Protein AF-0000000073381132 (afdb_homodimer)

Radius of gyration: 32.42 Å; Cα contacts (8 Å, |Δi|>4): 1418; chains: 2; bounding box: 156×85×68 Å

Organism: Aspergillus oryzae (strain ATCC 42149 / RIB 40) (NCBI:txid510516)

Sequence (1052 aa):
MAPMDMSRENSPQPQEENSSGLVTVPMRNLYELTRLKNLRVNAGWRPNSSLIQDDFISQGVVTLAEAEYLFDRFMRINNRLLWDGILPFHHTLDSVRRASTLLAAVVLTIGALHTPGKTEAFHQSYDVFVSLVCGSSLSRNHSVDDVRALCIGAFYLANLSWKLSGQATRIAAEIGLHQSYQKLIQGDNTQRDRVCLWYATYVCDHQFSIAHGRPPAAVDDESIRNIERFMHTTEVHPGDARLAAQVALFAILTEAYVAFGNELDRPLEDKDFDKLWVSNVAIDQWRLHWQPRSKDCAALGSYPSKALVLYYHFARFQLNSLALRGINPSGLTSNPELTSKSPLSLAHREAANAAIAAATSTLTLILEDDDLRRAFPGVPIFTYTMVAFCATFLLKMAATWGKTSTQFGLAVNTRHIVSLVQSSADMLADVAMSLNERHLAKHIATGMLEMLQQFRALDESEINDLNDRIEGGDRNHLPALPSETNDVNAFWAGDYNFYDLGGTFGFGLDETLLGQMAADNFELGIMAPMDMSRENSPQPQEENSSGLVTVPMRNLYELTRLKNLRVNAGWRPNSSLIQDDFISQGVVTLAEAEYLFDRFMRINNRLLWDGILPFHHTLDSVRRASTLLAAVVLTIGALHTPGKTEAFHQSYDVFVSLVCGSSLSRNHSVDDVRALCIGAFYLANLSWKLSGQATRIAAEIGLHQSYQKLIQGDNTQRDRVCLWYATYVCDHQFSIAHGRPPAAVDDESIRNIERFMHTTEVHPGDARLAAQVALFAILTEAYVAFGNELDRPLEDKDFDKLWVSNVAIDQWRLHWQPRSKDCAALGSYPSKALVLYYHFARFQLNSLALRGINPSGLTSNPELTSKSPLSLAHREAANAAIAAATSTLTLILEDDDLRRAFPGVPIFTYTMVAFCATFLLKMAATWGKTSTQFGLAVNTRHIVSLVQSSADMLADVAMSLNERHLAKHIATGMLEMLQQFRALDESEINDLNDRIEGGDRNHLPALPSETNDVNAFWAGDYNFYDLGGTFGFGLDETLLGQMAADNFELGI

InterPro domains:
  IPR007219 Xylanolytic transcriptional activator, regulatory domain [PF04082] (98-224)
  IPR007219 Xylanolytic transcriptional activator, regulatory domain [SM00906] (161-234)

Solvent-accessible surface area (backbone atoms only — not comparable to full-atom values): 55881 Å² total; per-residue (Å²): 134,79,79,76,77,76,76,75,76,75,70,78,71,76,73,72,76,71,71,66,67,69,72,63,65,37,78,50,44,70,41,58,63,58,57,69,81,72,82,69,70,55,73,52,72,46,53,49,74,48,44,43,67,70,28,58,47,64,71,53,74,43,48,65,68,57,48,52,53,23,40,49,49,23,56,68,40,37,32,41,65,53,37,54,37,69,68,59,84,59,90,42,70,71,56,31,31,35,68,24,60,54,30,40,23,36,45,33,18,50,16,19,38,52,27,57,88,30,60,68,58,19,54,50,24,41,50,52,29,53,53,48,52,29,60,44,58,79,55,88,81,75,54,74,50,48,36,43,23,26,44,54,38,23,44,61,34,60,64,41,20,68,53,28,20,52,51,24,41,54,51,38,44,70,73,43,30,80,57,23,47,62,45,32,76,74,65,40,70,86,27,48,67,42,32,52,49,42,47,50,37,40,37,48,23,41,54,51,18,35,35,41,45,31,81,41,37,62,67,87,44,70,62,65,75,40,45,68,59,61,67,66,42,88,84,72,52,76,27,48,41,48,49,50,41,46,42,53,49,48,53,53,52,47,52,47,35,67,72,69,42,62,57,41,70,56,52,67,52,77,75,47,51,56,55,48,49,52,52,51,50,51,50,53,51,46,48,69,61,38,36,78,59,16,59,59,43,88,91,52,39,50,28,55,27,51,51,49,50,42,51,47,25,46,51,45,16,46,59,22,30,30,46,54,19,50,61,57,71,69,76,46,65,70,47,66,88,62,52,80,58,61,92,53,51,69,70,35,30,52,28,40,36,46,13,49,50,18,28,50,48,34,52,48,47,49,74,66,35,66,43,45,48,69,45,52,72,44,51,50,46,65,61,58,49,50,48,53,51,32,41,52,51,47,51,46,46,28,69,69,33,34,91,50,12,77,82,60,62,40,83,52,53,48,70,60,47,52,51,50,44,50,53,51,23,52,48,30,42,56,44,27,68,61,23,13,89,76,34,55,44,44,42,53,16,53,51,48,49,48,51,49,52,54,54,55,47,55,58,49,48,54,49,46,55,54,47,53,65,67,64,66,65,84,71,83,78,67,79,68,71,78,65,80,68,73,57,63,51,48,71,64,65,47,81,61,52,40,54,45,44,46,31,24,46,11,41,38,61,41,50,54,64,42,20,55,45,32,47,75,69,65,69,75,76,112,137,78,79,76,77,75,79,74,75,74,71,77,70,76,73,71,75,72,69,66,68,70,74,64,68,47,78,52,44,73,41,59,73,60,53,68,83,68,82,70,71,55,75,49,75,49,52,49,74,48,44,43,67,69,28,59,47,65,72,54,74,44,48,64,70,58,46,52,53,22,41,49,51,23,58,68,38,37,33,43,64,52,36,55,38,69,68,61,86,58,89,42,70,69,55,31,31,36,69,24,59,54,29,39,23,36,44,34,19,52,17,18,39,54,27,57,86,30,60,66,58,19,53,51,25,40,50,52,29,50,51,48,51,29,61,45,58,78,54,88,82,75,55,73,51,46,37,42,22,27,44,55,39,24,43,60,35,58,62,42,19,67,53,28,19,53,51,24,40,54,51,38,45,70,74,44,29,80,58,23,46,62,44,32,76,73,64,41,69,86,26,47,65,43,32,52,49,44,47,48,38,40,38,49,22,39,54,50,19,35,36,40,44,31,80,42,40,60,69,86,45,68,62,65,77,39,46,67,59,61,68,65,42,90,86,72,52,70,29,48,42,47,49,50,40,47,41,52,49,47,52,55,51,47,53,47,35,67,72,68,43,62,60,38,70,54,53,67,51,77,75,47,52,57,53,48,49,52,52,50,51,51,50,52,50,47,47,69,61,38,36,78,60,15,59,58,43,88,89,52,39,50,28,56,27,51,50,48,52,42,51,47,24,46,51,45,17,46,58,22,31,31,47,53,20,48,57,54,72,68,78,47,66,70,46,67,89,61,54,78,57,63,92,55,51,71,70,36,30,52,29,42,36,47,14,50,50,19,27,51,48,35,51,46,47,49,75,67,33,66,43,46,49,69,44,52,74,44,49,49,46,65,61,57,47,50,49,52,48,32,41,51,50,48,51,47,46,28,72,71,34,35,91,49,12,77,82,61,63,40,82,52,53,48,69,58,46,53,51,50,42,49,52,52,24,51,50,30,43,56,43,28,68,61,23,13,88,76,34,54,44,44,43,54,15,52,51,48,49,42,46,50,52,52,55,54,47,54,58,48,47,53,48,44,55,53,48,52,64,67,64,64,64,86,72,82,78,67,79,66,69,78,64,80,68,72,57,63,50,44,73,68,64,36,74,53,55,38,52,43,44,43,30,24,44,12,42,41,60,42,49,54,65,40,19,53,47,31,46,76,70,63,68,76,75,111

Structure (mmCIF, N/CA/C/O backbone):
data_AF-0000000073381132-model_v1
#
loop_
_entity.id
_entity.type
_entity.pdbx_description
1 polymer 'Transcription factor domain-containing protein'
#
loop_
_atom_site.group_PDB
_atom_site.id
_atom_site.type_symbol
_atom_site.label_atom_id
_atom_site.label_alt_id
_atom_site.label_comp_id
_atom_site.label_asym_id
_atom_site.label_entity_id
_atom_site.label_seq_id
_atom_site.pdbx_PDB_ins_code
_atom_site.Cartn_x
_atom_site.Cartn_y
_atom_site.Cartn_z
_atom_site.occupancy
_atom_site.B_iso_or_equiv
_atom_site.auth_seq_id
_atom_site.auth_comp_id
_atom_site.auth_asym_id
_atom_site.auth_atom_id
_atom_site.pdbx_PDB_model_num
ATOM 1 N N . MET A 1 1 ? 78.875 12.32 7.426 1 19.95 1 MET A N 1
ATOM 2 C CA . MET A 1 1 ? 78.625 10.977 6.922 1 19.95 1 MET A CA 1
ATOM 3 C C . MET A 1 1 ? 77.188 10.781 6.559 1 19.95 1 MET A C 1
ATOM 5 O O . MET A 1 1 ? 76.312 11.156 7.328 1 19.95 1 MET A O 1
ATOM 9 N N . ALA A 1 2 ? 76.938 10.594 5.242 1 22.19 2 ALA A N 1
ATOM 10 C CA . ALA A 1 2 ? 75.812 10.789 4.301 1 22.19 2 ALA A CA 1
ATOM 11 C C . ALA A 1 2 ? 74.75 9.742 4.504 1 22.19 2 ALA A C 1
ATOM 13 O O . ALA A 1 2 ? 75 8.539 4.379 1 22.19 2 ALA A O 1
ATOM 14 N N . PRO A 1 3 ? 74 9.75 5.602 1 24.22 3 PRO A N 1
ATOM 15 C CA . PRO A 1 3 ? 73.188 8.594 5.969 1 24.22 3 PRO A CA 1
ATOM 16 C C . PRO A 1 3 ? 72.25 8.148 4.836 1 24.22 3 PRO A C 1
ATOM 18 O O . PRO A 1 3 ? 71.625 8.992 4.145 1 24.22 3 PRO A O 1
ATOM 21 N N . MET A 1 4 ? 72.688 7.277 4.043 1 21.78 4 MET A N 1
ATOM 22 C CA . MET A 1 4 ? 72.188 6.754 2.793 1 21.78 4 MET A CA 1
ATOM 23 C C . MET A 1 4 ? 70.75 6.164 3.006 1 21.78 4 MET A C 1
ATOM 25 O O . MET A 1 4 ? 70.625 5.207 3.77 1 21.78 4 MET A O 1
ATOM 29 N N . ASP A 1 5 ? 69.75 6.973 3.121 1 22.75 5 ASP A N 1
ATOM 30 C CA . ASP A 1 5 ? 68.312 6.766 3.373 1 22.75 5 ASP A CA 1
ATOM 31 C C . ASP A 1 5 ? 67.75 5.789 2.363 1 22.75 5 ASP A C 1
ATOM 33 O O . ASP A 1 5 ? 67.75 6.039 1.156 1 22.75 5 ASP A O 1
ATOM 37 N N . MET A 1 6 ? 68.062 4.5 2.496 1 23.61 6 MET A N 1
ATOM 38 C CA . MET A 1 6 ? 67.688 3.385 1.625 1 23.61 6 MET A CA 1
ATOM 39 C C . MET A 1 6 ? 66.188 3.402 1.315 1 23.61 6 MET A C 1
ATOM 41 O O . MET A 1 6 ? 65.375 3.561 2.219 1 23.61 6 MET A O 1
ATOM 45 N N . SER A 1 7 ? 65.75 3.828 0.164 1 21.84 7 SER A N 1
ATOM 46 C CA . SER A 1 7 ? 64.5 4.039 -0.589 1 21.84 7 SER A CA 1
ATOM 47 C C . SER A 1 7 ? 63.719 2.746 -0.716 1 21.84 7 SER A C 1
ATOM 49 O O . SER A 1 7 ? 64.125 1.829 -1.433 1 21.84 7 SER A O 1
ATOM 51 N N . ARG A 1 8 ? 63.375 2.115 0.441 1 23.31 8 ARG A N 1
ATOM 52 C CA . ARG A 1 8 ? 62.719 0.816 0.404 1 23.31 8 ARG A CA 1
ATOM 53 C C . ARG A 1 8 ? 61.594 0.812 -0.617 1 23.31 8 ARG A C 1
ATOM 55 O O . ARG A 1 8 ? 60.781 1.742 -0.662 1 23.31 8 ARG A O 1
ATOM 62 N N . GLU A 1 9 ? 61.812 0.265 -1.742 1 21.72 9 GLU A N 1
ATOM 63 C CA . GLU A 1 9 ? 60.969 -0.009 -2.916 1 21.72 9 GLU A CA 1
ATOM 64 C C . GLU A 1 9 ? 59.656 -0.658 -2.523 1 21.72 9 GLU A C 1
ATOM 66 O O . GLU A 1 9 ? 59.625 -1.715 -1.889 1 21.72 9 GLU A O 1
ATOM 71 N N . ASN A 1 10 ? 58.719 0.105 -1.981 1 22.17 10 ASN A N 1
ATOM 72 C CA . ASN A 1 10 ? 57.375 -0.295 -1.502 1 22.17 10 ASN A CA 1
ATOM 73 C C . ASN A 1 10 ? 56.656 -1.163 -2.523 1 22.17 10 ASN A C 1
ATOM 75 O O . ASN A 1 10 ? 56.469 -0.759 -3.674 1 22.17 10 ASN A O 1
ATOM 79 N N . SER A 1 11 ? 57 -2.438 -2.52 1 23.02 11 SER A N 1
ATOM 80 C CA . SER A 1 11 ? 56.406 -3.461 -3.389 1 23.02 11 SER A CA 1
ATOM 81 C C . SER A 1 11 ? 54.906 -3.299 -3.516 1 23.02 11 SER A C 1
ATOM 83 O O . SER A 1 11 ? 54.219 -2.971 -2.541 1 23.02 11 SER A O 1
ATOM 85 N N . PRO A 1 12 ? 54.438 -3.027 -4.738 1 24.97 12 PRO A N 1
ATOM 86 C CA . PRO A 1 12 ? 53.062 -2.734 -5.105 1 24.97 12 PRO A CA 1
ATOM 87 C C . PRO A 1 12 ? 52.094 -3.812 -4.633 1 24.97 12 PRO A C 1
ATOM 89 O O . PRO A 1 12 ? 52.312 -5 -4.898 1 24.97 12 PRO A O 1
ATOM 92 N N . GLN A 1 13 ? 51.75 -3.809 -3.367 1 24.33 13 GLN A N 1
ATOM 93 C CA . GLN A 1 13 ? 50.906 -4.883 -2.889 1 24.33 13 GLN A CA 1
ATOM 94 C C . GLN A 1 13 ? 49.75 -5.125 -3.848 1 24.33 13 GLN A C 1
ATOM 96 O O . GLN A 1 13 ? 49.125 -4.172 -4.328 1 24.33 13 GLN A O 1
ATOM 101 N N . PRO A 1 14 ? 49.781 -6.285 -4.598 1 25.86 14 PRO A N 1
ATOM 102 C CA . PRO A 1 14 ? 48.75 -6.648 -5.574 1 25.86 14 PRO A CA 1
ATOM 103 C C . PRO A 1 14 ? 47.344 -6.418 -5.051 1 25.86 14 PRO A C 1
ATOM 105 O O . PRO A 1 14 ? 47.094 -6.629 -3.863 1 25.86 14 PRO A O 1
ATOM 108 N N . GLN A 1 15 ? 46.781 -5.34 -5.551 1 23.45 15 GLN A N 1
ATOM 109 C CA . GLN A 1 15 ? 45.375 -4.941 -5.336 1 23.45 15 GLN A CA 1
ATOM 110 C C . GLN A 1 15 ? 44.469 -6.145 -5.379 1 23.45 15 GLN A C 1
ATOM 112 O O . GLN A 1 15 ? 44.406 -6.871 -6.375 1 23.45 15 GLN A O 1
ATOM 117 N N . GLU A 1 16 ? 44.469 -6.805 -4.195 1 24.19 16 GLU A N 1
ATOM 118 C CA . GLU A 1 16 ? 43.594 -7.953 -4.043 1 24.19 16 GLU A CA 1
ATOM 119 C C . GLU A 1 16 ? 42.219 -7.695 -4.703 1 24.19 16 GLU A C 1
ATOM 121 O O . GLU A 1 16 ? 41.594 -6.664 -4.457 1 24.19 16 GLU A O 1
ATOM 126 N N . GLU A 1 17 ? 42.156 -8.117 -5.98 1 24.45 17 GLU A N 1
ATOM 127 C CA . GLU A 1 17 ? 40.938 -8.164 -6.754 1 24.45 17 GLU A CA 1
ATOM 128 C C . GLU A 1 17 ? 39.75 -8.633 -5.898 1 24.45 17 GLU A C 1
ATOM 130 O O . GLU A 1 17 ? 39.688 -9.797 -5.512 1 24.45 17 GLU A O 1
ATOM 135 N N . ASN A 1 18 ? 39.531 -7.812 -4.84 1 23.7 18 ASN A N 1
ATOM 136 C CA . ASN A 1 18 ? 38.375 -8.133 -4.023 1 23.7 18 ASN A CA 1
ATOM 137 C C . ASN A 1 18 ? 37.156 -8.445 -4.891 1 23.7 18 ASN A C 1
ATOM 139 O O . ASN A 1 18 ? 36.594 -7.551 -5.516 1 23.7 18 ASN A O 1
ATOM 143 N N . SER A 1 19 ? 37.344 -9.531 -5.656 1 23.5 19 SER A N 1
ATOM 144 C CA . SER A 1 19 ? 36.219 -10.133 -6.395 1 23.5 19 SER A CA 1
ATOM 145 C C . SER A 1 19 ? 34.938 -10.109 -5.574 1 23.5 19 SER A C 1
ATOM 147 O O . SER A 1 19 ? 34.656 -11.062 -4.848 1 23.5 19 SER A O 1
ATOM 149 N N . SER A 1 20 ? 34.938 -9.016 -4.812 1 24.39 20 SER A N 1
ATOM 150 C CA . SER A 1 20 ? 33.688 -8.969 -4.078 1 24.39 20 SER A CA 1
ATOM 151 C C . SER A 1 20 ? 32.5 -9.266 -4.996 1 24.39 20 SER A C 1
ATOM 153 O O . SER A 1 20 ? 32.219 -8.5 -5.926 1 24.39 20 SER A O 1
ATOM 155 N N . GLY A 1 21 ? 32.531 -10.531 -5.391 1 22.41 21 GLY A N 1
ATOM 156 C CA . GLY A 1 21 ? 31.438 -11.125 -6.145 1 22.41 21 GLY A CA 1
ATOM 157 C C . GLY A 1 21 ? 30.078 -10.586 -5.75 1 22.41 21 GLY A C 1
ATOM 158 O O . GLY A 1 21 ? 29.578 -10.859 -4.648 1 22.41 21 GLY A O 1
ATOM 159 N N . LEU A 1 22 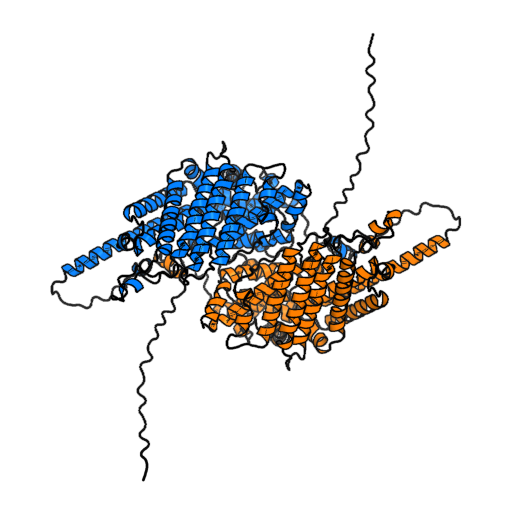? 30.062 -9.25 -6.023 1 22.23 22 LEU A N 1
ATOM 160 C CA . LEU A 1 22 ? 28.734 -8.664 -5.852 1 22.23 22 LEU A CA 1
ATOM 161 C C . LEU A 1 22 ? 27.656 -9.609 -6.363 1 22.23 22 LEU A C 1
ATOM 163 O O . LEU A 1 22 ? 27.656 -9.977 -7.539 1 22.23 22 LEU A O 1
ATOM 167 N N . VAL A 1 23 ? 27.516 -10.555 -5.492 1 25.02 23 VAL A N 1
ATOM 168 C CA . VAL A 1 23 ? 26.469 -11.57 -5.609 1 25.02 23 VAL A CA 1
ATOM 169 C C . VAL A 1 23 ? 25.172 -10.93 -6.098 1 25.02 23 VAL A C 1
ATOM 171 O O . VAL A 1 23 ? 24.609 -10.078 -5.414 1 25.02 23 VAL A O 1
ATOM 174 N N . THR A 1 24 ? 25.328 -10.523 -7.312 1 24.47 24 THR A N 1
ATOM 175 C CA . THR A 1 24 ? 24.188 -9.945 -7.996 1 24.47 24 THR A CA 1
ATOM 176 C C . THR A 1 24 ? 22.922 -10.758 -7.711 1 24.47 24 THR A C 1
ATOM 178 O O . THR A 1 24 ? 23 -11.953 -7.434 1 24.47 24 THR A O 1
ATOM 181 N N . VAL A 1 25 ? 22.031 -10.141 -7.453 1 26.64 25 VAL A N 1
ATOM 182 C CA . VAL A 1 25 ? 20.719 -10.508 -6.906 1 26.64 25 VAL A CA 1
ATOM 183 C C . VAL A 1 25 ? 20.125 -11.648 -7.719 1 26.64 25 VAL A C 1
ATOM 185 O O . VAL A 1 25 ? 20.172 -11.641 -8.953 1 26.64 25 VAL A O 1
ATOM 188 N N . PRO A 1 26 ? 19.875 -12.75 -7.039 1 27.75 26 PRO A N 1
ATOM 189 C CA . PRO A 1 26 ? 19.469 -14.086 -7.484 1 27.75 26 PRO A CA 1
ATOM 190 C C . PRO A 1 26 ? 18.406 -14.047 -8.586 1 27.75 26 PRO A C 1
ATOM 192 O O . PRO A 1 26 ? 18.062 -15.094 -9.141 1 27.75 26 PRO A O 1
ATOM 195 N N . MET A 1 27 ? 17.812 -12.93 -8.805 1 27.69 27 MET A N 1
ATOM 196 C CA . MET A 1 27 ? 16.828 -12.914 -9.891 1 27.69 27 MET A CA 1
ATOM 197 C C . MET A 1 27 ? 17.484 -13.289 -11.219 1 27.69 27 MET A C 1
ATOM 199 O O . MET A 1 27 ? 16.797 -13.461 -12.227 1 27.69 27 MET A O 1
ATOM 203 N N . ARG A 1 28 ? 18.812 -13.516 -11.117 1 28.56 28 ARG A N 1
ATOM 204 C CA . ARG A 1 28 ? 19.625 -13.766 -12.312 1 28.56 28 ARG A CA 1
ATOM 205 C C . ARG A 1 28 ? 19.547 -15.227 -12.734 1 28.56 28 ARG A C 1
ATOM 207 O O . ARG A 1 28 ? 19.75 -15.555 -13.898 1 28.56 28 ARG A O 1
ATOM 214 N N . ASN A 1 29 ? 19.188 -16.078 -11.812 1 29.12 29 ASN A N 1
ATOM 215 C CA . ASN A 1 29 ? 19.406 -17.453 -12.227 1 29.12 29 ASN A CA 1
ATOM 216 C C . ASN A 1 29 ? 18.266 -17.969 -13.094 1 29.12 29 ASN A C 1
ATOM 218 O O . ASN A 1 29 ? 18.484 -18.797 -13.984 1 29.12 29 ASN A O 1
ATOM 222 N N . LEU A 1 30 ? 17.016 -17.719 -12.727 1 28.78 30 LEU A N 1
ATOM 223 C CA . LEU A 1 30 ? 16.094 -18.203 -13.75 1 28.78 30 LEU A CA 1
ATOM 224 C C . LEU A 1 30 ? 16.375 -17.531 -15.086 1 28.78 30 LEU A C 1
ATOM 226 O O . LEU A 1 30 ? 15.945 -18.031 -16.141 1 28.78 30 LEU A O 1
ATOM 230 N N . TYR A 1 31 ? 17.141 -16.516 -15.117 1 30.58 31 TYR A N 1
ATOM 231 C CA . TYR A 1 31 ? 17.797 -16 -16.312 1 30.58 31 TYR A CA 1
ATOM 232 C C . TYR A 1 31 ? 18.688 -17.062 -16.938 1 30.58 31 TYR A C 1
ATOM 234 O O . TYR A 1 31 ? 18.75 -17.188 -18.172 1 30.58 31 TYR A O 1
ATOM 242 N N . GLU A 1 32 ? 19.406 -17.766 -16.141 1 29.72 32 GLU A N 1
ATOM 243 C CA . GLU A 1 32 ? 20.375 -18.703 -16.703 1 29.72 32 GLU A CA 1
ATOM 244 C C . GLU A 1 32 ? 19.672 -19.891 -17.344 1 29.72 32 GLU A C 1
ATOM 246 O O . GLU A 1 32 ? 20.141 -20.406 -18.375 1 29.72 32 GLU A O 1
ATOM 251 N N . LEU A 1 33 ? 18.672 -20.422 -16.703 1 29.61 33 LEU A N 1
ATOM 252 C CA . LEU A 1 33 ? 18.062 -21.547 -17.406 1 29.61 33 LEU A CA 1
ATOM 253 C C . LEU A 1 33 ? 17.391 -21.078 -18.703 1 29.61 33 LEU A C 1
ATOM 255 O O . LEU A 1 33 ? 17.375 -21.797 -19.703 1 29.61 33 LEU A O 1
ATOM 259 N N . THR A 1 34 ? 16.422 -20.141 -18.734 1 31.59 34 THR A N 1
ATOM 260 C CA . THR A 1 34 ? 15.969 -19.547 -19.984 1 31.59 34 THR A CA 1
ATOM 261 C C . THR A 1 34 ? 16.984 -18.531 -20.5 1 31.59 34 THR A C 1
ATOM 263 O O . THR A 1 34 ? 17.062 -17.422 -19.984 1 31.59 34 THR A O 1
ATOM 266 N N . ARG A 1 35 ? 18.281 -18.797 -20.641 1 30.47 35 ARG A N 1
ATOM 267 C CA . ARG A 1 35 ? 19.281 -18.094 -21.438 1 30.47 35 ARG A CA 1
ATOM 268 C C . ARG A 1 35 ? 18.719 -17.656 -22.781 1 30.47 35 ARG A C 1
ATOM 270 O O . ARG A 1 35 ? 19.109 -18.188 -23.828 1 30.47 35 ARG A O 1
ATOM 277 N N . LEU A 1 36 ? 17.422 -17.688 -23.016 1 26.47 36 LEU A N 1
ATOM 278 C CA . LEU A 1 36 ? 17.219 -17.062 -24.312 1 26.47 36 LEU A CA 1
ATOM 279 C C . LEU A 1 36 ? 18.047 -15.781 -24.438 1 26.47 36 LEU A C 1
ATOM 281 O O . LEU A 1 36 ? 18.156 -15.016 -23.469 1 26.47 36 LEU A O 1
ATOM 285 N N . LYS A 1 37 ? 19.109 -15.727 -25.219 1 27.23 37 LYS A N 1
ATOM 286 C CA . LYS A 1 37 ? 19.875 -14.664 -25.844 1 27.23 37 LYS A CA 1
ATOM 287 C C . LYS A 1 37 ? 19.062 -13.383 -25.969 1 27.23 37 LYS A C 1
ATOM 289 O O . LYS A 1 37 ? 19.609 -12.312 -26.266 1 27.23 37 LYS A O 1
ATOM 294 N N . ASN A 1 38 ? 17.781 -13.594 -26.422 1 26.42 38 ASN A N 1
ATOM 295 C CA . ASN A 1 38 ? 17.375 -12.414 -27.172 1 26.42 38 ASN A CA 1
ATOM 296 C C . ASN A 1 38 ? 17.406 -11.156 -26.297 1 26.42 38 ASN A C 1
ATOM 298 O O . ASN A 1 38 ? 17.625 -11.242 -25.094 1 26.42 38 ASN A O 1
ATOM 302 N N . LEU A 1 39 ? 16.016 -10.43 -26.391 1 24.64 39 LEU A N 1
ATOM 303 C CA . LEU A 1 39 ? 15.609 -9.039 -26.516 1 24.64 39 LEU A CA 1
ATOM 304 C C . LEU A 1 39 ? 15.547 -8.367 -25.141 1 24.64 39 LEU A C 1
ATOM 306 O O . LEU A 1 39 ? 14.578 -8.531 -24.406 1 24.64 39 LEU A O 1
ATOM 310 N N . ARG A 1 40 ? 16.297 -8.516 -24.25 1 27.38 40 ARG A N 1
ATOM 311 C CA . ARG A 1 40 ? 16.75 -7.402 -23.422 1 27.38 40 ARG A CA 1
ATOM 312 C C . ARG A 1 40 ? 16.344 -6.062 -24.016 1 27.38 40 ARG A C 1
ATOM 314 O O . ARG A 1 40 ? 17.047 -5.516 -24.875 1 27.38 40 ARG A O 1
ATOM 321 N N . VAL A 1 41 ? 15.078 -6.094 -24.609 1 26.91 41 VAL A N 1
ATOM 322 C CA . VAL A 1 41 ? 14.93 -4.664 -24.859 1 26.91 41 VAL A CA 1
ATOM 323 C C . VAL A 1 41 ? 15.422 -3.869 -23.656 1 26.91 41 VAL A C 1
ATOM 325 O O . VAL A 1 41 ? 14.898 -4.008 -22.547 1 26.91 41 VAL A O 1
ATOM 328 N N . ASN A 1 42 ? 16.531 -3.814 -23.391 1 26.03 42 ASN A N 1
ATOM 329 C CA . ASN A 1 42 ? 17.219 -2.65 -22.844 1 26.03 42 ASN A CA 1
ATOM 330 C C . ASN A 1 42 ? 16.359 -1.393 -22.953 1 26.03 42 ASN A C 1
ATOM 332 O O . ASN A 1 42 ? 16.438 -0.667 -23.953 1 26.03 42 ASN A O 1
ATOM 336 N N . ALA A 1 43 ? 15.039 -1.554 -22.953 1 30.27 43 ALA A N 1
ATOM 337 C CA . ALA A 1 43 ? 14.719 -0.14 -22.766 1 30.27 43 ALA A CA 1
ATOM 338 C C . ALA A 1 43 ? 15.859 0.597 -22.078 1 30.27 43 ALA A C 1
ATOM 340 O O . ALA A 1 43 ? 16.203 0.279 -20.938 1 30.27 43 ALA A O 1
ATOM 341 N N . GLY A 1 44 ? 16.828 0.833 -22.703 1 29.28 44 GLY A N 1
ATOM 342 C CA . GLY A 1 44 ? 18.156 1.389 -22.438 1 29.28 44 GLY A CA 1
ATOM 343 C C . GLY A 1 44 ? 18.219 2.152 -21.141 1 29.28 44 GLY A C 1
ATOM 344 O O . GLY A 1 44 ? 17.391 3.021 -20.875 1 29.28 44 GLY A O 1
ATOM 345 N N . TRP A 1 45 ? 18.391 1.443 -19.984 1 33.25 45 TRP A N 1
ATOM 346 C CA . TRP A 1 45 ? 19.203 2.354 -19.188 1 33.25 45 TRP A CA 1
ATOM 347 C C . TRP A 1 45 ? 19.828 3.441 -20.047 1 33.25 45 TRP A C 1
ATOM 349 O O . TRP A 1 45 ? 20.656 3.156 -20.922 1 33.25 45 TRP A O 1
ATOM 359 N N . ARG A 1 46 ? 19.016 3.996 -20.688 1 34.88 46 ARG A N 1
ATOM 360 C CA . ARG A 1 46 ? 19.75 5.098 -21.297 1 34.88 46 ARG A CA 1
ATOM 361 C C . ARG A 1 46 ? 20.906 5.543 -20.406 1 34.88 46 ARG A C 1
ATOM 363 O O . ARG A 1 46 ? 20.703 5.805 -19.219 1 34.88 46 ARG A O 1
ATOM 370 N N . PRO A 1 47 ? 21.984 5.199 -20.734 1 39.66 47 PRO A N 1
ATOM 371 C CA . PRO A 1 47 ? 23.062 5.812 -19.938 1 39.66 47 PRO A CA 1
ATOM 372 C C . PRO A 1 47 ? 22.656 7.164 -19.344 1 39.66 47 PRO A C 1
ATOM 374 O O . PRO A 1 47 ? 21.812 7.863 -19.922 1 39.66 47 PRO A O 1
ATOM 377 N N . ASN A 1 48 ? 22.766 7.246 -18.016 1 47.72 48 ASN A N 1
ATOM 378 C CA . ASN A 1 48 ? 22.656 8.516 -17.312 1 47.72 48 ASN A CA 1
ATOM 379 C C . ASN A 1 48 ? 22.781 9.703 -18.266 1 47.72 48 ASN A C 1
ATOM 381 O O . ASN A 1 48 ? 22.188 10.758 -18.031 1 47.72 48 ASN A O 1
ATOM 385 N N . SER A 1 49 ? 23.719 9.406 -19.281 1 49.06 49 SER A N 1
ATOM 386 C CA . SER A 1 49 ? 24.062 10.523 -20.156 1 49.06 49 SER A CA 1
ATOM 387 C C . SER A 1 49 ? 22.875 10.906 -21.047 1 49.06 49 SER A C 1
ATOM 389 O O . SER A 1 49 ? 22.688 12.086 -21.344 1 49.06 49 SER A O 1
ATOM 391 N N . SER A 1 50 ? 21.828 9.805 -21.172 1 66.75 50 SER A N 1
ATOM 392 C CA . SER A 1 50 ? 20.781 10.039 -22.156 1 66.75 50 SER A CA 1
ATOM 393 C C . SER A 1 50 ? 19.547 10.664 -21.516 1 66.75 50 SER A C 1
ATOM 395 O O . SER A 1 50 ? 18.828 11.422 -22.172 1 66.75 50 SER A O 1
ATOM 397 N N . LEU A 1 51 ? 19.438 10.633 -20.203 1 77.44 51 LEU A N 1
ATOM 398 C CA . LEU A 1 51 ? 18.25 11.219 -19.594 1 77.44 51 LEU A CA 1
ATOM 399 C C . LEU A 1 51 ? 18.281 12.742 -19.703 1 77.44 51 LEU A C 1
ATOM 401 O O . LEU A 1 51 ? 17.25 13.359 -20 1 77.44 51 LEU A O 1
ATOM 405 N N . ILE A 1 52 ? 19.516 13.234 -19.562 1 87.25 52 ILE A N 1
ATOM 406 C CA . ILE A 1 52 ? 19.656 14.688 -19.5 1 87.25 52 ILE A CA 1
ATOM 407 C C . ILE A 1 52 ? 19.438 15.289 -20.891 1 87.25 52 ILE A C 1
ATOM 409 O O . ILE A 1 52 ? 18.891 16.391 -21.016 1 87.25 52 ILE A O 1
ATOM 413 N N . GLN A 1 53 ? 19.734 14.562 -21.938 1 85.75 53 GLN A N 1
ATOM 414 C CA . GLN A 1 53 ? 19.641 15.094 -23.281 1 85.75 53 GLN A CA 1
ATOM 415 C C . GLN A 1 53 ? 18.203 15.227 -23.734 1 85.75 53 GLN A C 1
ATOM 417 O O . GLN A 1 53 ? 17.875 16.109 -24.531 1 85.75 53 GLN A O 1
ATOM 422 N N . ASP A 1 54 ? 17.328 14.469 -23.094 1 89.19 54 ASP A N 1
ATOM 423 C CA . ASP A 1 54 ? 15.953 14.445 -23.594 1 89.19 54 ASP A CA 1
ATOM 424 C C . ASP A 1 54 ? 14.969 14.867 -22.5 1 89.19 54 ASP A C 1
ATOM 426 O O . ASP A 1 54 ? 13.75 14.703 -22.656 1 89.19 54 ASP A O 1
ATOM 430 N N . ASP A 1 55 ? 15.484 15.422 -21.453 1 93.31 55 ASP A N 1
ATOM 431 C CA . ASP A 1 55 ? 14.555 15.758 -20.375 1 93.31 55 ASP A CA 1
ATOM 432 C C . ASP A 1 55 ? 13.844 17.078 -20.656 1 93.31 55 ASP A C 1
ATOM 434 O O . ASP A 1 55 ? 14.125 17.734 -21.656 1 93.31 55 ASP A O 1
ATOM 438 N N . PHE A 1 56 ? 12.906 17.469 -19.875 1 95.75 56 PHE A N 1
ATOM 439 C CA . PHE A 1 56 ? 12 18.578 -20.141 1 95.75 56 PHE A CA 1
ATOM 440 C C . PHE A 1 56 ? 12.75 19.906 -20.078 1 95.75 56 PHE A C 1
ATOM 442 O O . PHE A 1 56 ? 12.305 20.906 -20.672 1 95.75 56 PHE A O 1
ATOM 449 N N . ILE A 1 57 ? 13.891 19.969 -19.391 1 97.38 57 ILE A N 1
ATOM 450 C CA . ILE A 1 57 ? 14.711 21.172 -19.359 1 97.38 57 ILE A CA 1
ATOM 451 C C . ILE A 1 57 ? 15.438 21.328 -20.703 1 97.38 57 ILE A C 1
ATOM 453 O O . ILE A 1 57 ? 15.453 22.422 -21.281 1 97.38 57 ILE A O 1
ATOM 457 N N . SER A 1 58 ? 16.047 20.266 -21.141 1 95.88 58 SER A N 1
ATOM 458 C CA . SER A 1 58 ? 16.719 20.266 -22.438 1 95.88 58 SER A CA 1
ATOM 459 C C . SER A 1 58 ? 15.734 20.562 -23.562 1 95.88 58 SER A C 1
ATOM 461 O O . SER A 1 58 ? 16.109 21.156 -24.578 1 95.88 58 SER A O 1
ATOM 463 N N . GLN A 1 59 ? 14.531 20.172 -23.438 1 95.5 59 GLN A N 1
ATOM 464 C CA . GLN A 1 59 ? 13.5 20.422 -24.438 1 95.5 59 GLN A CA 1
ATOM 465 C C . GLN A 1 59 ? 12.984 21.859 -24.375 1 95.5 59 GLN A C 1
ATOM 467 O O . GLN A 1 59 ? 12.211 22.281 -25.219 1 95.5 59 GLN A O 1
ATOM 472 N N . GLY A 1 60 ? 13.305 22.578 -23.312 1 94.38 60 GLY A N 1
ATOM 473 C CA . GLY A 1 60 ? 12.992 24 -23.203 1 94.38 60 GLY A CA 1
ATOM 474 C C . GLY A 1 60 ? 11.672 24.266 -22.516 1 94.38 60 GLY A C 1
ATOM 475 O O . GLY A 1 60 ? 11.133 25.359 -22.594 1 94.38 60 GLY A O 1
ATOM 476 N N . VAL A 1 61 ? 11.078 23.234 -21.906 1 96.69 61 VAL A N 1
ATOM 477 C CA . VAL A 1 61 ? 9.836 23.453 -21.172 1 96.69 61 VAL A CA 1
ATOM 478 C C . VAL A 1 61 ? 10.062 24.453 -20.047 1 96.69 61 VAL A C 1
ATOM 480 O O . VAL A 1 61 ? 9.25 25.359 -19.828 1 96.69 61 VAL A O 1
ATOM 483 N N . VAL A 1 62 ? 11.195 24.266 -19.266 1 97.56 62 VAL A N 1
ATOM 484 C CA . VAL A 1 62 ? 11.734 25.219 -18.312 1 97.56 62 VAL A CA 1
ATOM 485 C C . VAL A 1 62 ? 13.18 25.547 -18.672 1 97.56 62 VAL A C 1
ATOM 487 O O . VAL A 1 62 ? 13.969 24.641 -18.984 1 97.56 62 VAL A O 1
ATOM 490 N N . THR A 1 63 ? 13.5 26.812 -18.688 1 97.19 63 THR A N 1
ATOM 491 C CA . THR A 1 63 ? 14.867 27.172 -19.062 1 97.19 63 THR A CA 1
ATOM 492 C C . THR A 1 63 ? 15.859 26.688 -18 1 97.19 63 THR A C 1
ATOM 494 O O . THR A 1 63 ? 15.5 26.547 -16.828 1 97.19 63 THR A O 1
ATOM 497 N N . LEU A 1 64 ? 17.078 26.469 -18.438 1 97.38 64 LEU A N 1
ATOM 498 C CA . LEU A 1 64 ? 18.109 25.984 -17.531 1 97.38 64 LEU A CA 1
ATOM 499 C C . LEU A 1 64 ? 18.328 26.984 -16.406 1 97.38 64 LEU A C 1
ATOM 501 O O . LEU A 1 64 ? 18.516 26.594 -15.25 1 97.38 64 LEU A O 1
ATOM 505 N N . ALA A 1 65 ? 18.344 28.25 -16.688 1 97.69 65 ALA A N 1
ATOM 506 C CA . ALA A 1 65 ? 18.562 29.281 -15.688 1 97.69 65 ALA A CA 1
ATOM 507 C C . ALA A 1 65 ? 17.453 29.266 -14.633 1 97.69 65 ALA A C 1
ATOM 509 O O . ALA A 1 65 ? 17.734 29.375 -13.438 1 97.69 65 ALA A O 1
ATOM 510 N N . GLU A 1 66 ? 16.25 29.172 -15.094 1 98.12 66 GLU A N 1
ATOM 511 C CA . GLU A 1 66 ? 15.125 29.109 -14.172 1 98.12 66 GLU A CA 1
ATOM 512 C C . GLU A 1 66 ? 15.164 27.828 -13.344 1 98.12 66 GLU A C 1
ATOM 514 O O . GLU A 1 66 ? 14.859 27.844 -12.148 1 98.12 66 GLU A O 1
ATOM 519 N N . ALA A 1 67 ? 15.508 26.719 -13.992 1 98.56 67 ALA A N 1
ATOM 520 C CA . ALA A 1 67 ? 15.617 25.453 -13.289 1 98.56 67 ALA A CA 1
ATOM 521 C C . ALA A 1 67 ? 16.656 25.516 -12.18 1 98.56 67 ALA A C 1
ATOM 523 O O . ALA A 1 67 ? 16.438 25.031 -11.07 1 98.56 67 ALA A O 1
ATOM 524 N N . GLU A 1 68 ? 17.781 26.141 -12.469 1 98.5 68 GLU A N 1
ATOM 525 C CA . GLU A 1 68 ? 18.844 26.312 -11.469 1 98.5 68 GLU A CA 1
ATOM 526 C C . GLU A 1 68 ? 18.359 27.156 -10.297 1 98.5 68 GLU A C 1
ATOM 528 O O . GLU A 1 68 ? 18.656 26.844 -9.141 1 98.5 68 GLU A O 1
ATOM 533 N N . TYR A 1 69 ? 17.688 28.219 -10.609 1 98.25 69 TYR A N 1
ATOM 534 C CA . TYR A 1 69 ? 17.141 29.078 -9.562 1 98.25 69 TYR A CA 1
ATOM 535 C C . TYR A 1 69 ? 16.188 28.328 -8.656 1 98.25 69 TYR A C 1
ATOM 537 O O . TYR A 1 69 ? 16.297 28.406 -7.43 1 98.25 69 TYR A O 1
ATOM 545 N N . LEU A 1 70 ? 15.234 27.625 -9.227 1 98.44 70 LEU A N 1
ATOM 546 C CA . LEU A 1 70 ? 14.234 26.891 -8.469 1 98.44 70 LEU A CA 1
ATOM 547 C C . LEU A 1 70 ? 14.883 25.766 -7.676 1 98.44 70 LEU A C 1
ATOM 549 O O . LEU A 1 70 ? 14.484 25.484 -6.539 1 98.44 70 LEU A O 1
ATOM 553 N N . PHE A 1 71 ? 15.852 25.094 -8.328 1 98.12 71 PHE A N 1
ATOM 554 C CA . PHE A 1 71 ? 16.578 24.031 -7.645 1 98.12 71 PHE A CA 1
ATOM 555 C C . PHE A 1 71 ? 17.281 24.562 -6.402 1 98.12 71 PHE A C 1
ATOM 557 O O . PHE A 1 71 ? 17.203 23.969 -5.328 1 98.12 71 PHE A O 1
ATOM 564 N N . ASP A 1 72 ? 17.906 25.625 -6.555 1 97.44 72 ASP A N 1
ATOM 565 C CA . ASP A 1 72 ? 18.625 26.234 -5.441 1 97.44 72 ASP A CA 1
ATOM 566 C C . ASP A 1 72 ? 17.672 26.625 -4.316 1 97.44 72 ASP A C 1
ATOM 568 O O . ASP A 1 72 ? 18 26.453 -3.137 1 97.44 72 ASP A O 1
ATOM 572 N N . ARG A 1 73 ? 16.594 27.188 -4.691 1 95.94 73 ARG A N 1
ATOM 573 C CA . ARG A 1 73 ? 15.602 27.578 -3.697 1 95.94 73 ARG A CA 1
ATOM 574 C C . ARG A 1 73 ? 15.117 26.359 -2.912 1 95.94 73 ARG A C 1
ATOM 576 O O . ARG A 1 73 ? 15.023 26.406 -1.683 1 95.94 73 ARG A O 1
ATOM 583 N N . PHE A 1 74 ? 14.797 25.297 -3.586 1 97.12 74 PHE A N 1
ATOM 584 C CA . PHE A 1 74 ? 14.352 24.062 -2.943 1 97.12 74 PHE A CA 1
ATOM 585 C C . PHE A 1 74 ? 15.422 23.531 -1.989 1 97.12 74 PHE A C 1
ATOM 587 O O . PHE A 1 74 ? 15.109 23.156 -0.859 1 97.12 74 PHE A O 1
ATOM 594 N N . MET A 1 75 ? 16.672 23.5 -2.486 1 95.62 75 MET A N 1
ATOM 595 C CA . MET A 1 75 ? 17.766 22.938 -1.711 1 95.62 75 MET A CA 1
ATOM 596 C C . MET A 1 75 ? 18.031 23.766 -0.454 1 95.62 75 MET A C 1
ATOM 598 O O . MET A 1 75 ? 18.359 23.203 0.598 1 95.62 75 MET A O 1
ATOM 602 N N . ARG A 1 76 ? 17.812 25 -0.534 1 93.31 76 ARG A N 1
ATOM 603 C CA . ARG A 1 76 ? 18.141 25.891 0.569 1 93.31 76 ARG A CA 1
ATOM 604 C C . ARG A 1 76 ? 17.047 25.906 1.621 1 93.31 76 ARG A C 1
ATOM 606 O O . ARG A 1 76 ? 17.312 26.062 2.812 1 93.31 76 ARG A O 1
ATOM 613 N N . ILE A 1 77 ? 15.859 25.641 1.202 1 94.25 77 ILE A N 1
ATOM 614 C CA . ILE A 1 77 ? 14.758 25.859 2.133 1 94.25 77 ILE A CA 1
ATOM 615 C C . ILE A 1 77 ? 14.047 24.531 2.396 1 94.25 77 ILE A C 1
ATOM 617 O O . ILE A 1 77 ? 14.219 23.938 3.459 1 94.25 77 ILE A O 1
ATOM 621 N N . ASN A 1 78 ? 13.32 24.016 1.372 1 96 78 ASN A N 1
ATOM 622 C CA . ASN A 1 78 ? 12.477 22.828 1.558 1 96 78 ASN A CA 1
ATOM 623 C C . ASN A 1 78 ? 13.305 21.609 1.951 1 96 78 ASN A C 1
ATOM 625 O O . ASN A 1 78 ? 12.906 20.859 2.84 1 96 78 ASN A O 1
ATOM 629 N N . ASN A 1 79 ? 14.414 21.453 1.282 1 94.44 79 ASN A N 1
ATOM 630 C CA . ASN A 1 79 ? 15.281 20.328 1.543 1 94.44 79 ASN A CA 1
ATOM 631 C C . ASN A 1 79 ? 15.773 20.312 2.988 1 94.44 79 ASN A C 1
ATOM 633 O O . ASN A 1 79 ? 15.82 19.25 3.623 1 94.44 79 ASN A O 1
ATOM 637 N N . ARG A 1 80 ? 16.078 21.422 3.49 1 92.12 80 ARG A N 1
ATOM 638 C CA . ARG A 1 80 ? 16.594 21.531 4.852 1 92.12 80 ARG A CA 1
ATOM 639 C C . ARG A 1 80 ? 15.484 21.297 5.875 1 92.12 80 ARG A C 1
ATOM 641 O O . ARG A 1 80 ? 15.734 20.75 6.949 1 92.12 80 ARG A O 1
ATOM 648 N N . LEU A 1 81 ? 14.352 21.703 5.574 1 94.75 81 LEU A N 1
ATOM 649 C CA . LEU A 1 81 ? 13.242 21.609 6.516 1 94.75 81 LEU A CA 1
ATOM 650 C C . LEU A 1 81 ? 12.688 20.188 6.562 1 94.75 81 LEU A C 1
ATOM 652 O O . LEU A 1 81 ? 12.023 19.812 7.527 1 94.75 81 LEU A O 1
ATOM 656 N N . LEU A 1 82 ? 12.93 19.453 5.48 1 94.5 82 LEU A N 1
ATOM 657 C CA . LEU A 1 82 ? 12.555 18.047 5.441 1 94.5 82 LEU A CA 1
ATOM 658 C C . LEU A 1 82 ? 13.703 17.156 5.922 1 94.5 82 LEU A C 1
ATOM 660 O O . LEU A 1 82 ? 14.414 16.562 5.109 1 94.5 82 LEU A O 1
ATOM 664 N N . TRP A 1 83 ? 13.898 17.062 7.18 1 93.69 83 TRP A N 1
ATOM 665 C CA . TRP A 1 83 ? 14.891 16.266 7.887 1 93.69 83 TRP A CA 1
ATOM 666 C C . TRP A 1 83 ? 16.312 16.656 7.461 1 93.69 83 TRP A C 1
ATOM 668 O O . TRP A 1 83 ? 17.172 15.789 7.281 1 93.69 83 TRP A O 1
ATOM 678 N N . ASP A 1 84 ? 16.5 17.828 7.082 1 89.88 84 ASP A N 1
ATOM 679 C CA . ASP A 1 84 ? 17.812 18.422 6.793 1 89.88 84 ASP A CA 1
ATOM 680 C C . ASP A 1 84 ? 18.469 17.734 5.586 1 89.88 84 ASP A C 1
ATOM 682 O O . ASP A 1 84 ? 19.656 17.406 5.621 1 89.88 84 ASP A O 1
ATOM 686 N N . GLY A 1 85 ? 17.688 17.359 4.688 1 84.38 85 GLY A N 1
ATOM 687 C CA . GLY A 1 85 ? 18.203 16.906 3.404 1 84.38 85 GLY A CA 1
ATOM 688 C C . GLY A 1 85 ? 18.547 15.438 3.387 1 84.38 85 GLY A C 1
ATOM 689 O O . GLY A 1 85 ? 19.469 15.016 2.674 1 84.38 85 GLY A O 1
ATOM 690 N N . ILE A 1 86 ? 17.875 14.672 4.094 1 80 86 ILE A N 1
ATOM 691 C CA . ILE A 1 86 ? 18.141 13.234 4.16 1 80 86 ILE A CA 1
ATOM 692 C C . ILE A 1 86 ? 17.703 12.57 2.855 1 80 86 ILE A C 1
ATOM 694 O O . ILE A 1 86 ? 18.281 11.562 2.445 1 80 86 ILE A O 1
ATOM 698 N N . LEU A 1 87 ? 16.766 13.133 2.145 1 78.56 87 LEU A N 1
ATOM 699 C CA . LEU A 1 87 ? 16.188 12.461 0.991 1 78.56 87 LEU A CA 1
ATOM 700 C C . LEU A 1 87 ? 17.016 12.711 -0.264 1 78.56 87 LEU A C 1
ATOM 702 O O . LEU A 1 87 ? 17.406 11.766 -0.956 1 78.56 87 LEU A O 1
ATOM 706 N N . PRO A 1 88 ? 17.344 13.938 -0.418 1 70.25 88 PRO A N 1
ATOM 707 C CA . PRO A 1 88 ? 18.125 14.094 -1.649 1 70.25 88 PRO A CA 1
ATOM 708 C C . PRO A 1 88 ? 19.562 13.641 -1.493 1 70.25 88 PRO A C 1
ATOM 710 O O . PRO A 1 88 ? 20.25 14.055 -0.551 1 70.25 88 PRO A O 1
ATOM 713 N N . PHE A 1 89 ? 19.891 12.906 -2.4 1 72 89 PHE A N 1
ATOM 714 C CA . PHE A 1 89 ? 21.25 12.375 -2.488 1 72 89 PHE A CA 1
ATOM 715 C C . PHE A 1 89 ? 22.125 13.281 -3.336 1 72 89 PHE A C 1
ATOM 717 O O . PHE A 1 89 ? 23.328 13.414 -3.076 1 72 89 PHE A O 1
ATOM 724 N N . HIS A 1 90 ? 21.422 14.039 -4.133 1 87.44 90 HIS A N 1
ATOM 725 C CA . HIS A 1 90 ? 22.109 14.836 -5.137 1 87.44 90 HIS A CA 1
ATOM 726 C C . HIS A 1 90 ? 22.172 16.297 -4.734 1 87.44 90 HIS A C 1
ATOM 728 O O . HIS A 1 90 ? 21.172 16.859 -4.281 1 87.44 90 HIS A O 1
ATOM 734 N N . HIS A 1 91 ? 23.344 16.953 -5.062 1 91.69 91 HIS A N 1
ATOM 735 C CA . HIS A 1 91 ? 23.531 18.312 -4.574 1 91.69 91 HIS A CA 1
ATOM 736 C C . HIS A 1 91 ? 23.562 19.312 -5.723 1 91.69 91 HIS A C 1
ATOM 738 O O . HIS A 1 91 ? 23.641 20.531 -5.496 1 91.69 91 HIS A O 1
ATOM 744 N N . THR A 1 92 ? 23.5 18.812 -6.898 1 95.94 92 THR A N 1
ATOM 745 C CA . THR A 1 92 ? 23.438 19.703 -8.047 1 95.94 92 THR A CA 1
ATOM 746 C C . THR A 1 92 ? 22.297 19.328 -8.984 1 95.94 92 THR A C 1
ATOM 748 O O . THR A 1 92 ? 21.875 18.172 -9.023 1 95.94 92 THR A O 1
ATOM 751 N N . LEU A 1 93 ? 21.875 20.375 -9.719 1 97.19 93 LEU A N 1
ATOM 752 C CA . LEU A 1 93 ? 20.812 20.109 -10.68 1 97.19 93 LEU A CA 1
ATOM 753 C C . LEU A 1 93 ? 21.281 19.109 -11.734 1 97.19 93 LEU A C 1
ATOM 755 O O . LEU A 1 93 ? 20.516 18.219 -12.141 1 97.19 93 LEU A O 1
ATOM 759 N N . ASP A 1 94 ? 22.5 19.234 -12.148 1 95.88 94 ASP A N 1
ATOM 760 C CA . ASP A 1 94 ? 23.047 18.344 -13.148 1 95.88 94 ASP A CA 1
ATOM 761 C C . ASP A 1 94 ? 23 16.891 -12.664 1 95.88 94 ASP A C 1
ATOM 763 O O . ASP A 1 94 ? 22.609 15.992 -13.414 1 95.88 94 ASP A O 1
ATOM 767 N N . SER A 1 95 ? 23.375 16.703 -11.461 1 95 95 SER A N 1
ATOM 768 C CA . SER A 1 95 ? 23.359 15.359 -10.891 1 95 95 SER A CA 1
ATOM 769 C C . SER A 1 95 ? 21.953 14.805 -10.789 1 95 95 SER A C 1
ATOM 771 O O . SER A 1 95 ? 21.719 13.625 -11.062 1 95 95 SER A O 1
ATOM 773 N N . VAL A 1 96 ? 21 15.586 -10.438 1 95.94 96 VAL A N 1
ATOM 774 C CA . VAL A 1 96 ? 19.594 15.18 -10.312 1 95.94 96 VAL A CA 1
ATOM 775 C C . VAL A 1 96 ? 19.047 14.805 -11.688 1 95.94 96 VAL A C 1
ATOM 777 O O . VAL A 1 96 ? 18.375 13.781 -11.844 1 95.94 96 VAL A O 1
ATOM 780 N N . ARG A 1 97 ? 19.344 15.609 -12.664 1 96.31 97 ARG A N 1
ATOM 781 C CA . ARG A 1 97 ? 18.859 15.391 -14.023 1 96.31 97 ARG A CA 1
ATOM 782 C C . ARG A 1 97 ? 19.391 14.086 -14.594 1 96.31 97 ARG A C 1
ATOM 784 O O . ARG A 1 97 ? 18.703 13.398 -15.352 1 96.31 97 ARG A O 1
ATOM 791 N N . ARG A 1 98 ? 20.578 13.719 -14.219 1 93.62 98 ARG A N 1
ATOM 792 C CA . ARG A 1 98 ? 21.188 12.5 -14.711 1 93.62 98 ARG A CA 1
ATOM 793 C C . ARG A 1 98 ? 20.641 11.273 -13.984 1 93.62 98 ARG A C 1
ATOM 795 O O . ARG A 1 98 ? 20.672 10.164 -14.523 1 93.62 98 ARG A O 1
ATOM 802 N N . ALA A 1 99 ? 20.141 11.57 -12.852 1 92.38 99 ALA A N 1
ATOM 803 C CA . ALA A 1 99 ? 19.703 10.453 -12.008 1 92.38 99 ALA A CA 1
ATOM 804 C C . ALA A 1 99 ? 18.234 10.117 -12.273 1 92.38 99 ALA A C 1
ATOM 806 O O . ALA A 1 99 ? 17.875 8.945 -12.391 1 92.38 99 ALA A O 1
ATOM 807 N N . SER A 1 100 ? 17.359 11.102 -12.336 1 94.19 100 SER A N 1
ATOM 808 C CA . SER A 1 100 ? 15.922 10.867 -12.477 1 94.19 100 SER A CA 1
ATOM 809 C C . SER A 1 100 ? 15.203 12.125 -12.953 1 94.19 100 SER A C 1
ATOM 811 O O . SER A 1 100 ? 15.203 13.148 -12.258 1 94.19 100 SER A O 1
ATOM 813 N N . THR A 1 101 ? 14.57 12.016 -14.047 1 95.38 101 THR A N 1
ATOM 814 C CA . THR A 1 101 ? 13.773 13.125 -14.555 1 95.38 101 THR A CA 1
ATOM 815 C C . THR A 1 101 ? 12.594 13.414 -13.633 1 95.38 101 THR A C 1
ATOM 817 O O . THR A 1 101 ? 12.188 14.562 -13.477 1 95.38 101 THR A O 1
ATOM 820 N N . LEU A 1 102 ? 12.102 12.352 -13.055 1 96.38 102 LEU A N 1
ATOM 821 C CA . LEU A 1 102 ? 11.008 12.484 -12.102 1 96.38 102 LEU A CA 1
ATOM 822 C C . LEU A 1 102 ? 11.438 13.336 -10.906 1 96.38 102 LEU A C 1
ATOM 824 O O . LEU A 1 102 ? 10.688 14.211 -10.461 1 96.38 102 LEU A O 1
ATOM 828 N N . LEU A 1 103 ? 12.57 13.07 -10.398 1 97.06 103 LEU A N 1
ATOM 829 C CA . LEU A 1 103 ? 13.102 13.82 -9.258 1 97.06 103 LEU A CA 1
ATOM 830 C C . LEU A 1 103 ? 13.336 15.281 -9.625 1 97.06 103 LEU A C 1
ATOM 832 O O . LEU A 1 103 ? 13.008 16.188 -8.852 1 97.06 103 LEU A O 1
ATOM 836 N N . ALA A 1 104 ? 13.875 15.461 -10.797 1 97.62 104 ALA A N 1
ATOM 837 C CA . ALA A 1 104 ? 14.086 16.828 -11.258 1 97.62 104 ALA A CA 1
ATOM 838 C C . ALA A 1 104 ? 12.773 17.594 -11.352 1 97.62 104 ALA A C 1
ATOM 840 O O . ALA A 1 104 ? 12.672 18.734 -10.891 1 97.62 104 ALA A O 1
ATOM 841 N N . ALA A 1 105 ? 11.789 16.984 -11.898 1 98.25 105 ALA A N 1
ATOM 842 C CA . ALA A 1 105 ? 10.492 17.625 -12.102 1 98.25 105 ALA A CA 1
ATOM 843 C C . ALA A 1 105 ? 9.852 18.016 -10.766 1 98.25 105 ALA A C 1
ATOM 845 O O . ALA A 1 105 ? 9.328 19.109 -10.617 1 98.25 105 ALA A O 1
ATOM 846 N N . VAL A 1 106 ? 9.883 17.172 -9.773 1 98.12 106 VAL A N 1
ATOM 847 C CA . VAL A 1 106 ? 9.188 17.438 -8.516 1 98.12 106 VAL A CA 1
ATOM 848 C C . VAL A 1 106 ? 9.945 18.516 -7.738 1 98.12 106 VAL A C 1
ATOM 850 O O . VAL A 1 106 ? 9.328 19.375 -7.094 1 98.12 106 VAL A O 1
ATOM 853 N N . VAL A 1 107 ? 11.25 18.453 -7.777 1 98.12 107 VAL A N 1
ATOM 854 C CA . VAL A 1 107 ? 12.055 19.438 -7.082 1 98.12 107 VAL A CA 1
ATOM 855 C C . VAL A 1 107 ? 11.773 20.828 -7.652 1 98.12 107 VAL A C 1
ATOM 857 O O . VAL A 1 107 ? 11.602 21.797 -6.902 1 98.12 107 VAL A O 1
ATOM 860 N N . LEU A 1 108 ? 11.703 20.922 -8.945 1 98.69 108 LEU A N 1
ATOM 861 C CA . LEU A 1 108 ? 11.406 22.203 -9.578 1 98.69 108 LEU A CA 1
ATOM 862 C C . LEU A 1 108 ? 9.969 22.625 -9.297 1 98.69 108 LEU A C 1
ATOM 864 O O . LEU A 1 108 ? 9.688 23.812 -9.102 1 98.69 108 LEU A O 1
ATOM 868 N N . THR A 1 109 ? 9.039 21.672 -9.305 1 98.5 109 THR A N 1
ATOM 869 C CA . THR A 1 109 ? 7.648 21.953 -8.977 1 98.5 109 THR A CA 1
ATOM 870 C C . THR A 1 109 ? 7.539 22.578 -7.586 1 98.5 109 THR A C 1
ATOM 872 O O . THR A 1 109 ? 6.875 23.609 -7.41 1 98.5 109 THR A O 1
ATOM 875 N N . ILE A 1 110 ? 8.234 22.031 -6.648 1 98.19 110 ILE A N 1
ATOM 876 C CA . ILE A 1 110 ? 8.148 22.5 -5.27 1 98.19 110 ILE A CA 1
ATOM 877 C C . ILE A 1 110 ? 8.906 23.828 -5.129 1 98.19 110 ILE A C 1
ATOM 879 O O . ILE A 1 110 ? 8.453 24.719 -4.422 1 98.19 110 ILE A O 1
ATOM 883 N N . GLY A 1 111 ? 10.07 23.875 -5.816 1 98.38 111 GLY A N 1
ATOM 884 C CA . GLY A 1 111 ? 10.742 25.172 -5.848 1 98.38 111 GLY A CA 1
ATOM 885 C C . GLY A 1 111 ? 9.867 26.297 -6.355 1 98.38 111 GLY A C 1
ATOM 886 O O . GLY A 1 111 ? 9.844 27.391 -5.777 1 98.38 111 GLY A O 1
ATOM 887 N N . ALA A 1 112 ? 9.133 26.031 -7.387 1 98.44 112 ALA A N 1
ATOM 888 C CA . ALA A 1 112 ? 8.242 27.031 -7.969 1 98.44 112 ALA A CA 1
ATOM 889 C C . ALA A 1 112 ? 7.051 27.312 -7.055 1 98.44 112 ALA A C 1
ATOM 891 O O . ALA A 1 112 ? 6.602 28.453 -6.934 1 98.44 112 ALA A O 1
ATOM 892 N N . LEU A 1 113 ? 6.555 26.281 -6.402 1 97.62 113 LEU A N 1
ATOM 893 C CA . LEU A 1 113 ? 5.406 26.375 -5.508 1 97.62 113 LEU A CA 1
ATOM 894 C C . LEU A 1 113 ? 5.727 27.281 -4.32 1 97.62 113 LEU A C 1
ATOM 896 O O . LEU A 1 113 ? 4.832 27.922 -3.768 1 97.62 113 LEU A O 1
ATOM 900 N N . HIS A 1 114 ? 6.973 27.391 -4.012 1 98 114 HIS A N 1
ATOM 901 C CA . HIS A 1 114 ? 7.383 28.156 -2.84 1 98 114 HIS A CA 1
ATOM 902 C C . HIS A 1 114 ? 8.086 29.453 -3.242 1 98 114 HIS A C 1
ATOM 904 O O . HIS A 1 114 ? 8.836 30.016 -2.453 1 98 114 HIS A O 1
ATOM 910 N N . THR A 1 115 ? 7.883 29.828 -4.457 1 97 115 THR A N 1
ATOM 911 C CA . THR A 1 115 ? 8.414 31.094 -4.973 1 97 115 THR A CA 1
ATOM 912 C C . THR A 1 115 ? 7.301 31.938 -5.578 1 97 115 THR A C 1
ATOM 914 O O . THR A 1 115 ? 6.648 31.531 -6.539 1 97 115 THR A O 1
ATOM 917 N N . PRO A 1 116 ? 7.16 33.156 -5.004 1 95.69 116 PRO A N 1
ATOM 918 C CA . PRO A 1 116 ? 6.129 34.031 -5.574 1 95.69 116 PRO A CA 1
ATOM 919 C C . PRO A 1 116 ? 6.375 34.344 -7.047 1 95.69 116 PRO A C 1
ATOM 921 O O . PRO A 1 116 ? 7.52 34.562 -7.453 1 95.69 116 PRO A O 1
ATOM 924 N N . GLY A 1 117 ? 5.355 34.375 -7.859 1 95.12 117 GLY A N 1
ATOM 925 C CA . GLY A 1 117 ? 5.41 34.812 -9.242 1 95.12 117 GLY A CA 1
ATOM 926 C C . GLY A 1 117 ? 5.906 33.75 -10.195 1 95.12 117 GLY A C 1
ATOM 927 O O . GLY A 1 117 ? 6.094 34 -11.391 1 95.12 117 GLY A O 1
ATOM 928 N N . LYS A 1 118 ? 6.164 32.531 -9.727 1 97.38 118 LYS A N 1
ATOM 929 C CA . LYS A 1 118 ? 6.676 31.484 -10.602 1 97.38 118 LYS A CA 1
ATOM 930 C C . LYS A 1 118 ? 5.574 30.5 -10.969 1 97.38 118 LYS A C 1
ATOM 932 O O . LYS A 1 118 ? 5.797 29.281 -10.961 1 97.38 118 LYS A O 1
ATOM 937 N N . THR A 1 119 ? 4.43 30.984 -11.312 1 95.75 119 THR A N 1
ATOM 938 C CA . THR A 1 119 ? 3.252 30.156 -11.578 1 95.75 119 THR A CA 1
ATOM 939 C C . THR A 1 119 ? 3.424 29.391 -12.883 1 95.75 119 THR A C 1
ATOM 941 O O . THR A 1 119 ? 3.027 28.219 -12.969 1 95.75 119 THR A O 1
ATOM 944 N N . GLU A 1 120 ? 3.996 30.016 -13.852 1 95.94 120 GLU A N 1
ATOM 945 C CA . GLU A 1 120 ? 4.191 29.328 -15.125 1 95.94 120 GLU A CA 1
ATOM 946 C C . GLU A 1 120 ? 5.145 28.141 -14.977 1 95.94 120 GLU A C 1
ATOM 948 O O . GLU A 1 120 ? 4.855 27.047 -15.453 1 95.94 120 GLU A O 1
ATOM 953 N N . ALA A 1 121 ? 6.242 28.406 -14.336 1 97.12 121 ALA A N 1
ATOM 954 C CA . ALA A 1 121 ? 7.211 27.344 -14.102 1 97.12 121 ALA A CA 1
ATOM 955 C C . ALA A 1 121 ? 6.598 26.219 -13.258 1 97.12 121 ALA A C 1
ATOM 957 O O . ALA A 1 121 ? 6.926 25.047 -13.445 1 97.12 121 ALA A O 1
ATOM 958 N N . PHE A 1 122 ? 5.766 26.609 -12.375 1 96.94 122 PHE A N 1
ATOM 959 C CA . PHE A 1 122 ? 5.062 25.625 -11.555 1 96.94 122 PHE A CA 1
ATOM 960 C C . PHE A 1 122 ? 4.211 24.703 -12.422 1 96.94 122 PHE A C 1
ATOM 962 O O . PHE A 1 122 ? 4.332 23.484 -12.352 1 96.94 122 PHE A O 1
ATOM 969 N N . HIS A 1 123 ? 3.396 25.281 -13.266 1 94.81 123 HIS A N 1
ATOM 970 C CA . HIS A 1 123 ? 2.5 24.484 -14.102 1 94.81 123 HIS A CA 1
ATOM 971 C C . HIS A 1 123 ? 3.283 23.578 -15.047 1 94.81 123 HIS A C 1
ATOM 973 O O . HIS A 1 123 ? 2.934 22.406 -15.227 1 94.81 123 HIS A O 1
ATOM 979 N N . GLN A 1 124 ? 4.285 24.078 -15.57 1 95.75 124 GLN A N 1
ATOM 980 C CA . GLN A 1 124 ? 5.098 23.312 -16.516 1 95.75 124 GLN A CA 1
ATOM 981 C C . GLN A 1 124 ? 5.75 22.109 -15.836 1 95.75 124 GLN A C 1
ATOM 983 O O . GLN A 1 124 ? 5.645 20.984 -16.328 1 95.75 124 GLN A O 1
ATOM 988 N N . SER A 1 125 ? 6.398 22.375 -14.727 1 97.44 125 SER A N 1
ATOM 989 C CA . SER A 1 125 ? 7.09 21.312 -14 1 97.44 125 SER A CA 1
ATOM 990 C C . SER A 1 125 ? 6.098 20.312 -13.406 1 97.44 125 SER A C 1
ATOM 992 O O . SER A 1 125 ? 6.344 19.109 -13.414 1 97.44 125 SER A O 1
ATOM 994 N N . TYR A 1 126 ? 5.043 20.828 -12.914 1 95.94 126 TYR A N 1
ATOM 995 C CA . TYR A 1 126 ? 3.996 20 -12.328 1 95.94 126 TYR A CA 1
ATOM 996 C C . TYR A 1 126 ? 3.4 19.062 -13.367 1 95.94 126 TYR A C 1
ATOM 998 O O . TYR A 1 126 ? 3.213 17.875 -13.094 1 95.94 126 TYR A O 1
ATOM 1006 N N . ASP A 1 127 ? 3.131 19.562 -14.516 1 93.38 127 ASP A N 1
ATOM 1007 C CA . ASP A 1 127 ? 2.559 18.75 -15.586 1 93.38 127 ASP A CA 1
ATOM 1008 C C . ASP A 1 127 ? 3.521 17.641 -16 1 93.38 127 ASP A C 1
ATOM 1010 O O . ASP A 1 127 ? 3.102 16.5 -16.25 1 93.38 127 ASP A O 1
ATOM 1014 N N . VAL A 1 128 ? 4.711 17.984 -16.125 1 95.94 128 VAL A N 1
ATOM 1015 C CA . VAL A 1 128 ? 5.727 16.984 -16.453 1 95.94 128 VAL A CA 1
ATOM 1016 C C . VAL A 1 128 ? 5.758 15.906 -15.367 1 95.94 128 VAL A C 1
ATOM 1018 O O . VAL A 1 128 ? 5.773 14.711 -15.68 1 95.94 128 VAL A O 1
ATOM 1021 N N . PHE A 1 129 ? 5.738 16.359 -14.102 1 96.44 129 PHE A N 1
ATOM 1022 C CA . PHE A 1 129 ? 5.797 15.438 -12.977 1 96.44 129 PHE A CA 1
ATOM 1023 C C . PHE A 1 129 ? 4.613 14.477 -13.008 1 96.44 129 PHE A C 1
ATOM 1025 O O . PHE A 1 129 ? 4.789 13.258 -12.922 1 96.44 129 PHE A O 1
ATOM 1032 N N . VAL A 1 130 ? 3.447 15.008 -13.18 1 93.5 130 VAL A N 1
ATOM 1033 C CA . VAL A 1 130 ? 2.221 14.219 -13.188 1 93.5 130 VAL A CA 1
ATOM 1034 C C . VAL A 1 130 ? 2.252 13.227 -14.344 1 93.5 130 VAL A C 1
ATOM 1036 O O . VAL A 1 130 ? 1.912 12.055 -14.18 1 93.5 130 VAL A O 1
ATOM 1039 N N . SER A 1 131 ? 2.654 13.688 -15.461 1 91.81 131 SER A N 1
ATOM 1040 C CA . SER A 1 131 ? 2.74 12.82 -16.641 1 91.81 131 SER A CA 1
ATOM 1041 C C . SER A 1 131 ? 3.711 11.672 -16.406 1 91.81 131 SER A C 1
ATOM 1043 O O . SER A 1 131 ? 3.426 10.531 -16.781 1 91.81 131 SER A O 1
ATOM 1045 N N . LEU A 1 132 ? 4.812 11.969 -15.836 1 92.94 132 LEU A N 1
ATOM 1046 C CA . LEU A 1 132 ? 5.824 10.953 -15.578 1 92.94 132 LEU A CA 1
ATOM 1047 C C . LEU A 1 132 ? 5.332 9.945 -14.547 1 92.94 132 LEU A C 1
ATOM 1049 O O . LEU A 1 132 ? 5.562 8.742 -14.688 1 92.94 132 LEU A O 1
ATOM 1053 N N . VAL A 1 133 ? 4.691 10.438 -13.508 1 94.19 133 VAL A N 1
ATOM 1054 C CA . VAL A 1 133 ? 4.164 9.547 -12.477 1 94.19 133 VAL A CA 1
ATOM 1055 C C . VAL A 1 133 ? 3.135 8.602 -13.086 1 94.19 133 VAL A C 1
ATOM 1057 O O . VAL A 1 133 ? 3.186 7.391 -12.852 1 94.19 133 VAL A O 1
ATOM 1060 N N . CYS A 1 134 ? 2.225 9.109 -13.836 1 90.31 134 CYS A N 1
ATOM 1061 C CA . CYS A 1 134 ? 1.194 8.289 -14.461 1 90.31 134 CYS A CA 1
ATOM 1062 C C . CYS A 1 134 ? 1.81 7.301 -15.445 1 90.31 134 CYS A C 1
ATOM 1064 O O . CYS A 1 134 ? 1.459 6.121 -15.438 1 90.31 134 CYS A O 1
ATOM 1066 N N . GLY A 1 135 ? 2.703 7.758 -16.156 1 86.06 135 GLY A N 1
ATOM 1067 C CA . GLY A 1 135 ? 3.328 6.93 -17.172 1 86.06 135 GLY A CA 1
ATOM 1068 C C . GLY A 1 135 ? 4.156 5.797 -16.594 1 86.06 135 GLY A C 1
ATOM 1069 O O . GLY A 1 135 ? 4.32 4.754 -17.234 1 86.06 135 GLY A O 1
ATOM 1070 N N . SER A 1 136 ? 4.59 6.039 -15.375 1 86.69 136 SER A N 1
ATOM 1071 C CA . SER A 1 136 ? 5.469 5.031 -14.789 1 86.69 136 SER A CA 1
ATOM 1072 C C . SER A 1 136 ? 4.715 4.172 -13.773 1 86.69 136 SER A C 1
ATOM 1074 O O . SER A 1 136 ? 5.316 3.34 -13.094 1 86.69 136 SER A O 1
ATOM 1076 N N . SER A 1 137 ? 3.484 4.328 -13.719 1 87.25 137 SER A N 1
ATOM 1077 C CA . SER A 1 137 ? 2.707 3.666 -12.68 1 87.25 137 SER A CA 1
ATOM 1078 C C . SER A 1 137 ? 2.744 2.15 -12.836 1 87.25 137 SER A C 1
ATOM 1080 O O . SER A 1 137 ? 2.59 1.415 -11.859 1 87.25 137 SER A O 1
ATOM 1082 N N . LEU A 1 138 ? 2.898 1.678 -14.055 1 85.12 138 LEU A N 1
ATOM 1083 C CA . LEU A 1 138 ? 2.949 0.237 -14.281 1 85.12 138 LEU A CA 1
ATOM 1084 C C . LEU A 1 138 ? 4.344 -0.194 -14.727 1 85.12 138 LEU A C 1
ATOM 1086 O O . LEU A 1 138 ? 4.539 -1.336 -15.148 1 85.12 138 LEU A O 1
ATOM 1090 N N . SER A 1 139 ? 5.281 0.75 -14.547 1 81.69 139 SER A N 1
ATOM 1091 C CA . SER A 1 139 ? 6.648 0.451 -14.953 1 81.69 139 SER A CA 1
ATOM 1092 C C . SER A 1 139 ? 7.301 -0.554 -14.016 1 81.69 139 SER A C 1
ATOM 1094 O O . SER A 1 139 ? 6.965 -0.61 -12.828 1 81.69 139 SER A O 1
ATOM 1096 N N . ARG A 1 140 ? 8.266 -1.293 -14.516 1 76.81 140 ARG A N 1
ATOM 1097 C CA . ARG A 1 140 ? 8.977 -2.275 -13.711 1 76.81 140 ARG A CA 1
ATOM 1098 C C . ARG A 1 140 ? 10.359 -1.764 -13.312 1 76.81 140 ARG A C 1
ATOM 1100 O O . ARG A 1 140 ? 11.055 -2.391 -12.516 1 76.81 140 ARG A O 1
ATOM 1107 N N . ASN A 1 141 ? 10.695 -0.705 -13.914 1 79.81 141 ASN A N 1
ATOM 1108 C CA . ASN A 1 141 ? 12.031 -0.169 -13.672 1 79.81 141 ASN A CA 1
ATOM 1109 C C . ASN A 1 141 ? 11.977 1.136 -12.883 1 79.81 141 ASN A C 1
ATOM 1111 O O . ASN A 1 141 ? 11.602 2.178 -13.422 1 79.81 141 ASN A O 1
ATOM 1115 N N . HIS A 1 142 ? 12.211 0.933 -11.633 1 86.31 142 HIS A N 1
ATOM 1116 C CA . HIS A 1 142 ? 12.25 2.117 -10.789 1 86.31 142 HIS A CA 1
ATOM 1117 C C . HIS A 1 142 ? 13.602 2.256 -10.094 1 86.31 142 HIS A C 1
ATOM 1119 O O . HIS A 1 142 ? 14.242 1.255 -9.773 1 86.31 142 HIS A O 1
ATOM 1125 N N . SER A 1 143 ? 14.008 3.492 -9.992 1 90 143 SER A N 1
ATOM 1126 C CA . SER A 1 143 ? 15.227 3.783 -9.25 1 90 143 SER A CA 1
ATOM 1127 C C . SER A 1 143 ? 14.906 4.281 -7.844 1 90 143 SER A C 1
ATOM 1129 O O . SER A 1 143 ? 13.766 4.621 -7.543 1 90 143 SER A O 1
ATOM 1131 N N . VAL A 1 144 ? 15.938 4.281 -7.043 1 95.19 144 VAL A N 1
ATOM 1132 C CA . VAL A 1 144 ? 15.797 4.82 -5.691 1 95.19 144 VAL A CA 1
ATOM 1133 C C . VAL A 1 144 ? 15.406 6.293 -5.758 1 95.19 144 VAL A C 1
ATOM 1135 O O . VAL A 1 144 ? 14.633 6.773 -4.93 1 95.19 144 VAL A O 1
ATOM 1138 N N . ASP A 1 145 ? 15.898 6.969 -6.781 1 95.56 145 ASP A N 1
ATOM 1139 C CA . ASP A 1 145 ? 15.617 8.391 -6.93 1 95.56 145 ASP A CA 1
ATOM 1140 C C . ASP A 1 145 ? 14.148 8.625 -7.301 1 95.56 145 ASP A C 1
ATOM 1142 O O . ASP A 1 145 ? 13.57 9.648 -6.941 1 95.56 145 ASP A O 1
ATOM 1146 N N . ASP A 1 146 ? 13.555 7.699 -7.961 1 94.38 146 ASP A N 1
ATOM 1147 C CA . ASP A 1 146 ? 12.117 7.797 -8.227 1 94.38 146 ASP A CA 1
ATOM 1148 C C . ASP A 1 146 ? 11.32 7.742 -6.926 1 94.38 146 ASP A C 1
ATOM 1150 O O . ASP A 1 146 ? 10.32 8.453 -6.773 1 94.38 146 ASP A O 1
ATOM 1154 N N . VAL A 1 147 ? 11.727 6.895 -6.02 1 96.62 147 VAL A N 1
ATOM 1155 C CA . VAL A 1 147 ? 11.062 6.805 -4.723 1 96.62 147 VAL A CA 1
ATOM 1156 C C . VAL A 1 147 ? 11.227 8.117 -3.963 1 96.62 147 VAL A C 1
ATOM 1158 O O . VAL A 1 147 ? 10.281 8.609 -3.346 1 96.62 147 VAL A O 1
ATOM 1161 N N . ARG A 1 148 ? 12.414 8.688 -4.051 1 97.31 148 ARG A N 1
ATOM 1162 C CA . ARG A 1 148 ? 12.648 9.992 -3.436 1 97.31 148 ARG A CA 1
ATOM 1163 C C . ARG A 1 148 ? 11.695 11.039 -3.992 1 97.31 148 ARG A C 1
ATOM 1165 O O . ARG A 1 148 ? 11.133 11.836 -3.238 1 97.31 148 ARG A O 1
ATOM 1172 N N . ALA A 1 149 ? 11.617 11 -5.27 1 97.25 149 ALA A N 1
ATOM 1173 C CA . ALA A 1 149 ? 10.758 11.961 -5.949 1 97.25 149 ALA A CA 1
ATOM 1174 C C . ALA A 1 149 ? 9.32 11.844 -5.465 1 97.25 149 ALA A C 1
ATOM 1176 O O . ALA A 1 149 ? 8.672 12.859 -5.176 1 97.25 149 ALA A O 1
ATOM 1177 N N . LEU A 1 150 ? 8.836 10.648 -5.352 1 97.5 150 LEU A N 1
ATOM 1178 C CA . LEU A 1 150 ? 7.461 10.414 -4.926 1 97.5 150 LEU A CA 1
ATOM 1179 C C . LEU A 1 150 ? 7.254 10.859 -3.48 1 97.5 150 LEU A C 1
ATOM 1181 O O . LEU A 1 150 ? 6.242 11.484 -3.156 1 97.5 150 LEU A O 1
ATOM 1185 N N . CYS A 1 151 ? 8.141 10.609 -2.623 1 97.38 151 CYS A N 1
ATOM 1186 C CA . CYS A 1 151 ? 8.047 11.023 -1.228 1 97.38 151 CYS A CA 1
ATOM 1187 C C . CYS A 1 151 ? 8.039 12.539 -1.111 1 97.38 151 CYS A C 1
ATOM 1189 O O . CYS A 1 151 ? 7.176 13.109 -0.437 1 97.38 151 CYS A O 1
ATOM 1191 N N . ILE A 1 152 ? 9.008 13.141 -1.796 1 97.62 152 ILE A N 1
ATOM 1192 C CA . ILE A 1 152 ? 9.102 14.594 -1.755 1 97.62 152 ILE A CA 1
ATOM 1193 C C . ILE A 1 152 ? 7.793 15.203 -2.256 1 97.62 152 ILE A C 1
ATOM 1195 O O . ILE A 1 152 ? 7.254 16.125 -1.639 1 97.62 152 ILE A O 1
ATOM 1199 N N . GLY A 1 153 ? 7.332 14.688 -3.365 1 97.25 153 GLY A N 1
ATOM 1200 C CA . GLY A 1 153 ? 6.047 15.148 -3.867 1 97.25 153 GLY A CA 1
ATOM 1201 C C . GLY A 1 153 ? 4.918 14.953 -2.871 1 97.25 153 GLY A C 1
ATOM 1202 O O . GLY A 1 153 ? 4.078 15.844 -2.703 1 97.25 153 GLY A O 1
ATOM 1203 N N . ALA A 1 154 ? 4.852 13.844 -2.188 1 96.56 154 ALA A N 1
ATOM 1204 C CA . ALA A 1 154 ? 3.799 13.555 -1.218 1 96.56 154 ALA A CA 1
ATOM 1205 C C . ALA A 1 154 ? 3.828 14.547 -0.06 1 96.56 154 ALA A C 1
ATOM 1207 O O . ALA A 1 154 ? 2.779 14.984 0.415 1 96.56 154 ALA A O 1
ATOM 1208 N N . PHE A 1 155 ? 4.953 14.961 0.341 1 96.88 155 PHE A N 1
ATOM 1209 C CA . PHE A 1 155 ? 5.09 15.844 1.496 1 96.88 155 PHE A CA 1
ATOM 1210 C C . PHE A 1 155 ? 4.691 17.266 1.141 1 96.88 155 PHE A C 1
ATOM 1212 O O . PHE A 1 155 ? 4.301 18.047 2.014 1 96.88 155 PHE A O 1
ATOM 1219 N N . TYR A 1 156 ? 4.742 17.578 -0.173 1 96.56 156 TYR A N 1
ATOM 1220 C CA . TYR A 1 156 ? 4.621 19 -0.462 1 96.56 156 TYR A CA 1
ATOM 1221 C C . TYR A 1 156 ? 3.455 19.281 -1.406 1 96.56 156 TYR A C 1
ATOM 1223 O O . TYR A 1 156 ? 3.014 20.422 -1.551 1 96.56 156 TYR A O 1
ATOM 1231 N N . LEU A 1 157 ? 3.057 18.297 -2.109 1 93.25 157 LEU A N 1
ATOM 1232 C CA . LEU A 1 157 ? 1.951 18.484 -3.041 1 93.25 157 LEU A CA 1
ATOM 1233 C C . LEU A 1 157 ? 0.657 17.906 -2.473 1 93.25 157 LEU A C 1
ATOM 1235 O O . LEU A 1 157 ? 0.411 16.703 -2.568 1 93.25 157 LEU A O 1
ATOM 1239 N N . ALA A 1 158 ? -0.11 18.719 -1.965 1 86.31 158 ALA A N 1
ATOM 1240 C CA . ALA A 1 158 ? -1.261 18.359 -1.139 1 86.31 158 ALA A CA 1
ATOM 1241 C C . ALA A 1 158 ? -2.232 17.469 -1.905 1 86.31 158 ALA A C 1
ATOM 1243 O O . ALA A 1 158 ? -2.701 16.453 -1.379 1 86.31 158 ALA A O 1
ATOM 1244 N N . ASN A 1 159 ? -2.494 17.719 -3.137 1 80.88 159 ASN A N 1
ATOM 1245 C CA . ASN A 1 159 ? -3.504 17 -3.904 1 80.88 159 ASN A CA 1
ATOM 1246 C C . ASN A 1 159 ? -3.006 15.617 -4.34 1 80.88 159 ASN A C 1
ATOM 1248 O O . ASN A 1 159 ? -3.793 14.781 -4.777 1 80.88 159 ASN A O 1
ATOM 1252 N N . LEU A 1 160 ? -1.764 15.422 -4.16 1 90.88 160 LEU A N 1
ATOM 1253 C CA . LEU A 1 160 ? -1.189 14.18 -4.656 1 90.88 160 LEU A CA 1
ATOM 1254 C C . LEU A 1 160 ? -0.626 13.344 -3.512 1 90.88 160 LEU A C 1
ATOM 1256 O O . LEU A 1 160 ? -0.182 12.211 -3.723 1 90.88 160 LEU A O 1
ATOM 1260 N N . SER A 1 161 ? -0.708 13.828 -2.322 1 91.56 161 SER A N 1
ATOM 1261 C CA . SER A 1 161 ? 0.007 13.25 -1.187 1 91.56 161 SER A CA 1
ATOM 1262 C C . SER A 1 161 ? -0.373 11.789 -0.974 1 91.56 161 SER A C 1
ATOM 1264 O O . SER A 1 161 ? 0.499 10.922 -0.883 1 91.56 161 SER A O 1
ATOM 1266 N N . TRP A 1 162 ? -1.664 11.5 -1.019 1 90.06 162 TRP A N 1
ATOM 1267 C CA . TRP A 1 162 ? -2.156 10.148 -0.752 1 90.06 162 TRP A CA 1
ATOM 1268 C C . TRP A 1 162 ? -1.694 9.18 -1.832 1 90.06 162 TRP A C 1
ATOM 1270 O O . TRP A 1 162 ? -1.14 8.125 -1.528 1 90.06 162 TRP A O 1
ATOM 1280 N N . LYS A 1 163 ? -1.869 9.586 -3.082 1 91.69 163 LYS A N 1
ATOM 1281 C CA . LYS A 1 163 ? -1.546 8.711 -4.207 1 91.69 163 LYS A CA 1
ATOM 1282 C C . LYS A 1 163 ? -0.042 8.469 -4.301 1 91.69 163 LYS A C 1
ATOM 1284 O O . LYS A 1 163 ? 0.4 7.34 -4.52 1 91.69 163 LYS A O 1
ATOM 1289 N N . LEU A 1 164 ? 0.675 9.523 -4.094 1 95.44 164 LEU A N 1
ATOM 1290 C CA . LEU A 1 164 ? 2.125 9.422 -4.219 1 95.44 164 LEU A CA 1
ATOM 1291 C C . LEU A 1 164 ? 2.711 8.57 -3.092 1 95.44 164 LEU A C 1
ATOM 1293 O O . LEU A 1 164 ? 3.641 7.797 -3.312 1 95.44 164 LEU A O 1
ATOM 1297 N N . SER A 1 165 ? 2.199 8.773 -1.879 1 95.38 165 SER A N 1
ATOM 1298 C CA . SER A 1 165 ? 2.699 7.992 -0.75 1 95.38 165 SER A CA 1
ATOM 1299 C C . SER A 1 165 ? 2.48 6.5 -0.967 1 95.38 165 SER A C 1
ATOM 1301 O O . SER A 1 165 ? 3.352 5.688 -0.647 1 95.38 165 SER A O 1
ATOM 1303 N N . GLY A 1 166 ? 1.328 6.16 -1.496 1 93.75 166 GLY A N 1
ATOM 1304 C CA . GLY A 1 166 ? 1.059 4.766 -1.804 1 93.75 166 GLY A CA 1
ATOM 1305 C C . GLY A 1 166 ? 2.006 4.191 -2.84 1 93.75 166 GLY A C 1
ATOM 1306 O O . GLY A 1 166 ? 2.537 3.092 -2.66 1 93.75 166 GLY A O 1
ATOM 1307 N N . GLN A 1 167 ? 2.184 4.887 -3.893 1 94.25 167 GLN A N 1
ATOM 1308 C CA . GLN A 1 167 ? 3.09 4.438 -4.945 1 94.25 167 GLN A CA 1
ATOM 1309 C C . GLN A 1 167 ? 4.52 4.312 -4.422 1 94.25 167 GLN A C 1
ATOM 1311 O O . GLN A 1 167 ? 5.223 3.357 -4.75 1 94.25 167 GLN A O 1
ATOM 1316 N N . ALA A 1 168 ? 4.922 5.281 -3.635 1 96.19 168 ALA A N 1
ATOM 1317 C CA . ALA A 1 168 ? 6.273 5.266 -3.078 1 96.19 168 ALA A CA 1
ATOM 1318 C C . ALA A 1 168 ? 6.508 4.012 -2.242 1 96.19 168 ALA A C 1
ATOM 1320 O O . ALA A 1 168 ? 7.543 3.352 -2.375 1 96.19 168 ALA A O 1
ATOM 1321 N N . THR A 1 169 ? 5.574 3.695 -1.42 1 95 169 THR A N 1
ATOM 1322 C CA . THR A 1 169 ? 5.699 2.541 -0.536 1 95 169 THR A CA 1
ATOM 1323 C C . THR A 1 169 ? 5.785 1.249 -1.343 1 95 169 THR A C 1
ATOM 1325 O O . THR A 1 169 ? 6.598 0.375 -1.04 1 95 169 THR A O 1
ATOM 1328 N N . ARG A 1 170 ? 4.969 1.126 -2.357 1 93.62 170 ARG A N 1
ATOM 1329 C CA . ARG A 1 170 ? 4.926 -0.082 -3.174 1 93.62 170 ARG A CA 1
ATOM 1330 C C . ARG A 1 170 ? 6.215 -0.248 -3.973 1 93.62 170 ARG A C 1
ATOM 1332 O O . ARG A 1 170 ? 6.75 -1.355 -4.078 1 93.62 170 ARG A O 1
ATOM 1339 N N . ILE A 1 171 ? 6.684 0.823 -4.566 1 94.12 171 ILE A N 1
ATOM 1340 C CA . ILE A 1 171 ? 7.906 0.768 -5.359 1 94.12 171 ILE A CA 1
ATOM 1341 C C . ILE A 1 171 ? 9.102 0.523 -4.441 1 94.12 171 ILE A C 1
ATOM 1343 O O . ILE A 1 171 ? 10.031 -0.201 -4.805 1 94.12 171 ILE A O 1
ATOM 1347 N N . ALA A 1 172 ? 9.094 1.129 -3.252 1 95.44 172 ALA A N 1
ATOM 1348 C CA . ALA A 1 172 ? 10.172 0.907 -2.287 1 95.44 172 ALA A CA 1
ATOM 1349 C C . ALA A 1 172 ? 10.312 -0.575 -1.95 1 95.44 172 ALA A C 1
ATOM 1351 O O . ALA A 1 172 ? 11.422 -1.105 -1.897 1 95.44 172 ALA A O 1
ATOM 1352 N N . ALA A 1 173 ? 9.211 -1.239 -1.746 1 92.38 173 ALA A N 1
ATOM 1353 C CA . ALA A 1 173 ? 9.227 -2.674 -1.478 1 92.38 173 ALA A CA 1
ATOM 1354 C C . ALA A 1 173 ? 9.734 -3.453 -2.689 1 92.38 173 ALA A C 1
ATOM 1356 O O . ALA A 1 173 ? 10.484 -4.418 -2.547 1 92.38 173 ALA A O 1
ATOM 1357 N N . GLU A 1 174 ? 9.305 -2.998 -3.822 1 90.12 174 GLU A N 1
ATOM 1358 C CA . GLU A 1 174 ? 9.664 -3.67 -5.066 1 90.12 174 GLU A CA 1
ATOM 1359 C C . GLU A 1 174 ? 11.172 -3.652 -5.289 1 90.12 174 GLU A C 1
ATOM 1361 O O . GLU A 1 174 ? 11.75 -4.633 -5.766 1 90.12 174 GLU A O 1
ATOM 1366 N N . ILE A 1 175 ? 11.797 -2.533 -4.988 1 90.94 175 ILE A N 1
ATOM 1367 C CA . ILE A 1 175 ? 13.227 -2.422 -5.258 1 90.94 175 ILE A CA 1
ATOM 1368 C C . ILE A 1 175 ? 14.023 -2.896 -4.047 1 90.94 175 ILE A C 1
ATOM 1370 O O . ILE A 1 175 ? 15.242 -2.766 -4.008 1 90.94 175 ILE A O 1
ATOM 1374 N N . GLY A 1 176 ? 13.359 -3.334 -2.977 1 90.69 176 GLY A N 1
ATOM 1375 C CA . GLY A 1 176 ? 13.992 -4.07 -1.897 1 90.69 176 GLY A CA 1
ATOM 1376 C C . GLY A 1 176 ? 14.531 -3.17 -0.801 1 90.69 176 GLY A C 1
ATOM 1377 O O . GLY A 1 176 ? 15.492 -3.525 -0.115 1 90.69 176 GLY A O 1
ATOM 1378 N N . LEU A 1 177 ? 13.945 -1.997 -0.578 1 93.94 177 LEU A N 1
ATOM 1379 C CA . LEU A 1 177 ? 14.422 -1.1 0.467 1 93.94 177 LEU A CA 1
ATOM 1380 C C . LEU A 1 177 ? 14.234 -1.721 1.847 1 93.94 177 LEU A C 1
ATOM 1382 O O . LEU A 1 177 ? 15.008 -1.448 2.766 1 93.94 177 LEU A O 1
ATOM 1386 N N . HIS A 1 178 ? 13.32 -2.59 2.012 1 91.44 178 HIS A N 1
ATOM 1387 C CA . HIS A 1 178 ? 13.016 -3.209 3.297 1 91.44 178 HIS A CA 1
ATOM 1388 C C . HIS A 1 178 ? 14.125 -4.172 3.719 1 91.44 178 HIS A C 1
ATOM 1390 O O . HIS A 1 178 ? 14.227 -4.531 4.895 1 91.44 178 HIS A O 1
ATOM 1396 N N . GLN A 1 179 ? 15 -4.504 2.834 1 90.19 179 GLN A N 1
ATOM 1397 C CA . GLN A 1 179 ? 16.078 -5.441 3.129 1 90.19 179 GLN A CA 1
ATOM 1398 C C . GLN A 1 179 ? 17.359 -4.707 3.52 1 90.19 179 GLN A C 1
ATOM 1400 O O . GLN A 1 179 ? 18.312 -5.324 4.004 1 90.19 179 GLN A O 1
ATOM 1405 N N . SER A 1 180 ? 17.375 -3.4 3.379 1 92.62 180 SER A N 1
ATOM 1406 C CA . SER A 1 180 ? 18.594 -2.619 3.525 1 92.62 180 SER A CA 1
ATOM 1407 C C . SER A 1 180 ? 19 -2.502 4.988 1 92.62 180 SER A C 1
ATOM 1409 O O . SER A 1 180 ? 20.188 -2.406 5.301 1 92.62 180 SER A O 1
ATOM 1411 N N . TYR A 1 181 ? 18.047 -2.576 5.883 1 92.06 181 TYR A N 1
ATOM 1412 C CA . TYR A 1 181 ? 18.328 -2.422 7.305 1 92.06 181 TYR A CA 1
ATOM 1413 C C . TYR A 1 181 ? 19.25 -3.533 7.801 1 92.06 181 TYR A C 1
ATOM 1415 O O . TYR A 1 181 ? 20.219 -3.271 8.516 1 92.06 181 TYR A O 1
ATOM 1423 N N . GLN A 1 182 ? 18.953 -4.73 7.457 1 88.5 182 GLN A N 1
ATOM 1424 C CA . GLN A 1 182 ? 19.766 -5.863 7.91 1 88.5 182 GLN A CA 1
ATOM 1425 C C . GLN A 1 182 ? 21.188 -5.77 7.379 1 88.5 182 GLN A C 1
ATOM 1427 O O . GLN A 1 182 ? 22.141 -6.07 8.102 1 88.5 182 GLN A O 1
ATOM 1432 N N . LYS A 1 183 ? 21.266 -5.355 6.145 1 89.81 183 LYS A N 1
ATOM 1433 C CA . LYS A 1 183 ? 22.594 -5.188 5.559 1 89.81 183 LYS A CA 1
ATOM 1434 C C . LYS A 1 183 ? 23.375 -4.09 6.277 1 89.81 183 LYS A C 1
ATOM 1436 O O . LYS A 1 183 ? 24.578 -4.219 6.496 1 89.81 183 LYS A O 1
ATOM 1441 N N . LEU A 1 184 ? 22.688 -3.078 6.648 1 91.5 184 LEU A N 1
ATOM 1442 C CA . LEU A 1 184 ? 23.312 -1.973 7.363 1 91.5 184 LEU A CA 1
ATOM 1443 C C . LEU A 1 184 ? 23.812 -2.422 8.734 1 91.5 184 LEU A C 1
ATOM 1445 O O . LEU A 1 184 ? 24.953 -2.123 9.117 1 91.5 184 LEU A O 1
ATOM 1449 N N . ILE A 1 185 ? 22.984 -3.168 9.398 1 90.25 185 ILE A N 1
ATOM 1450 C CA . ILE A 1 185 ? 23.312 -3.604 10.75 1 90.25 185 ILE A CA 1
ATOM 1451 C C . ILE A 1 185 ? 24.453 -4.617 10.695 1 90.25 185 ILE A C 1
ATOM 1453 O O . ILE A 1 185 ? 25.234 -4.727 11.648 1 90.25 185 ILE A O 1
ATOM 1457 N N . GLN A 1 186 ? 24.562 -5.309 9.586 1 88 186 GLN A N 1
ATOM 1458 C CA . GLN A 1 186 ? 25.641 -6.273 9.406 1 88 186 GLN A CA 1
ATOM 1459 C C . GLN A 1 186 ? 26.938 -5.578 8.984 1 88 186 GLN A C 1
ATOM 1461 O O . GLN A 1 186 ? 27.953 -6.23 8.773 1 88 186 GLN A O 1
ATOM 1466 N N . GLY A 1 187 ? 26.906 -4.27 8.773 1 88.81 187 GLY A N 1
ATOM 1467 C CA . GLY A 1 187 ? 28.141 -3.529 8.586 1 88.81 187 GLY A CA 1
ATOM 1468 C C . GLY A 1 187 ? 28.234 -2.863 7.227 1 88.81 187 GLY A C 1
ATOM 1469 O O . GLY A 1 187 ? 29.234 -2.189 6.934 1 88.81 187 GLY A O 1
ATOM 1470 N N . ASP A 1 188 ? 27.297 -2.984 6.355 1 91.25 188 ASP A N 1
ATOM 1471 C CA . ASP A 1 188 ? 27.312 -2.35 5.043 1 91.25 188 ASP A CA 1
ATOM 1472 C C . ASP A 1 188 ? 26.812 -0.911 5.117 1 91.25 188 ASP A C 1
ATOM 1474 O O . ASP A 1 188 ? 25.641 -0.646 4.84 1 91.25 188 ASP A O 1
ATOM 1478 N N . ASN A 1 189 ? 27.625 -0.033 5.234 1 88.69 189 ASN A N 1
ATOM 1479 C CA . ASN A 1 189 ? 27.297 1.37 5.445 1 88.69 189 ASN A CA 1
ATOM 1480 C C . ASN A 1 189 ? 26.734 2.01 4.18 1 88.69 189 ASN A C 1
ATOM 1482 O O . ASN A 1 189 ? 26.109 3.076 4.238 1 88.69 189 ASN A O 1
ATOM 1486 N N . THR A 1 190 ? 26.922 1.385 3.072 1 88.81 190 THR A N 1
ATOM 1487 C CA . THR A 1 190 ? 26.438 1.938 1.816 1 88.81 190 THR A CA 1
ATOM 1488 C C . THR A 1 190 ? 24.906 1.842 1.75 1 88.81 190 THR A C 1
ATOM 1490 O O . THR A 1 190 ? 24.281 2.477 0.901 1 88.81 190 THR A O 1
ATOM 1493 N N . GLN A 1 191 ? 24.328 1.101 2.748 1 92.31 191 GLN A N 1
ATOM 1494 C CA . GLN A 1 191 ? 22.891 0.874 2.746 1 92.31 191 GLN A CA 1
ATOM 1495 C C . GLN A 1 191 ? 22.156 1.954 3.541 1 92.31 191 GLN A C 1
ATOM 1497 O O . GLN A 1 191 ? 20.922 1.996 3.559 1 92.31 191 GLN A O 1
ATOM 1502 N N . ARG A 1 192 ? 22.828 2.834 4.113 1 91 192 ARG A N 1
ATOM 1503 C CA . ARG A 1 192 ? 22.25 3.805 5.031 1 91 192 ARG A CA 1
ATOM 1504 C C . ARG A 1 192 ? 21.203 4.664 4.328 1 91 192 ARG A C 1
ATOM 1506 O O . ARG A 1 192 ? 20.094 4.855 4.844 1 91 192 ARG A O 1
ATOM 1513 N N . ASP A 1 193 ? 21.578 5.184 3.184 1 91.06 193 ASP A N 1
ATOM 1514 C CA . ASP A 1 193 ? 20.672 6.035 2.432 1 91.06 193 ASP A CA 1
ATOM 1515 C C . ASP A 1 193 ? 19.375 5.289 2.088 1 91.06 193 ASP A C 1
ATOM 1517 O O . ASP A 1 193 ? 18.297 5.875 2.096 1 91.06 193 ASP A O 1
ATOM 1521 N N . ARG A 1 194 ? 19.484 4.047 1.786 1 94.31 194 ARG A N 1
ATOM 1522 C CA . ARG A 1 194 ? 18.328 3.221 1.456 1 94.31 194 ARG A CA 1
ATOM 1523 C C . ARG A 1 194 ? 17.453 3 2.68 1 94.31 194 ARG A C 1
ATOM 1525 O O . ARG A 1 194 ? 16.219 3.014 2.576 1 94.31 194 ARG A O 1
ATOM 1532 N N . VAL A 1 195 ? 18.062 2.832 3.822 1 94.56 195 VAL A N 1
ATOM 1533 C CA . VAL A 1 195 ? 17.328 2.658 5.066 1 94.56 195 VAL A CA 1
ATOM 1534 C C . VAL A 1 195 ? 16.562 3.941 5.395 1 94.56 195 VAL A C 1
ATOM 1536 O O . VAL A 1 195 ? 15.391 3.895 5.77 1 94.56 195 VAL A O 1
ATOM 1539 N N . CYS A 1 196 ? 17.219 5.066 5.215 1 94.62 196 CYS A N 1
ATOM 1540 C CA . CYS A 1 196 ? 16.578 6.352 5.469 1 94.62 196 CYS A CA 1
ATOM 1541 C C . CYS A 1 196 ? 15.383 6.559 4.543 1 94.62 196 CYS A C 1
ATOM 1543 O O . CYS A 1 196 ? 14.336 7.055 4.973 1 94.62 196 CYS A O 1
ATOM 1545 N N . LEU A 1 197 ? 15.609 6.18 3.344 1 96.31 197 LEU A N 1
ATOM 1546 C CA . LEU A 1 197 ? 14.516 6.309 2.389 1 96.31 197 LEU A CA 1
ATOM 1547 C C . LEU A 1 197 ? 13.352 5.395 2.766 1 96.31 197 LEU A C 1
ATOM 1549 O O . LEU A 1 197 ? 12.188 5.773 2.627 1 96.31 197 LEU A O 1
ATOM 1553 N N . TRP A 1 198 ? 13.633 4.164 3.236 1 96.69 198 TRP A N 1
ATOM 1554 C CA . TRP A 1 198 ? 12.602 3.246 3.715 1 96.69 198 TRP A CA 1
ATOM 1555 C C . TRP A 1 198 ? 11.82 3.861 4.867 1 96.69 198 TRP A C 1
ATOM 1557 O O . TRP A 1 198 ? 10.586 3.812 4.887 1 96.69 198 TRP A O 1
ATOM 1567 N N . TYR A 1 199 ? 12.508 4.508 5.785 1 96.81 199 TYR A N 1
ATOM 1568 C CA . TYR A 1 199 ? 11.875 5.184 6.91 1 96.81 199 TYR A CA 1
ATOM 1569 C C . TYR A 1 199 ? 11.023 6.355 6.43 1 96.81 199 TYR A C 1
ATOM 1571 O O . TYR A 1 199 ? 9.938 6.598 6.957 1 96.81 199 TYR A O 1
ATOM 1579 N N . ALA A 1 200 ? 11.57 7.055 5.477 1 96.81 200 ALA A N 1
ATOM 1580 C CA . ALA A 1 200 ? 10.82 8.188 4.93 1 96.81 200 ALA A CA 1
ATOM 1581 C C . ALA A 1 200 ? 9.5 7.723 4.32 1 96.81 200 ALA A C 1
ATOM 1583 O O . ALA A 1 200 ? 8.469 8.383 4.488 1 96.81 200 ALA A O 1
ATOM 1584 N N . THR A 1 201 ? 9.531 6.598 3.594 1 97.06 201 THR A N 1
ATOM 1585 C CA . THR A 1 201 ? 8.305 6.059 3.012 1 97.06 201 THR A CA 1
ATOM 1586 C C . THR A 1 201 ? 7.324 5.648 4.105 1 97.06 201 THR A C 1
ATOM 1588 O O . THR A 1 201 ? 6.109 5.801 3.943 1 97.06 201 THR A O 1
ATOM 1591 N N . TYR A 1 202 ? 7.82 5.125 5.16 1 97.31 202 TYR A N 1
ATOM 1592 C CA . TYR A 1 202 ? 6.98 4.746 6.293 1 97.31 202 TYR A CA 1
ATOM 1593 C C . TYR A 1 202 ? 6.273 5.961 6.879 1 97.31 202 TYR A C 1
ATOM 1595 O O . TYR A 1 202 ? 5.059 5.934 7.105 1 97.31 202 TYR A O 1
ATOM 1603 N N . VAL A 1 203 ? 7.031 6.992 7.113 1 97.44 203 VAL A N 1
ATOM 1604 C CA . VAL A 1 203 ? 6.461 8.211 7.676 1 97.44 203 VAL A CA 1
ATOM 1605 C C . VAL A 1 203 ? 5.414 8.781 6.723 1 97.44 203 VAL A C 1
ATOM 1607 O O . VAL A 1 203 ? 4.316 9.148 7.148 1 97.44 203 VAL A O 1
ATOM 1610 N N . CYS A 1 204 ? 5.789 8.812 5.52 1 95.75 204 CYS A N 1
ATOM 1611 C CA . CYS A 1 204 ? 4.91 9.359 4.488 1 95.75 204 CYS A CA 1
ATOM 1612 C C . CYS A 1 204 ? 3.58 8.617 4.457 1 95.75 204 CYS A C 1
ATOM 1614 O O . CYS A 1 204 ? 2.516 9.234 4.469 1 95.75 204 CYS A O 1
ATOM 1616 N N . ASP A 1 205 ? 3.594 7.383 4.453 1 95.56 205 ASP A N 1
ATOM 1617 C CA . ASP A 1 205 ? 2.393 6.559 4.359 1 95.56 205 ASP A CA 1
ATOM 1618 C C . ASP A 1 205 ? 1.543 6.684 5.625 1 95.56 205 ASP A C 1
ATOM 1620 O O . ASP A 1 205 ? 0.331 6.898 5.543 1 95.56 205 ASP A O 1
ATOM 1624 N N . HIS A 1 206 ? 2.127 6.547 6.742 1 95.56 206 HIS A N 1
ATOM 1625 C CA . HIS A 1 206 ? 1.379 6.531 7.992 1 95.56 206 HIS A CA 1
ATOM 1626 C C . HIS A 1 206 ? 0.814 7.914 8.312 1 95.56 206 HIS A C 1
ATOM 1628 O O . HIS A 1 206 ? -0.309 8.031 8.812 1 95.56 206 HIS A O 1
ATOM 1634 N N . GLN A 1 207 ? 1.61 8.891 8.023 1 93.88 207 GLN A N 1
ATOM 1635 C CA . GLN A 1 207 ? 1.155 10.258 8.258 1 93.88 207 GLN A CA 1
ATOM 1636 C C . GLN A 1 207 ? -0.125 10.555 7.477 1 93.88 207 GLN A C 1
ATOM 1638 O O . GLN A 1 207 ? -1.115 11.008 8.047 1 93.88 207 GLN A O 1
ATOM 1643 N N . PHE A 1 208 ? -0.184 10.203 6.277 1 90.38 208 PHE A N 1
ATOM 1644 C CA . PHE A 1 208 ? -1.329 10.555 5.445 1 90.38 208 PHE A CA 1
ATOM 1645 C C . PHE A 1 208 ? -2.461 9.547 5.637 1 90.38 208 PHE A C 1
ATOM 1647 O O . PHE A 1 208 ? -3.637 9.914 5.566 1 90.38 208 PHE A O 1
ATOM 1654 N N . SER A 1 209 ? -2.133 8.289 5.891 1 90.75 209 SER A N 1
ATOM 1655 C CA . SER A 1 209 ? -3.178 7.309 6.156 1 90.75 209 SER A CA 1
ATOM 1656 C C . SER A 1 209 ? -3.967 7.664 7.414 1 90.75 209 SER A C 1
ATOM 1658 O O . SER A 1 209 ? -5.195 7.758 7.375 1 90.75 209 SER A O 1
ATOM 1660 N N . ILE A 1 210 ? -3.275 7.934 8.445 1 87.12 210 ILE A N 1
ATOM 1661 C CA . ILE A 1 210 ? -3.914 8.227 9.727 1 87.12 210 ILE A CA 1
ATOM 1662 C C . ILE A 1 210 ? -4.688 9.539 9.625 1 87.12 210 ILE A C 1
ATOM 1664 O O . ILE A 1 210 ? -5.809 9.648 10.125 1 87.12 210 ILE A O 1
ATOM 1668 N N . ALA A 1 211 ? -4.051 10.477 8.922 1 83.81 211 ALA A N 1
ATOM 1669 C CA . ALA A 1 211 ? -4.707 11.773 8.758 1 83.81 211 ALA A CA 1
ATOM 1670 C C . ALA A 1 211 ? -6.035 11.617 8.016 1 83.81 211 ALA A C 1
ATOM 1672 O O . ALA A 1 211 ? -6.996 12.344 8.305 1 83.81 211 ALA A O 1
ATOM 1673 N N . HIS A 1 212 ? -6.105 10.625 7.172 1 82.44 212 HIS A N 1
ATOM 1674 C CA . HIS A 1 212 ? -7.312 10.414 6.379 1 82.44 212 HIS A CA 1
ATOM 1675 C C . HIS A 1 212 ? -8.227 9.383 7.035 1 82.44 212 HIS A C 1
ATOM 1677 O O . HIS A 1 212 ? -9.312 9.102 6.531 1 82.44 212 HIS A O 1
ATOM 1683 N N . GLY A 1 213 ? -7.816 8.859 8.133 1 83.88 213 GLY A N 1
ATOM 1684 C CA . GLY A 1 213 ? -8.594 7.809 8.773 1 83.88 213 GLY A CA 1
ATOM 1685 C C . GLY A 1 213 ? -8.57 6.504 7.996 1 83.88 213 GLY A C 1
ATOM 1686 O O . GLY A 1 213 ? -9.562 5.77 7.984 1 83.88 213 GLY A O 1
ATOM 1687 N N . ARG A 1 214 ? -7.531 6.312 7.312 1 88.94 214 ARG A N 1
ATOM 1688 C CA . ARG A 1 214 ? -7.367 5.117 6.492 1 88.94 214 ARG A CA 1
ATOM 1689 C C . ARG A 1 214 ? -6.27 4.219 7.051 1 88.94 214 ARG A C 1
ATOM 1691 O O . ARG A 1 214 ? -5.371 4.688 7.754 1 88.94 214 ARG A O 1
ATOM 1698 N N . PRO A 1 215 ? -6.363 2.918 6.77 1 89.31 215 PRO A N 1
ATOM 1699 C CA . PRO A 1 215 ? -5.289 2.041 7.242 1 89.31 215 PRO A CA 1
ATOM 1700 C C . PRO A 1 215 ? -3.979 2.254 6.492 1 89.31 215 PRO A C 1
ATOM 1702 O O . PRO A 1 215 ? -3.967 2.295 5.262 1 89.31 215 PRO A O 1
ATOM 1705 N N . PRO A 1 216 ? -2.914 2.361 7.266 1 89.62 216 PRO A N 1
ATOM 1706 C CA . PRO A 1 216 ? -1.618 2.494 6.594 1 89.62 216 PRO A CA 1
ATOM 1707 C C . PRO A 1 216 ? -1.201 1.222 5.859 1 89.62 216 PRO A C 1
ATOM 1709 O O . PRO A 1 216 ? -1.523 0.116 6.301 1 89.62 216 PRO A O 1
ATOM 1712 N N . ALA A 1 217 ? -0.446 1.429 4.824 1 86.38 217 ALA A N 1
ATOM 1713 C CA . ALA A 1 217 ? 0.005 0.314 3.994 1 86.38 217 ALA A CA 1
ATOM 1714 C C . ALA A 1 217 ? 1.404 -0.14 4.398 1 86.38 217 ALA A C 1
ATOM 1716 O O . ALA A 1 217 ? 1.755 -1.311 4.234 1 86.38 217 ALA A O 1
ATOM 1717 N N . ALA A 1 218 ? 2.18 0.828 4.824 1 83.12 218 ALA A N 1
ATOM 1718 C CA . ALA A 1 218 ? 3.559 0.481 5.16 1 83.12 218 ALA A CA 1
ATOM 1719 C C . ALA A 1 218 ? 3.613 -0.409 6.398 1 83.12 218 ALA A C 1
ATOM 1721 O O . ALA A 1 218 ? 2.896 -0.173 7.375 1 83.12 218 ALA A O 1
ATOM 1722 N N . VAL A 1 219 ? 4.477 -1.356 6.359 1 78.75 219 VAL A N 1
ATOM 1723 C CA . VAL A 1 219 ? 4.5 -2.426 7.355 1 78.75 219 VAL A CA 1
ATOM 1724 C C . VAL A 1 219 ? 5.367 -2.008 8.539 1 78.75 219 VAL A C 1
ATOM 1726 O O . VAL A 1 219 ? 6.328 -1.252 8.375 1 78.75 219 VAL A O 1
ATOM 1729 N N . ASP A 1 220 ? 4.984 -2.516 9.633 1 82.06 220 ASP A N 1
ATOM 1730 C CA . ASP A 1 220 ? 5.797 -2.4 10.836 1 82.06 220 ASP A CA 1
ATOM 1731 C C . ASP A 1 220 ? 6.812 -3.539 10.93 1 82.06 220 ASP A C 1
ATOM 1733 O O . ASP A 1 220 ? 6.613 -4.496 11.688 1 82.06 220 ASP A O 1
ATOM 1737 N N . ASP A 1 221 ? 7.863 -3.279 10.266 1 85.81 221 ASP A N 1
ATOM 1738 C CA . ASP A 1 221 ? 8.852 -4.352 10.195 1 85.81 221 ASP A CA 1
ATOM 1739 C C . ASP A 1 221 ? 9.891 -4.219 11.305 1 85.81 221 ASP A C 1
ATOM 1741 O O . ASP A 1 221 ? 9.766 -3.365 12.18 1 85.81 221 ASP A O 1
ATOM 1745 N N . GLU A 1 222 ? 10.867 -5.023 11.281 1 86.56 222 GLU A N 1
ATOM 1746 C CA . GLU A 1 222 ? 11.875 -5.098 12.328 1 86.56 222 GLU A CA 1
ATOM 1747 C C . GLU A 1 222 ? 12.648 -3.785 12.445 1 86.56 222 GLU A C 1
ATOM 1749 O O . GLU A 1 222 ? 13.008 -3.373 13.555 1 86.56 222 GLU A O 1
ATOM 1754 N N . SER A 1 223 ? 12.906 -3.184 11.336 1 91.75 223 SER A N 1
ATOM 1755 C CA . SER A 1 223 ? 13.68 -1.942 11.352 1 91.75 223 SER A CA 1
ATOM 1756 C C . SER A 1 223 ? 12.93 -0.84 12.094 1 91.75 223 SER A C 1
ATOM 1758 O O . SER A 1 223 ? 13.547 -0.005 12.758 1 91.75 223 SER A O 1
ATOM 1760 N N . ILE A 1 224 ? 11.625 -0.825 11.961 1 93.44 224 ILE A N 1
ATOM 1761 C CA . ILE A 1 224 ? 10.789 0.167 12.633 1 93.44 224 ILE A CA 1
ATOM 1762 C C . ILE A 1 224 ? 10.805 -0.084 14.141 1 93.44 224 ILE A C 1
ATOM 1764 O O . ILE A 1 224 ? 10.969 0.849 14.93 1 93.44 224 ILE A O 1
ATOM 1768 N N . ARG A 1 225 ? 10.711 -1.303 14.516 1 91.06 225 ARG A N 1
ATOM 1769 C CA . ARG A 1 225 ? 10.672 -1.688 15.922 1 91.06 225 ARG A CA 1
ATOM 1770 C C . ARG A 1 225 ? 12.016 -1.435 16.594 1 91.06 225 ARG A C 1
ATOM 1772 O O . ARG A 1 225 ? 12.078 -1.186 17.797 1 91.06 225 ARG A O 1
ATOM 1779 N N . ASN A 1 226 ? 13.016 -1.479 15.812 1 92.56 226 ASN A N 1
ATOM 1780 C CA . ASN A 1 226 ? 14.359 -1.293 16.344 1 92.56 226 ASN A CA 1
ATOM 1781 C C . ASN A 1 226 ? 14.977 0.013 15.859 1 92.56 226 ASN A C 1
ATOM 1783 O O . ASN A 1 226 ? 16.156 0.052 15.508 1 92.56 226 ASN A O 1
ATOM 1787 N N . ILE A 1 227 ? 14.211 1.036 15.797 1 94.5 227 ILE A N 1
ATOM 1788 C CA . ILE A 1 227 ? 14.641 2.328 15.273 1 94.5 227 ILE A CA 1
ATOM 1789 C C . ILE A 1 227 ? 15.828 2.838 16.094 1 94.5 227 ILE A C 1
ATOM 1791 O O . ILE A 1 227 ? 16.703 3.527 15.562 1 94.5 227 ILE A O 1
ATOM 1795 N N . GLU A 1 228 ? 15.984 2.461 17.375 1 92.81 228 GLU A N 1
ATOM 1796 C CA . GLU A 1 228 ? 17.094 2.875 18.25 1 92.81 228 GLU A CA 1
ATOM 1797 C C . GLU A 1 228 ? 18.406 2.297 17.766 1 92.81 228 GLU A C 1
ATOM 1799 O O . GLU A 1 228 ? 19.453 2.949 17.859 1 92.81 228 GLU A O 1
ATOM 1804 N N . ARG A 1 229 ? 18.344 1.134 17.266 1 91.88 229 ARG A N 1
ATOM 1805 C CA . ARG A 1 229 ? 19.562 0.51 16.734 1 91.88 229 ARG A CA 1
ATOM 1806 C C . ARG A 1 229 ? 20.094 1.271 15.531 1 91.88 229 ARG A C 1
ATOM 1808 O O . ARG A 1 229 ? 21.312 1.378 15.344 1 91.88 229 ARG A O 1
ATOM 1815 N N . PHE A 1 230 ? 19.234 1.759 14.727 1 92.81 230 PHE A N 1
ATOM 1816 C CA . PHE A 1 230 ? 19.609 2.582 13.586 1 92.81 230 PHE A CA 1
ATOM 1817 C C . PHE A 1 230 ? 20.344 3.832 14.039 1 92.81 230 PHE A C 1
ATOM 1819 O O . PHE A 1 230 ? 21.344 4.234 13.422 1 92.81 230 PHE A O 1
ATOM 1826 N N . MET A 1 231 ? 19.922 4.422 15.18 1 90.5 231 MET A N 1
ATOM 1827 C CA . MET A 1 231 ? 20.5 5.656 15.688 1 90.5 231 MET A CA 1
ATOM 1828 C C . MET A 1 231 ? 21.906 5.41 16.25 1 90.5 231 MET A C 1
ATOM 1830 O O . MET A 1 231 ? 22.672 6.352 16.438 1 90.5 231 MET A O 1
ATOM 1834 N N . HIS A 1 232 ? 22.25 4.172 16.406 1 88.06 232 HIS A N 1
ATOM 1835 C CA . HIS A 1 232 ? 23.562 3.852 16.953 1 88.06 232 HIS A CA 1
ATOM 1836 C C . HIS A 1 232 ? 24.516 3.385 15.867 1 88.06 232 HIS A C 1
ATOM 1838 O O . HIS A 1 232 ? 25.672 3.039 16.156 1 88.06 232 HIS A O 1
ATOM 1844 N N . THR A 1 233 ? 24.016 3.408 14.758 1 83.69 233 THR A N 1
ATOM 1845 C CA . THR A 1 233 ? 24.938 3.096 13.664 1 83.69 233 THR A CA 1
ATOM 1846 C C . THR A 1 233 ? 25.906 4.254 13.422 1 83.69 233 THR A C 1
ATOM 1848 O O . THR A 1 233 ? 25.688 5.363 13.922 1 83.69 233 THR A O 1
ATOM 1851 N N . THR A 1 234 ? 27.172 4.125 13.047 1 68.25 234 THR A N 1
ATOM 1852 C CA . THR A 1 234 ? 28.359 4.969 13.094 1 68.25 234 THR A CA 1
ATOM 1853 C C . THR A 1 234 ? 28.031 6.391 12.656 1 68.25 234 THR A C 1
ATOM 1855 O O . THR A 1 234 ? 28.484 7.359 13.273 1 68.25 234 THR A O 1
ATOM 1858 N N . GLU A 1 235 ? 27.438 6.641 11.539 1 71.5 235 GLU A N 1
ATOM 1859 C CA . GLU A 1 235 ? 27.328 8.016 11.055 1 71.5 235 GLU A CA 1
ATOM 1860 C C . GLU A 1 235 ? 25.891 8.523 11.172 1 71.5 235 GLU A C 1
ATOM 1862 O O . GLU A 1 235 ? 25.016 8.094 10.422 1 71.5 235 GLU A O 1
ATOM 1867 N N . VAL A 1 236 ? 25.688 9.258 12.445 1 72.44 236 VAL A N 1
ATOM 1868 C CA . VAL A 1 236 ? 24.359 9.828 12.555 1 72.44 236 VAL A CA 1
ATOM 1869 C C . VAL A 1 236 ? 24.391 11.305 12.164 1 72.44 236 VAL A C 1
ATOM 1871 O O . VAL A 1 236 ? 25.219 12.062 12.656 1 72.44 236 VAL A O 1
ATOM 1874 N N . HIS A 1 237 ? 23.578 11.656 11.172 1 77.94 237 HIS A N 1
ATOM 1875 C CA . HIS A 1 237 ? 23.438 13.023 10.695 1 77.94 237 HIS A CA 1
ATOM 1876 C C . HIS A 1 237 ? 22.281 13.734 11.406 1 77.94 237 HIS A C 1
ATOM 1878 O O . HIS A 1 237 ? 21.422 13.086 12 1 77.94 237 HIS A O 1
ATOM 1884 N N . PRO A 1 238 ? 22.391 14.969 11.484 1 76.81 238 PRO A N 1
ATOM 1885 C CA . PRO A 1 238 ? 21.359 15.727 12.195 1 76.81 238 PRO A CA 1
ATOM 1886 C C . PRO A 1 238 ? 19.938 15.359 11.758 1 76.81 238 PRO A C 1
ATOM 1888 O O . PRO A 1 238 ? 19.031 15.312 12.586 1 76.81 238 PRO A O 1
ATOM 1891 N N . GLY A 1 239 ? 19.719 15.156 10.586 1 88.75 239 GLY A N 1
ATOM 1892 C CA . GLY A 1 239 ? 18.375 14.859 10.109 1 88.75 239 GLY A CA 1
ATOM 1893 C C . GLY A 1 239 ? 17.922 13.461 10.461 1 88.75 239 GLY A C 1
ATOM 1894 O O . GLY A 1 239 ? 16.719 13.172 10.438 1 88.75 239 GLY A O 1
ATOM 1895 N N . ASP A 1 240 ? 18.766 12.641 11.023 1 90.19 240 ASP A N 1
ATOM 1896 C CA . ASP A 1 240 ? 18.438 11.25 11.328 1 90.19 240 ASP A CA 1
ATOM 1897 C C . ASP A 1 240 ? 17.531 11.156 12.562 1 90.19 240 ASP A C 1
ATOM 1899 O O . ASP A 1 240 ? 16.578 10.375 12.586 1 90.19 240 ASP A O 1
ATOM 1903 N N . ALA A 1 241 ? 17.859 12 13.484 1 92.69 241 ALA A N 1
ATOM 1904 C CA . ALA A 1 241 ? 17.094 11.961 14.727 1 92.69 241 ALA A CA 1
ATOM 1905 C C . ALA A 1 241 ? 15.648 12.406 14.484 1 92.69 241 ALA A C 1
ATOM 1907 O O . ALA A 1 241 ? 14.711 11.836 15.055 1 92.69 241 ALA A O 1
ATOM 1908 N N . ARG A 1 242 ? 15.469 13.391 13.703 1 95.06 242 ARG A N 1
ATOM 1909 C CA . ARG A 1 242 ? 14.125 13.875 13.398 1 95.06 242 ARG A CA 1
ATOM 1910 C C . ARG A 1 242 ? 13.328 12.82 12.633 1 95.06 242 ARG A C 1
ATOM 1912 O O . ARG A 1 242 ? 12.148 12.602 12.922 1 95.06 242 ARG A O 1
ATOM 1919 N N . LEU A 1 243 ? 14.008 12.227 11.641 1 96 243 LEU A N 1
ATOM 1920 C CA . LEU A 1 243 ? 13.352 11.164 10.883 1 96 243 LEU A CA 1
ATOM 1921 C C . LEU A 1 243 ? 12.984 10 11.797 1 96 243 LEU A C 1
ATOM 1923 O O . LEU A 1 243 ? 11.852 9.508 11.766 1 96 243 LEU A O 1
ATOM 1927 N N . ALA A 1 244 ? 13.938 9.562 12.578 1 96.31 244 ALA A N 1
ATOM 1928 C CA . ALA A 1 244 ? 13.711 8.461 13.5 1 96.31 244 ALA A CA 1
ATOM 1929 C C . ALA A 1 244 ? 12.586 8.789 14.484 1 96.31 244 ALA A C 1
ATOM 1931 O O . ALA A 1 244 ? 11.773 7.926 14.82 1 96.31 244 ALA A O 1
ATOM 1932 N N . ALA A 1 245 ? 12.57 10.008 14.938 1 97.38 245 ALA A N 1
ATOM 1933 C CA . ALA A 1 245 ? 11.531 10.453 15.859 1 97.38 245 ALA A CA 1
ATOM 1934 C C . ALA A 1 245 ? 10.148 10.336 15.211 1 97.38 245 ALA A C 1
ATOM 1936 O O . ALA A 1 245 ? 9.195 9.883 15.852 1 97.38 245 ALA A O 1
ATOM 1937 N N . GLN A 1 246 ? 10.047 10.773 14.031 1 97.56 246 GLN A N 1
ATOM 1938 C CA . GLN A 1 246 ? 8.75 10.703 13.359 1 97.56 246 GLN A CA 1
ATOM 1939 C C . GLN A 1 246 ? 8.352 9.258 13.078 1 97.56 246 GLN A C 1
ATOM 1941 O O . GLN A 1 246 ? 7.172 8.906 13.164 1 97.56 246 GLN A O 1
ATOM 1946 N N . VAL A 1 247 ? 9.312 8.391 12.695 1 97.75 247 VAL A N 1
ATOM 1947 C CA . VAL A 1 247 ? 9.016 6.973 12.555 1 97.75 247 VAL A CA 1
ATOM 1948 C C . VAL A 1 247 ? 8.43 6.426 13.852 1 97.75 247 VAL A C 1
ATOM 1950 O O . VAL A 1 247 ? 7.383 5.781 13.844 1 97.75 247 VAL A O 1
ATOM 1953 N N . ALA A 1 248 ? 9.055 6.75 14.93 1 97.94 248 ALA A N 1
ATOM 1954 C CA . ALA A 1 248 ? 8.625 6.262 16.234 1 97.94 248 ALA A CA 1
ATOM 1955 C C . ALA A 1 248 ? 7.246 6.805 16.594 1 97.94 248 ALA A C 1
ATOM 1957 O O . ALA A 1 248 ? 6.418 6.086 17.156 1 97.94 248 ALA A O 1
ATOM 1958 N N . LEU A 1 249 ? 7.023 8.031 16.328 1 98.25 249 LEU A N 1
ATOM 1959 C CA . LEU A 1 249 ? 5.734 8.641 16.625 1 98.25 249 LEU A CA 1
ATOM 1960 C C . LEU A 1 249 ? 4.609 7.957 15.867 1 98.25 249 LEU A C 1
ATOM 1962 O O . LEU A 1 249 ? 3.572 7.621 16.453 1 98.25 249 LEU A O 1
ATOM 1966 N N . PHE A 1 250 ? 4.82 7.777 14.641 1 97.19 250 PHE A N 1
ATOM 1967 C CA . PHE A 1 250 ? 3.75 7.223 13.82 1 97.19 250 PHE A CA 1
ATOM 1968 C C . PHE A 1 250 ? 3.564 5.738 14.102 1 97.19 250 PHE A C 1
ATOM 1970 O O . PHE A 1 250 ? 2.482 5.188 13.875 1 97.19 250 PHE A O 1
ATOM 1977 N N . ALA A 1 251 ? 4.582 5.086 14.578 1 96.44 251 ALA A N 1
ATOM 1978 C CA . ALA A 1 251 ? 4.371 3.736 15.094 1 96.44 251 ALA A CA 1
ATOM 1979 C C . ALA A 1 251 ? 3.383 3.746 16.266 1 96.44 251 ALA A C 1
ATOM 1981 O O . ALA A 1 251 ? 2.473 2.914 16.312 1 96.44 251 ALA A O 1
ATOM 1982 N N . ILE A 1 252 ? 3.516 4.715 17.156 1 96.88 252 ILE A N 1
ATOM 1983 C CA . ILE A 1 252 ? 2.625 4.848 18.297 1 96.88 252 ILE A CA 1
ATOM 1984 C C . ILE A 1 252 ? 1.21 5.164 17.828 1 96.88 252 ILE A C 1
ATOM 1986 O O . ILE A 1 252 ? 0.241 4.555 18.281 1 96.88 252 ILE A O 1
ATOM 1990 N N . LEU A 1 253 ? 1.152 6.09 16.891 1 95.69 253 LEU A N 1
ATOM 1991 C CA . LEU A 1 253 ? -0.156 6.523 16.406 1 95.69 253 LEU A CA 1
ATOM 1992 C C . LEU A 1 253 ? -0.837 5.414 15.617 1 95.69 253 LEU A C 1
ATOM 1994 O O . LEU A 1 253 ? -2.066 5.305 15.633 1 95.69 253 LEU A O 1
ATOM 1998 N N . THR A 1 254 ? -0.052 4.617 14.93 1 93.5 254 THR A N 1
ATOM 1999 C CA . THR A 1 254 ? -0.612 3.477 14.219 1 93.5 254 THR A CA 1
ATOM 2000 C C . THR A 1 254 ? -1.203 2.465 15.195 1 93.5 254 THR A C 1
ATOM 2002 O O . THR A 1 254 ? -2.277 1.913 14.953 1 93.5 254 THR A O 1
ATOM 2005 N N . GLU A 1 255 ? -0.52 2.227 16.266 1 92.69 255 GLU A N 1
ATOM 2006 C CA . GLU A 1 255 ? -1.056 1.341 17.297 1 92.69 255 GLU A CA 1
ATOM 2007 C C . GLU A 1 255 ? -2.383 1.865 17.844 1 92.69 255 GLU A C 1
ATOM 2009 O O . GLU A 1 255 ? -3.314 1.092 18.062 1 92.69 255 GLU A O 1
ATOM 2014 N N . ALA A 1 256 ? -2.408 3.102 18.031 1 92.75 256 ALA A N 1
ATOM 2015 C CA . ALA A 1 256 ? -3.648 3.715 18.5 1 92.75 256 ALA A CA 1
ATOM 2016 C C . ALA A 1 256 ? -4.754 3.584 17.453 1 92.75 256 ALA A C 1
ATOM 2018 O O . ALA A 1 256 ? -5.902 3.297 17.797 1 92.75 256 ALA A O 1
ATOM 2019 N N . TYR A 1 257 ? -4.398 3.82 16.234 1 90.31 257 TYR A N 1
ATOM 2020 C CA . TYR A 1 257 ? -5.355 3.686 15.141 1 90.31 257 TYR A CA 1
ATOM 2021 C C . TYR A 1 257 ? -5.98 2.295 15.133 1 90.31 257 TYR A C 1
ATOM 2023 O O . TYR A 1 257 ? -7.191 2.152 14.953 1 90.31 257 TYR A O 1
ATOM 2031 N N . VAL A 1 258 ? -5.176 1.342 15.305 1 87.69 258 VAL A N 1
ATOM 2032 C CA . VAL A 1 258 ? -5.641 -0.041 15.289 1 87.69 258 VAL A CA 1
ATOM 2033 C C . VAL A 1 258 ? -6.492 -0.315 16.531 1 87.69 258 VAL A C 1
ATOM 2035 O O . VAL A 1 258 ? -7.512 -1.004 16.453 1 87.69 258 VAL A O 1
ATOM 2038 N N . ALA A 1 259 ? -6.145 0.222 17.609 1 88.5 259 ALA A N 1
ATOM 2039 C CA . ALA A 1 259 ? -6.805 -0.049 18.891 1 88.5 259 ALA A CA 1
ATOM 2040 C C . ALA A 1 259 ? -8.188 0.583 18.938 1 88.5 259 ALA A C 1
ATOM 2042 O O . ALA A 1 259 ? -9.133 -0.012 19.469 1 88.5 259 ALA A O 1
ATOM 2043 N N . PHE A 1 260 ? -8.281 1.762 18.406 1 87.94 260 PHE A N 1
ATOM 2044 C CA . PHE A 1 260 ? -9.523 2.5 18.594 1 87.94 260 PHE A CA 1
ATOM 2045 C C . PHE A 1 260 ? -10.406 2.396 17.359 1 87.94 260 PHE A C 1
ATOM 2047 O O . PHE A 1 260 ? -11.609 2.646 17.422 1 87.94 260 PHE A O 1
ATOM 2054 N N . GLY A 1 261 ? -9.805 2.021 16.281 1 78.06 261 GLY A N 1
ATOM 2055 C CA . GLY A 1 261 ? -10.57 1.914 15.055 1 78.06 261 GLY A CA 1
ATOM 2056 C C . GLY A 1 261 ? -10.953 3.26 14.469 1 78.06 261 GLY A C 1
ATOM 2057 O O . GLY A 1 261 ? -10.5 4.301 14.953 1 78.06 261 GLY A O 1
ATOM 2058 N N . ASN A 1 262 ? -11.789 3.264 13.406 1 75.75 262 ASN A N 1
ATOM 2059 C CA . ASN A 1 262 ? -12.109 4.504 12.711 1 75.75 262 ASN A CA 1
ATOM 2060 C C . ASN A 1 262 ? -13.617 4.711 12.602 1 75.75 262 ASN A C 1
ATOM 2062 O O . ASN A 1 262 ? -14.094 5.441 11.734 1 75.75 262 ASN A O 1
ATOM 2066 N N . GLU A 1 263 ? -14.25 4.113 13.484 1 75.06 263 GLU A N 1
ATOM 2067 C CA . GLU A 1 263 ? -15.695 4.312 13.5 1 75.06 263 GLU A CA 1
ATOM 2068 C C . GLU A 1 263 ? -16.062 5.621 14.188 1 75.06 263 GLU A C 1
ATOM 2070 O O . GLU A 1 263 ? -15.969 5.738 15.414 1 75.06 263 GLU A O 1
ATOM 2075 N N . LEU A 1 264 ? -16.625 6.441 13.477 1 69.31 264 LEU A N 1
ATOM 2076 C CA . LEU A 1 264 ? -16.875 7.797 13.953 1 69.31 264 LEU A CA 1
ATOM 2077 C C . LEU A 1 264 ? -18 7.809 14.984 1 69.31 264 LEU A C 1
ATOM 2079 O O . LEU A 1 264 ? -18.016 8.664 15.875 1 69.31 264 LEU A O 1
ATOM 2083 N N . ASP A 1 265 ? -18.859 6.867 14.922 1 72.44 265 ASP A N 1
ATOM 2084 C CA . ASP A 1 265 ? -20.062 6.93 15.75 1 72.44 265 ASP A CA 1
ATOM 2085 C C . ASP A 1 265 ? -19.938 6.02 16.969 1 72.44 265 ASP A C 1
ATOM 2087 O O . ASP A 1 265 ? -20.844 5.969 17.812 1 72.44 265 ASP A O 1
ATOM 2091 N N . ARG A 1 266 ? -18.797 5.516 17.062 1 78.5 266 ARG A N 1
ATOM 2092 C CA . ARG A 1 266 ? -18.641 4.609 18.203 1 78.5 266 ARG A CA 1
ATOM 2093 C C . ARG A 1 266 ? -17.953 5.316 19.375 1 78.5 266 ARG A C 1
ATOM 2095 O O . ARG A 1 266 ? -16.75 5.578 19.328 1 78.5 266 ARG A O 1
ATOM 2102 N N . PRO A 1 267 ? -18.734 5.633 20.406 1 84.56 267 PRO A N 1
ATOM 2103 C CA . PRO A 1 267 ? -18.109 6.309 21.547 1 84.56 267 PRO A CA 1
ATOM 2104 C C . PRO A 1 267 ? -17.078 5.434 22.266 1 84.56 267 PRO A C 1
ATOM 2106 O O . PRO A 1 267 ? -17.156 4.203 22.188 1 84.56 267 PRO A O 1
ATOM 2109 N N . LEU A 1 268 ? -16.188 6.059 22.938 1 89.19 268 LEU A N 1
ATOM 2110 C CA . LEU A 1 268 ? -15.219 5.316 23.75 1 89.19 268 LEU A CA 1
ATOM 2111 C C . LEU A 1 268 ? -15.867 4.785 25.016 1 89.19 268 LEU A C 1
ATOM 2113 O O . LEU A 1 268 ? -16.672 5.473 25.641 1 89.19 268 LEU A O 1
ATOM 2117 N N . GLU A 1 269 ? -15.578 3.596 25.297 1 89.62 269 GLU A N 1
ATOM 2118 C CA . GLU A 1 269 ? -16.031 2.975 26.531 1 89.62 269 GLU A CA 1
ATOM 2119 C C . GLU A 1 269 ? -14.953 3.049 27.625 1 89.62 269 GLU A C 1
ATOM 2121 O O . GLU A 1 269 ? -13.828 3.479 27.359 1 89.62 269 GLU A O 1
ATOM 2126 N N . ASP A 1 270 ? -15.289 2.686 28.797 1 88.12 270 ASP A N 1
ATOM 2127 C CA . ASP A 1 270 ? -14.391 2.807 29.953 1 88.12 270 ASP A CA 1
ATOM 2128 C C . ASP A 1 270 ? -13.078 2.078 29.688 1 88.12 270 ASP A C 1
ATOM 2130 O O . ASP A 1 270 ? -12 2.6 30 1 88.12 270 ASP A O 1
ATOM 2134 N N . LYS A 1 271 ? -13.188 0.963 29.094 1 90.56 271 LYS A N 1
ATOM 2135 C CA . LYS A 1 271 ? -11.984 0.179 28.828 1 90.56 271 LYS A CA 1
ATOM 2136 C C . LYS A 1 271 ? -11.078 0.887 27.828 1 90.56 271 LYS A C 1
ATOM 2138 O O . LYS A 1 271 ? -9.859 0.696 27.844 1 90.56 271 LYS A O 1
ATOM 2143 N N . ASP A 1 272 ? -11.625 1.713 27.031 1 92.81 272 ASP A N 1
ATOM 2144 C CA . ASP A 1 272 ? -10.867 2.418 26 1 92.81 272 ASP A CA 1
ATOM 2145 C C . ASP A 1 272 ? -10 3.518 26.594 1 92.81 272 ASP A C 1
ATOM 2147 O O . ASP A 1 272 ? -8.953 3.857 26.047 1 92.81 272 ASP A O 1
ATOM 2151 N N . PHE A 1 273 ? -10.375 4 27.766 1 94.69 273 PHE A N 1
ATOM 2152 C CA . PHE A 1 273 ? -9.641 5.117 28.344 1 94.69 273 PHE A CA 1
ATOM 2153 C C . PHE A 1 273 ? -8.328 4.645 28.953 1 94.69 273 PHE A C 1
ATOM 2155 O O . PHE A 1 273 ? -7.367 5.41 29.047 1 94.69 273 PHE A O 1
ATOM 2162 N N . ASP A 1 274 ? -8.328 3.365 29.328 1 95.44 274 ASP A N 1
ATOM 2163 C CA . ASP A 1 274 ? -7.047 2.803 29.734 1 95.44 274 ASP A CA 1
ATOM 2164 C C . ASP A 1 274 ? -6.062 2.791 28.562 1 95.44 274 ASP A C 1
ATOM 2166 O O . ASP A 1 274 ? -4.895 3.15 28.734 1 95.44 274 ASP A O 1
ATOM 2170 N N . LYS A 1 275 ? -6.562 2.377 27.469 1 95.56 275 LYS A N 1
ATOM 2171 C CA . LYS A 1 275 ? -5.742 2.375 26.25 1 95.56 275 LYS A CA 1
ATOM 2172 C C . LYS A 1 275 ? -5.309 3.791 25.891 1 95.56 275 LYS A C 1
ATOM 2174 O O . LYS A 1 275 ? -4.18 4.004 25.438 1 95.56 275 LYS A O 1
ATOM 2179 N N . LEU A 1 276 ? -6.219 4.699 26.031 1 96.62 276 LEU A N 1
ATOM 2180 C CA . LEU A 1 276 ? -5.922 6.094 25.734 1 96.62 276 LEU A CA 1
ATOM 2181 C C . LEU A 1 276 ? -4.816 6.625 26.641 1 96.62 276 LEU A C 1
ATOM 2183 O O . LEU A 1 276 ? -3.932 7.352 26.188 1 96.62 276 LEU A O 1
ATOM 2187 N N . TRP A 1 277 ? -4.91 6.25 27.891 1 96.62 277 TRP A N 1
ATOM 2188 C CA . TRP A 1 277 ? -3.889 6.656 28.844 1 96.62 277 TRP A CA 1
ATOM 2189 C C . TRP A 1 277 ? -2.521 6.113 28.438 1 96.62 277 TRP A C 1
ATOM 2191 O O . TRP A 1 277 ? -1.526 6.84 28.469 1 96.62 277 TRP A O 1
ATOM 2201 N N . VAL A 1 278 ? -2.521 4.848 28.062 1 97.25 278 VAL A N 1
ATOM 2202 C CA . VAL A 1 278 ? -1.271 4.211 27.656 1 97.25 278 VAL A CA 1
ATOM 2203 C C . VAL A 1 278 ? -0.688 4.941 26.453 1 97.25 278 VAL A C 1
ATOM 2205 O O . VAL A 1 278 ? 0.518 5.195 26.406 1 97.25 278 VAL A O 1
ATOM 2208 N N . SER A 1 279 ? -1.486 5.234 25.5 1 97.44 279 SER A N 1
ATOM 2209 C CA . SER A 1 279 ? -1.037 5.941 24.297 1 97.44 279 SER A CA 1
ATOM 2210 C C . SER A 1 279 ? -0.526 7.336 24.641 1 97.44 279 SER A C 1
ATOM 2212 O O . SER A 1 279 ? 0.452 7.805 24.062 1 97.44 279 SER A O 1
ATOM 2214 N N . ASN A 1 280 ? -1.164 8.023 25.531 1 97.94 280 ASN A N 1
ATOM 2215 C CA . ASN A 1 280 ? -0.711 9.344 25.953 1 97.94 280 ASN A CA 1
ATOM 2216 C C . ASN A 1 280 ? 0.656 9.281 26.641 1 97.94 280 ASN A C 1
ATOM 2218 O O . ASN A 1 280 ? 1.517 10.125 26.391 1 97.94 280 ASN A O 1
ATOM 2222 N N . VAL A 1 281 ? 0.767 8.281 27.469 1 98.31 281 VAL A N 1
ATOM 2223 C CA . VAL A 1 281 ? 2.051 8.102 28.141 1 98.31 281 VAL A CA 1
ATOM 2224 C C . VAL A 1 281 ? 3.141 7.828 27.094 1 98.31 281 VAL A C 1
ATOM 2226 O O . VAL A 1 281 ? 4.254 8.352 27.219 1 98.31 281 VAL A O 1
ATOM 2229 N N . ALA A 1 282 ? 2.82 7.012 26.141 1 98.44 282 ALA A N 1
ATOM 2230 C CA . ALA A 1 282 ? 3.777 6.699 25.078 1 98.44 282 ALA A CA 1
ATOM 2231 C C . ALA A 1 282 ? 4.203 7.961 24.344 1 98.44 282 ALA A C 1
ATOM 2233 O O . ALA A 1 282 ? 5.379 8.117 24 1 98.44 282 ALA A O 1
ATOM 2234 N N . ILE A 1 283 ? 3.33 8.875 24.062 1 98.44 283 ILE A N 1
ATOM 2235 C CA . ILE A 1 283 ? 3.625 10.117 23.359 1 98.44 283 ILE A CA 1
ATOM 2236 C C . ILE A 1 283 ? 4.484 11.023 24.234 1 98.44 283 ILE A C 1
ATOM 2238 O O . ILE A 1 283 ? 5.395 11.695 23.75 1 98.44 283 ILE A O 1
ATOM 2242 N N . ASP A 1 284 ? 4.168 11.047 25.516 1 98.56 284 ASP A N 1
ATOM 2243 C CA . ASP A 1 284 ? 4.977 11.836 26.453 1 98.56 284 ASP A CA 1
ATOM 2244 C C . ASP A 1 284 ? 6.414 11.32 26.484 1 98.56 284 ASP A C 1
ATOM 2246 O O . ASP A 1 284 ? 7.359 12.109 26.469 1 98.56 284 ASP A O 1
ATOM 2250 N N . GLN A 1 285 ? 6.492 10.039 26.562 1 98.5 285 GLN A N 1
ATOM 2251 C CA . GLN A 1 285 ? 7.82 9.43 26.562 1 98.5 285 GLN A CA 1
ATOM 2252 C C . GLN A 1 285 ? 8.547 9.695 25.25 1 98.5 285 GLN A C 1
ATOM 2254 O O . GLN A 1 285 ? 9.766 9.891 25.25 1 98.5 285 GLN A O 1
ATOM 2259 N N . TRP A 1 286 ? 7.82 9.641 24.234 1 98.44 286 TRP A N 1
ATOM 2260 C CA . TRP A 1 286 ? 8.375 9.93 22.922 1 98.44 286 TRP A CA 1
ATOM 2261 C C . TRP A 1 286 ? 9.023 11.312 22.891 1 98.44 286 TRP A C 1
ATOM 2263 O O . TRP A 1 286 ? 10.148 11.461 22.406 1 98.44 286 TRP A O 1
ATOM 2273 N N . ARG A 1 287 ? 8.383 12.352 23.375 1 98.31 287 ARG A N 1
ATOM 2274 C CA . ARG A 1 287 ? 8.914 13.703 23.375 1 98.31 287 ARG A CA 1
ATOM 2275 C C . ARG A 1 287 ? 10.172 13.797 24.234 1 98.31 287 ARG A C 1
ATOM 2277 O O . ARG A 1 287 ? 11.172 14.375 23.812 1 98.31 287 ARG A O 1
ATOM 2284 N N . LEU A 1 288 ? 10.094 13.203 25.375 1 97.88 288 LEU A N 1
ATOM 2285 C CA . LEU A 1 288 ? 11.219 13.234 26.297 1 97.88 288 LEU A CA 1
ATOM 2286 C C . LEU A 1 288 ? 12.445 12.562 25.688 1 97.88 288 LEU A C 1
ATOM 2288 O O . LEU A 1 288 ? 13.578 12.984 25.938 1 97.88 288 LEU A O 1
ATOM 2292 N N . HIS A 1 289 ? 12.18 11.648 24.906 1 96.75 289 HIS A N 1
ATOM 2293 C CA . HIS A 1 289 ? 13.258 10.836 24.344 1 96.75 289 HIS A CA 1
ATOM 2294 C C . HIS A 1 289 ? 13.852 11.492 23.109 1 96.75 289 HIS A C 1
ATOM 2296 O O . HIS A 1 289 ? 15.07 11.508 22.938 1 96.75 289 HIS A O 1
ATOM 2302 N N . TRP A 1 290 ? 13.062 12 22.266 1 96.81 290 TRP A N 1
ATOM 2303 C CA . TRP A 1 290 ? 13.516 12.359 20.922 1 96.81 290 TRP A CA 1
ATOM 2304 C C . TRP A 1 290 ? 13.789 13.852 20.828 1 96.81 290 TRP A C 1
ATOM 2306 O O . TRP A 1 290 ? 14.656 14.281 20.062 1 96.81 290 TRP A O 1
ATOM 2316 N N . GLN A 1 291 ? 13.102 14.711 21.562 1 96.38 291 GLN A N 1
ATOM 2317 C CA . GLN A 1 291 ? 13.258 16.156 21.422 1 96.38 291 GLN A CA 1
ATOM 2318 C C . GLN A 1 291 ? 14.688 16.578 21.719 1 96.38 291 GLN A C 1
ATOM 2320 O O . GLN A 1 291 ? 15.281 17.344 20.953 1 96.38 291 GLN A O 1
ATOM 2325 N N . PRO A 1 292 ? 15.336 16.047 22.766 1 94.75 292 PRO A N 1
ATOM 2326 C CA . PRO A 1 292 ? 16.719 16.469 23.047 1 94.75 292 PRO A CA 1
ATOM 2327 C C . PRO A 1 292 ? 17.703 15.984 21.984 1 94.75 292 PRO A C 1
ATOM 2329 O O . PRO A 1 292 ? 18.797 16.547 21.844 1 94.75 292 PRO A O 1
ATOM 2332 N N . ARG A 1 293 ? 17.297 15.008 21.219 1 92.56 293 ARG A N 1
ATOM 2333 C CA . ARG A 1 293 ? 18.188 14.43 20.234 1 92.56 293 ARG A CA 1
ATOM 2334 C C . ARG A 1 293 ? 18.125 15.203 18.922 1 92.56 293 ARG A C 1
ATOM 2336 O O . ARG A 1 293 ? 19 15.055 18.062 1 92.56 293 ARG A O 1
ATOM 2343 N N . SER A 1 294 ? 17.047 15.867 18.734 1 92.56 294 SER A N 1
ATOM 2344 C CA . SER A 1 294 ? 16.922 16.734 17.578 1 92.56 294 SER A CA 1
ATOM 2345 C C . SER A 1 294 ? 17.469 18.125 17.859 1 92.56 294 SER A C 1
ATOM 2347 O O . SER A 1 294 ? 16.688 19.062 18.094 1 92.56 294 SER A O 1
ATOM 2349 N N . LYS A 1 295 ? 18.688 18.312 17.672 1 89.69 295 LYS A N 1
ATOM 2350 C CA . LYS A 1 295 ? 19.391 19.5 18.125 1 89.69 295 LYS A CA 1
ATOM 2351 C C . LYS A 1 295 ? 19.156 20.672 17.172 1 89.69 295 LYS A C 1
ATOM 2353 O O . LYS A 1 295 ? 19.094 20.484 15.961 1 89.69 295 LYS A O 1
ATOM 2358 N N . ASP A 1 296 ? 19.094 21.797 17.797 1 89.75 296 ASP A N 1
ATOM 2359 C CA . ASP A 1 296 ? 19.047 23.047 17.031 1 89.75 296 ASP A CA 1
ATOM 2360 C C . ASP A 1 296 ? 20.312 23.25 16.219 1 89.75 296 ASP A C 1
ATOM 2362 O O . ASP A 1 296 ? 21.328 22.609 16.484 1 89.75 296 ASP A O 1
ATOM 2366 N N . CYS A 1 297 ? 20.156 23.953 15.133 1 85.44 297 CYS A N 1
ATOM 2367 C CA . CYS A 1 297 ? 21.344 24.234 14.312 1 85.44 297 CYS A CA 1
ATOM 2368 C C . CYS A 1 297 ? 21.328 25.672 13.805 1 85.44 297 CYS A C 1
ATOM 2370 O O . CYS A 1 297 ? 20.297 26.344 13.859 1 85.44 297 CYS A O 1
ATOM 2372 N N . ALA A 1 298 ? 22.453 26.047 13.352 1 85.75 298 ALA A N 1
ATOM 2373 C CA . ALA A 1 298 ? 22.641 27.438 12.93 1 85.75 298 ALA A CA 1
ATOM 2374 C C . ALA A 1 298 ? 21.719 27.781 11.758 1 85.75 298 ALA A C 1
ATOM 2376 O O . ALA A 1 298 ? 21.188 28.891 11.695 1 85.75 298 ALA A O 1
ATOM 2377 N N . ALA A 1 299 ? 21.5 26.953 10.93 1 84.25 299 ALA A N 1
ATOM 2378 C CA . ALA A 1 299 ? 20.766 27.234 9.695 1 84.25 299 ALA A CA 1
ATOM 2379 C C . ALA A 1 299 ? 19.266 27.266 9.945 1 84.25 299 ALA A C 1
ATOM 2381 O O . ALA A 1 299 ? 18.547 28.031 9.297 1 84.25 299 ALA A O 1
ATOM 2382 N N . LEU A 1 300 ? 18.766 26.531 10.93 1 90.81 300 LEU A N 1
ATOM 2383 C CA . LEU A 1 300 ? 17.328 26.375 11.117 1 90.81 300 LEU A CA 1
ATOM 2384 C C . LEU A 1 300 ? 16.906 26.875 12.492 1 90.81 300 LEU A C 1
ATOM 2386 O O . LEU A 1 300 ? 15.719 26.844 12.828 1 90.81 300 LEU A O 1
ATOM 2390 N N . GLY A 1 301 ? 17.875 27.344 13.227 1 93.69 301 GLY A N 1
ATOM 2391 C CA . GLY A 1 301 ? 17.547 27.766 14.578 1 93.69 301 GLY A CA 1
ATOM 2392 C C . GLY A 1 301 ? 17.031 26.641 15.445 1 93.69 301 GLY A C 1
ATOM 2393 O O . GLY A 1 301 ? 17.625 25.578 15.523 1 93.69 301 GLY A O 1
ATOM 2394 N N . SER A 1 302 ? 15.891 26.906 16.062 1 95.19 302 SER A N 1
ATOM 2395 C CA . SER A 1 302 ? 15.312 25.922 16.969 1 95.19 302 SER A CA 1
ATOM 2396 C C . SER A 1 302 ? 14.25 25.094 16.266 1 95.19 302 SER A C 1
ATOM 2398 O O . SER A 1 302 ? 13.57 24.281 16.891 1 95.19 302 SER A O 1
ATOM 2400 N N . TYR A 1 303 ? 14.133 25.188 15.023 1 95.31 303 TYR A N 1
ATOM 2401 C CA . TYR A 1 303 ? 13.094 24.469 14.281 1 95.31 303 TYR A CA 1
ATOM 2402 C C . TYR A 1 303 ? 13.195 22.969 14.5 1 95.31 303 TYR A C 1
ATOM 2404 O O . TYR A 1 303 ? 12.188 22.297 14.734 1 95.31 303 TYR A O 1
ATOM 2412 N N . PRO A 1 304 ? 14.352 22.344 14.477 1 94.38 304 PRO A N 1
ATOM 2413 C CA . PRO A 1 304 ? 14.414 20.891 14.594 1 94.38 304 PRO A CA 1
ATOM 2414 C C . PRO A 1 304 ? 13.797 20.375 15.891 1 94.38 304 PRO A C 1
ATOM 2416 O O . PRO A 1 304 ? 13.016 19.422 15.875 1 94.38 304 PRO A O 1
ATOM 2419 N N . SER A 1 305 ? 14.062 20.984 16.953 1 95.56 305 SER A N 1
ATOM 2420 C CA . SER A 1 305 ? 13.508 20.562 18.234 1 95.56 305 SER A CA 1
ATOM 2421 C C . SER A 1 305 ? 12.055 21 18.391 1 95.56 305 SER A C 1
ATOM 2423 O O . SER A 1 305 ? 11.211 20.219 18.859 1 95.56 305 SER A O 1
ATOM 2425 N N . LYS A 1 306 ? 11.734 22.234 17.953 1 96.56 306 LYS A N 1
ATOM 2426 C CA . LYS A 1 306 ? 10.391 22.781 18.125 1 96.56 306 LYS A CA 1
ATOM 2427 C C . LYS A 1 306 ? 9.391 22.078 17.203 1 96.56 306 LYS A C 1
ATOM 2429 O O . LYS A 1 306 ? 8.219 21.938 17.547 1 96.56 306 LYS A O 1
ATOM 2434 N N . ALA A 1 307 ? 9.906 21.672 16.094 1 96.06 307 ALA A N 1
ATOM 2435 C CA . ALA A 1 307 ? 9.031 20.891 15.203 1 96.06 307 ALA A CA 1
ATOM 2436 C C . ALA A 1 307 ? 8.562 19.609 15.891 1 96.06 307 ALA A C 1
ATOM 2438 O O . ALA A 1 307 ? 7.41 19.203 15.719 1 96.06 307 ALA A O 1
ATOM 2439 N N . LEU A 1 308 ? 9.391 18.938 16.625 1 97.12 308 LEU A N 1
ATOM 2440 C CA . LEU A 1 308 ? 8.992 17.734 17.359 1 97.12 308 LEU A CA 1
ATOM 2441 C C . LEU A 1 308 ? 7.977 18.062 18.438 1 97.12 308 LEU A C 1
ATOM 2443 O O . LEU A 1 308 ? 7.078 17.266 18.719 1 97.12 308 LEU A O 1
ATOM 2447 N N . VAL A 1 309 ? 8.117 19.234 19.047 1 98.12 309 VAL A N 1
ATOM 2448 C CA . VAL A 1 309 ? 7.141 19.656 20.047 1 98.12 309 VAL A CA 1
ATOM 2449 C C . VAL A 1 309 ? 5.785 19.891 19.391 1 98.12 309 VAL A C 1
ATOM 2451 O O . VAL A 1 309 ? 4.742 19.562 19.969 1 98.12 309 VAL A O 1
ATOM 2454 N N . LEU A 1 310 ? 5.879 20.453 18.219 1 97.88 310 LEU A N 1
ATOM 2455 C CA . LEU A 1 310 ? 4.652 20.641 17.453 1 97.88 310 LEU A CA 1
ATOM 2456 C C . LEU A 1 310 ? 3.971 19.297 17.188 1 97.88 310 LEU A C 1
ATOM 2458 O O . LEU A 1 310 ? 2.76 19.156 17.391 1 97.88 310 LEU A O 1
ATOM 2462 N N . TYR A 1 311 ? 4.723 18.312 16.75 1 98 311 TYR A N 1
ATOM 2463 C CA . TYR A 1 311 ? 4.195 16.984 16.5 1 98 311 TYR A CA 1
ATOM 2464 C C . TYR A 1 311 ? 3.645 16.375 17.781 1 98 311 TYR A C 1
ATOM 2466 O O . TYR A 1 311 ? 2.633 15.664 17.766 1 98 311 TYR A O 1
ATOM 2474 N N . TYR A 1 312 ? 4.305 16.625 18.859 1 98.56 312 TYR A N 1
ATOM 2475 C CA . TYR A 1 312 ? 3.863 16.141 20.156 1 98.56 312 TYR A CA 1
ATOM 2476 C C . TYR A 1 312 ? 2.471 16.672 20.484 1 98.56 312 TYR A C 1
ATOM 2478 O O . TYR A 1 312 ? 1.57 15.891 20.812 1 98.56 312 TYR A O 1
ATOM 2486 N N . HIS A 1 313 ? 2.291 17.938 20.422 1 98.44 313 HIS A N 1
ATOM 2487 C CA . HIS A 1 313 ? 0.999 18.531 20.75 1 98.44 313 HIS A CA 1
ATOM 2488 C C . HIS A 1 313 ? -0.089 18.016 19.812 1 98.44 313 HIS A C 1
ATOM 2490 O O . HIS A 1 313 ? -1.191 17.688 20.25 1 98.44 313 HIS A O 1
ATOM 2496 N N . PHE A 1 314 ? 0.262 17.969 18.594 1 97.56 314 PHE A N 1
ATOM 2497 C CA . PHE A 1 314 ? -0.75 17.531 17.625 1 97.56 314 PHE A CA 1
ATOM 2498 C C . PHE A 1 314 ? -1.133 16.078 17.859 1 97.56 314 PHE A C 1
ATOM 2500 O O . PHE A 1 314 ? -2.303 15.711 17.719 1 97.56 314 PHE A O 1
ATOM 2507 N N . ALA A 1 315 ? -0.154 15.25 18.094 1 97.75 315 ALA A N 1
ATOM 2508 C CA . ALA A 1 315 ? -0.441 13.844 18.391 1 97.75 315 ALA A CA 1
ATOM 2509 C C . ALA A 1 315 ? -1.348 13.719 19.609 1 97.75 315 ALA A C 1
ATOM 2511 O O . ALA A 1 315 ? -2.277 12.906 19.609 1 97.75 315 ALA A O 1
ATOM 2512 N N . ARG A 1 316 ? -1.107 14.484 20.609 1 97.81 316 ARG A N 1
ATOM 2513 C CA . ARG A 1 316 ? -1.939 14.484 21.812 1 97.81 316 ARG A CA 1
ATOM 2514 C C . ARG A 1 316 ? -3.363 14.93 21.484 1 97.81 316 ARG A C 1
ATOM 2516 O O . ARG A 1 316 ? -4.324 14.367 22.031 1 97.81 316 ARG A O 1
ATOM 2523 N N . PHE A 1 317 ? -3.387 15.898 20.719 1 96.5 317 PHE A N 1
ATOM 2524 C CA . PHE A 1 317 ? -4.691 16.359 20.266 1 96.5 317 PHE A CA 1
ATOM 2525 C C . PHE A 1 317 ? -5.438 15.25 19.531 1 96.5 317 PHE A C 1
ATOM 2527 O O . PHE A 1 317 ? -6.598 14.969 19.844 1 96.5 317 PHE A O 1
ATOM 2534 N N . GLN A 1 318 ? -4.789 14.609 18.609 1 92.75 318 GLN A N 1
ATOM 2535 C CA . GLN A 1 318 ? -5.402 13.547 17.828 1 92.75 318 GLN A CA 1
ATOM 2536 C C . GLN A 1 318 ? -5.914 12.422 18.719 1 92.75 318 GLN A C 1
ATOM 2538 O O . GLN A 1 318 ? -7.039 11.953 18.547 1 92.75 318 GLN A O 1
ATOM 2543 N N . LEU A 1 319 ? -5.16 12.062 19.641 1 94.56 319 LEU A N 1
ATOM 2544 C CA . LEU A 1 319 ? -5.5 10.945 20.516 1 94.56 319 LEU A CA 1
ATOM 2545 C C . LEU A 1 319 ? -6.684 11.297 21.406 1 94.56 319 LEU A C 1
ATOM 2547 O O . LEU A 1 319 ? -7.66 10.547 21.484 1 94.56 319 LEU A O 1
ATOM 2551 N N . ASN A 1 320 ? -6.59 12.445 21.984 1 95.88 320 ASN A N 1
ATOM 2552 C CA . ASN A 1 320 ? -7.57 12.781 23.016 1 95.88 320 ASN A CA 1
ATOM 2553 C C . ASN A 1 320 ? -8.883 13.25 22.406 1 95.88 320 ASN A C 1
ATOM 2555 O O . ASN A 1 320 ? -9.938 13.156 23.031 1 95.88 320 ASN A O 1
ATOM 2559 N N . SER A 1 321 ? -8.836 13.703 21.234 1 92.31 321 SER A N 1
ATOM 2560 C CA . SER A 1 321 ? -10.07 14.109 20.547 1 92.31 321 SER A CA 1
ATOM 2561 C C . SER A 1 321 ? -10.961 12.906 20.281 1 92.31 321 SER A C 1
ATOM 2563 O O . SER A 1 321 ? -12.156 13.055 20.031 1 92.31 321 SER A O 1
ATOM 2565 N N . LEU A 1 322 ? -10.414 11.703 20.328 1 90.25 322 LEU A N 1
ATOM 2566 C CA . LEU A 1 322 ? -11.18 10.469 20.125 1 90.25 322 LEU A CA 1
ATOM 2567 C C . LEU A 1 322 ? -12.281 10.336 21.172 1 90.25 322 LEU A C 1
ATOM 2569 O O . LEU A 1 322 ? -13.297 9.68 20.922 1 90.25 322 LEU A O 1
ATOM 2573 N N . ALA A 1 323 ? -12.133 10.969 22.297 1 90.5 323 ALA A N 1
ATOM 2574 C CA . ALA A 1 323 ? -13.086 10.867 23.391 1 90.5 323 ALA A CA 1
ATOM 2575 C C . ALA A 1 323 ? -14.414 11.531 23.031 1 90.5 323 ALA A C 1
ATOM 2577 O O . ALA A 1 323 ? -15.438 11.281 23.672 1 90.5 323 ALA A O 1
ATOM 2578 N N . LEU A 1 324 ? -14.367 12.32 22.078 1 87.56 324 LEU A N 1
ATOM 2579 C CA . LEU A 1 324 ? -15.555 13.086 21.719 1 87.56 324 LEU A CA 1
ATOM 2580 C C . LEU A 1 324 ? -16.344 12.375 20.641 1 87.56 324 LEU A C 1
ATOM 2582 O O . LEU A 1 324 ? -17.438 12.82 20.266 1 87.56 324 LEU A O 1
ATOM 2586 N N . ARG A 1 325 ? -15.836 11.281 20.188 1 83.81 325 ARG A N 1
ATOM 2587 C CA . ARG A 1 325 ? -16.516 10.5 19.156 1 83.81 325 ARG A CA 1
ATOM 2588 C C . ARG A 1 325 ? -17.891 10.047 19.641 1 83.81 325 ARG A C 1
ATOM 2590 O O . ARG A 1 325 ? -18.047 9.609 20.781 1 83.81 325 ARG A O 1
ATOM 2597 N N . GLY A 1 326 ? -18.938 10.227 18.797 1 77.25 326 GLY A N 1
ATOM 2598 C CA . GLY A 1 326 ? -20.266 9.711 19.109 1 77.25 326 GLY A CA 1
ATOM 2599 C C . GLY A 1 326 ? -20.984 10.516 20.172 1 77.25 326 GLY A C 1
ATOM 2600 O O . GLY A 1 326 ? -22.062 10.117 20.625 1 77.25 326 GLY A O 1
ATOM 2601 N N . ILE A 1 327 ? -20.453 11.531 20.641 1 78.06 327 ILE A N 1
ATOM 2602 C CA . ILE A 1 327 ? -21.078 12.312 21.703 1 78.06 327 ILE A CA 1
ATOM 2603 C C . ILE A 1 327 ? -21.812 13.508 21.109 1 78.06 327 ILE A C 1
ATOM 2605 O O . ILE A 1 327 ? -21.234 14.289 20.344 1 78.06 327 ILE A O 1
ATOM 2609 N N . ASN A 1 328 ? -23.234 13.461 21.234 1 66.44 328 ASN A N 1
ATOM 2610 C CA . ASN A 1 328 ? -24.062 14.57 20.766 1 66.44 328 ASN A CA 1
ATOM 2611 C C . ASN A 1 328 ? -24.625 15.383 21.938 1 66.44 328 ASN A C 1
ATOM 2613 O O . ASN A 1 328 ? -25.188 14.828 22.875 1 66.44 328 ASN A O 1
ATOM 2617 N N . PRO A 1 329 ? -24.406 16.641 21.906 1 59.47 329 PRO A N 1
ATOM 2618 C CA . PRO A 1 329 ? -24.922 17.453 23.016 1 59.47 329 PRO A CA 1
ATOM 2619 C C . PRO A 1 329 ? -26.453 17.469 23.062 1 59.47 329 PRO A C 1
ATOM 2621 O O . PRO A 1 329 ? -27.031 17.594 24.141 1 59.47 329 PRO A O 1
ATOM 2624 N N . SER A 1 330 ? -27.172 17.672 21.797 1 55.12 330 SER A N 1
ATOM 2625 C CA . SER A 1 330 ? -28.625 17.812 21.781 1 55.12 330 SER A CA 1
ATOM 2626 C C . SER A 1 330 ? -29.297 16.594 22.406 1 55.12 330 SER A C 1
ATOM 2628 O O . SER A 1 330 ? -30.391 16.703 22.969 1 55.12 330 SER A O 1
ATOM 2630 N N . GLY A 1 331 ? -28.906 15.461 22.094 1 48.03 331 GLY A N 1
ATOM 2631 C CA . GLY A 1 331 ? -29.547 14.32 22.734 1 48.03 331 GLY A CA 1
ATOM 2632 C C . GLY A 1 331 ? -29.5 14.383 24.25 1 48.03 331 GLY A C 1
ATOM 2633 O O . GLY A 1 331 ? -30.125 13.57 24.938 1 48.03 331 GLY A O 1
ATOM 2634 N N . LEU A 1 332 ? -28.672 15.195 24.672 1 46.53 332 LEU A N 1
ATOM 2635 C CA . LEU A 1 332 ? -28.453 15.375 26.109 1 46.53 332 LEU A CA 1
ATOM 2636 C C . LEU A 1 332 ? -29.562 16.25 26.719 1 46.53 332 LEU A C 1
ATOM 2638 O O . LEU A 1 332 ? -29.906 16.078 27.891 1 46.53 332 LEU A O 1
ATOM 2642 N N . THR A 1 333 ? -30.125 17.188 25.953 1 42.22 333 THR A N 1
ATOM 2643 C CA . THR A 1 333 ? -31.094 18.109 26.516 1 42.22 333 THR A CA 1
ATOM 2644 C C . THR A 1 333 ? -32.5 17.484 26.562 1 42.22 333 THR A C 1
ATOM 2646 O O . THR A 1 333 ? -33.406 18.016 27.203 1 42.22 333 THR A O 1
ATOM 2649 N N . SER A 1 334 ? -32.844 16.531 25.703 1 38.81 334 SER A N 1
ATOM 2650 C CA . SER A 1 334 ? -34.281 16.281 25.578 1 38.81 334 SER A CA 1
ATOM 2651 C C . SER A 1 334 ? -34.812 15.523 26.797 1 38.81 334 SER A C 1
ATOM 2653 O O . SER A 1 334 ? -36.031 15.406 26.969 1 38.81 334 SER A O 1
ATOM 2655 N N . ASN A 1 335 ? -34.062 14.547 27.344 1 37.75 335 ASN A N 1
ATOM 2656 C CA . ASN A 1 335 ? -34.781 13.938 28.453 1 37.75 335 ASN A CA 1
ATOM 2657 C C . ASN A 1 335 ? -34.5 14.664 29.766 1 37.75 335 ASN A C 1
ATOM 2659 O O . ASN A 1 335 ? -33.375 14.625 30.281 1 37.75 335 ASN A O 1
ATOM 2663 N N . PRO A 1 336 ? -35.375 15.531 30.156 1 40.59 336 PRO A N 1
ATOM 2664 C CA . PRO A 1 336 ? -35.281 16.25 31.422 1 40.59 336 PRO A CA 1
ATOM 2665 C C . PRO A 1 336 ? -34.75 15.367 32.562 1 40.59 336 PRO A C 1
ATOM 2667 O O . PRO A 1 336 ? -34.156 15.875 33.5 1 40.59 336 PRO A O 1
ATOM 2670 N N . GLU A 1 337 ? -35.438 14.266 32.812 1 42.25 337 GLU A N 1
ATOM 2671 C CA . GLU A 1 337 ? -35.156 13.414 33.969 1 42.25 337 GLU A CA 1
ATOM 2672 C C . GLU A 1 337 ? -33.688 12.938 33.938 1 42.25 337 GLU A C 1
ATOM 2674 O O . GLU A 1 337 ? -33.156 12.5 34.969 1 42.25 337 GLU A O 1
ATOM 2679 N N . LEU A 1 338 ? -33.125 12.578 32.812 1 42 338 LEU A N 1
ATOM 2680 C CA . LEU A 1 338 ? -31.703 12.227 32.688 1 42 338 LEU A CA 1
ATOM 2681 C C . LEU A 1 338 ? -30.844 13.484 32.625 1 42 338 LEU A C 1
ATOM 2683 O O . LEU A 1 338 ? -29.688 13.422 32.219 1 42 338 LEU A O 1
ATOM 2687 N N . THR A 1 339 ? -31.297 14.656 32.812 1 41.62 339 THR A N 1
ATOM 2688 C CA . THR A 1 339 ? -30.734 15.992 32.906 1 41.62 339 THR A CA 1
ATOM 2689 C C . THR A 1 339 ? -29.484 15.984 33.781 1 41.62 339 THR A C 1
ATOM 2691 O O . THR A 1 339 ? -28.672 16.906 33.719 1 41.62 339 THR A O 1
ATOM 2694 N N . SER A 1 340 ? -29.5 15.352 34.906 1 45.12 340 SER A N 1
ATOM 2695 C CA . SER A 1 340 ? -28.453 15.594 35.906 1 45.12 340 SER A CA 1
ATOM 2696 C C . SER A 1 340 ? -27.125 15.016 35.438 1 45.12 340 SER A C 1
ATOM 2698 O O . SER A 1 340 ? -26.078 15.281 36.062 1 45.12 340 SER A O 1
ATOM 2700 N N . LYS A 1 341 ? -27.078 14 34.656 1 49.41 341 LYS A N 1
ATOM 2701 C CA . LYS A 1 341 ? -25.797 13.336 34.531 1 49.41 341 LYS A CA 1
ATOM 2702 C C . LYS A 1 341 ? -25.062 13.836 33.281 1 49.41 341 LYS A C 1
ATOM 2704 O O . LYS A 1 341 ? -25.625 13.875 32.188 1 49.41 341 LYS A O 1
ATOM 2709 N N . SER A 1 342 ? -24.094 14.617 33.469 1 57.78 342 SER A N 1
ATOM 2710 C CA . SER A 1 342 ? -23.172 15.086 32.438 1 57.78 342 SER A CA 1
ATOM 2711 C C . SER A 1 342 ? -22.969 14.039 31.359 1 57.78 342 SER A C 1
ATOM 2713 O O . SER A 1 342 ? -22.734 12.859 31.656 1 57.78 342 SER A O 1
ATOM 2715 N N . PRO A 1 343 ? -23.391 14.375 30.062 1 64.81 343 PRO A N 1
ATOM 2716 C CA . PRO A 1 343 ? -23.188 13.414 28.969 1 64.81 343 PRO A CA 1
ATOM 2717 C C . PRO A 1 343 ? -21.75 12.945 28.859 1 64.81 343 PRO A C 1
ATOM 2719 O O . PRO A 1 343 ? -21.469 11.93 28.203 1 64.81 343 PRO A O 1
ATOM 2722 N N . LEU A 1 344 ? -20.969 13.711 29.594 1 80.88 344 LEU A N 1
ATOM 2723 C CA . LEU A 1 344 ? -19.562 13.344 29.547 1 80.88 344 LEU A CA 1
ATOM 2724 C C . LEU A 1 344 ? -19.109 12.75 30.875 1 80.88 344 LEU A C 1
ATOM 2726 O O . LEU A 1 344 ? -19.234 13.391 31.922 1 80.88 344 LEU A O 1
ATOM 2730 N N . SER A 1 345 ? -18.703 11.562 30.859 1 87.44 345 SER A N 1
ATOM 2731 C CA . SER A 1 345 ? -18.062 10.992 32.031 1 87.44 345 SER A CA 1
ATOM 2732 C C . SER A 1 345 ? -16.797 11.758 32.406 1 87.44 345 SER A C 1
ATOM 2734 O O . SER A 1 345 ? -16.344 12.609 31.641 1 87.44 345 SER A O 1
ATOM 2736 N N . LEU A 1 346 ? -16.25 11.57 33.531 1 90.81 346 LEU A N 1
ATOM 2737 C CA . LEU A 1 346 ? -15.023 12.234 33.969 1 90.81 346 LEU A CA 1
ATOM 2738 C C . LEU A 1 346 ? -13.883 11.961 33 1 90.81 346 LEU A C 1
ATOM 2740 O O . LEU A 1 346 ? -13.109 12.867 32.688 1 90.81 346 LEU A O 1
ATOM 2744 N N . ALA A 1 347 ? -13.82 10.68 32.625 1 92.56 347 ALA A N 1
ATOM 2745 C CA . ALA A 1 347 ? -12.766 10.297 31.688 1 92.56 347 ALA A CA 1
ATOM 2746 C C . ALA A 1 347 ? -12.906 11.031 30.359 1 92.56 347 ALA A C 1
ATOM 2748 O O . ALA A 1 347 ? -11.914 11.461 29.766 1 92.56 347 ALA A O 1
ATOM 2749 N N . HIS A 1 348 ? -14.117 11.195 29.922 1 92.69 348 HIS A N 1
ATOM 2750 C CA . HIS A 1 348 ? -14.383 11.938 28.688 1 92.69 348 HIS A CA 1
ATOM 2751 C C . HIS A 1 348 ? -13.977 13.398 28.828 1 92.69 348 HIS A C 1
ATOM 2753 O O . HIS A 1 348 ? -13.375 13.969 27.922 1 92.69 348 HIS A O 1
ATOM 2759 N N . ARG A 1 349 ? -14.258 13.945 29.938 1 92.81 349 ARG A N 1
ATOM 2760 C CA . ARG A 1 349 ? -13.969 15.352 30.172 1 92.81 349 ARG A CA 1
ATOM 2761 C C . ARG A 1 349 ? -12.469 15.602 30.234 1 92.81 349 ARG A C 1
ATOM 2763 O O . ARG A 1 349 ? -11.977 16.594 29.672 1 92.81 349 ARG A O 1
ATOM 2770 N N . GLU A 1 350 ? -11.82 14.742 30.891 1 95.25 350 GLU A N 1
ATOM 2771 C CA . GLU A 1 350 ? -10.375 14.883 31 1 95.25 350 GLU A CA 1
ATOM 2772 C C . GLU A 1 350 ? -9.703 14.789 29.641 1 95.25 350 GLU A C 1
ATOM 2774 O O . GLU A 1 350 ? -8.812 15.578 29.312 1 95.25 350 GLU A O 1
ATOM 2779 N N . ALA A 1 351 ? -10.141 13.82 28.906 1 95.62 351 ALA A N 1
ATOM 2780 C CA . ALA A 1 351 ? -9.586 13.648 27.562 1 95.62 351 ALA A CA 1
ATOM 2781 C C . ALA A 1 351 ? -9.953 14.82 26.656 1 95.62 351 ALA A C 1
ATOM 2783 O O . ALA A 1 351 ? -9.125 15.297 25.875 1 95.62 351 ALA A O 1
ATOM 2784 N N . ALA A 1 352 ? -11.172 15.281 26.734 1 93.5 352 ALA A N 1
ATOM 2785 C CA . ALA A 1 352 ? -11.609 16.422 25.938 1 93.5 352 ALA A CA 1
ATOM 2786 C C . ALA A 1 352 ? -10.789 17.672 26.266 1 93.5 352 ALA A C 1
ATOM 2788 O O . ALA A 1 352 ? -10.375 18.406 25.375 1 93.5 352 ALA A O 1
ATOM 2789 N N . ASN A 1 353 ? -10.578 17.875 27.5 1 96.88 353 ASN A N 1
ATOM 2790 C CA . ASN A 1 353 ? -9.789 19.016 27.938 1 96.88 353 ASN A CA 1
ATOM 2791 C C . ASN A 1 353 ? -8.336 18.891 27.5 1 96.88 353 ASN A C 1
ATOM 2793 O O . ASN A 1 353 ? -7.684 19.891 27.188 1 96.88 353 ASN A O 1
ATOM 2797 N N . ALA A 1 354 ? -7.84 17.672 27.562 1 97.75 354 ALA A N 1
ATOM 2798 C CA . ALA A 1 354 ? -6.488 17.453 27.062 1 97.75 354 ALA A CA 1
ATOM 2799 C C . ALA A 1 354 ? -6.402 17.766 25.562 1 97.75 354 ALA A C 1
ATOM 2801 O O . ALA A 1 354 ? -5.398 18.312 25.109 1 97.75 354 ALA A O 1
ATOM 2802 N N . ALA A 1 355 ? -7.422 17.391 24.828 1 96.56 355 ALA A N 1
ATOM 2803 C CA . ALA A 1 355 ? -7.469 17.688 23.391 1 96.56 355 ALA A CA 1
ATOM 2804 C C . ALA A 1 355 ? -7.508 19.188 23.156 1 96.56 355 ALA A C 1
ATOM 2806 O O . ALA A 1 355 ? -6.797 19.703 22.281 1 96.56 355 ALA A O 1
ATOM 2807 N N . ILE A 1 356 ? -8.32 19.891 23.906 1 96.5 356 ILE A N 1
ATOM 2808 C CA . ILE A 1 356 ? -8.445 21.344 23.781 1 96.5 356 ILE A CA 1
ATOM 2809 C C . ILE A 1 356 ? -7.102 22 24.094 1 96.5 356 ILE A C 1
ATOM 2811 O O . ILE A 1 356 ? -6.633 22.859 23.344 1 96.5 356 ILE A O 1
ATOM 2815 N N . ALA A 1 357 ? -6.508 21.547 25.141 1 98.31 357 ALA A N 1
ATOM 2816 C CA . ALA A 1 357 ? -5.219 22.109 25.547 1 98.31 357 ALA A CA 1
ATOM 2817 C C . ALA A 1 357 ? -4.152 21.844 24.484 1 98.31 357 ALA A C 1
ATOM 2819 O O . ALA A 1 357 ? -3.342 22.719 24.172 1 98.31 357 ALA A O 1
ATOM 2820 N N . ALA A 1 358 ? -4.121 20.672 23.984 1 98.38 358 ALA A N 1
ATOM 2821 C CA . ALA A 1 358 ? -3.123 20.281 23 1 98.38 358 ALA A CA 1
ATOM 2822 C C . ALA A 1 358 ? -3.32 21.062 21.703 1 98.38 358 ALA A C 1
ATOM 2824 O O . ALA A 1 358 ? -2.352 21.531 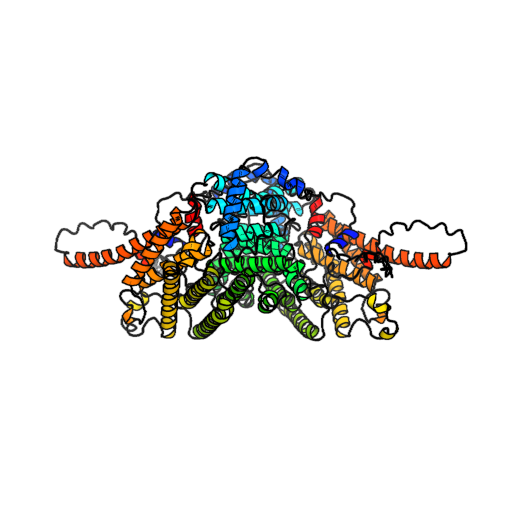21.094 1 98.38 358 ALA A O 1
ATOM 2825 N N . ALA A 1 359 ? -4.551 21.156 21.234 1 97.31 359 ALA A N 1
ATOM 2826 C CA . ALA A 1 359 ? -4.848 21.953 20.047 1 97.31 359 ALA A CA 1
ATOM 2827 C C . ALA A 1 359 ? -4.445 23.406 20.234 1 97.31 359 ALA A C 1
ATOM 2829 O O . ALA A 1 359 ? -3.857 24.016 19.328 1 97.31 359 ALA A O 1
ATOM 2830 N N . THR A 1 360 ? -4.758 23.969 21.406 1 98.56 360 THR A N 1
ATOM 2831 C CA . THR A 1 360 ? -4.387 25.328 21.734 1 98.56 360 THR A CA 1
ATOM 2832 C C . THR A 1 360 ? -2.871 25.5 21.734 1 98.56 360 THR A C 1
ATOM 2834 O O . THR A 1 360 ? -2.348 26.484 21.188 1 98.56 360 THR A O 1
ATOM 2837 N N . SER A 1 361 ? -2.23 24.547 22.328 1 98.56 361 SER A N 1
ATOM 2838 C CA . SER A 1 361 ? -0.774 24.594 22.391 1 98.56 361 SER A CA 1
ATOM 2839 C C . SER A 1 361 ? -0.15 24.516 21.016 1 98.56 361 SER A C 1
ATOM 2841 O O . SER A 1 361 ? 0.878 25.141 20.75 1 98.56 361 SER A O 1
ATOM 2843 N N . THR A 1 362 ? -0.703 23.719 20.141 1 97.94 362 THR A N 1
ATOM 2844 C CA . THR A 1 362 ? -0.212 23.609 18.766 1 97.94 362 THR A CA 1
ATOM 2845 C C . THR A 1 362 ? -0.247 24.969 18.062 1 97.94 362 THR A C 1
ATOM 2847 O O . THR A 1 362 ? 0.759 25.406 17.5 1 97.94 362 THR A O 1
ATOM 2850 N N . LEU A 1 363 ? -1.365 25.641 18.125 1 98.06 363 LEU A N 1
ATOM 2851 C CA . LEU A 1 363 ? -1.511 26.922 17.453 1 98.06 363 LEU A CA 1
ATOM 2852 C C . LEU A 1 363 ? -0.644 27.984 18.125 1 98.06 363 LEU A C 1
ATOM 2854 O O . LEU A 1 363 ? 0.007 28.781 17.453 1 98.06 363 LEU A O 1
ATOM 2858 N N . THR A 1 364 ? -0.627 27.953 19.453 1 98.44 364 THR A N 1
ATOM 2859 C CA . THR A 1 364 ? 0.144 28.938 20.203 1 98.44 364 THR A CA 1
ATOM 2860 C C . THR A 1 364 ? 1.633 28.812 19.906 1 98.44 364 THR A C 1
ATOM 2862 O O . THR A 1 364 ? 2.328 29.812 19.734 1 98.44 364 THR A O 1
ATOM 2865 N N . LEU A 1 365 ? 2.076 27.609 19.828 1 98.12 365 LEU A N 1
ATOM 2866 C CA . LEU A 1 365 ? 3.488 27.375 19.531 1 98.12 365 LEU A CA 1
ATOM 2867 C C . LEU A 1 365 ? 3.867 27.953 18.172 1 98.12 365 LEU A C 1
ATOM 2869 O O . LEU A 1 365 ? 4.914 28.594 18.031 1 98.12 365 LEU A O 1
ATOM 2873 N N . ILE A 1 366 ? 3.102 27.75 17.219 1 96.75 366 ILE A N 1
ATOM 2874 C CA . ILE A 1 366 ? 3.365 28.219 15.867 1 96.75 366 ILE A CA 1
ATOM 2875 C C . ILE A 1 366 ? 3.365 29.75 15.844 1 96.75 366 ILE A C 1
ATOM 2877 O O . ILE A 1 366 ? 4.188 30.359 15.164 1 96.75 366 ILE A O 1
ATOM 2881 N N . LEU A 1 367 ? 2.533 30.406 16.609 1 97.19 367 LEU A N 1
ATOM 2882 C CA . LEU A 1 367 ? 2.381 31.844 16.609 1 97.19 367 LEU A CA 1
ATOM 2883 C C . LEU A 1 367 ? 3.498 32.5 17.406 1 97.19 367 LEU A C 1
ATOM 2885 O O . LEU A 1 367 ? 3.943 33.625 17.062 1 97.19 367 LEU A O 1
ATOM 2889 N N . GLU A 1 368 ? 3.975 31.828 18.375 1 96.62 368 GLU A N 1
ATOM 2890 C CA . GLU A 1 368 ? 4.84 32.5 19.344 1 96.62 368 GLU A CA 1
ATOM 2891 C C . GLU A 1 368 ? 6.309 32.188 19.094 1 96.62 368 GLU A C 1
ATOM 2893 O O . GLU A 1 368 ? 7.195 32.938 19.453 1 96.62 368 GLU A O 1
ATOM 2898 N N . ASP A 1 369 ? 6.551 31.109 18.5 1 96.25 369 ASP A N 1
ATOM 2899 C CA . ASP A 1 369 ? 7.945 30.734 18.281 1 96.25 369 ASP A CA 1
ATOM 2900 C C . ASP A 1 369 ? 8.477 31.375 17 1 96.25 369 ASP A C 1
ATOM 2902 O O . ASP A 1 369 ? 8.016 31.031 15.898 1 96.25 369 ASP A O 1
ATOM 2906 N N . ASP A 1 370 ? 9.516 32.125 17.125 1 94.81 370 ASP A N 1
ATOM 2907 C CA . ASP A 1 370 ? 10.039 32.906 16.016 1 94.81 370 ASP A CA 1
ATOM 2908 C C . ASP A 1 370 ? 10.648 32 14.938 1 94.81 370 ASP A C 1
ATOM 2910 O O . ASP A 1 370 ? 10.477 32.25 13.742 1 94.81 370 ASP A O 1
ATOM 2914 N N . ASP A 1 371 ? 11.359 31.047 15.352 1 95.44 371 ASP A N 1
ATOM 2915 C CA . ASP A 1 371 ? 12.023 30.172 14.398 1 95.44 371 ASP A CA 1
ATOM 2916 C C . ASP A 1 371 ? 11.016 29.328 13.625 1 95.44 371 ASP A C 1
ATOM 2918 O O . ASP A 1 371 ? 11.18 29.094 12.43 1 95.44 371 ASP A O 1
ATOM 2922 N N . LEU A 1 372 ? 10.039 28.859 14.312 1 95.19 372 LEU A N 1
ATOM 2923 C CA . LEU A 1 372 ? 8.977 28.125 13.641 1 95.19 372 LEU A CA 1
ATOM 2924 C C . LEU A 1 372 ? 8.25 29.016 12.633 1 95.19 372 LEU A C 1
ATOM 2926 O O . LEU A 1 372 ? 7.934 28.562 11.523 1 95.19 372 LEU A O 1
ATOM 2930 N N . ARG A 1 373 ? 8 30.203 12.984 1 94.44 373 ARG A N 1
ATOM 2931 C CA . ARG A 1 373 ? 7.316 31.141 12.094 1 94.44 373 ARG A CA 1
ATOM 2932 C C . ARG A 1 373 ? 8.156 31.438 10.859 1 94.44 373 ARG A C 1
ATOM 2934 O O . ARG A 1 373 ? 7.633 31.5 9.742 1 94.44 373 ARG A O 1
ATOM 2941 N N . ARG A 1 374 ? 9.391 31.594 11.086 1 94.25 374 ARG A N 1
ATOM 2942 C CA . ARG A 1 374 ? 10.297 31.875 9.977 1 94.25 374 ARG A CA 1
ATOM 2943 C C . ARG A 1 374 ? 10.375 30.688 9.023 1 94.25 374 ARG A C 1
ATOM 2945 O O . ARG A 1 374 ? 10.523 30.859 7.812 1 94.25 374 ARG A O 1
ATOM 2952 N N . ALA A 1 375 ? 10.273 29.516 9.555 1 95.81 375 ALA A N 1
ATOM 2953 C CA . ALA A 1 375 ? 10.391 28.297 8.758 1 95.81 375 ALA A CA 1
ATOM 2954 C C . ALA A 1 375 ? 9.078 27.984 8.047 1 95.81 375 ALA A C 1
ATOM 2956 O O . ALA A 1 375 ? 9.062 27.234 7.059 1 95.81 375 ALA A O 1
ATOM 2957 N N . PHE A 1 376 ? 7.996 28.5 8.398 1 95.88 376 PHE A N 1
ATOM 2958 C CA . PHE A 1 376 ? 6.648 28.047 8.07 1 95.88 376 PHE A CA 1
ATOM 2959 C C . PHE A 1 376 ? 6.41 28.094 6.566 1 95.88 376 PHE A C 1
ATOM 2961 O O . PHE A 1 376 ? 5.797 27.188 6.004 1 95.88 376 PHE A O 1
ATOM 2968 N N . PRO A 1 377 ? 6.957 29.094 5.859 1 96 377 PRO A N 1
ATOM 2969 C CA . PRO A 1 377 ? 6.715 29.125 4.414 1 96 377 PRO A CA 1
ATOM 2970 C C . PRO A 1 377 ? 7.293 27.906 3.693 1 96 377 PRO A C 1
ATOM 2972 O O . PRO A 1 377 ? 6.824 27.547 2.609 1 96 377 PRO A O 1
ATOM 2975 N N . GLY A 1 378 ? 8.242 27.266 4.289 1 96.81 378 GLY A N 1
ATOM 2976 C CA . GLY A 1 378 ? 8.93 26.203 3.582 1 96.81 378 GLY A CA 1
ATOM 2977 C C . GLY A 1 378 ? 8.625 24.812 4.137 1 96.81 378 GLY A C 1
ATOM 2978 O O . GLY A 1 378 ? 9.141 23.812 3.639 1 96.81 378 GLY A O 1
ATOM 2979 N N . VAL A 1 379 ? 7.711 24.688 5.105 1 96.88 379 VAL A N 1
ATOM 2980 C CA . VAL A 1 379 ? 7.461 23.422 5.781 1 96.88 379 VAL A CA 1
ATOM 2981 C C . VAL A 1 379 ? 6.551 22.547 4.918 1 96.88 379 VAL A C 1
ATOM 2983 O O . VAL A 1 379 ? 5.855 23.047 4.035 1 96.88 379 VAL A O 1
ATOM 2986 N N . PRO A 1 380 ? 6.508 21.219 5.164 1 95.62 380 PRO A N 1
ATOM 2987 C CA . PRO A 1 380 ? 5.605 20.312 4.445 1 95.62 380 PRO A CA 1
ATOM 2988 C C . PRO A 1 380 ? 4.133 20.594 4.734 1 95.62 380 PRO A C 1
ATOM 2990 O O . PRO A 1 380 ? 3.812 21.25 5.727 1 95.62 380 PRO A O 1
ATOM 2993 N N . ILE A 1 381 ? 3.309 20.031 3.926 1 92 381 ILE A N 1
ATOM 2994 C CA . ILE A 1 381 ? 1.883 20.328 3.932 1 92 381 ILE A CA 1
ATOM 2995 C C . ILE A 1 381 ? 1.256 19.844 5.238 1 92 381 ILE A C 1
ATOM 2997 O O . ILE A 1 381 ? 0.264 20.406 5.703 1 92 381 ILE A O 1
ATOM 3001 N N . PHE A 1 382 ? 1.804 18.844 5.832 1 93.5 382 PHE A N 1
ATOM 3002 C CA . PHE A 1 382 ? 1.219 18.281 7.039 1 93.5 382 PHE A CA 1
ATOM 3003 C C . PHE A 1 382 ? 1.164 19.312 8.156 1 93.5 382 PHE A C 1
ATOM 3005 O O . PHE A 1 382 ? 0.227 19.328 8.953 1 93.5 382 PHE A O 1
ATOM 3012 N N . THR A 1 383 ? 2.115 20.156 8.227 1 95.19 383 THR A N 1
ATOM 3013 C CA . THR A 1 383 ? 2.131 21.203 9.242 1 95.19 383 THR A CA 1
ATOM 3014 C C . THR A 1 383 ? 0.967 22.172 9.039 1 95.19 383 THR A C 1
ATOM 3016 O O . THR A 1 383 ? 0.359 22.641 10.008 1 95.19 383 THR A O 1
ATOM 3019 N N . TYR A 1 384 ? 0.716 22.516 7.844 1 91.75 384 TYR A N 1
ATOM 3020 C CA . TYR A 1 384 ? -0.434 23.375 7.539 1 91.75 384 TYR A CA 1
ATOM 3021 C C . TYR A 1 384 ? -1.733 22.688 7.965 1 91.75 384 TYR A C 1
ATOM 3023 O O . TYR A 1 384 ? -2.643 23.344 8.477 1 91.75 384 TYR A O 1
ATOM 3031 N N . THR A 1 385 ? -1.773 21.391 7.77 1 88.31 385 THR A N 1
ATOM 3032 C CA . THR A 1 385 ? -2.959 20.625 8.164 1 88.31 385 THR A CA 1
ATOM 3033 C C . THR A 1 385 ? -3.117 20.625 9.68 1 88.31 385 THR A C 1
ATOM 3035 O O . THR A 1 385 ? -4.238 20.625 10.195 1 88.31 385 THR A O 1
ATOM 3038 N N . MET A 1 386 ? -2.031 20.625 10.359 1 92.88 386 MET A N 1
ATOM 3039 C CA . MET A 1 386 ? -2.098 20.719 11.82 1 92.88 386 MET A CA 1
ATOM 3040 C C . MET A 1 386 ? -2.82 21.984 12.258 1 92.88 386 MET A C 1
ATOM 3042 O O . MET A 1 386 ? -3.672 21.938 13.148 1 92.88 386 MET A O 1
ATOM 3046 N N . VAL A 1 387 ? -2.529 23.062 11.617 1 93.62 387 VAL A N 1
ATOM 3047 C CA . VAL A 1 387 ? -3.141 24.344 11.953 1 93.62 387 VAL A CA 1
ATOM 3048 C C . VAL A 1 387 ? -4.637 24.312 11.641 1 93.62 387 VAL A C 1
ATOM 3050 O O . VAL A 1 387 ? -5.461 24.656 12.492 1 93.62 387 VAL A O 1
ATOM 3053 N N . ALA A 1 388 ? -4.91 23.844 10.508 1 88.94 388 ALA A N 1
ATOM 3054 C CA . ALA A 1 388 ? -6.305 23.812 10.07 1 88.94 388 ALA A CA 1
ATOM 3055 C C . ALA A 1 388 ? -7.141 22.922 10.977 1 88.94 388 ALA A C 1
ATOM 3057 O O . ALA A 1 388 ? -8.25 23.281 11.375 1 88.94 388 ALA A O 1
ATOM 3058 N N . PHE A 1 389 ? -6.598 21.812 11.367 1 88.81 389 PHE A N 1
ATOM 3059 C CA . PHE A 1 389 ? -7.336 20.844 12.172 1 88.81 389 PHE A CA 1
ATOM 3060 C C . PHE A 1 389 ? -7.539 21.359 13.586 1 88.81 389 PHE A C 1
ATOM 3062 O O . PHE A 1 389 ? -8.633 21.25 14.148 1 88.81 389 PHE A O 1
ATOM 3069 N N . CYS A 1 390 ? -6.523 21.828 14.109 1 93.12 390 CYS A N 1
ATOM 3070 C CA . CYS A 1 390 ? -6.629 22.344 15.469 1 93.12 390 CYS A CA 1
ATOM 3071 C C . CYS A 1 390 ? -7.578 23.531 15.531 1 93.12 390 CYS A C 1
ATOM 3073 O O . CYS A 1 390 ? -8.398 23.641 16.453 1 93.12 390 CYS A O 1
ATOM 3075 N N . ALA A 1 391 ? -7.512 24.422 14.547 1 92 391 ALA A N 1
ATOM 3076 C CA . ALA A 1 391 ? -8.414 25.578 14.492 1 92 391 ALA A CA 1
ATOM 3077 C C . ALA A 1 391 ? -9.867 25.125 14.359 1 92 391 ALA A C 1
ATOM 3079 O O . ALA A 1 391 ? -10.742 25.625 15.078 1 92 391 ALA A O 1
ATOM 3080 N N . THR A 1 392 ? -10.117 24.219 13.477 1 88.38 392 THR A N 1
ATOM 3081 C CA . THR A 1 392 ? -11.461 23.719 13.242 1 88.38 392 THR A CA 1
ATOM 3082 C C . THR A 1 392 ? -12.008 23.047 14.5 1 88.38 392 THR A C 1
ATOM 3084 O O . THR A 1 392 ? -13.164 23.266 14.875 1 88.38 392 THR A O 1
ATOM 3087 N N . PHE A 1 393 ? -11.211 22.25 15.133 1 90.88 393 PHE A N 1
ATOM 3088 C CA . PHE A 1 393 ? -11.609 21.547 16.359 1 90.88 393 PHE A CA 1
ATOM 3089 C C . PHE A 1 393 ? -11.977 22.547 17.453 1 90.88 393 PHE A C 1
ATOM 3091 O O . PHE A 1 393 ? -13.023 22.406 18.094 1 90.88 393 PHE A O 1
ATOM 3098 N N . LEU A 1 394 ? -11.117 23.516 17.656 1 93.38 394 LEU A N 1
ATOM 3099 C CA . LEU A 1 394 ? -11.344 24.484 18.719 1 93.38 394 LEU A CA 1
ATOM 3100 C C . LEU A 1 394 ? -12.609 25.297 18.469 1 93.38 394 LEU A C 1
ATOM 3102 O O . LEU A 1 394 ? -13.391 25.547 19.391 1 93.38 394 LEU A O 1
ATOM 3106 N N . LEU A 1 395 ? -12.836 25.672 17.234 1 89.56 395 LEU A N 1
ATOM 3107 C CA . LEU A 1 395 ? -14.047 26.406 16.906 1 89.56 395 LEU A CA 1
ATOM 3108 C C . LEU A 1 395 ? -15.281 25.531 17.109 1 89.56 395 LEU A C 1
ATOM 3110 O O . LEU A 1 395 ? -16.328 26.016 17.562 1 89.56 395 LEU A O 1
ATOM 3114 N N . LYS A 1 396 ? -15.164 24.312 16.781 1 86.5 396 LYS A N 1
ATOM 3115 C CA . LYS A 1 396 ? -16.266 23.391 16.984 1 86.5 396 LYS A CA 1
ATOM 3116 C C . LYS A 1 396 ? -16.562 23.219 18.484 1 86.5 396 LYS A C 1
ATOM 3118 O O . LYS A 1 396 ? -17.719 23.125 18.891 1 86.5 396 LYS A O 1
ATOM 3123 N N . MET A 1 397 ? -15.539 23.094 19.219 1 89.62 397 MET A N 1
ATOM 3124 C CA . MET A 1 397 ? -15.703 22.984 20.656 1 89.62 397 MET A CA 1
ATOM 3125 C C . MET A 1 397 ? -16.375 24.219 21.219 1 89.62 397 MET A C 1
ATOM 3127 O O . MET A 1 397 ? -17.25 24.125 22.094 1 89.62 397 MET A O 1
ATOM 3131 N N . ALA A 1 398 ? -16 25.328 20.688 1 90.5 398 ALA A N 1
ATOM 3132 C CA . ALA A 1 398 ? -16.594 26.594 21.141 1 90.5 398 ALA A CA 1
ATOM 3133 C C . ALA A 1 398 ? -18.062 26.672 20.719 1 90.5 398 ALA A C 1
ATOM 3135 O O . ALA A 1 398 ? -18.906 27.156 21.469 1 90.5 398 ALA A O 1
ATOM 3136 N N . ALA A 1 399 ? -18.344 26.234 19.547 1 83.81 399 ALA A N 1
ATOM 3137 C CA . ALA A 1 399 ? -19.703 26.297 19.031 1 83.81 399 ALA A CA 1
ATOM 3138 C C . ALA A 1 399 ? -20.625 25.328 19.766 1 83.81 399 ALA A C 1
ATOM 3140 O O . ALA A 1 399 ? -21.781 25.656 20.016 1 83.81 399 ALA A O 1
ATOM 3141 N N . THR A 1 400 ? -20.109 24.172 20.062 1 81.81 400 THR A N 1
ATOM 3142 C CA . THR A 1 400 ? -20.938 23.109 20.625 1 81.81 400 THR A CA 1
ATOM 3143 C C . THR A 1 400 ? -21.047 23.25 22.141 1 81.81 400 THR A C 1
ATOM 3145 O O . THR A 1 400 ? -22.109 23 22.719 1 81.81 400 THR A O 1
ATOM 3148 N N . TRP A 1 401 ? -19.953 23.672 22.734 1 84.44 401 TRP A N 1
ATOM 3149 C CA . TRP A 1 401 ? -19.922 23.562 24.188 1 84.44 401 TRP A CA 1
ATOM 3150 C C . TRP A 1 401 ? -19.625 24.922 24.828 1 84.44 401 TRP A C 1
ATOM 3152 O O . TRP A 1 401 ? -19.578 25.047 26.047 1 84.44 401 TRP A O 1
ATOM 3162 N N . GLY A 1 402 ? -19.438 25.969 24.109 1 85 402 GLY A N 1
ATOM 3163 C CA . GLY A 1 402 ? -19.031 27.266 24.609 1 85 402 GLY A CA 1
ATOM 3164 C C . GLY A 1 402 ? -19.969 27.828 25.672 1 85 402 GLY A C 1
ATOM 3165 O O . GLY A 1 402 ? -19.516 28.344 26.688 1 85 402 GLY A O 1
ATOM 3166 N N . LYS A 1 403 ? -21.25 27.641 25.469 1 80.94 403 LYS A N 1
ATOM 3167 C CA . LYS A 1 403 ? -22.25 28.219 26.375 1 80.94 403 LYS A CA 1
ATOM 3168 C C . LYS A 1 403 ? -22.438 27.328 27.609 1 80.94 403 LYS A C 1
ATOM 3170 O O . LYS A 1 403 ? -22.828 27.812 28.672 1 80.94 403 LYS A O 1
ATOM 3175 N N . THR A 1 404 ? -22.125 26.094 27.531 1 78.38 404 THR A N 1
ATOM 3176 C CA . THR A 1 404 ? -22.375 25.156 28.609 1 78.38 404 THR A CA 1
ATOM 3177 C C . THR A 1 404 ? -21.062 24.578 29.141 1 78.38 404 THR A C 1
ATOM 3179 O O . THR A 1 404 ? -21.062 23.547 29.812 1 78.38 404 THR A O 1
ATOM 3182 N N . SER A 1 405 ? -19.984 25.172 28.781 1 81.38 405 SER A N 1
ATOM 3183 C CA . SER A 1 405 ? -18.672 24.609 29.094 1 81.38 405 SER A CA 1
ATOM 3184 C C . SER A 1 405 ? -18.469 24.469 30.594 1 81.38 405 SER A C 1
ATOM 3186 O O . SER A 1 405 ? -17.969 23.438 31.047 1 81.38 405 SER A O 1
ATOM 3188 N N . THR A 1 406 ? -18.875 25.422 31.344 1 80.38 406 THR A N 1
ATOM 3189 C CA . THR A 1 406 ? -18.719 25.391 32.781 1 80.38 406 THR A CA 1
ATOM 3190 C C . THR A 1 406 ? -19.562 24.266 33.406 1 80.38 406 THR A C 1
ATOM 3192 O O . THR A 1 406 ? -19.141 23.594 34.344 1 80.38 406 THR A O 1
ATOM 3195 N N . GLN A 1 407 ? -20.672 24.062 32.844 1 76.69 407 GLN A N 1
ATOM 3196 C CA . GLN A 1 407 ? -21.594 23.047 33.312 1 76.69 407 GLN A CA 1
ATOM 3197 C C . GLN A 1 407 ? -21.031 21.641 33.094 1 76.69 407 GLN A C 1
ATOM 3199 O O . GLN A 1 407 ? -21.188 20.75 33.938 1 76.69 407 GLN A O 1
ATOM 3204 N N . PHE A 1 408 ? -20.281 21.547 32.062 1 80.38 408 PHE A N 1
ATOM 3205 C CA . PHE A 1 408 ? -19.828 20.219 31.703 1 80.38 408 PHE A CA 1
ATOM 3206 C C . PHE A 1 408 ? -18.344 20.047 32 1 80.38 408 PHE A C 1
ATOM 3208 O O . PHE A 1 408 ? -17.75 19 31.719 1 80.38 408 PHE A O 1
ATOM 3215 N N . GLY A 1 409 ? -17.766 21.078 32.594 1 85.81 409 GLY A N 1
ATOM 3216 C CA . GLY A 1 409 ? -16.375 20.984 33.031 1 85.81 409 GLY A CA 1
ATOM 3217 C C . GLY A 1 409 ? -15.391 21 31.875 1 85.81 409 GLY A C 1
ATOM 3218 O O . GLY A 1 409 ? -14.336 20.375 31.938 1 85.81 409 GLY A O 1
ATOM 3219 N N . LEU A 1 410 ? -15.727 21.625 30.812 1 90.19 410 LEU A N 1
ATOM 3220 C CA . LEU A 1 410 ? -14.844 21.75 29.656 1 90.19 410 LEU A CA 1
ATOM 3221 C C . LEU A 1 410 ? -14.133 23.094 29.656 1 90.19 410 LEU A C 1
ATOM 3223 O O . LEU A 1 410 ? -14.734 24.109 30 1 90.19 410 LEU A O 1
ATOM 3227 N N . ALA A 1 411 ? -12.875 23.047 29.375 1 91.12 411 ALA A N 1
ATOM 3228 C CA . ALA A 1 411 ? -12.047 24.25 29.375 1 91.12 411 ALA A CA 1
ATOM 3229 C C . ALA A 1 411 ? -12.148 25 28.047 1 91.12 411 ALA A C 1
ATOM 3231 O O . ALA A 1 411 ? -11.141 25.203 27.375 1 91.12 411 ALA A O 1
ATOM 3232 N N . VAL A 1 412 ? -13.383 25.438 27.75 1 93.44 412 VAL A N 1
ATOM 3233 C CA . VAL A 1 412 ? -13.609 26.156 26.5 1 93.44 412 VAL A CA 1
ATOM 3234 C C . VAL A 1 412 ? -13.695 27.656 26.781 1 93.44 412 VAL A C 1
ATOM 3236 O O . VAL A 1 412 ? -14.594 28.125 27.5 1 93.44 412 VAL A O 1
ATOM 3239 N N . ASN A 1 413 ? -12.727 28.344 26.359 1 94.5 413 ASN A N 1
ATOM 3240 C CA . ASN A 1 413 ? -12.742 29.797 26.359 1 94.5 413 ASN A CA 1
ATOM 3241 C C . ASN A 1 413 ? -12.984 30.344 24.953 1 94.5 413 ASN A C 1
ATOM 3243 O O . ASN A 1 413 ? -12.039 30.547 24.188 1 94.5 413 ASN A O 1
ATOM 3247 N N . THR A 1 414 ? -14.203 30.641 24.672 1 93.94 414 THR A N 1
ATOM 3248 C CA . THR A 1 414 ? -14.633 31 23.328 1 93.94 414 THR A CA 1
ATOM 3249 C C . THR A 1 414 ? -13.875 32.25 22.828 1 93.94 414 THR A C 1
ATOM 3251 O O . THR A 1 414 ? -13.43 32.281 21.688 1 93.94 414 THR A O 1
ATOM 3254 N N . ARG A 1 415 ? -13.75 33.25 23.656 1 94.5 415 ARG A N 1
ATOM 3255 C CA . ARG A 1 415 ? -13.055 34.469 23.266 1 94.5 415 ARG A CA 1
ATOM 3256 C C . ARG A 1 415 ? -11.602 34.156 22.875 1 94.5 415 ARG A C 1
ATOM 3258 O O . ARG A 1 415 ? -11.109 34.656 21.875 1 94.5 415 ARG A O 1
ATOM 3265 N N . HIS A 1 416 ? -10.961 33.438 23.688 1 96.44 416 HIS A N 1
ATOM 3266 C CA . HIS A 1 416 ? -9.57 33.094 23.422 1 96.44 416 HIS A CA 1
ATOM 3267 C C . HIS A 1 416 ? -9.445 32.25 22.141 1 96.44 416 HIS A C 1
ATOM 3269 O O . HIS A 1 416 ? -8.523 32.469 21.344 1 96.44 416 HIS A O 1
ATOM 3275 N N . ILE A 1 417 ? -10.367 31.281 21.984 1 96.19 417 ILE A N 1
ATOM 3276 C CA . ILE A 1 417 ? -10.352 30.422 20.812 1 96.19 417 ILE A CA 1
ATOM 3277 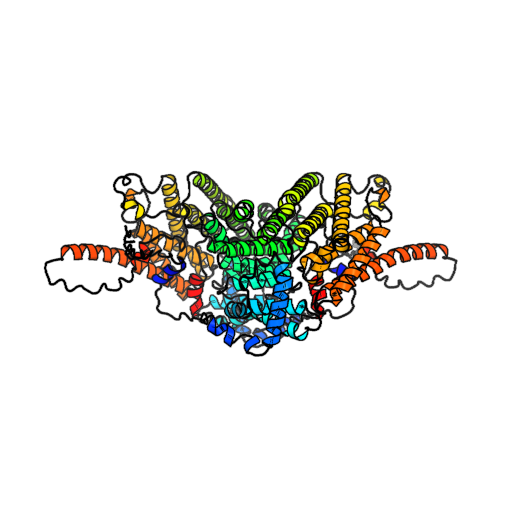C C . ILE A 1 417 ? -10.523 31.25 19.547 1 96.19 417 ILE A C 1
ATOM 3279 O O . ILE A 1 417 ? -9.773 31.078 18.578 1 96.19 417 ILE A O 1
ATOM 3283 N N . VAL A 1 418 ? -11.422 32.156 19.547 1 95.69 418 VAL A N 1
ATOM 3284 C CA . VAL A 1 418 ? -11.688 33 18.375 1 95.69 418 VAL A CA 1
ATOM 3285 C C . VAL A 1 418 ? -10.453 33.844 18.062 1 95.69 418 VAL A C 1
ATOM 3287 O O . VAL A 1 418 ? -10.055 33.969 16.906 1 95.69 418 VAL A O 1
ATOM 3290 N N . SER A 1 419 ? -9.883 34.406 19.078 1 97.44 419 SER A N 1
ATOM 3291 C CA . SER A 1 419 ? -8.68 35.219 18.891 1 97.44 419 SER A CA 1
ATOM 3292 C C . SER A 1 419 ? -7.527 34.375 18.344 1 97.44 419 SER A C 1
ATOM 3294 O O . SER A 1 419 ? -6.801 34.812 17.453 1 97.44 419 SER A O 1
ATOM 3296 N N . LEU A 1 420 ? -7.383 33.25 18.891 1 97.69 420 LEU A N 1
ATOM 3297 C CA . LEU A 1 420 ? -6.312 32.344 18.484 1 97.69 420 LEU A CA 1
ATOM 3298 C C . LEU A 1 420 ? -6.48 31.906 17.031 1 97.69 420 LEU A C 1
ATOM 3300 O O . LEU A 1 420 ? -5.516 31.906 16.266 1 97.69 420 LEU A O 1
ATOM 3304 N N . VAL A 1 421 ? -7.652 31.516 16.625 1 95.62 421 VAL A N 1
ATOM 3305 C CA . VAL A 1 421 ? -7.941 31.078 15.266 1 95.62 421 VAL A CA 1
ATOM 3306 C C . VAL A 1 421 ? -7.754 32.25 14.312 1 95.62 421 VAL A C 1
ATOM 3308 O O . VAL A 1 421 ? -7.195 32.094 13.219 1 95.62 421 VAL A O 1
ATOM 3311 N N . GLN A 1 422 ? -8.172 33.438 14.727 1 97.12 422 GLN A N 1
ATOM 3312 C CA . GLN A 1 422 ? -7.984 34.656 13.914 1 97.12 422 GLN A CA 1
ATOM 3313 C C . GLN A 1 422 ? -6.5 34.938 13.695 1 97.12 422 GLN A C 1
ATOM 3315 O O . GLN A 1 422 ? -6.074 35.188 12.57 1 97.12 422 GLN A O 1
ATOM 3320 N N . SER A 1 423 ? -5.793 34.906 14.758 1 98.25 423 SER A N 1
ATOM 3321 C CA . SER A 1 423 ? -4.359 35.188 14.672 1 98.25 423 SER A CA 1
ATOM 3322 C C . SER A 1 423 ? -3.67 34.156 13.773 1 98.25 423 SER A C 1
ATOM 3324 O O . SER A 1 423 ? -2.76 34.5 13.016 1 98.25 423 SER A O 1
ATOM 3326 N N . SER A 1 424 ? -4.047 32.906 13.898 1 97.31 424 SER A N 1
ATOM 3327 C CA . SER A 1 424 ? -3.475 31.859 13.062 1 97.31 424 SER A CA 1
ATOM 3328 C C . SER A 1 424 ? -3.816 32.062 11.594 1 97.31 424 SER A C 1
ATOM 3330 O O . SER A 1 424 ? -2.969 31.875 10.719 1 97.31 424 SER A O 1
ATOM 3332 N N . ALA A 1 425 ? -5.066 32.438 11.297 1 95 425 ALA A N 1
ATOM 3333 C CA . ALA A 1 425 ? -5.484 32.719 9.922 1 95 425 ALA A CA 1
ATOM 3334 C C . ALA A 1 425 ? -4.695 33.875 9.336 1 95 425 ALA A C 1
ATOM 3336 O O . ALA A 1 425 ? -4.273 33.812 8.18 1 95 425 ALA A O 1
ATOM 3337 N N . ASP A 1 426 ? -4.508 34.875 10.148 1 97.12 426 ASP A N 1
ATOM 3338 C CA . ASP A 1 426 ? -3.748 36.062 9.703 1 97.12 426 ASP A CA 1
ATOM 3339 C C . ASP A 1 426 ? -2.293 35.688 9.422 1 97.12 426 ASP A C 1
ATOM 3341 O O . ASP A 1 426 ? -1.704 36.156 8.453 1 97.12 426 ASP A O 1
ATOM 3345 N N . MET A 1 427 ? -1.784 34.938 10.258 1 97.25 427 MET A N 1
ATOM 3346 C CA . MET A 1 427 ? -0.415 34.469 10.047 1 97.25 427 MET A CA 1
ATOM 3347 C C . MET A 1 427 ? -0.295 33.719 8.734 1 97.25 427 MET A C 1
ATOM 3349 O O . MET A 1 427 ? 0.634 33.938 7.961 1 97.25 427 MET A O 1
ATOM 3353 N N . LEU A 1 428 ? -1.218 32.812 8.469 1 95.62 428 LEU A N 1
ATOM 3354 C CA . LEU A 1 428 ? -1.187 32.031 7.242 1 95.62 428 LEU A CA 1
ATOM 3355 C C . LEU A 1 428 ? -1.382 32.938 6.023 1 95.62 428 LEU A C 1
ATOM 3357 O O . LEU A 1 428 ? -0.807 32.656 4.961 1 95.62 428 LEU A O 1
ATOM 3361 N N . ALA A 1 429 ? -2.207 33.938 6.176 1 94.81 429 ALA A N 1
ATOM 3362 C CA . ALA A 1 429 ? -2.389 34.875 5.09 1 94.81 429 ALA A CA 1
ATOM 3363 C C . ALA A 1 429 ? -1.085 35.594 4.77 1 94.81 429 ALA A C 1
ATOM 3365 O O . ALA A 1 429 ? -0.767 35.844 3.604 1 94.81 429 ALA A O 1
ATOM 3366 N N . ASP A 1 430 ? -0.427 35.969 5.809 1 96.25 430 ASP A N 1
ATOM 3367 C CA . ASP A 1 430 ? 0.869 36.594 5.633 1 96.25 430 ASP A CA 1
ATOM 3368 C C . ASP A 1 430 ? 1.866 35.656 4.957 1 96.25 430 ASP A C 1
ATOM 3370 O O . ASP A 1 430 ? 2.609 36.062 4.066 1 96.25 430 ASP A O 1
ATOM 3374 N N . VAL A 1 431 ? 1.919 34.469 5.41 1 96.5 431 VAL A N 1
ATOM 3375 C CA . VAL A 1 431 ? 2.791 33.438 4.824 1 96.5 431 VAL A CA 1
ATOM 3376 C C . VAL A 1 431 ? 2.457 33.281 3.346 1 96.5 431 VAL A C 1
ATOM 3378 O O . VAL A 1 431 ? 3.355 33.156 2.512 1 96.5 431 VAL A O 1
ATOM 3381 N N . ALA A 1 432 ? 1.201 33.25 3.004 1 94.25 432 ALA A N 1
ATOM 3382 C CA . ALA A 1 432 ? 0.733 33.031 1.638 1 94.25 432 ALA A CA 1
ATOM 3383 C C . ALA A 1 432 ? 1.28 34.094 0.695 1 94.25 432 ALA A C 1
ATOM 3385 O O . ALA A 1 432 ? 1.527 33.844 -0.483 1 94.25 432 ALA A O 1
ATOM 3386 N N . MET A 1 433 ? 1.542 35.25 1.203 1 94.56 433 MET A N 1
ATOM 3387 C CA . MET A 1 433 ? 2.033 36.344 0.387 1 94.56 433 MET A CA 1
ATOM 3388 C C . MET A 1 433 ? 3.459 36.094 -0.087 1 94.56 433 MET A C 1
ATOM 3390 O O . MET A 1 433 ? 3.883 36.625 -1.114 1 94.56 433 MET A O 1
ATOM 3394 N N . SER A 1 434 ? 4.148 35.281 0.629 1 95.25 434 SER A N 1
ATOM 3395 C CA . SER A 1 434 ? 5.535 34.969 0.276 1 95.25 434 SER A CA 1
ATOM 3396 C C . SER A 1 434 ? 5.645 33.688 -0.541 1 95.25 434 SER A C 1
ATOM 3398 O O . SER A 1 434 ? 6.746 33.219 -0.798 1 95.25 434 SER A O 1
ATOM 3400 N N . LEU A 1 435 ? 4.547 33.156 -0.908 1 96.81 435 LEU A N 1
ATOM 3401 C CA . LEU A 1 435 ? 4.523 31.891 -1.623 1 96.81 435 LEU A CA 1
ATOM 3402 C C . LEU A 1 435 ? 3.807 32.031 -2.963 1 96.81 435 LEU A C 1
ATOM 3404 O O . LEU A 1 435 ? 3.299 33.125 -3.289 1 96.81 435 LEU A O 1
ATOM 3408 N N . ASN A 1 436 ? 3.924 31 -3.789 1 95.56 436 ASN A N 1
ATOM 3409 C CA . ASN A 1 436 ? 3.168 30.922 -5.035 1 95.56 436 ASN A CA 1
ATOM 3410 C C . ASN A 1 436 ? 1.664 30.906 -4.781 1 95.56 436 ASN A C 1
ATOM 3412 O O . ASN A 1 436 ? 1.207 30.359 -3.775 1 95.56 436 ASN A O 1
ATOM 3416 N N . GLU A 1 437 ? 0.866 31.469 -5.66 1 90 437 GLU A N 1
ATOM 3417 C CA . GLU A 1 437 ? -0.581 31.562 -5.492 1 90 437 GLU A CA 1
ATOM 3418 C C . GLU A 1 437 ? -1.235 30.188 -5.457 1 90 437 GLU A C 1
ATOM 3420 O O . GLU A 1 437 ? -2.336 30.031 -4.926 1 90 437 GLU A O 1
ATOM 3425 N N . ARG A 1 438 ? -0.479 29.219 -5.969 1 89.38 438 ARG A N 1
ATOM 3426 C CA . ARG A 1 438 ? -1.021 27.875 -6.031 1 89.38 438 ARG A CA 1
ATOM 3427 C C . ARG A 1 438 ? -0.741 27.109 -4.738 1 89.38 438 ARG A C 1
ATOM 3429 O O . ARG A 1 438 ? -1.242 26 -4.543 1 89.38 438 ARG A O 1
ATOM 3436 N N . HIS A 1 439 ? -0.026 27.719 -3.896 1 92.56 439 HIS A N 1
ATOM 3437 C CA . HIS A 1 439 ? 0.26 27.078 -2.619 1 92.56 439 HIS A CA 1
ATOM 3438 C C . HIS A 1 439 ? -0.988 27.016 -1.744 1 92.56 439 HIS A C 1
ATOM 3440 O O . HIS A 1 439 ? -1.841 27.906 -1.804 1 92.56 439 HIS A O 1
ATOM 3446 N N . LEU A 1 440 ? -1.107 26.094 -0.892 1 89.94 440 LEU A N 1
ATOM 3447 C CA . LEU A 1 440 ? -2.299 25.797 -0.111 1 89.94 440 LEU A CA 1
ATOM 3448 C C . LEU A 1 440 ? -2.504 26.812 1.001 1 89.94 440 LEU A C 1
ATOM 3450 O O . LEU A 1 440 ? -3.609 26.953 1.527 1 89.94 440 LEU A O 1
ATOM 3454 N N . ALA A 1 441 ? -1.476 27.562 1.385 1 91.25 441 ALA A N 1
ATOM 3455 C CA . ALA A 1 441 ? -1.514 28.469 2.525 1 91.25 441 ALA A CA 1
ATOM 3456 C C . ALA A 1 441 ? -2.674 29.453 2.404 1 91.25 441 ALA A C 1
ATOM 3458 O O . ALA A 1 441 ? -3.395 29.703 3.373 1 91.25 441 ALA A O 1
ATOM 3459 N N . LYS A 1 442 ? -2.854 30.031 1.255 1 88.12 442 LYS A N 1
ATOM 3460 C CA . LYS A 1 442 ? -3.922 31 1.043 1 88.12 442 LYS A CA 1
ATOM 3461 C C . LYS A 1 442 ? -5.293 30.359 1.241 1 88.12 442 LYS A C 1
ATOM 3463 O O . LYS A 1 442 ? -6.184 30.969 1.852 1 88.12 442 LYS A O 1
ATOM 3468 N N . HIS A 1 443 ? -5.406 29.234 0.758 1 83.69 443 HIS A N 1
ATOM 3469 C CA . HIS A 1 443 ? -6.68 28.531 0.858 1 83.69 443 HIS A CA 1
ATOM 3470 C C . HIS A 1 443 ? -7.012 28.188 2.307 1 83.69 443 HIS A C 1
ATOM 3472 O O . HIS A 1 443 ? -8.164 28.312 2.729 1 83.69 443 HIS A O 1
ATOM 3478 N N . ILE A 1 444 ? -6.039 27.703 3.047 1 88.19 444 ILE A N 1
ATOM 3479 C CA . ILE A 1 444 ? -6.254 27.375 4.453 1 88.19 444 ILE A CA 1
ATOM 3480 C C . ILE A 1 444 ? -6.613 28.625 5.234 1 88.19 444 ILE A C 1
ATOM 3482 O O . ILE A 1 444 ? -7.535 28.625 6.051 1 88.19 444 ILE A O 1
ATOM 3486 N N . ALA A 1 445 ? -5.938 29.688 4.945 1 90.56 445 ALA A N 1
ATOM 3487 C CA . ALA A 1 445 ? -6.227 30.953 5.613 1 90.56 445 ALA A CA 1
ATOM 3488 C C . ALA A 1 445 ? -7.656 31.406 5.332 1 90.56 445 ALA A C 1
ATOM 3490 O O . ALA A 1 445 ? -8.391 31.766 6.254 1 90.56 445 ALA A O 1
ATOM 3491 N N . THR A 1 446 ? -8.055 31.391 4.098 1 85.88 446 THR A N 1
ATOM 3492 C CA . THR A 1 446 ? -9.398 31.797 3.697 1 85.88 446 THR A CA 1
ATOM 3493 C C . THR A 1 446 ? -10.453 30.891 4.34 1 85.88 446 THR A C 1
ATOM 3495 O O . THR A 1 446 ? -11.477 31.375 4.816 1 85.88 446 THR A O 1
ATOM 3498 N N . GLY A 1 447 ? -10.148 29.609 4.309 1 83.69 447 GLY A N 1
ATOM 3499 C CA . GLY A 1 447 ? -11.062 28.672 4.949 1 83.69 447 GLY A CA 1
ATOM 3500 C C . GLY A 1 447 ? -11.242 28.938 6.43 1 83.69 447 GLY A C 1
ATOM 3501 O O . GLY A 1 447 ? -12.359 28.875 6.945 1 83.69 447 GLY A O 1
ATOM 3502 N N . MET A 1 448 ? -10.227 29.25 7.121 1 87.38 448 MET A N 1
ATOM 3503 C CA . MET A 1 448 ? -10.281 29.547 8.547 1 87.38 448 MET A CA 1
ATOM 3504 C C . MET A 1 448 ? -11.055 30.844 8.812 1 87.38 448 MET A C 1
ATOM 3506 O O . MET A 1 448 ? -11.844 30.922 9.758 1 87.38 448 MET A O 1
ATOM 3510 N N . LEU A 1 449 ? -10.891 31.797 7.969 1 88.88 449 LEU A N 1
ATOM 3511 C CA . LEU A 1 449 ? -11.602 33.062 8.109 1 88.88 449 LEU A CA 1
ATOM 3512 C C . LEU A 1 449 ? -13.094 32.875 7.848 1 88.88 449 LEU A C 1
ATOM 3514 O O . LEU A 1 449 ? -13.93 33.469 8.531 1 88.88 449 LEU A O 1
ATOM 3518 N N . GLU A 1 450 ? -13.375 32.062 6.918 1 81.81 450 GLU A N 1
ATOM 3519 C CA . GLU A 1 450 ? -14.773 31.766 6.641 1 81.81 450 GLU A CA 1
ATOM 3520 C C . GLU A 1 450 ? -15.422 31.047 7.82 1 81.81 450 GLU A C 1
ATOM 3522 O O . GLU A 1 450 ? -16.562 31.328 8.164 1 81.81 450 GLU A O 1
ATOM 3527 N N . MET A 1 451 ? -14.68 30.141 8.383 1 83.5 451 MET A N 1
ATOM 3528 C CA . MET A 1 451 ? -15.188 29.438 9.555 1 83.5 451 MET A CA 1
ATOM 3529 C C . MET A 1 451 ? -15.438 30.406 10.711 1 83.5 451 MET A C 1
ATOM 3531 O O . MET A 1 451 ? -16.438 30.266 11.43 1 83.5 451 MET A O 1
ATOM 3535 N N . LEU A 1 452 ? -14.602 31.328 10.859 1 88.44 452 LEU A N 1
ATOM 3536 C CA . LEU A 1 452 ? -14.75 32.344 11.906 1 88.44 452 LEU A CA 1
ATOM 3537 C C . LEU A 1 452 ? -15.984 33.188 11.656 1 88.44 452 LEU A C 1
ATOM 3539 O O . LEU A 1 452 ? -16.703 33.531 12.594 1 88.44 452 LEU A O 1
ATOM 3543 N N . GLN A 1 453 ? -16.172 33.5 10.453 1 86.94 453 GLN A N 1
ATOM 3544 C CA . GLN A 1 453 ? -17.344 34.281 10.094 1 86.94 453 GLN A CA 1
ATOM 3545 C C . GLN A 1 453 ? -18.641 33.531 10.391 1 86.94 453 GLN A C 1
ATOM 3547 O O . GLN A 1 453 ? -19.594 34.094 10.906 1 86.94 453 GLN A O 1
ATOM 3552 N N . GLN A 1 454 ? -18.609 32.312 10.055 1 80.25 454 GLN A N 1
ATOM 3553 C CA . GLN A 1 454 ? -19.766 31.453 10.344 1 80.25 454 GLN A CA 1
ATOM 3554 C C . GLN A 1 454 ? -19.984 31.328 11.844 1 80.25 454 GLN A C 1
ATOM 3556 O O . GLN A 1 454 ? -21.125 31.297 12.305 1 80.25 454 GLN A O 1
ATOM 3561 N N . PHE A 1 455 ? -18.922 31.219 12.539 1 85 455 PHE A N 1
ATOM 3562 C CA . PHE A 1 455 ? -19 31.109 13.984 1 85 455 PHE A CA 1
ATOM 3563 C C . PHE A 1 455 ? -19.609 32.375 14.594 1 85 455 PHE A C 1
ATOM 3565 O O . PHE A 1 455 ? -20.453 32.312 15.492 1 85 455 PHE A O 1
ATOM 3572 N N . ARG A 1 456 ? -19.266 33.469 14.141 1 85.88 456 ARG A N 1
ATOM 3573 C CA . ARG A 1 456 ? -19.766 34.75 14.633 1 85.88 456 ARG A CA 1
ATOM 3574 C C . ARG A 1 456 ? -21.25 34.938 14.273 1 85.88 456 ARG A C 1
ATOM 3576 O O . ARG A 1 456 ? -22 35.531 15.023 1 85.88 456 ARG A O 1
ATOM 3583 N N . ALA A 1 457 ? -21.609 34.344 13.211 1 79.31 457 ALA A N 1
ATOM 3584 C CA . ALA A 1 457 ? -23 34.406 12.773 1 79.31 457 ALA A CA 1
ATOM 3585 C C . ALA A 1 457 ? -23.906 33.562 13.672 1 79.31 457 ALA A C 1
ATOM 3587 O O . ALA A 1 457 ? -25.094 33.844 13.805 1 79.31 457 ALA A O 1
ATOM 3588 N N . LEU A 1 458 ? -23.406 32.5 14.211 1 74.56 458 LEU A N 1
ATOM 3589 C CA . LEU A 1 458 ? -24.156 31.688 15.156 1 74.56 458 LEU A CA 1
ATOM 3590 C C . LEU A 1 458 ? -24.562 32.5 16.391 1 74.56 458 LEU A C 1
ATOM 3592 O O . LEU A 1 458 ? -25.672 32.344 16.906 1 74.56 458 LEU A O 1
ATOM 3596 N N . ASP A 1 459 ? -23.75 33.312 16.891 1 63.41 459 ASP A N 1
ATOM 3597 C CA . ASP A 1 459 ? -23.969 34.125 18.078 1 63.41 459 ASP A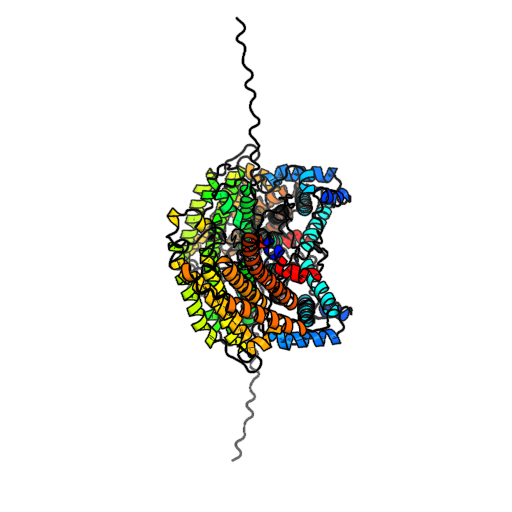 CA 1
ATOM 3598 C C . ASP A 1 459 ? -24.984 35.219 17.797 1 63.41 459 ASP A C 1
ATOM 3600 O O . ASP A 1 459 ? -25.828 35.531 18.641 1 63.41 459 ASP A O 1
ATOM 3604 N N . GLU A 1 460 ? -24.906 35.781 16.594 1 58.34 460 GLU A N 1
ATOM 3605 C CA . GLU A 1 460 ? -25.828 36.875 16.234 1 58.34 460 GLU A CA 1
ATOM 3606 C C . GLU A 1 460 ? -27.234 36.344 16.016 1 58.34 460 GLU A C 1
ATOM 3608 O O . GLU A 1 460 ? -28.219 37 16.359 1 58.34 460 GLU A O 1
ATOM 3613 N N . SER A 1 461 ? -27.266 35.156 15.398 1 54.59 461 SER A N 1
ATOM 3614 C CA . SER A 1 461 ? -28.578 34.594 15.148 1 54.59 461 SER A CA 1
ATOM 3615 C C . SER A 1 461 ? -29.266 34.188 16.453 1 54.59 461 SER A C 1
ATOM 3617 O O . SER A 1 461 ? -30.484 34.312 16.578 1 54.59 461 SER A O 1
ATOM 3619 N N . GLU A 1 462 ? -28.484 33.719 17.344 1 51.84 462 GLU A N 1
ATOM 3620 C CA . GLU A 1 462 ? -29.094 33.438 18.641 1 51.84 462 GLU A CA 1
ATOM 3621 C C . GLU A 1 462 ? -29.547 34.719 19.328 1 51.84 462 GLU A C 1
ATOM 3623 O O . GLU A 1 462 ? -30.578 34.719 20 1 51.84 462 GLU A O 1
ATOM 3628 N N . ILE A 1 463 ? -28.781 35.75 19.125 1 47.22 463 ILE A N 1
ATOM 3629 C CA . ILE A 1 463 ? -29.203 37.031 19.672 1 47.22 463 ILE A CA 1
ATOM 3630 C C . ILE A 1 463 ? -30.438 37.531 18.938 1 47.22 463 ILE A C 1
ATOM 3632 O O . ILE A 1 463 ? -31.375 38.031 19.562 1 47.22 463 ILE A O 1
ATOM 3636 N N . ASN A 1 464 ? -30.484 37.375 17.609 1 48.88 464 ASN A N 1
ATOM 3637 C CA . ASN A 1 464 ? -31.656 37.844 16.875 1 48.88 464 ASN A CA 1
ATOM 3638 C C . ASN A 1 464 ? -32.875 36.969 17.172 1 48.88 464 ASN A C 1
ATOM 3640 O O . ASN A 1 464 ? -34 37.469 17.234 1 48.88 464 ASN A O 1
ATOM 3644 N N . ASP A 1 465 ? -32.656 35.719 17.234 1 48.75 465 ASP A N 1
ATOM 3645 C CA . ASP A 1 465 ? -33.781 34.875 17.609 1 48.75 465 ASP A CA 1
ATOM 3646 C C . ASP A 1 465 ? -34.312 35.25 18.984 1 48.75 465 ASP A C 1
ATOM 3648 O O . ASP A 1 465 ? -35.5 35.219 19.219 1 48.75 465 ASP A O 1
ATOM 3652 N N . LEU A 1 466 ? -33.438 35.656 19.859 1 45.81 466 LEU A N 1
ATOM 3653 C CA . LEU A 1 466 ? -33.875 36.125 21.172 1 45.81 466 LEU A CA 1
ATOM 3654 C C . LEU A 1 466 ? -34.531 37.469 21.078 1 45.81 466 LEU A C 1
ATOM 3656 O O . LEU A 1 466 ? -35.562 37.719 21.734 1 45.81 466 LEU A O 1
ATOM 3660 N N . ASN A 1 467 ? -34.094 38.406 20.25 1 44.53 467 ASN A N 1
ATOM 3661 C CA . ASN A 1 467 ? -34.75 39.688 20.078 1 44.53 467 ASN A CA 1
ATOM 3662 C C . ASN A 1 467 ? -36.062 39.594 19.344 1 44.53 467 ASN A C 1
ATOM 3664 O O . ASN A 1 467 ? -37 40.312 19.641 1 44.53 467 ASN A O 1
ATOM 3668 N N . ASP A 1 468 ? -36.062 38.719 18.281 1 47.91 468 ASP A N 1
ATOM 3669 C CA . ASP A 1 468 ? -37.344 38.594 17.562 1 47.91 468 ASP A CA 1
ATOM 3670 C C . ASP A 1 468 ? -38.406 38 18.469 1 47.91 468 ASP A C 1
ATOM 3672 O O . ASP A 1 468 ? -39.594 38.219 18.25 1 47.91 468 ASP A O 1
ATOM 3676 N N . ARG A 1 469 ? -37.969 37.219 19.344 1 46.16 469 ARG A N 1
ATOM 3677 C CA . ARG A 1 469 ? -38.938 36.719 20.297 1 46.16 469 ARG A CA 1
ATOM 3678 C C . ARG A 1 469 ? -39.469 37.844 21.188 1 46.16 469 ARG A C 1
ATOM 3680 O O . ARG A 1 469 ? -40.594 37.75 21.703 1 46.16 469 ARG A O 1
ATOM 3687 N N . ILE A 1 470 ? -38.75 38.906 21.375 1 43.09 470 ILE A N 1
ATOM 3688 C CA . ILE A 1 470 ? -39.25 40 22.219 1 43.09 470 ILE A CA 1
ATOM 3689 C C . ILE A 1 470 ? -40.188 40.906 21.406 1 43.09 470 ILE A C 1
ATOM 3691 O O . ILE A 1 470 ? -41.188 41.375 21.906 1 43.09 470 ILE A O 1
ATOM 3695 N N . GLU A 1 471 ? -39.812 41.219 20.141 1 39.91 471 GLU A N 1
ATOM 3696 C CA . GLU A 1 471 ? -40.625 42.219 19.438 1 39.91 471 GLU A CA 1
ATOM 3697 C C . GLU A 1 471 ? -41.844 41.562 18.797 1 39.91 471 GLU A C 1
ATOM 3699 O O . GLU A 1 471 ? -42.531 42.188 17.953 1 39.91 471 GLU A O 1
ATOM 3704 N N . GLY A 1 472 ? -42.188 40.344 18.938 1 38.91 472 GLY A N 1
ATOM 3705 C CA . GLY A 1 472 ? -43.375 39.75 18.312 1 38.91 472 GLY A CA 1
ATOM 3706 C C . GLY A 1 472 ? -44.656 40.469 18.703 1 38.91 472 GLY A C 1
ATOM 3707 O O . GLY A 1 472 ? -45.375 40.031 19.594 1 38.91 472 GLY A O 1
ATOM 3708 N N . GLY A 1 473 ? -44.656 41.844 18.688 1 32.72 473 GLY A N 1
ATOM 3709 C CA . GLY A 1 473 ? -46.031 42.344 18.656 1 32.72 473 GLY A CA 1
ATOM 3710 C C . GLY A 1 473 ? -46.875 41.719 17.547 1 32.72 473 GLY A C 1
ATOM 3711 O O . GLY A 1 473 ? -46.344 41.062 16.641 1 32.72 473 GLY A O 1
ATOM 3712 N N . ASP A 1 474 ? -48.344 42.062 17.375 1 33.56 474 ASP A N 1
ATOM 3713 C CA . ASP A 1 474 ? -49.531 41.531 16.719 1 33.56 474 ASP A CA 1
ATOM 3714 C C . ASP A 1 474 ? -49.375 41.562 15.203 1 33.56 474 ASP A C 1
ATOM 3716 O O . ASP A 1 474 ? -50.375 41.562 14.477 1 33.56 474 ASP A O 1
ATOM 3720 N N . ARG A 1 475 ? -48.438 42.281 14.586 1 31.97 475 ARG A N 1
ATOM 3721 C CA . ARG A 1 475 ? -48.844 42.531 13.203 1 31.97 475 ARG A CA 1
ATOM 3722 C C . ARG A 1 475 ? -49.094 41.188 12.484 1 31.97 475 ARG A C 1
ATOM 3724 O O . ARG A 1 475 ? -48.656 40.156 12.938 1 31.97 475 ARG A O 1
ATOM 3731 N N . ASN A 1 476 ? -49.812 41.312 11.273 1 32.88 476 ASN A N 1
ATOM 3732 C CA . ASN A 1 476 ? -50.438 40.406 10.328 1 32.88 476 ASN A CA 1
ATOM 3733 C C . ASN A 1 476 ? -49.469 39.25 9.93 1 32.88 476 ASN A C 1
ATOM 3735 O O . ASN A 1 476 ? -48.281 39.5 9.695 1 32.88 476 ASN A O 1
ATOM 3739 N N . HIS A 1 477 ? -49.781 38.031 10.258 1 30.38 477 HIS A N 1
ATOM 3740 C CA . HIS A 1 477 ? -49.25 36.688 10.148 1 30.38 477 HIS A CA 1
ATOM 3741 C C . HIS A 1 477 ? -48.875 36.344 8.703 1 30.38 477 HIS A C 1
ATOM 3743 O O . HIS A 1 477 ? -49.656 35.656 8.016 1 30.38 477 HIS A O 1
ATOM 3749 N N . LEU A 1 478 ? -48.594 37.344 7.809 1 28.88 478 LEU A N 1
ATOM 3750 C CA . LEU A 1 478 ? -48.344 36.688 6.527 1 28.88 478 LEU A CA 1
ATOM 3751 C C . LEU A 1 478 ? -47.281 35.625 6.668 1 28.88 478 LEU A C 1
ATOM 3753 O O . LEU A 1 478 ? -46.25 35.812 7.312 1 28.88 478 LEU A O 1
ATOM 3757 N N . PRO A 1 479 ? -47.688 34.344 6.414 1 28.12 479 PRO A N 1
ATOM 3758 C CA . PRO A 1 479 ? -46.781 33.188 6.523 1 28.12 479 PRO A CA 1
ATOM 3759 C C . PRO A 1 479 ? -45.469 33.406 5.781 1 28.12 479 PRO A C 1
ATOM 3761 O O . PRO A 1 479 ? -45.469 33.656 4.57 1 28.12 479 PRO A O 1
ATOM 3764 N N . ALA A 1 480 ? -44.656 34.25 6.281 1 28.56 480 ALA A N 1
ATOM 3765 C CA . ALA A 1 480 ? -43.344 34.406 5.633 1 28.56 480 ALA A CA 1
ATOM 3766 C C . ALA A 1 480 ? -42.812 33.062 5.172 1 28.56 480 ALA A C 1
ATOM 3768 O O . ALA A 1 480 ? -42.906 32.062 5.879 1 28.56 480 ALA A O 1
ATOM 3769 N N . LEU A 1 481 ? -42.781 32.906 3.846 1 29.27 481 LEU A N 1
ATOM 3770 C CA . LEU A 1 481 ? -42.125 31.766 3.191 1 29.27 481 LEU A CA 1
ATOM 3771 C C . LEU A 1 481 ? -40.844 31.375 3.918 1 29.27 481 LEU A C 1
ATOM 3773 O O . LEU A 1 481 ? -40.062 32.25 4.332 1 29.27 481 LEU A O 1
ATOM 3777 N N . PRO A 1 482 ? -40.875 30.234 4.594 1 28.28 482 PRO A N 1
ATOM 3778 C CA . PRO A 1 482 ? -39.656 29.75 5.254 1 28.28 482 PRO A CA 1
ATOM 3779 C C . PRO A 1 482 ? -38.406 30.031 4.438 1 28.28 482 PRO A C 1
ATOM 3781 O O . PRO A 1 482 ? -38.344 29.672 3.26 1 28.28 482 PRO A O 1
ATOM 3784 N N . SER A 1 483 ? -37.938 31.266 4.473 1 29.59 483 SER A N 1
ATOM 3785 C CA . SER A 1 483 ? -36.594 31.469 3.902 1 29.59 483 SER A CA 1
ATOM 3786 C C . SER A 1 483 ? -35.75 30.219 4.059 1 29.59 483 SER A C 1
ATOM 3788 O O . SER A 1 483 ? -35.812 29.531 5.086 1 29.59 483 SER A O 1
ATOM 3790 N N . GLU A 1 484 ? -35.469 29.594 2.99 1 31.22 484 GLU A N 1
ATOM 3791 C CA . GLU A 1 484 ? -34.469 28.547 2.955 1 31.22 484 GLU A CA 1
ATOM 3792 C C . GLU A 1 484 ? -33.344 28.812 3.969 1 31.22 484 GLU A C 1
ATOM 3794 O O . GLU A 1 484 ? -32.562 29.734 3.795 1 31.22 484 GLU A O 1
ATOM 3799 N N . THR A 1 485 ? -33.688 28.875 5.27 1 29.86 485 THR A N 1
ATOM 3800 C CA . THR A 1 485 ? -32.656 28.844 6.301 1 29.86 485 THR A CA 1
ATOM 3801 C C . THR A 1 485 ? -31.453 28.016 5.844 1 29.86 485 THR A C 1
ATOM 3803 O O . THR A 1 485 ? -31.562 26.797 5.676 1 29.86 485 THR A O 1
ATOM 3806 N N . ASN A 1 486 ? -30.688 28.5 4.922 1 33.47 486 ASN A N 1
ATOM 3807 C CA . ASN A 1 486 ? -29.328 27.984 4.754 1 33.47 486 ASN A CA 1
ATOM 3808 C C . ASN A 1 486 ? -28.766 27.469 6.07 1 33.47 486 ASN A C 1
ATOM 3810 O O . ASN A 1 486 ? -28.547 28.25 7.008 1 33.47 486 ASN A O 1
ATOM 3814 N N . ASP A 1 487 ? -29.312 26.438 6.59 1 33.12 487 ASP A N 1
ATOM 3815 C CA . ASP A 1 487 ? -29.016 25.797 7.871 1 33.12 487 ASP A CA 1
ATOM 3816 C C . ASP A 1 487 ? -27.531 25.859 8.195 1 33.12 487 ASP A C 1
ATOM 3818 O O . ASP A 1 487 ? -26.766 24.938 7.883 1 33.12 487 ASP A O 1
ATOM 3822 N N . VAL A 1 488 ? -26.906 26.984 8.102 1 36.81 488 VAL A N 1
ATOM 3823 C CA . VAL A 1 488 ? -25.625 27.359 8.688 1 36.81 488 VAL A CA 1
ATOM 3824 C C . VAL A 1 488 ? -25.453 26.641 10.031 1 36.81 488 VAL A C 1
ATOM 3826 O O . VAL A 1 488 ? -24.328 26.281 10.406 1 36.81 488 VAL A O 1
ATOM 3829 N N . ASN A 1 489 ? -26.641 26.5 10.766 1 37.59 489 ASN A N 1
ATOM 3830 C CA . ASN A 1 489 ? -26.609 25.828 12.062 1 37.59 489 ASN A CA 1
ATOM 3831 C C . ASN A 1 489 ? -26.281 24.344 11.906 1 37.59 489 ASN A C 1
ATOM 3833 O O . ASN A 1 489 ? -25.906 23.688 12.883 1 37.59 489 ASN A O 1
ATOM 3837 N N . ALA A 1 490 ? -26.672 23.922 10.711 1 38.09 490 ALA A N 1
ATOM 3838 C CA . ALA A 1 490 ? -26.453 22.5 10.492 1 38.09 490 ALA A CA 1
ATOM 3839 C C . ALA A 1 490 ? -24.969 22.156 10.617 1 38.09 490 ALA A C 1
ATOM 3841 O O . ALA A 1 490 ? -24.609 21.094 11.141 1 38.09 490 ALA A O 1
ATOM 3842 N N . PHE A 1 491 ? -24.188 23.141 10.086 1 41.03 491 PHE A N 1
ATOM 3843 C CA . PHE A 1 491 ? -22.75 22.953 10.219 1 41.03 491 PHE A CA 1
ATOM 3844 C C . PHE A 1 491 ? -22.359 22.766 11.68 1 41.03 491 PHE A C 1
ATOM 3846 O O . PHE A 1 491 ? -21.547 21.906 12.016 1 41.03 491 PHE A O 1
ATOM 3853 N N . TRP A 1 492 ? -22.906 23.75 12.445 1 42.06 492 TRP A N 1
ATOM 3854 C CA . TRP A 1 492 ? -22.562 23.812 13.859 1 42.06 492 TRP A CA 1
ATOM 3855 C C . TRP A 1 492 ? -23.375 22.812 14.664 1 42.06 492 TRP A C 1
ATOM 3857 O O . TRP A 1 492 ? -22.922 22.297 15.688 1 42.06 492 TRP A O 1
ATOM 3867 N N . ALA A 1 493 ? -24.891 22.859 14.562 1 34.84 493 ALA A N 1
ATOM 3868 C CA . ALA A 1 493 ? -25.781 22.031 15.367 1 34.84 493 ALA A CA 1
ATOM 3869 C C . ALA A 1 493 ? -25.516 20.547 15.133 1 34.84 493 ALA A C 1
ATOM 3871 O O . ALA A 1 493 ? -25.797 19.719 15.992 1 34.84 493 ALA A O 1
ATOM 3872 N N . GLY A 1 494 ? -26.281 20.141 14 1 33.97 494 GLY A N 1
ATOM 3873 C CA . GLY A 1 494 ? -26.625 18.734 13.797 1 33.97 494 GLY A CA 1
ATOM 3874 C C . GLY A 1 494 ? -25.469 17.797 14.07 1 33.97 494 GLY A C 1
ATOM 3875 O O . GLY A 1 494 ? -24.344 18.234 14.312 1 33.97 494 GLY A O 1
ATOM 3876 N N . ASP A 1 495 ? -25.812 16.344 13.648 1 29.41 495 ASP A N 1
ATOM 3877 C CA . ASP A 1 495 ? -25.125 15.141 14.109 1 29.41 495 ASP A CA 1
ATOM 3878 C C . ASP A 1 495 ? -23.609 15.273 13.914 1 29.41 495 ASP A C 1
ATOM 3880 O O . ASP A 1 495 ? -23.141 15.57 12.812 1 29.41 495 ASP A O 1
ATOM 3884 N N . TYR A 1 496 ? -23.031 15.719 14.875 1 30.7 496 TYR A N 1
ATOM 3885 C CA . TYR A 1 496 ? -21.578 15.594 15 1 30.7 496 TYR A CA 1
ATOM 3886 C C . TYR A 1 496 ? -21.047 14.445 14.156 1 30.7 496 TYR A C 1
ATOM 3888 O O . TYR A 1 496 ? -20.969 13.305 14.625 1 30.7 496 TYR A O 1
ATOM 3896 N N . ASN A 1 497 ? -21.719 14.133 13.195 1 30.28 497 ASN A N 1
ATOM 3897 C CA . ASN A 1 497 ? -20.875 13.141 12.547 1 30.28 497 ASN A CA 1
ATOM 3898 C C . ASN A 1 497 ? -19.438 13.625 12.398 1 30.28 497 ASN A C 1
ATOM 3900 O O . ASN A 1 497 ? -19.156 14.461 11.539 1 30.28 497 ASN A O 1
ATOM 3904 N N . PHE A 1 498 ? -18.859 13.945 13.523 1 30.7 498 PHE A N 1
ATOM 3905 C CA . PHE A 1 498 ? -17.406 14.055 13.688 1 30.7 498 PHE A CA 1
ATOM 3906 C C . PHE A 1 498 ? -16.688 13.352 12.547 1 30.7 498 PHE A C 1
ATOM 3908 O O . PHE A 1 498 ? -15.477 13.109 12.625 1 30.7 498 PHE A O 1
ATOM 3915 N N . TYR A 1 499 ? -17.328 12.711 11.766 1 32.34 499 TYR A N 1
ATOM 3916 C CA . TYR A 1 499 ? -16.703 12.102 10.594 1 32.34 499 TYR A CA 1
ATOM 3917 C C . TYR A 1 499 ? -15.852 13.125 9.844 1 32.34 499 TYR A C 1
ATOM 3919 O O . TYR A 1 499 ? -14.891 12.758 9.164 1 32.34 499 TYR A O 1
ATOM 3927 N N . ASP A 1 500 ? -16.344 14.312 9.852 1 34.78 500 ASP A N 1
ATOM 3928 C CA . ASP A 1 500 ? -15.641 15.352 9.102 1 34.78 500 ASP A CA 1
ATOM 3929 C C . ASP A 1 500 ? -14.406 15.844 9.859 1 34.78 500 ASP A C 1
ATOM 3931 O O . ASP A 1 500 ? -13.531 16.484 9.281 1 34.78 500 ASP A O 1
ATOM 3935 N N . LEU A 1 501 ? -14.625 16.203 11.219 1 32.53 501 LEU A N 1
ATOM 3936 C CA . LEU A 1 501 ? -13.445 16.641 11.953 1 32.53 501 LEU A CA 1
ATOM 3937 C C . LEU A 1 501 ? -12.516 15.469 12.25 1 32.53 501 LEU A C 1
ATOM 3939 O O . LEU A 1 501 ? -12.844 14.32 11.93 1 32.53 501 LEU A O 1
ATOM 3943 N N . GLY A 1 502 ? -11.781 15.547 13.602 1 35.19 502 GLY A N 1
ATOM 3944 C CA . GLY A 1 502 ? -10.664 15.094 14.414 1 35.19 502 GLY A CA 1
ATOM 3945 C C . GLY A 1 502 ? -10.867 13.703 14.992 1 35.19 502 GLY A C 1
ATOM 3946 O O . GLY A 1 502 ? -9.961 13.148 15.609 1 35.19 502 GLY A O 1
ATOM 3947 N N . GLY A 1 503 ? -12.117 13.383 15.484 1 36.44 503 GLY A N 1
ATOM 3948 C CA . GLY A 1 503 ? -12.016 12.328 16.469 1 36.44 503 GLY A CA 1
ATOM 3949 C C . GLY A 1 503 ? -11.602 10.992 15.875 1 36.44 503 GLY A C 1
ATOM 3950 O O . GLY A 1 503 ? -11.633 9.969 16.562 1 36.44 503 GLY A O 1
ATOM 3951 N N . THR A 1 504 ? -11.734 10.781 14.633 1 40.66 504 THR A N 1
ATOM 3952 C CA . THR A 1 504 ? -11.172 9.547 14.102 1 40.66 504 THR A CA 1
ATOM 3953 C C . THR A 1 504 ? -9.688 9.719 13.797 1 40.66 504 THR A C 1
ATOM 3955 O O . THR A 1 504 ? -9.188 10.844 13.711 1 40.66 504 THR A O 1
ATOM 3958 N N . PHE A 1 505 ? -9.234 8.531 14.141 1 42.16 505 PHE A N 1
ATOM 3959 C CA . PHE A 1 505 ? -7.879 8.578 13.609 1 42.16 505 PHE A CA 1
ATOM 3960 C C . PHE A 1 505 ? -7.895 8.961 12.133 1 42.16 505 PHE A C 1
ATOM 3962 O O . PHE A 1 505 ? -8.516 8.281 11.312 1 42.16 505 PHE A O 1
ATOM 3969 N N . GLY A 1 506 ? -7.758 10.141 11.969 1 44.31 506 GLY A N 1
ATOM 3970 C CA . GLY A 1 506 ? -7.754 10.68 10.617 1 44.31 506 GLY A CA 1
ATOM 3971 C C . GLY A 1 506 ? -8.68 11.867 10.445 1 44.31 506 GLY A C 1
ATOM 3972 O O . GLY A 1 506 ? -9.719 11.953 11.102 1 44.31 506 GLY A O 1
ATOM 3973 N N . PHE A 1 507 ? -8.109 12.906 10.422 1 44.03 507 PHE A N 1
ATOM 3974 C CA . PHE A 1 507 ? -8.828 14.172 10.367 1 44.03 507 PHE A CA 1
ATOM 3975 C C . PHE A 1 507 ? -9.516 14.344 9.023 1 44.03 507 PHE A C 1
ATOM 3977 O O . PHE A 1 507 ? -9.906 15.453 8.656 1 44.03 507 PHE A O 1
ATOM 3984 N N . GLY A 1 508 ? -9.773 12.992 8.398 1 39.94 508 GLY A N 1
ATOM 3985 C CA . GLY A 1 508 ? -10.477 13.07 7.133 1 39.94 508 GLY A CA 1
ATOM 3986 C C . GLY A 1 508 ? -9.953 14.156 6.219 1 39.94 508 GLY A C 1
ATOM 3987 O O . GLY A 1 508 ? -10.727 14.945 5.668 1 39.94 508 GLY A O 1
ATOM 3988 N N . LEU A 1 509 ? -8.648 14.406 6.234 1 38.38 509 LEU A N 1
ATOM 3989 C CA . LEU A 1 509 ? -8.07 15.352 5.281 1 38.38 509 LEU A CA 1
ATOM 3990 C C . LEU A 1 509 ? -8.523 15.031 3.859 1 38.38 509 LEU A C 1
ATOM 3992 O O . LEU A 1 509 ? -7.93 14.18 3.191 1 38.38 509 LEU A O 1
ATOM 3996 N N . ASP A 1 510 ? -9.578 14.688 3.646 1 37.56 510 ASP A N 1
ATOM 3997 C CA . ASP A 1 510 ? -9.977 14.383 2.275 1 37.56 510 ASP A CA 1
ATOM 3998 C C . ASP A 1 510 ? -9.375 15.383 1.294 1 37.56 510 ASP A C 1
ATOM 4000 O O . ASP A 1 510 ? -9.141 16.547 1.646 1 37.56 510 ASP A O 1
ATOM 4004 N N . GLU A 1 511 ? -8.812 14.859 0.283 1 38.72 511 GLU A N 1
ATOM 4005 C CA . GLU A 1 511 ? -8.32 15.578 -0.89 1 38.72 511 GLU A CA 1
ATOM 4006 C C . GLU A 1 511 ? -9.195 16.797 -1.198 1 38.72 511 GLU A C 1
ATOM 4008 O O . GLU A 1 511 ? -8.789 17.672 -1.958 1 38.72 511 GLU A O 1
ATOM 4013 N N . THR A 1 512 ? -10.281 16.719 -0.77 1 33.72 512 THR A N 1
ATOM 4014 C CA . THR A 1 512 ? -11.148 17.844 -1.096 1 33.72 512 THR A CA 1
ATOM 4015 C C . THR A 1 512 ? -10.719 19.094 -0.346 1 33.72 512 THR A C 1
ATOM 4017 O O . THR A 1 512 ? -10.805 20.203 -0.881 1 33.72 512 THR A O 1
ATOM 4020 N N . LEU A 1 513 ? -10.469 18.953 0.952 1 35.09 513 LEU A N 1
ATOM 4021 C CA . LEU A 1 513 ? -9.898 20.156 1.549 1 35.09 513 LEU A CA 1
ATOM 4022 C C . LEU A 1 513 ? -8.656 20.609 0.788 1 35.09 513 LEU A C 1
ATOM 4024 O O . LEU A 1 513 ? -8.547 21.781 0.407 1 35.09 513 LEU A O 1
ATOM 4028 N N . LEU A 1 514 ? -7.715 19.672 0.761 1 36.88 514 LEU A N 1
ATOM 4029 C CA . LEU A 1 514 ? -6.52 19.984 -0.011 1 36.88 514 LEU A CA 1
ATOM 4030 C C . LEU A 1 514 ? -6.832 20.031 -1.502 1 36.88 514 LEU A C 1
ATOM 4032 O O . LEU A 1 514 ? -6.207 20.797 -2.244 1 36.88 514 LEU A O 1
ATOM 4036 N N . GLY A 1 515 ? -7.516 19.203 -1.976 1 36.22 515 GLY A N 1
ATOM 4037 C CA . GLY A 1 515 ? -7.902 19.25 -3.377 1 36.22 515 GLY A CA 1
ATOM 4038 C C . GLY A 1 515 ? -8.742 20.469 -3.721 1 36.22 515 GLY A C 1
ATOM 4039 O O . GLY A 1 515 ? -8.602 21.047 -4.801 1 36.22 515 GLY A O 1
ATOM 4040 N N . GLN A 1 516 ? -9.789 20.75 -2.973 1 33.06 516 GLN A N 1
ATOM 4041 C CA . GLN A 1 516 ? -10.492 22 -3.252 1 33.06 516 GLN A CA 1
ATOM 4042 C C . GLN A 1 516 ? -9.562 23.203 -3.107 1 33.06 516 GLN A C 1
ATOM 4044 O O . GLN A 1 516 ? -9.734 24.203 -3.795 1 33.06 516 GLN A O 1
ATOM 4049 N N . MET A 1 517 ? -8.852 23.125 -2.133 1 33.56 517 MET A N 1
ATOM 4050 C CA . MET A 1 517 ? -7.82 24.156 -2.084 1 33.56 517 MET A CA 1
ATOM 4051 C C . MET A 1 517 ? -6.949 24.125 -3.336 1 33.56 517 MET A C 1
ATOM 4053 O O . MET A 1 517 ? -6.484 25.156 -3.807 1 33.56 517 MET A O 1
ATOM 4057 N N . ALA A 1 518 ? -6.543 22.844 -3.727 1 32.84 518 ALA A N 1
ATOM 4058 C CA . ALA A 1 518 ? -5.746 22.688 -4.941 1 32.84 518 ALA A CA 1
ATOM 4059 C C . ALA A 1 518 ? -6.625 22.719 -6.188 1 32.84 518 ALA A C 1
ATOM 4061 O O . ALA A 1 518 ? -6.121 22.859 -7.305 1 32.84 518 ALA A O 1
ATOM 4062 N N . ALA A 1 519 ? -7.723 22.172 -6.168 1 32.75 519 ALA A N 1
ATOM 4063 C CA . ALA A 1 519 ? -8.484 22.047 -7.41 1 32.75 519 ALA A CA 1
ATOM 4064 C C . ALA A 1 519 ? -8.609 23.406 -8.109 1 32.75 519 ALA A C 1
ATOM 4066 O O . ALA A 1 519 ? -9.094 23.484 -9.234 1 32.75 519 ALA A O 1
ATOM 4067 N N . ASP A 1 520 ? -8.719 24.422 -7.445 1 30.88 520 ASP A N 1
ATOM 4068 C CA . ASP A 1 520 ? -8.68 25.469 -8.469 1 30.88 520 ASP A CA 1
ATOM 4069 C C . ASP A 1 520 ? -7.555 25.219 -9.469 1 30.88 520 ASP A C 1
ATOM 4071 O O . ASP A 1 520 ? -7.637 25.625 -10.625 1 30.88 520 ASP A O 1
ATOM 4075 N N . ASN A 1 521 ? -6.305 25.062 -8.977 1 30.08 521 ASN A N 1
ATOM 4076 C CA . ASN A 1 521 ? -5.254 25.141 -9.984 1 30.08 521 ASN A CA 1
ATOM 4077 C C . ASN A 1 521 ? -5.066 23.812 -10.711 1 30.08 521 ASN A C 1
ATOM 4079 O O . ASN A 1 521 ? -4.508 23.781 -11.805 1 30.08 521 ASN A O 1
ATOM 4083 N N . PHE A 1 522 ? -4.789 22.672 -10.016 1 28.66 522 PHE A N 1
ATOM 4084 C CA . PHE A 1 522 ? -4.203 21.625 -10.836 1 28.66 522 PHE A CA 1
ATOM 4085 C C . PHE A 1 522 ? -5.289 20.812 -11.523 1 28.66 522 PHE A C 1
ATOM 4087 O O . PHE A 1 522 ? -6.02 20.062 -10.867 1 28.66 522 PHE A O 1
ATOM 4094 N N . GLU A 1 523 ? -5.988 21.25 -12.453 1 27.83 523 GLU A N 1
ATOM 4095 C CA . GLU A 1 523 ? -6.734 20.562 -13.5 1 27.83 523 GLU A CA 1
ATOM 4096 C C . GLU A 1 523 ? -6.086 19.219 -13.852 1 27.83 523 GLU A C 1
ATOM 4098 O O . GLU A 1 523 ? -5.117 19.188 -14.609 1 27.83 523 GLU A O 1
ATOM 4103 N N . LEU A 1 524 ? -5.723 18.422 -13.039 1 26.19 524 LEU A N 1
ATOM 4104 C CA . LEU A 1 524 ? -5.348 17.203 -13.742 1 26.19 524 LEU A CA 1
ATOM 4105 C C . LEU A 1 524 ? -6.457 16.75 -14.688 1 26.19 524 LEU A C 1
ATOM 4107 O O . LEU A 1 524 ? -7.57 16.453 -14.25 1 26.19 524 LEU A O 1
ATOM 4111 N N . GLY A 1 525 ? -6.812 17.531 -15.711 1 24.48 525 GLY A N 1
ATOM 4112 C CA . GLY A 1 525 ? -7.457 17.156 -16.953 1 24.48 525 GLY A CA 1
ATOM 4113 C C . GLY A 1 525 ? -7.266 15.688 -17.312 1 24.48 525 GLY A C 1
ATOM 4114 O O . GLY A 1 525 ? -6.258 15.32 -17.922 1 24.48 525 GLY A O 1
ATOM 4115 N N . ILE A 1 526 ? -7.105 14.672 -16.453 1 20.61 526 ILE A N 1
ATOM 4116 C CA . ILE A 1 526 ? -7.203 13.438 -17.234 1 20.61 526 ILE A CA 1
ATOM 4117 C C . ILE A 1 526 ? -8.586 13.336 -17.875 1 20.61 526 ILE A C 1
ATOM 4119 O O . ILE A 1 526 ? -9.602 13.602 -17.219 1 20.61 526 ILE A O 1
ATOM 4123 N N . MET B 1 1 ? -77.625 -19.188 3.846 1 19.41 1 MET B N 1
ATOM 4124 C CA . MET B 1 1 ? -77.188 -18.156 4.789 1 19.41 1 MET B CA 1
ATOM 4125 C C . MET B 1 1 ? -75.875 -17.562 4.375 1 19.41 1 MET B C 1
ATOM 4127 O O . MET B 1 1 ? -74.812 -18.25 4.391 1 19.41 1 MET B O 1
ATOM 4131 N N . ALA B 1 2 ? -75.875 -16.719 3.383 1 22.05 2 ALA B N 1
ATOM 4132 C CA . ALA B 1 2 ? -75.062 -16.156 2.346 1 22.05 2 ALA B CA 1
ATOM 4133 C C . ALA B 1 2 ? -74 -15.211 2.945 1 22.05 2 ALA B C 1
ATOM 4135 O O . ALA B 1 2 ? -74.375 -14.172 3.518 1 22.05 2 ALA B O 1
ATOM 4136 N N . PRO B 1 3 ? -73 -15.742 3.697 1 23.23 3 PRO B N 1
ATOM 4137 C CA . PRO B 1 3 ? -72.125 -14.984 4.578 1 23.23 3 PRO B CA 1
ATOM 4138 C C . PRO B 1 3 ? -71.375 -13.836 3.854 1 23.23 3 PRO B C 1
ATOM 4140 O O . PRO B 1 3 ? -70.938 -14 2.721 1 23.23 3 PRO B O 1
ATOM 4143 N N . MET B 1 4 ? -72 -12.727 3.867 1 21.7 4 MET B N 1
ATOM 4144 C CA . MET B 1 4 ? -71.688 -11.461 3.213 1 21.7 4 MET B CA 1
ATOM 4145 C C . MET B 1 4 ? -70.25 -11 3.549 1 21.7 4 MET B C 1
ATOM 4147 O O . MET B 1 4 ? -69.938 -10.867 4.723 1 21.7 4 MET B O 1
ATOM 4151 N N . ASP B 1 5 ? -69.25 -11.406 2.795 1 21.05 5 ASP B N 1
ATOM 4152 C CA . ASP B 1 5 ? -67.812 -11.281 2.773 1 21.05 5 ASP B CA 1
ATOM 4153 C C . ASP B 1 5 ? -67.375 -9.812 2.736 1 21.05 5 ASP B C 1
ATOM 4155 O O . ASP B 1 5 ? -67.625 -9.125 1.739 1 21.05 5 ASP B O 1
ATOM 4159 N N . MET B 1 6 ? -67.875 -9.07 3.742 1 23.3 6 MET B N 1
ATOM 4160 C CA . MET B 1 6 ? -67.625 -7.625 3.793 1 23.3 6 MET B CA 1
ATOM 4161 C C . MET B 1 6 ? -66.125 -7.297 3.496 1 23.3 6 MET B C 1
ATOM 4163 O O . MET B 1 6 ? -65.25 -7.977 3.984 1 23.3 6 MET B O 1
ATOM 4167 N N . SER B 1 7 ? -65.875 -6.723 2.369 1 22.08 7 SER B N 1
ATOM 4168 C CA . SER B 1 7 ? -64.75 -6.242 1.601 1 22.08 7 SER B CA 1
ATOM 4169 C C . SER B 1 7 ? -63.906 -5.223 2.395 1 22.08 7 SER B C 1
ATOM 4171 O O . SER B 1 7 ? -64.438 -4.16 2.754 1 22.08 7 SER B O 1
ATOM 4173 N N . ARG B 1 8 ? -63.156 -5.684 3.404 1 22.42 8 ARG B N 1
ATOM 4174 C CA . ARG B 1 8 ? -62.375 -4.918 4.379 1 22.42 8 ARG B CA 1
ATOM 4175 C C . ARG B 1 8 ? -61.531 -3.85 3.689 1 22.42 8 ARG B C 1
ATOM 4177 O O . ARG B 1 8 ? -60.781 -4.156 2.781 1 22.42 8 ARG B O 1
ATOM 4184 N N . GLU B 1 9 ? -62.062 -2.732 3.465 1 21.05 9 GLU B N 1
ATOM 4185 C CA . GLU B 1 9 ? -61.469 -1.522 2.885 1 21.05 9 GLU B CA 1
ATOM 4186 C C . GLU B 1 9 ? -60.156 -1.168 3.551 1 21.05 9 GLU B C 1
ATOM 4188 O O . GLU B 1 9 ? -60.125 -0.889 4.75 1 21.05 9 GLU B O 1
ATOM 4193 N N . ASN B 1 10 ? -59.156 -2.01 3.375 1 21.83 10 ASN B N 1
ATOM 4194 C CA . ASN B 1 10 ? -57.844 -1.871 4.008 1 21.83 10 ASN B CA 1
ATOM 4195 C C . ASN B 1 10 ? -57.281 -0.462 3.828 1 21.83 10 ASN B C 1
ATOM 4197 O O . ASN B 1 10 ? -57.188 0.042 2.707 1 21.83 10 ASN B O 1
ATOM 4201 N N . SER B 1 11 ? -57.656 0.397 4.676 1 21.75 11 SER B N 1
ATOM 4202 C CA . SER B 1 11 ? -57.25 1.795 4.77 1 21.75 11 SER B CA 1
ATOM 4203 C C . SER B 1 11 ? -55.75 1.952 4.504 1 21.75 11 SER B C 1
ATOM 4205 O O . SER B 1 11 ? -54.938 1.092 4.879 1 21.75 11 SER B O 1
ATOM 4207 N N . PRO B 1 12 ? -55.406 2.777 3.523 1 24.86 12 PRO B N 1
ATOM 4208 C CA . PRO B 1 12 ? -54.094 3.051 2.934 1 24.86 12 PRO B CA 1
ATOM 4209 C C . PRO B 1 12 ? -53.094 3.518 3.965 1 24.86 12 PRO B C 1
ATOM 4211 O O . PRO B 1 12 ? -53.312 4.516 4.652 1 24.86 12 PRO B O 1
ATOM 4214 N N . GLN B 1 13 ? -52.719 2.656 4.859 1 23.81 13 GLN B N 1
ATOM 4215 C CA . GLN B 1 13 ? -51.875 3.195 5.926 1 23.81 13 GLN B CA 1
ATOM 4216 C C . GLN B 1 13 ? -50.781 4.105 5.367 1 23.81 13 GLN B C 1
ATOM 4218 O O . GLN B 1 13 ? -50.188 3.805 4.332 1 23.81 13 GLN B O 1
ATOM 4223 N N . PRO B 1 14 ? -50.844 5.41 5.715 1 25.14 14 PRO B N 1
ATOM 4224 C CA . PRO B 1 14 ? -49.938 6.453 5.266 1 25.14 14 PRO B CA 1
ATOM 4225 C C . PRO B 1 14 ? -48.469 6.035 5.375 1 25.14 14 PRO B C 1
ATOM 4227 O O . PRO B 1 14 ? -48.062 5.391 6.352 1 25.14 14 PRO B O 1
ATOM 4230 N N . GLN B 1 15 ? -47.938 5.625 4.258 1 22.84 15 GLN B N 1
ATOM 4231 C CA . GLN B 1 15 ? -46.562 5.246 4.051 1 22.84 15 GLN B CA 1
ATOM 4232 C C . GLN B 1 15 ? -45.625 6.211 4.766 1 22.84 15 GLN B C 1
ATOM 4234 O O . GLN B 1 15 ? -45.625 7.414 4.496 1 22.84 15 GLN B O 1
ATOM 4239 N N . GLU B 1 16 ? -45.531 5.945 6.066 1 23.22 16 GLU B N 1
ATOM 4240 C CA . GLU B 1 16 ? -44.625 6.75 6.891 1 23.22 16 GLU B CA 1
ATOM 4241 C C . GLU B 1 16 ? -43.312 7.043 6.16 1 23.22 16 GLU B C 1
ATOM 4243 O O . GLU B 1 16 ? -42.719 6.137 5.598 1 23.22 16 GLU B O 1
ATOM 4248 N N . GLU B 1 17 ? -43.281 8.227 5.547 1 23.75 17 GLU B N 1
ATOM 4249 C CA . GLU B 1 17 ? -42.125 8.859 4.91 1 23.75 17 GLU B CA 1
ATOM 4250 C C . GLU B 1 17 ? -40.875 8.633 5.73 1 23.75 17 GLU B C 1
ATOM 4252 O O . GLU B 1 17 ? -40.719 9.211 6.809 1 23.75 17 GLU B O 1
ATOM 4257 N N . ASN B 1 18 ? -40.562 7.352 5.895 1 22.88 18 ASN B N 1
ATOM 4258 C CA . ASN B 1 18 ? -39.344 7.055 6.629 1 22.88 18 ASN B CA 1
ATOM 4259 C C . ASN B 1 18 ? -38.188 7.898 6.133 1 22.88 18 ASN B C 1
ATOM 4261 O O . ASN B 1 18 ? -37.656 7.676 5.031 1 22.88 18 ASN B O 1
ATOM 4265 N N . SER B 1 19 ? -38.312 9.195 6.32 1 22.94 19 SER B N 1
ATOM 4266 C CA . SER B 1 19 ? -37.25 10.172 6.082 1 22.94 19 SER B CA 1
ATOM 4267 C C . SER B 1 19 ? -35.906 9.641 6.559 1 22.94 19 SER B C 1
ATOM 4269 O O . SER B 1 19 ? -35.5 9.883 7.695 1 22.94 19 SER B O 1
ATOM 4271 N N . SER B 1 20 ? -35.875 8.336 6.426 1 23.92 20 SER B N 1
ATOM 4272 C CA . SER B 1 20 ? -34.562 7.863 6.883 1 23.92 20 SER B CA 1
ATOM 4273 C C . SER B 1 20 ? -33.438 8.688 6.273 1 23.92 20 SER B C 1
ATOM 4275 O O . SER B 1 20 ? -33.25 8.688 5.059 1 23.92 20 SER B O 1
ATOM 4277 N N . GLY B 1 21 ? -33.469 9.914 6.762 1 21.86 21 GLY B N 1
ATOM 4278 C CA . GLY B 1 21 ? -32.438 10.875 6.457 1 21.86 21 GLY B CA 1
ATOM 4279 C C . GLY B 1 21 ? -31.047 10.242 6.324 1 21.86 21 GLY B C 1
ATOM 4280 O O . GLY B 1 21 ? -30.469 9.797 7.316 1 21.86 21 GLY B O 1
ATOM 4281 N N . LEU B 1 22 ? -31.109 9.375 5.297 1 21.86 22 LEU B N 1
ATOM 4282 C CA . LEU B 1 22 ? -29.812 8.797 4.945 1 21.86 22 LEU B CA 1
ATOM 4283 C C . LEU B 1 22 ? -28.703 9.844 5.016 1 21.86 22 LEU B C 1
ATOM 4285 O O . LEU B 1 22 ? -28.781 10.867 4.32 1 21.86 22 LEU B O 1
ATOM 4289 N N . VAL B 1 23 ? -28.438 10.016 6.262 1 24.31 23 VAL B N 1
ATOM 4290 C CA . VAL B 1 23 ? -27.344 10.891 6.691 1 24.31 23 VAL B CA 1
ATOM 4291 C C . VAL B 1 23 ? -26.156 10.734 5.754 1 24.31 23 VAL B C 1
ATOM 4293 O O . VAL B 1 23 ? -25.562 9.648 5.668 1 24.31 23 VAL B O 1
ATOM 4296 N N . THR B 1 24 ? -26.453 11.195 4.559 1 23.23 24 THR B N 1
ATOM 4297 C CA . THR B 1 24 ? -25.406 11.25 3.529 1 23.23 24 THR B CA 1
ATOM 4298 C C . THR B 1 24 ? -24.078 11.648 4.137 1 23.23 24 THR B C 1
ATOM 4300 O O . THR B 1 24 ? -24.031 12.289 5.188 1 23.23 24 THR B O 1
ATOM 4303 N N . VAL B 1 25 ? -23.219 11.086 3.68 1 25.39 25 VAL B N 1
ATOM 4304 C CA . VAL B 1 25 ? -21.828 10.969 4.137 1 25.39 25 VAL B CA 1
ATOM 4305 C C . VAL B 1 25 ? -21.25 12.359 4.383 1 25.39 25 VAL B C 1
ATOM 4307 O O . VAL B 1 25 ? -21.438 13.273 3.574 1 25.39 25 VAL B O 1
ATOM 4310 N N . PRO B 1 26 ? -20.859 12.586 5.59 1 26.94 26 PRO B N 1
ATOM 4311 C CA . PRO B 1 26 ? -20.375 13.797 6.266 1 26.94 26 PRO B CA 1
ATOM 4312 C C . PRO B 1 26 ? -19.438 14.617 5.402 1 26.94 26 PRO B C 1
ATOM 4314 O O . PRO B 1 26 ? -18.969 15.68 5.824 1 26.94 26 PRO B O 1
ATOM 4317 N N . MET B 1 27 ? -19.016 14.07 4.293 1 26.94 27 MET B N 1
ATOM 4318 C CA . MET B 1 27 ? -18.062 14.836 3.484 1 26.94 27 MET B CA 1
ATOM 4319 C C . MET B 1 27 ? -18.703 16.125 2.982 1 26.94 27 MET B C 1
ATOM 4321 O O . MET B 1 27 ? -18.016 16.969 2.393 1 26.94 27 MET B O 1
ATOM 4325 N N . ARG B 1 28 ? -20.031 16.281 3.273 1 27.44 28 ARG B N 1
ATOM 4326 C CA . ARG B 1 28 ? -20.812 17.359 2.688 1 27.44 28 ARG B CA 1
ATOM 4327 C C . ARG B 1 28 ? -20.625 18.656 3.471 1 27.44 28 ARG B C 1
ATOM 4329 O O . ARG B 1 28 ? -20.844 19.75 2.934 1 27.44 28 ARG B O 1
ATOM 4336 N N . ASN B 1 29 ? -20.266 18.531 4.719 1 27.72 29 ASN B N 1
ATOM 4337 C CA . ASN B 1 29 ? -20.484 19.781 5.457 1 27.72 29 ASN B CA 1
ATOM 4338 C C . ASN B 1 29 ? -19.328 20.75 5.262 1 27.72 29 ASN B C 1
ATOM 4340 O O . ASN B 1 29 ? -19.531 21.969 5.293 1 27.72 29 ASN B O 1
ATOM 4344 N N . LEU B 1 30 ? -18.109 20.281 5.312 1 27.94 30 LEU B N 1
ATOM 4345 C CA . LEU B 1 30 ? -17.172 21.359 5.012 1 27.94 30 LEU B CA 1
ATOM 4346 C C . LEU B 1 30 ? -17.438 21.938 3.629 1 27.94 30 LEU B C 1
ATOM 4348 O O . LEU B 1 30 ? -16.953 23.016 3.301 1 27.94 30 LEU B O 1
ATOM 4352 N N . TYR B 1 31 ? -18.281 21.328 2.863 1 29.17 31 TYR B N 1
ATOM 4353 C CA . TYR B 1 31 ? -18.922 21.922 1.696 1 29.17 31 TYR B CA 1
ATOM 4354 C C . TYR B 1 31 ? -19.75 23.125 2.092 1 29.17 31 TYR B C 1
ATOM 4356 O O . TYR B 1 31 ? -19.812 24.125 1.361 1 29.17 31 TYR B O 1
ATOM 4364 N N . GLU B 1 32 ? -20.453 23.031 3.174 1 28.42 32 GLU B N 1
ATOM 4365 C CA . GLU B 1 32 ? -21.406 24.094 3.494 1 28.42 32 GLU B CA 1
ATOM 4366 C C . GLU B 1 32 ? -20.688 25.359 3.92 1 28.42 32 GLU B C 1
ATOM 4368 O O . GLU B 1 32 ? -21.141 26.469 3.623 1 28.42 32 GLU B O 1
ATOM 4373 N N . LEU B 1 33 ? -19.688 25.266 4.766 1 28.77 33 LEU B N 1
ATOM 4374 C CA . LEU B 1 33 ? -19.094 26.562 5.098 1 28.77 33 LEU B CA 1
ATOM 4375 C C . LEU B 1 33 ? -18.422 27.172 3.879 1 28.77 33 LEU B C 1
ATOM 4377 O O . LEU B 1 33 ? -18.438 28.391 3.709 1 28.77 33 LEU B O 1
ATOM 4381 N N . THR B 1 34 ? -17.438 26.594 3.189 1 30.8 34 THR B N 1
ATOM 4382 C CA . THR B 1 34 ? -17.016 27.094 1.89 1 30.8 34 THR B CA 1
ATOM 4383 C C . THR B 1 34 ? -18.047 26.781 0.818 1 30.8 34 THR B C 1
ATOM 4385 O O . THR B 1 34 ? -18.109 25.656 0.319 1 30.8 34 THR B O 1
ATOM 4388 N N . ARG B 1 35 ? -19.359 27.031 0.917 1 29.19 35 ARG B N 1
ATOM 4389 C CA . ARG B 1 35 ? -20.391 27.156 -0.12 1 29.19 35 ARG B CA 1
ATOM 4390 C C . ARG B 1 35 ? -19.859 27.938 -1.318 1 29.19 35 ARG B C 1
ATOM 4392 O O . ARG B 1 35 ? -20.312 29.047 -1.598 1 29.19 35 ARG B O 1
ATOM 4399 N N . LEU B 1 36 ? -18.609 28.281 -1.424 1 25.67 36 LEU B N 1
ATOM 4400 C CA . LEU B 1 36 ? -18.438 28.859 -2.75 1 25.67 36 LEU B CA 1
ATOM 4401 C C . LEU B 1 36 ? -19.188 28.047 -3.801 1 25.67 36 LEU B C 1
ATOM 4403 O O . LEU B 1 36 ? -19.266 26.828 -3.703 1 25.67 36 LEU B O 1
ATOM 4407 N N . LYS B 1 37 ? -20.234 28.594 -4.469 1 26.66 37 LYS B N 1
ATOM 4408 C CA . LYS B 1 37 ? -20.906 28.312 -5.734 1 26.66 37 LYS B CA 1
ATOM 4409 C C . LYS B 1 37 ? -19.969 27.594 -6.711 1 26.66 37 LYS B C 1
ATOM 4411 O O . LYS B 1 37 ? -20.312 27.438 -7.887 1 26.66 37 LYS B O 1
ATOM 4416 N N . ASN B 1 38 ? -18.688 27.75 -6.504 1 26.52 38 ASN B N 1
ATOM 4417 C CA . ASN B 1 38 ? -17.906 27.5 -7.699 1 26.52 38 ASN B CA 1
ATOM 4418 C C . ASN B 1 38 ? -18.219 26.141 -8.305 1 26.52 38 ASN B C 1
ATOM 4420 O O . ASN B 1 38 ? -18.859 25.297 -7.656 1 26.52 38 ASN B O 1
ATOM 4424 N N . LEU B 1 39 ? -17.234 25.844 -9.438 1 24.86 39 LEU B N 1
ATOM 4425 C CA . LEU B 1 39 ? -17.141 24.969 -10.594 1 24.86 39 LEU B CA 1
ATOM 4426 C C . LEU B 1 39 ? -16.953 23.516 -10.164 1 24.86 39 LEU B C 1
ATOM 4428 O O . LEU B 1 39 ? -15.898 23.141 -9.633 1 24.86 39 LEU B O 1
ATOM 4432 N N . ARG B 1 40 ? -17.656 22.906 -9.445 1 26.59 40 ARG B N 1
ATOM 4433 C CA . ARG B 1 40 ? -18.062 21.531 -9.727 1 26.59 40 ARG B CA 1
ATOM 4434 C C . ARG B 1 40 ? -17.578 21.078 -11.102 1 26.59 40 ARG B C 1
ATOM 4436 O O . ARG B 1 40 ? -18.234 21.312 -12.109 1 26.59 40 ARG B O 1
ATOM 4443 N N . VAL B 1 41 ? -16.312 21.578 -11.406 1 26.8 41 VAL B N 1
ATOM 4444 C CA . VAL B 1 41 ? -16.062 20.828 -12.633 1 26.8 41 VAL B CA 1
ATOM 4445 C C . VAL B 1 41 ? -16.516 19.375 -12.461 1 26.8 41 VAL B C 1
ATOM 4447 O O . VAL B 1 41 ? -15.961 18.641 -11.633 1 26.8 41 VAL B O 1
ATOM 4450 N N . ASN B 1 42 ? -17.609 19.094 -12.352 1 25.69 42 ASN B N 1
ATOM 4451 C CA . ASN B 1 42 ? -18.297 17.906 -12.852 1 25.69 42 ASN B CA 1
ATOM 4452 C C . ASN B 1 42 ? -17.453 17.156 -13.891 1 25.69 42 ASN B C 1
ATOM 4454 O O . ASN B 1 42 ? -17.578 17.422 -15.086 1 25.69 42 ASN B O 1
ATOM 4458 N N . ALA B 1 43 ? -16.125 17.281 -13.859 1 30.09 43 ALA B N 1
ATOM 4459 C CA . ALA B 1 43 ? -15.852 16.203 -14.789 1 30.09 43 ALA B CA 1
ATOM 4460 C C . ALA B 1 43 ? -16.922 15.117 -14.719 1 30.09 43 ALA B C 1
ATOM 4462 O O . ALA B 1 43 ? -17.078 14.461 -13.688 1 30.09 43 ALA B O 1
ATOM 4463 N N . GLY B 1 44 ? -18 15.375 -15.102 1 29.23 44 GLY B N 1
ATOM 4464 C CA . GLY B 1 44 ? -19.328 14.781 -15.133 1 29.23 44 GLY B CA 1
ATOM 4465 C C . GLY B 1 44 ? -19.328 13.289 -14.859 1 29.23 44 GLY B C 1
ATOM 4466 O O . GLY B 1 44 ? -18.516 12.555 -15.43 1 29.23 44 GLY B O 1
ATOM 4467 N N . TRP B 1 45 ? -19.422 12.867 -13.562 1 32.91 45 TRP B N 1
ATOM 4468 C CA . TRP B 1 45 ? -20.188 11.625 -13.633 1 32.91 45 TRP B CA 1
ATOM 4469 C C . TRP B 1 45 ? -20.859 11.484 -14.992 1 32.91 45 TRP B C 1
ATOM 4471 O O . TRP B 1 45 ? -21.75 12.281 -15.336 1 32.91 45 TRP B O 1
ATOM 4481 N N . ARG B 1 46 ? -20.094 11.555 -15.859 1 35.81 46 ARG B N 1
ATOM 4482 C CA . ARG B 1 46 ? -20.906 11.227 -17.016 1 35.81 46 ARG B CA 1
ATOM 4483 C C . ARG B 1 46 ? -22.016 10.242 -16.656 1 35.81 46 ARG B C 1
ATOM 4485 O O . ARG B 1 46 ? -21.75 9.195 -16.047 1 35.81 46 ARG B O 1
ATOM 4492 N N . PRO B 1 47 ? -23.109 10.703 -16.547 1 40.72 47 PRO B N 1
ATOM 4493 C CA . PRO B 1 47 ? -24.156 9.695 -16.359 1 40.72 47 PRO B CA 1
ATOM 4494 C C . PRO B 1 47 ? -23.797 8.352 -16.984 1 40.72 47 PRO B C 1
ATOM 4496 O O . PRO B 1 47 ? -23.031 8.297 -17.953 1 40.72 47 PRO B O 1
ATOM 4499 N N . ASN B 1 48 ? -23.891 7.328 -16.141 1 48.5 48 ASN B N 1
ATOM 4500 C CA . ASN B 1 48 ? -23.797 5.949 -16.609 1 48.5 48 ASN B CA 1
ATOM 4501 C C . ASN B 1 48 ? -24.047 5.852 -18.109 1 48.5 48 ASN B C 1
ATOM 4503 O O . ASN B 1 48 ? -23.5 4.969 -18.781 1 48.5 48 ASN B O 1
ATOM 4507 N N . SER B 1 49 ? -25.016 6.781 -18.516 1 50.66 49 SER B N 1
ATOM 4508 C CA . SER B 1 49 ? -25.438 6.699 -19.906 1 50.66 49 SER B CA 1
ATOM 4509 C C . SER B 1 49 ? -24.312 7.121 -20.844 1 50.66 49 SER B C 1
ATOM 4511 O O . SER B 1 49 ? -24.188 6.574 -21.953 1 50.66 49 SER B O 1
ATOM 4513 N N . SER B 1 50 ? -23.25 7.984 -20.219 1 66 50 SER B N 1
ATOM 4514 C CA . SER B 1 50 ? -22.266 8.578 -21.109 1 66 50 SER B CA 1
ATOM 4515 C C . SER B 1 50 ? -21.031 7.691 -21.219 1 66 50 SER B C 1
ATOM 4517 O O . SER B 1 50 ? -20.375 7.66 -22.266 1 66 50 SER B O 1
ATOM 4519 N N . LEU B 1 51 ? -20.859 6.746 -20.312 1 77.06 51 LEU B N 1
ATOM 4520 C CA . LEU B 1 51 ? -19.672 5.902 -20.391 1 77.06 51 LEU B CA 1
ATOM 4521 C C . LEU B 1 51 ? -19.766 4.957 -21.578 1 77.06 51 LEU B C 1
ATOM 4523 O O . LEU B 1 51 ? -18.781 4.766 -22.297 1 77.06 51 LEU B O 1
ATOM 4527 N N . ILE B 1 52 ? -21 4.488 -21.766 1 87.12 52 ILE B N 1
ATOM 4528 C CA . ILE B 1 52 ? -21.172 3.455 -22.781 1 87.12 52 ILE B CA 1
ATOM 4529 C C . ILE B 1 52 ? -21.047 4.074 -24.172 1 87.12 52 ILE B C 1
ATOM 4531 O O . ILE B 1 52 ? -20.547 3.432 -25.109 1 87.12 52 ILE B O 1
ATOM 4535 N N . GLN B 1 53 ? -21.406 5.324 -24.312 1 85.75 53 GLN B N 1
ATOM 4536 C CA . GLN B 1 53 ? -21.422 5.961 -25.625 1 85.75 53 GLN B CA 1
ATOM 4537 C C . GLN B 1 53 ? -20 6.246 -26.125 1 85.75 53 GLN B C 1
ATOM 4539 O O . GLN B 1 53 ? -19.75 6.246 -27.328 1 85.75 53 GLN B O 1
ATOM 4544 N N . ASP B 1 54 ? -19.078 6.309 -25.203 1 89.19 54 ASP B N 1
ATOM 4545 C CA . ASP B 1 54 ? -17.734 6.727 -25.609 1 89.19 54 ASP B CA 1
ATOM 4546 C C . ASP B 1 54 ? -16.703 5.668 -25.25 1 89.19 54 ASP B C 1
ATOM 4548 O O . ASP B 1 54 ? -15.492 5.93 -25.312 1 89.19 54 ASP B O 1
ATOM 4552 N N . ASP B 1 55 ? -17.156 4.504 -24.906 1 93.44 55 ASP B N 1
ATOM 4553 C CA . ASP B 1 55 ? -16.172 3.506 -24.5 1 93.44 55 ASP B CA 1
ATOM 4554 C C . ASP B 1 55 ? -15.516 2.846 -25.703 1 93.44 55 ASP B C 1
ATOM 4556 O O . ASP B 1 55 ? -15.883 3.131 -26.859 1 93.44 55 ASP B O 1
ATOM 4560 N N . PHE B 1 56 ? -14.555 2.033 -25.547 1 95.75 56 PHE B N 1
ATOM 4561 C CA . PHE B 1 56 ? -13.703 1.498 -26.594 1 95.75 56 PHE B CA 1
ATOM 4562 C C . PHE B 1 56 ? -14.477 0.538 -27.484 1 95.75 56 PHE B C 1
ATOM 4564 O O . PHE B 1 56 ? -14.102 0.307 -28.641 1 95.75 56 PHE B O 1
ATOM 4571 N N . ILE B 1 57 ? -15.562 -0.045 -27 1 97.38 57 ILE B N 1
ATOM 4572 C CA . ILE B 1 57 ? -16.422 -0.901 -27.812 1 97.38 57 ILE B CA 1
ATOM 4573 C C . ILE B 1 57 ? -17.234 -0.046 -28.766 1 97.38 57 ILE B C 1
ATOM 4575 O O . ILE B 1 57 ? -17.328 -0.351 -29.969 1 97.38 57 ILE B O 1
ATOM 4579 N N . SER B 1 58 ? -17.844 0.983 -28.219 1 95.94 58 SER B N 1
ATOM 4580 C CA . SER B 1 58 ? -18.609 1.913 -29.047 1 95.94 58 SER B CA 1
ATOM 4581 C C . SER B 1 58 ? -17.719 2.582 -30.094 1 95.94 58 SER B C 1
ATOM 4583 O O . SER B 1 58 ? -18.172 2.912 -31.188 1 95.94 58 SER B O 1
ATOM 4585 N N . GLN B 1 59 ? -16.5 2.781 -29.828 1 95.44 59 GLN B N 1
ATOM 4586 C CA . GLN B 1 59 ? -15.539 3.389 -30.75 1 95.44 59 GLN B CA 1
ATOM 4587 C C . GLN B 1 59 ? -15.062 2.381 -31.797 1 95.44 59 GLN B C 1
ATOM 4589 O O . GLN B 1 59 ? -14.359 2.744 -32.75 1 95.44 59 GLN B O 1
ATOM 4594 N N . GLY B 1 60 ? -15.344 1.104 -31.594 1 94.38 60 GLY B N 1
ATOM 4595 C CA . GLY B 1 60 ? -15.055 0.083 -32.594 1 94.38 60 GLY B CA 1
ATOM 4596 C C . GLY B 1 60 ? -13.703 -0.571 -32.406 1 94.38 60 GLY B C 1
ATOM 4597 O O . GLY B 1 60 ? -13.203 -1.244 -33.312 1 94.38 60 GLY B O 1
ATOM 4598 N N . VAL B 1 61 ? -13.039 -0.307 -31.297 1 96.69 61 VAL B N 1
ATOM 4599 C CA . VAL B 1 61 ? -11.766 -0.956 -31.031 1 96.69 61 VAL B CA 1
ATOM 4600 C C . VAL B 1 61 ? -11.945 -2.471 -31 1 96.69 61 VAL B C 1
ATOM 4602 O O . VAL B 1 61 ? -11.148 -3.211 -31.578 1 96.69 61 VAL B O 1
ATOM 4605 N N . VAL B 1 62 ? -13.008 -2.955 -30.25 1 97.56 62 VAL B N 1
ATOM 4606 C CA . VAL B 1 62 ? -13.516 -4.32 -30.266 1 97.56 62 VAL B CA 1
ATOM 4607 C C . VAL B 1 62 ? -14.992 -4.32 -30.656 1 97.56 62 VAL B C 1
ATOM 4609 O O . VAL B 1 62 ? -15.773 -3.51 -30.156 1 97.56 62 VAL B O 1
ATOM 4612 N N . THR B 1 63 ? -15.352 -5.164 -31.578 1 97.19 63 THR B N 1
ATOM 4613 C CA . THR B 1 63 ? -16.75 -5.18 -32 1 97.19 63 THR B CA 1
ATOM 4614 C C . THR B 1 63 ? -17.656 -5.656 -30.875 1 97.19 63 THR B C 1
ATOM 4616 O O . THR B 1 63 ? -17.219 -6.406 -30 1 97.19 63 THR B O 1
ATOM 4619 N N . LEU B 1 64 ? -18.891 -5.211 -30.922 1 97.38 64 LEU B N 1
ATOM 4620 C CA . LEU B 1 64 ? -19.844 -5.594 -29.891 1 97.38 64 LEU B CA 1
ATOM 4621 C C . LEU B 1 64 ? -20.016 -7.105 -29.844 1 97.38 64 LEU B C 1
ATOM 4623 O O . LEU B 1 64 ? -20.109 -7.695 -28.766 1 97.38 64 LEU B O 1
ATOM 4627 N N . ALA B 1 65 ? -20.109 -7.742 -30.969 1 97.69 65 ALA B N 1
ATOM 4628 C CA . ALA B 1 65 ? -20.281 -9.188 -31.047 1 97.69 65 ALA B CA 1
ATOM 4629 C C . ALA B 1 65 ? -19.109 -9.922 -30.391 1 97.69 65 ALA B C 1
ATOM 4631 O O . ALA B 1 65 ? -19.297 -10.883 -29.641 1 97.69 65 ALA B O 1
ATOM 4632 N N . GLU B 1 66 ? -17.938 -9.492 -30.719 1 98.12 66 GLU B N 1
ATOM 4633 C CA . GLU B 1 66 ? -16.734 -10.094 -30.141 1 98.12 66 GLU B CA 1
ATOM 4634 C C . GLU B 1 66 ? -16.688 -9.844 -28.625 1 98.12 66 GLU B C 1
ATOM 4636 O O . GLU B 1 66 ? -16.297 -10.727 -27.859 1 98.12 66 GLU B O 1
ATOM 4641 N N . ALA B 1 67 ? -17.031 -8.625 -28.234 1 98.56 67 ALA B N 1
ATOM 4642 C CA . ALA B 1 67 ? -17.062 -8.281 -26.812 1 98.56 67 ALA B CA 1
ATOM 4643 C C . ALA B 1 67 ? -18.016 -9.18 -26.047 1 98.56 67 ALA B C 1
ATOM 4645 O O . ALA B 1 67 ? -17.703 -9.664 -24.953 1 98.56 67 ALA B O 1
ATOM 4646 N N . GLU B 1 68 ? -19.188 -9.414 -26.625 1 98.5 68 GLU B N 1
ATOM 4647 C CA . GLU B 1 68 ? -20.172 -10.289 -26 1 98.5 68 GLU B CA 1
ATOM 4648 C C . GLU B 1 68 ? -19.641 -11.711 -25.859 1 98.5 68 GLU B C 1
ATOM 4650 O O . GLU B 1 68 ? -19.859 -12.367 -24.828 1 98.5 68 GLU B O 1
ATOM 4655 N N . TYR B 1 69 ? -19.016 -12.18 -26.891 1 98.19 69 TYR B N 1
ATOM 4656 C CA . TYR B 1 69 ? -18.453 -13.523 -26.875 1 98.19 69 TYR B CA 1
ATOM 4657 C C . TYR B 1 69 ? -17.406 -13.656 -25.766 1 98.19 69 TYR B C 1
ATOM 4659 O O . TYR B 1 69 ? -17.438 -14.617 -25 1 98.19 69 TYR B O 1
ATOM 4667 N N . LEU B 1 70 ? -16.484 -12.742 -25.703 1 98.44 70 LEU B N 1
ATOM 4668 C CA . LEU B 1 70 ? -15.406 -12.773 -24.719 1 98.44 70 LEU B CA 1
ATOM 4669 C C . LEU B 1 70 ? -15.953 -12.609 -23.312 1 98.44 70 LEU B C 1
ATOM 4671 O O . LEU B 1 70 ? -15.477 -13.25 -22.375 1 98.44 70 LEU B O 1
ATOM 4675 N N . PHE B 1 71 ? -16.938 -11.711 -23.188 1 98.12 71 PHE B N 1
ATOM 4676 C CA . PHE B 1 71 ? -17.594 -11.516 -21.906 1 98.12 71 PHE B CA 1
ATOM 4677 C C . PHE B 1 71 ? -18.234 -12.812 -21.406 1 98.12 71 PHE B C 1
ATOM 4679 O O . PHE B 1 71 ? -18.047 -13.195 -20.25 1 98.12 71 PHE B O 1
ATOM 4686 N N . ASP B 1 72 ? -18.875 -13.438 -22.25 1 97.38 72 ASP B N 1
ATOM 4687 C CA . ASP B 1 72 ? -19.547 -14.688 -21.891 1 97.38 72 ASP B CA 1
ATOM 4688 C C . ASP B 1 72 ? -18.531 -15.758 -21.5 1 97.38 72 ASP B C 1
ATOM 4690 O O . ASP B 1 72 ? -18.766 -16.516 -20.562 1 97.38 72 ASP B O 1
ATOM 4694 N N . ARG B 1 73 ? -17.5 -15.828 -22.234 1 95.88 73 ARG B N 1
ATOM 4695 C CA . ARG B 1 73 ? -16.453 -16.797 -21.922 1 95.88 73 ARG B CA 1
ATOM 4696 C C . ARG B 1 73 ? -15.883 -16.531 -20.531 1 95.88 73 ARG B C 1
ATOM 4698 O O . ARG B 1 73 ? -15.703 -17.469 -19.734 1 95.88 73 ARG B O 1
ATOM 4705 N N . PHE B 1 74 ? -15.57 -15.305 -20.219 1 97.06 74 PHE B N 1
ATOM 4706 C CA . PHE B 1 74 ? -15.047 -14.938 -18.906 1 97.06 74 PHE B CA 1
ATOM 4707 C C . PHE B 1 74 ? -16.031 -15.312 -17.797 1 97.06 74 PHE B C 1
ATOM 4709 O O . PHE B 1 74 ? -15.641 -15.875 -16.781 1 97.06 74 PHE B O 1
ATOM 4716 N N . MET B 1 75 ? -17.312 -14.969 -18.031 1 95.62 75 MET B N 1
ATOM 4717 C CA . MET B 1 75 ? -18.344 -15.188 -17.016 1 95.62 75 MET B CA 1
ATOM 4718 C C . MET B 1 75 ? -18.547 -16.672 -16.766 1 95.62 75 MET B C 1
ATOM 4720 O O . MET B 1 75 ? -18.781 -17.094 -15.625 1 95.62 75 MET B O 1
ATOM 4724 N N . ARG B 1 76 ? -18.359 -17.438 -17.734 1 93.31 76 ARG B N 1
ATOM 4725 C CA . ARG B 1 76 ? -18.641 -18.875 -17.625 1 93.31 76 ARG B CA 1
ATOM 4726 C C . ARG B 1 76 ? -17.469 -19.625 -17 1 93.31 76 ARG B C 1
ATOM 4728 O O . ARG B 1 76 ? -17.672 -20.609 -16.297 1 93.31 76 ARG B O 1
ATOM 4735 N N . ILE B 1 77 ? -16.312 -19.109 -17.188 1 94.19 77 ILE B N 1
ATOM 4736 C CA . ILE B 1 77 ? -15.156 -19.906 -16.781 1 94.19 77 ILE B CA 1
ATOM 4737 C C . ILE B 1 77 ? -14.391 -19.188 -15.68 1 94.19 77 ILE B C 1
ATOM 4739 O O . ILE B 1 77 ? -14.469 -19.562 -14.508 1 94.19 77 ILE B O 1
ATOM 4743 N N . ASN B 1 78 ? -13.719 -18.047 -16.031 1 95.94 78 ASN B N 1
ATOM 4744 C CA . ASN B 1 78 ? -12.836 -17.375 -15.102 1 95.94 78 ASN B CA 1
ATOM 4745 C C . ASN B 1 78 ? -13.594 -16.859 -13.883 1 95.94 78 ASN B C 1
ATOM 4747 O O . ASN B 1 78 ? -13.125 -16.984 -12.75 1 95.94 78 ASN B O 1
ATOM 4751 N N . ASN B 1 79 ? -14.734 -16.281 -14.141 1 94.44 79 ASN B N 1
ATOM 4752 C CA . ASN B 1 79 ? -15.555 -15.734 -13.07 1 94.44 79 ASN B CA 1
ATOM 4753 C C . ASN B 1 79 ? -15.945 -16.797 -12.047 1 94.44 79 ASN B C 1
ATOM 4755 O O . ASN B 1 79 ? -15.922 -16.547 -10.844 1 94.44 79 ASN B O 1
ATOM 4759 N N . ARG B 1 80 ? -16.25 -17.938 -12.516 1 92.06 80 ARG B N 1
ATOM 4760 C CA . ARG B 1 80 ? -16.672 -19.031 -11.641 1 92.06 80 ARG B CA 1
ATOM 4761 C C . ARG B 1 80 ? -15.492 -19.594 -10.852 1 92.06 80 ARG B C 1
ATOM 4763 O O . ARG B 1 80 ? -15.648 -20.016 -9.711 1 92.06 80 ARG B O 1
ATOM 4770 N N . LEU B 1 81 ? -14.398 -19.609 -11.43 1 94.69 81 LEU B N 1
ATOM 4771 C CA . LEU B 1 81 ? -13.219 -20.203 -10.805 1 94.69 81 LEU B CA 1
ATOM 4772 C C . LEU B 1 81 ? -12.617 -19.266 -9.766 1 94.69 81 LEU B C 1
ATOM 4774 O O . LEU B 1 81 ? -11.875 -19.703 -8.891 1 94.69 81 LEU B O 1
ATOM 4778 N N . LEU B 1 82 ? -12.914 -17.969 -9.93 1 94.38 82 LEU B N 1
ATOM 4779 C CA . LEU B 1 82 ? -12.5 -16.984 -8.945 1 94.38 82 LEU B CA 1
ATOM 4780 C C . LEU B 1 82 ? -13.586 -16.766 -7.895 1 94.38 82 LEU B C 1
ATOM 4782 O O . LEU B 1 82 ? -14.336 -15.789 -7.953 1 94.38 82 LEU B O 1
ATOM 4786 N N . TRP B 1 83 ? -13.695 -17.641 -6.977 1 93.62 83 TRP B N 1
ATOM 4787 C CA . TRP B 1 83 ? -14.609 -17.656 -5.844 1 93.62 83 TRP B CA 1
ATOM 4788 C C . TRP B 1 83 ? -16.062 -17.656 -6.316 1 93.62 83 TRP B C 1
ATOM 4790 O O . TRP B 1 83 ? -16.906 -16.953 -5.738 1 93.62 83 TRP B O 1
ATOM 4800 N N . ASP B 1 84 ? -16.328 -18.172 -7.422 1 89.75 84 ASP B N 1
ATOM 4801 C CA . ASP B 1 84 ? -17.656 -18.391 -7.961 1 89.75 84 ASP B CA 1
ATOM 4802 C C . ASP B 1 84 ? -18.375 -17.078 -8.234 1 89.75 84 ASP B C 1
ATOM 4804 O O . ASP B 1 84 ? -19.547 -16.906 -7.887 1 89.75 84 ASP B O 1
ATOM 4808 N N . GLY B 1 85 ? -17.656 -16.125 -8.609 1 84.38 85 GLY B N 1
ATOM 4809 C CA . GLY B 1 85 ? -18.25 -14.898 -9.102 1 84.38 85 GLY B CA 1
ATOM 4810 C C . GLY B 1 85 ? -18.547 -13.898 -8 1 84.38 85 GLY B C 1
ATOM 4811 O O . GLY B 1 85 ? -19.5 -13.117 -8.102 1 84.38 85 GLY B O 1
ATOM 4812 N N . ILE B 1 86 ? -17.797 -13.875 -7.012 1 80 86 ILE B N 1
ATOM 4813 C CA . ILE B 1 86 ? -18.016 -12.961 -5.895 1 80 86 ILE B CA 1
ATOM 4814 C C . ILE B 1 86 ? -17.641 -11.539 -6.312 1 80 86 ILE B C 1
ATOM 4816 O O . ILE B 1 86 ? -18.219 -10.57 -5.805 1 80 86 ILE B O 1
ATOM 4820 N N . LEU B 1 87 ? -16.781 -11.375 -7.266 1 78.31 87 LEU B N 1
ATOM 4821 C CA . LEU B 1 87 ? -16.266 -10.047 -7.586 1 78.31 87 LEU B CA 1
ATOM 4822 C C . LEU B 1 87 ? -17.188 -9.32 -8.555 1 78.31 87 LEU B C 1
ATOM 4824 O O . LEU B 1 87 ? -17.594 -8.188 -8.305 1 78.31 87 LEU B O 1
ATOM 4828 N N . PRO B 1 88 ? -17.562 -10.062 -9.547 1 70 88 PRO B N 1
ATOM 4829 C CA . PRO B 1 88 ? -18.438 -9.281 -10.438 1 70 88 PRO B CA 1
ATOM 4830 C C . PRO B 1 88 ? -19.844 -9.133 -9.898 1 70 88 PRO B C 1
ATOM 4832 O O . PRO B 1 88 ? -20.484 -10.125 -9.516 1 70 88 PRO B O 1
ATOM 4835 N N . PHE B 1 89 ? -20.219 -7.969 -9.953 1 71.88 89 PHE B N 1
ATOM 4836 C CA . PHE B 1 89 ? -21.547 -7.586 -9.531 1 71.88 89 PHE B CA 1
ATOM 4837 C C . PHE B 1 89 ? -22.516 -7.594 -10.711 1 71.88 89 PHE B C 1
ATOM 4839 O O . PHE B 1 89 ? -23.703 -7.883 -10.547 1 71.88 89 PHE B O 1
ATOM 4846 N N . HIS B 1 90 ? -21.875 -7.512 -11.859 1 87.25 90 HIS B N 1
ATOM 4847 C CA . HIS B 1 90 ? -22.656 -7.328 -13.07 1 87.25 90 HIS B CA 1
ATOM 4848 C C . HIS B 1 90 ? -22.75 -8.617 -13.875 1 87.25 90 HIS B C 1
ATOM 4850 O O . HIS B 1 90 ? -21.734 -9.305 -14.07 1 87.25 90 HIS B O 1
ATOM 4856 N N . HIS B 1 91 ? -23.953 -8.852 -14.484 1 91.62 91 HIS B N 1
ATOM 4857 C CA . HIS B 1 91 ? -24.156 -10.141 -15.141 1 91.62 91 HIS B CA 1
ATOM 4858 C C . HIS B 1 91 ? -24.297 -9.969 -16.656 1 91.62 91 HIS B C 1
ATOM 4860 O O . HIS B 1 91 ? -24.406 -10.953 -17.391 1 91.62 91 HIS B O 1
ATOM 4866 N N . THR B 1 92 ? -24.281 -8.742 -17.078 1 95.94 92 THR B N 1
ATOM 4867 C CA . THR B 1 92 ? -24.344 -8.5 -18.516 1 95.94 92 THR B CA 1
ATOM 4868 C C . THR B 1 92 ? -23.25 -7.52 -18.938 1 95.94 92 THR B C 1
ATOM 4870 O O . THR B 1 92 ? -22.797 -6.695 -18.141 1 95.94 92 THR B O 1
ATOM 4873 N N . LEU B 1 93 ? -22.906 -7.668 -20.219 1 97.19 93 LEU B N 1
ATOM 4874 C CA . LEU B 1 93 ? -21.906 -6.75 -20.75 1 97.19 93 LEU B CA 1
ATOM 4875 C C . LEU B 1 93 ? -22.406 -5.309 -20.703 1 97.19 93 LEU B C 1
ATOM 4877 O O . LEU B 1 93 ? -21.641 -4.398 -20.375 1 97.19 93 LEU B O 1
ATOM 4881 N N . ASP B 1 94 ? -23.641 -5.129 -20.984 1 95.81 94 ASP B N 1
ATOM 4882 C CA . ASP B 1 94 ? -24.234 -3.799 -20.938 1 95.81 94 ASP B CA 1
ATOM 4883 C C . ASP B 1 94 ? -24.109 -3.176 -19.562 1 95.81 94 ASP B C 1
ATOM 4885 O O . ASP B 1 94 ? -23.75 -2.006 -19.422 1 95.81 94 ASP B O 1
ATOM 4889 N N . SER B 1 95 ? -24.391 -3.947 -18.594 1 94.94 95 SER B N 1
ATOM 4890 C CA . SER B 1 95 ? -24.312 -3.463 -17.219 1 94.94 95 SER B CA 1
ATOM 4891 C C . SER B 1 95 ? -22.875 -3.115 -16.828 1 94.94 95 SER B C 1
ATOM 4893 O O . SER B 1 95 ? -22.625 -2.113 -16.156 1 94.94 95 SER B O 1
ATOM 4895 N N . VAL B 1 96 ? -21.922 -3.895 -17.25 1 95.88 96 VAL B N 1
ATOM 4896 C CA . VAL B 1 96 ? -20.516 -3.664 -16.969 1 95.88 96 VAL B CA 1
ATOM 4897 C C . VAL B 1 96 ? -20.047 -2.381 -17.641 1 95.88 96 VAL B C 1
ATOM 4899 O O . VAL B 1 96 ? -19.359 -1.562 -17.031 1 95.88 96 VAL B O 1
ATOM 4902 N N . ARG B 1 97 ? -20.422 -2.205 -18.875 1 96.31 97 ARG B N 1
ATOM 4903 C CA . ARG B 1 97 ? -20.031 -1.044 -19.656 1 96.31 97 ARG B CA 1
ATOM 4904 C C . ARG B 1 97 ? -20.562 0.245 -19.047 1 96.31 97 ARG B C 1
ATOM 4906 O O . ARG B 1 97 ? -19.906 1.284 -19.094 1 96.31 97 ARG B O 1
ATOM 4913 N N . ARG B 1 98 ? -21.703 0.181 -18.438 1 93.62 98 ARG B N 1
ATOM 4914 C CA . ARG B 1 98 ? -22.312 1.353 -17.828 1 93.62 98 ARG B CA 1
ATOM 4915 C C . ARG B 1 98 ? -21.672 1.658 -16.469 1 93.62 98 ARG B C 1
ATOM 4917 O O . ARG B 1 98 ? -21.703 2.803 -16.016 1 93.62 98 ARG B O 1
ATOM 4924 N N . ALA B 1 99 ? -21.109 0.625 -15.961 1 92.38 99 ALA B N 1
ATOM 4925 C CA . ALA B 1 99 ? -20.578 0.77 -14.609 1 92.38 99 ALA B CA 1
ATOM 4926 C C . ALA B 1 99 ? -19.125 1.235 -14.641 1 92.38 99 ALA B C 1
ATOM 4928 O O . ALA B 1 99 ? -18.734 2.121 -13.875 1 92.38 99 ALA B O 1
ATOM 4929 N N . SER B 1 100 ? -18.281 0.652 -15.469 1 94.19 100 SER B N 1
ATOM 4930 C CA . SER B 1 100 ? -16.859 0.955 -15.5 1 94.19 100 SER B CA 1
ATOM 4931 C C . SER B 1 100 ? -16.219 0.477 -16.797 1 94.19 100 SER B C 1
ATOM 4933 O O . SER B 1 100 ? -16.203 -0.722 -17.078 1 94.19 100 SER B O 1
ATOM 4935 N N . THR B 1 101 ? -15.648 1.377 -17.484 1 95.44 101 THR B N 1
ATOM 4936 C CA . THR B 1 101 ? -14.922 1.021 -18.703 1 95.44 101 THR B CA 1
ATOM 4937 C C . THR B 1 101 ? -13.688 0.186 -18.375 1 95.44 101 THR B C 1
ATOM 4939 O O . THR B 1 101 ? -13.312 -0.7 -19.141 1 95.44 101 THR B O 1
ATOM 4942 N N . LEU B 1 102 ? -13.133 0.492 -17.234 1 96.44 102 LEU B N 1
ATOM 4943 C CA . LEU B 1 102 ? -11.977 -0.271 -16.766 1 96.44 102 LEU B CA 1
ATOM 4944 C C . LEU B 1 102 ? -12.344 -1.736 -16.562 1 96.44 102 LEU B C 1
ATOM 4946 O O . LEU B 1 102 ? -11.602 -2.631 -16.969 1 96.44 102 LEU B O 1
ATOM 4950 N N . LEU B 1 103 ? -13.438 -1.969 -15.945 1 97.06 103 LEU B N 1
ATOM 4951 C CA . LEU B 1 103 ? -13.914 -3.326 -15.695 1 97.06 103 LEU B CA 1
ATOM 4952 C C . LEU B 1 103 ? -14.211 -4.047 -17 1 97.06 103 LEU B C 1
ATOM 4954 O O . LEU B 1 103 ? -13.852 -5.219 -17.172 1 97.06 103 LEU B O 1
ATOM 4958 N N . ALA B 1 104 ? -14.836 -3.326 -17.891 1 97.69 104 ALA B N 1
ATOM 4959 C CA . ALA B 1 104 ? -15.125 -3.916 -19.188 1 97.69 104 ALA B CA 1
ATOM 4960 C C . ALA B 1 104 ? -13.844 -4.328 -19.906 1 97.69 104 ALA B C 1
ATOM 4962 O O . ALA B 1 104 ? -13.75 -5.434 -20.438 1 97.69 104 ALA B O 1
ATOM 4963 N N . ALA B 1 105 ? -12.883 -3.486 -19.891 1 98.31 105 ALA B N 1
ATOM 4964 C CA . ALA B 1 105 ? -11.625 -3.734 -20.594 1 98.31 105 ALA B CA 1
ATOM 4965 C C . ALA B 1 105 ? -10.906 -4.953 -20.016 1 98.31 105 ALA B C 1
ATOM 4967 O O . ALA B 1 105 ? -10.406 -5.793 -20.766 1 98.31 105 ALA B O 1
ATOM 4968 N N . VAL B 1 106 ? -10.844 -5.113 -18.734 1 98.19 106 VAL B N 1
ATOM 4969 C CA . VAL B 1 106 ? -10.078 -6.207 -18.141 1 98.19 106 VAL B CA 1
ATOM 4970 C C . VAL B 1 106 ? -10.812 -7.527 -18.344 1 98.19 106 VAL B C 1
ATOM 4972 O O . VAL B 1 106 ? -10.18 -8.562 -18.594 1 98.19 106 VAL B O 1
ATOM 4975 N N . VAL B 1 107 ? -12.102 -7.484 -18.234 1 98.12 107 VAL B N 1
ATOM 4976 C CA . VAL B 1 107 ? -12.898 -8.695 -18.453 1 98.12 107 VAL B CA 1
ATOM 4977 C C . VAL B 1 107 ? -12.695 -9.203 -19.875 1 98.12 107 VAL B C 1
ATOM 4979 O O . VAL B 1 107 ? -12.492 -10.406 -20.094 1 98.12 107 VAL B O 1
ATOM 4982 N N . LEU B 1 108 ? -12.727 -8.312 -20.828 1 98.69 108 LEU B N 1
ATOM 4983 C CA . LEU B 1 108 ? -12.508 -8.703 -22.203 1 98.69 108 LEU B CA 1
ATOM 4984 C C . LEU B 1 108 ? -11.07 -9.156 -22.422 1 98.69 108 LEU B C 1
ATOM 4986 O O . LEU B 1 108 ? -10.812 -10.094 -23.188 1 98.69 108 LEU B O 1
ATOM 4990 N N . THR B 1 109 ? -10.117 -8.469 -21.797 1 98.56 109 THR B N 1
ATOM 4991 C CA . THR B 1 109 ? -8.711 -8.867 -21.875 1 98.56 109 THR B CA 1
ATOM 4992 C C . THR B 1 109 ? -8.523 -10.305 -21.406 1 98.56 109 THR B C 1
ATOM 4994 O O . THR B 1 109 ? -7.887 -11.109 -22.094 1 98.56 109 THR B O 1
ATOM 4997 N N . ILE B 1 110 ? -9.133 -10.648 -20.328 1 98.19 110 ILE B N 1
ATOM 4998 C CA . ILE B 1 110 ? -8.977 -11.984 -19.75 1 98.19 110 ILE B CA 1
ATOM 4999 C C . ILE B 1 110 ? -9.75 -13 -20.578 1 98.19 110 ILE B C 1
ATOM 5001 O O . ILE B 1 110 ? -9.281 -14.117 -20.797 1 98.19 110 ILE B O 1
ATOM 5005 N N . GLY B 1 111 ? -10.961 -12.578 -21 1 98.38 111 GLY B N 1
ATOM 5006 C CA . GLY B 1 111 ? -11.68 -13.438 -21.922 1 98.38 111 GLY B CA 1
ATOM 5007 C C . GLY B 1 111 ? -10.867 -13.797 -23.141 1 98.38 111 GLY B C 1
ATOM 5008 O O . GLY B 1 111 ? -10.844 -14.961 -23.562 1 98.38 111 GLY B O 1
ATOM 5009 N N . ALA B 1 112 ? -10.203 -12.836 -23.703 1 98.5 112 ALA B N 1
ATOM 5010 C CA . ALA B 1 112 ? -9.383 -13.055 -24.891 1 98.5 112 ALA B CA 1
ATOM 5011 C C . ALA B 1 112 ? -8.148 -13.883 -24.562 1 98.5 112 ALA B C 1
ATOM 5013 O O . ALA B 1 112 ? -7.727 -14.727 -25.344 1 98.5 112 ALA B O 1
ATOM 5014 N N . LEU B 1 113 ? -7.566 -13.648 -23.406 1 97.69 113 LEU B N 1
ATOM 5015 C CA . LEU B 1 113 ? -6.363 -14.344 -22.953 1 97.69 113 LEU B CA 1
ATOM 5016 C C . LEU B 1 113 ? -6.629 -15.836 -22.797 1 97.69 113 LEU B C 1
ATOM 5018 O O . LEU B 1 113 ? -5.723 -16.656 -22.969 1 97.69 113 LEU B O 1
ATOM 5022 N N . HIS B 1 114 ? -7.859 -16.172 -22.562 1 98 114 HIS B N 1
ATOM 5023 C CA . HIS B 1 114 ? -8.211 -17.562 -22.312 1 98 114 HIS B CA 1
ATOM 5024 C C . HIS B 1 114 ? -8.977 -18.172 -23.484 1 98 114 HIS B C 1
ATOM 5026 O O . HIS B 1 114 ? -9.688 -19.156 -23.328 1 98 114 HIS B O 1
ATOM 5032 N N . THR B 1 115 ? -8.875 -17.531 -24.609 1 97 115 THR B N 1
ATOM 5033 C CA . THR B 1 115 ? -9.484 -18.016 -25.844 1 97 115 THR B CA 1
ATOM 5034 C C . THR B 1 115 ? -8.438 -18.125 -26.953 1 97 115 THR B C 1
ATOM 5036 O O . THR B 1 115 ? -7.84 -17.109 -27.344 1 97 115 THR B O 1
ATOM 5039 N N . PRO B 1 116 ? -8.297 -19.359 -27.469 1 95.62 116 PRO B N 1
ATOM 5040 C CA . PRO B 1 116 ? -7.328 -19.5 -28.562 1 95.62 116 PRO B CA 1
ATOM 5041 C C . PRO B 1 116 ? -7.684 -18.641 -29.766 1 95.62 116 PRO B C 1
ATOM 5043 O O . PRO B 1 116 ? -8.859 -18.516 -30.125 1 95.62 116 PRO B O 1
ATOM 5046 N N . GLY B 1 117 ? -6.719 -18.016 -30.406 1 95.12 117 GLY B N 1
ATOM 5047 C CA . GLY B 1 117 ? -6.879 -17.312 -31.672 1 95.12 117 GLY B CA 1
ATOM 5048 C C . GLY B 1 117 ? -7.398 -15.891 -31.484 1 95.12 117 GLY B C 1
ATOM 5049 O O . GLY B 1 117 ? -7.656 -15.195 -32.469 1 95.12 117 GLY B O 1
ATOM 5050 N N . LYS B 1 118 ? -7.594 -15.438 -30.281 1 97.31 118 LYS B N 1
ATOM 5051 C CA . LYS B 1 118 ? -8.133 -14.094 -30.047 1 97.31 118 LYS B CA 1
ATOM 5052 C C . LYS B 1 118 ? -7.027 -13.125 -29.641 1 97.31 118 LYS B C 1
ATOM 5054 O O . LYS B 1 118 ? -7.211 -12.312 -28.734 1 97.31 118 LYS B O 1
ATOM 5059 N N . THR B 1 119 ? -5.926 -13.164 -30.297 1 95.75 119 THR B N 1
ATOM 5060 C CA . THR B 1 119 ? -4.746 -12.383 -29.969 1 95.75 119 THR B CA 1
ATOM 5061 C C . THR B 1 119 ? -4.98 -10.898 -30.25 1 95.75 119 THR B C 1
ATOM 5063 O O . THR B 1 119 ? -4.559 -10.039 -29.484 1 95.75 119 THR B O 1
ATOM 5066 N N . GLU B 1 120 ? -5.629 -10.609 -31.328 1 95.94 120 GLU B N 1
ATOM 5067 C CA . GLU B 1 120 ? -5.891 -9.219 -31.672 1 95.94 120 GLU B CA 1
ATOM 5068 C C . GLU B 1 120 ? -6.793 -8.555 -30.641 1 95.94 120 GLU B C 1
ATOM 5070 O O . GLU B 1 120 ? -6.508 -7.449 -30.172 1 95.94 120 GLU B O 1
ATOM 5075 N N . ALA B 1 121 ? -7.863 -9.242 -30.328 1 97.19 121 ALA B N 1
ATOM 5076 C CA . ALA B 1 121 ? -8.781 -8.727 -29.328 1 97.19 121 ALA B CA 1
ATOM 5077 C C . ALA B 1 121 ? -8.078 -8.57 -27.969 1 97.19 121 ALA B C 1
ATOM 5079 O O . ALA B 1 121 ? -8.375 -7.645 -27.219 1 97.19 121 ALA B O 1
ATOM 5080 N N . PHE B 1 122 ? -7.203 -9.469 -27.703 1 97 122 PHE B N 1
ATOM 5081 C CA . PHE B 1 122 ? -6.418 -9.383 -26.484 1 97 122 PHE B CA 1
ATOM 5082 C C . PHE B 1 122 ? -5.602 -8.094 -26.453 1 97 122 PHE B C 1
ATOM 5084 O O . PHE B 1 122 ? -5.684 -7.324 -25.5 1 97 122 PHE B O 1
ATOM 5091 N N . HIS B 1 123 ? -4.852 -7.836 -27.5 1 94.88 123 HIS B N 1
ATOM 5092 C CA . HIS B 1 123 ? -3.988 -6.664 -27.531 1 94.88 123 HIS B CA 1
ATOM 5093 C C . HIS B 1 123 ? -4.805 -5.375 -27.453 1 94.88 123 HIS B C 1
ATOM 5095 O O . HIS B 1 123 ? -4.43 -4.445 -26.734 1 94.88 123 HIS B O 1
ATOM 5101 N N . GLN B 1 124 ? -5.863 -5.352 -28.094 1 95.94 124 GLN B N 1
ATOM 5102 C CA . GLN B 1 124 ? -6.711 -4.164 -28.109 1 95.94 124 GLN B CA 1
ATOM 5103 C C . GLN B 1 124 ? -7.281 -3.869 -26.734 1 95.94 124 GLN B C 1
ATOM 5105 O O . GLN B 1 124 ? -7.176 -2.744 -26.234 1 95.94 124 GLN B O 1
ATOM 5110 N N . SER B 1 125 ? -7.859 -4.891 -26.125 1 97.5 125 SER B N 1
ATOM 5111 C CA . SER B 1 125 ? -8.469 -4.719 -24.812 1 97.5 125 SER B CA 1
ATOM 5112 C C . SER B 1 125 ? -7.406 -4.461 -23.75 1 97.5 125 SER B C 1
ATOM 5114 O O . SER B 1 125 ? -7.617 -3.648 -22.844 1 97.5 125 SER B O 1
ATOM 5116 N N . TYR B 1 126 ? -6.336 -5.145 -23.875 1 95.94 126 TYR B N 1
ATOM 5117 C CA . TYR B 1 126 ? -5.227 -4.984 -22.938 1 95.94 126 TYR B CA 1
ATOM 5118 C C . TYR B 1 126 ? -4.676 -3.564 -22.984 1 95.94 126 TYR B C 1
ATOM 5120 O O . TYR B 1 126 ? -4.434 -2.953 -21.938 1 95.94 126 TYR B O 1
ATOM 5128 N N . ASP B 1 127 ? -4.492 -3.039 -24.141 1 93.56 127 ASP B N 1
ATOM 5129 C CA . ASP B 1 127 ? -3.973 -1.685 -24.297 1 93.56 127 ASP B CA 1
ATOM 5130 C C . ASP B 1 127 ? -4.926 -0.655 -23.703 1 93.56 127 ASP B C 1
ATOM 5132 O O . ASP B 1 127 ? -4.492 0.302 -23.062 1 93.56 127 ASP B O 1
ATOM 5136 N N . VAL B 1 128 ? -6.141 -0.831 -23.953 1 95.94 128 VAL B N 1
ATOM 5137 C CA . VAL B 1 128 ? -7.141 0.053 -23.375 1 95.94 128 VAL B CA 1
ATOM 5138 C C . VAL B 1 128 ? -7.066 -0.016 -21.844 1 95.94 128 VAL B C 1
ATOM 5140 O O . VAL B 1 128 ? -7.066 1.016 -21.172 1 95.94 128 VAL B O 1
ATOM 5143 N N . PHE B 1 129 ? -6.977 -1.256 -21.344 1 96.5 129 PHE B N 1
ATOM 5144 C CA . PHE B 1 129 ? -6.93 -1.461 -19.891 1 96.5 129 PHE B CA 1
ATOM 5145 C C . PHE B 1 129 ? -5.723 -0.759 -19.281 1 96.5 129 PHE B C 1
ATOM 5147 O O . PHE B 1 129 ? -5.855 -0.007 -18.312 1 96.5 129 PHE B O 1
ATOM 5154 N N . VAL B 1 130 ? -4.594 -0.964 -19.875 1 93.44 130 VAL B N 1
ATOM 5155 C CA . VAL B 1 130 ? -3.346 -0.391 -19.375 1 93.44 130 VAL B CA 1
ATOM 5156 C C . VAL B 1 130 ? -3.424 1.133 -19.422 1 93.44 130 VAL B C 1
ATOM 5158 O O . VAL B 1 130 ? -3.037 1.81 -18.469 1 93.44 130 VAL B O 1
ATOM 5161 N N . SER B 1 131 ? -3.91 1.642 -20.484 1 91.94 131 SER B N 1
ATOM 5162 C CA . SER B 1 131 ? -4.047 3.086 -20.625 1 91.94 131 SER B CA 1
ATOM 5163 C C . SER B 1 131 ? -4.965 3.67 -19.562 1 91.94 131 SER B C 1
ATOM 5165 O O . SER B 1 131 ? -4.672 4.723 -18.984 1 91.94 131 SER B O 1
ATOM 5167 N N . LEU B 1 132 ? -6.035 3.012 -19.328 1 93.06 132 LEU B N 1
ATOM 5168 C CA . LEU B 1 132 ? -6.996 3.482 -18.328 1 93.06 132 LEU B CA 1
ATOM 5169 C C . LEU B 1 132 ? -6.402 3.414 -16.922 1 93.06 132 LEU B C 1
ATOM 5171 O O . LEU B 1 132 ? -6.605 4.324 -16.125 1 93.06 132 LEU B O 1
ATOM 5175 N N . VAL B 1 133 ? -5.711 2.332 -16.641 1 94.19 133 VAL B N 1
ATOM 5176 C CA . VAL B 1 133 ? -5.09 2.188 -15.328 1 94.19 133 VAL B CA 1
ATOM 5177 C C . VAL B 1 133 ? -4.074 3.307 -15.109 1 94.19 133 VAL B C 1
ATOM 5179 O O . VAL B 1 133 ? -4.074 3.955 -14.055 1 94.19 133 VAL B O 1
ATOM 5182 N N . CYS B 1 134 ? -3.23 3.543 -16.047 1 90.38 134 CYS B N 1
ATOM 5183 C CA . CYS B 1 134 ? -2.221 4.59 -15.938 1 90.38 134 CYS B CA 1
ATOM 5184 C C . CYS B 1 134 ? -2.871 5.965 -15.82 1 90.38 134 CYS B C 1
ATOM 5186 O O . CYS B 1 134 ? -2.488 6.77 -14.969 1 90.38 134 CYS B O 1
ATOM 5188 N N . GLY B 1 135 ? -3.824 6.168 -16.578 1 86.19 135 GLY B N 1
ATOM 5189 C CA . GLY B 1 135 ? -4.488 7.457 -16.609 1 86.19 135 GLY B CA 1
ATOM 5190 C C . GLY B 1 135 ? -5.242 7.77 -15.328 1 86.19 135 GLY B C 1
ATOM 5191 O O . GLY B 1 135 ? -5.418 8.938 -14.977 1 86.19 135 GLY B O 1
ATOM 5192 N N . SER B 1 136 ? -5.609 6.695 -14.656 1 86.56 136 SER B N 1
ATOM 5193 C CA . SER B 1 136 ? -6.414 6.914 -13.461 1 86.56 136 SER B CA 1
ATOM 5194 C C . SER B 1 136 ? -5.57 6.777 -12.195 1 86.56 136 SER B C 1
ATOM 5196 O O . SER B 1 136 ? -6.102 6.824 -11.086 1 86.56 136 SER B O 1
ATOM 5198 N N . SER B 1 137 ? -4.344 6.66 -12.367 1 87.25 137 SER B N 1
ATOM 5199 C CA . SER B 1 137 ? -3.48 6.363 -11.227 1 87.25 137 SER B CA 1
ATOM 5200 C C . SER B 1 137 ? -3.484 7.504 -10.219 1 87.25 137 SER B C 1
ATOM 5202 O O . SER B 1 137 ? -3.246 7.289 -9.023 1 87.25 137 SER B O 1
ATOM 5204 N N . LEU B 1 138 ? -3.705 8.719 -10.688 1 85.12 138 LEU B N 1
ATOM 5205 C CA . LEU B 1 138 ? -3.727 9.859 -9.773 1 85.12 138 LEU B CA 1
ATOM 5206 C C . LEU B 1 138 ? -5.133 10.445 -9.664 1 85.12 138 LEU B C 1
ATOM 5208 O O . LEU B 1 138 ? -5.32 11.523 -9.102 1 85.12 138 LEU B O 1
ATOM 5212 N N . SER B 1 139 ? -6.086 9.648 -10.164 1 82.25 139 SER B N 1
ATOM 5213 C CA . SER B 1 139 ? -7.469 10.109 -10.133 1 82.25 139 SER B CA 1
ATOM 5214 C C . SER B 1 139 ? -8.031 10.086 -8.711 1 82.25 139 SER B C 1
ATOM 5216 O O . SER B 1 139 ? -7.629 9.25 -7.898 1 82.25 139 SER B O 1
ATOM 5218 N N . ARG B 1 140 ? -8.984 10.922 -8.445 1 77.25 140 ARG B N 1
ATOM 5219 C CA . ARG B 1 140 ? -9.609 10.984 -7.129 1 77.25 140 ARG B CA 1
ATOM 5220 C C . ARG B 1 140 ? -10.969 10.289 -7.137 1 77.25 140 ARG B C 1
ATOM 5222 O O . ARG B 1 140 ? -11.57 10.086 -6.078 1 77.25 140 ARG B O 1
ATOM 5229 N N . ASN B 1 141 ? -11.398 10.023 -8.281 1 79.94 141 ASN B N 1
ATOM 5230 C CA . ASN B 1 141 ? -12.727 9.422 -8.406 1 79.94 141 ASN B CA 1
ATOM 5231 C C . ASN B 1 141 ? -12.648 7.965 -8.852 1 79.94 141 ASN B C 1
ATOM 5233 O O . ASN B 1 141 ? -12.32 7.684 -10.008 1 79.94 141 ASN B O 1
ATOM 5237 N N . HIS B 1 142 ? -12.797 7.168 -7.863 1 86.38 142 HIS B N 1
ATOM 5238 C CA . HIS B 1 142 ? -12.82 5.742 -8.172 1 86.38 142 HIS B CA 1
ATOM 5239 C C . HIS B 1 142 ? -14.125 5.098 -7.719 1 86.38 142 HIS B C 1
ATOM 5241 O O . HIS B 1 142 ? -14.711 5.512 -6.715 1 86.38 142 HIS B O 1
ATOM 5247 N N . SER B 1 143 ? -14.555 4.18 -8.531 1 90.12 143 SER B N 1
ATOM 5248 C CA . SER B 1 143 ? -15.727 3.396 -8.164 1 90.12 143 SER B CA 1
ATOM 5249 C C . SER B 1 143 ? -15.336 2.035 -7.598 1 90.12 143 SER B C 1
ATOM 5251 O O . SER B 1 143 ? -14.18 1.614 -7.73 1 90.12 143 SER B O 1
ATOM 5253 N N . VAL B 1 144 ? -16.312 1.408 -7 1 95.19 144 VAL B N 1
ATOM 5254 C CA . VAL B 1 144 ? -16.094 0.055 -6.492 1 95.19 144 VAL B CA 1
ATOM 5255 C C . VAL B 1 144 ? -15.758 -0.882 -7.648 1 95.19 144 VAL B C 1
ATOM 5257 O O . VAL B 1 144 ? -14.945 -1.796 -7.496 1 95.19 144 VAL B O 1
ATOM 5260 N N . ASP B 1 145 ? -16.328 -0.601 -8.797 1 95.56 145 ASP B N 1
ATOM 5261 C CA . ASP B 1 145 ? -16.109 -1.445 -9.961 1 95.56 145 ASP B CA 1
ATOM 5262 C C . ASP B 1 145 ? -14.68 -1.289 -10.484 1 95.56 145 ASP B C 1
ATOM 5264 O O . ASP B 1 145 ? -14.109 -2.229 -11.039 1 95.56 145 ASP B O 1
ATOM 5268 N N . ASP B 1 146 ? -14.102 -0.164 -10.289 1 94.5 146 ASP B N 1
ATOM 5269 C CA . ASP B 1 146 ? -12.695 0.002 -10.633 1 94.5 146 ASP B CA 1
ATOM 5270 C C . ASP B 1 146 ? -11.805 -0.892 -9.773 1 94.5 146 ASP B C 1
ATOM 5272 O O . ASP B 1 146 ? -10.828 -1.461 -10.266 1 94.5 146 ASP B O 1
ATOM 5276 N N . VAL B 1 147 ? -12.117 -0.989 -8.516 1 96.62 147 VAL B N 1
ATOM 5277 C CA . VAL B 1 147 ? -11.367 -1.861 -7.621 1 96.62 147 VAL B CA 1
ATOM 5278 C C . VAL B 1 147 ? -11.523 -3.314 -8.062 1 96.62 147 VAL B C 1
ATOM 5280 O O . VAL B 1 147 ? -10.555 -4.078 -8.078 1 96.62 147 VAL B O 1
ATOM 5283 N N . ARG B 1 148 ? -12.727 -3.666 -8.461 1 97.38 148 ARG B N 1
ATOM 5284 C CA . ARG B 1 148 ? -12.969 -5.008 -8.984 1 97.38 148 ARG B CA 1
ATOM 5285 C C . ARG B 1 148 ? -12.086 -5.281 -10.203 1 97.38 148 ARG B C 1
ATOM 5287 O O . ARG B 1 148 ? -11.492 -6.355 -10.312 1 97.38 148 ARG B O 1
ATOM 5294 N N . ALA B 1 149 ? -12.094 -4.309 -11.031 1 97.25 149 ALA B N 1
ATOM 5295 C CA . ALA B 1 149 ? -11.312 -4.438 -12.258 1 97.25 149 ALA B CA 1
ATOM 5296 C C . ALA B 1 149 ? -9.836 -4.672 -11.945 1 97.25 149 ALA B C 1
ATOM 5298 O O . ALA B 1 149 ? -9.203 -5.547 -12.539 1 97.25 149 ALA B O 1
ATOM 5299 N N . LEU B 1 150 ? -9.312 -3.93 -11.023 1 97.5 150 LEU B N 1
ATOM 5300 C CA . LEU B 1 150 ? -7.902 -4.047 -10.664 1 97.5 150 LEU B CA 1
ATOM 5301 C C . LEU B 1 150 ? -7.613 -5.402 -10.031 1 97.5 150 LEU B C 1
ATOM 5303 O O . LEU B 1 150 ? -6.602 -6.035 -10.344 1 97.5 150 LEU B O 1
ATOM 5307 N N . CYS B 1 151 ? -8.43 -5.891 -9.203 1 97.38 151 CYS B N 1
ATOM 5308 C CA . CYS B 1 151 ? -8.258 -7.195 -8.578 1 97.38 151 CYS B CA 1
ATOM 5309 C C . CYS B 1 151 ? -8.281 -8.305 -9.617 1 97.38 151 CYS B C 1
ATOM 5311 O O . CYS B 1 151 ? -7.398 -9.164 -9.641 1 97.38 151 CYS B O 1
ATOM 5313 N N . ILE B 1 152 ? -9.312 -8.234 -10.453 1 97.62 152 ILE B N 1
ATOM 5314 C CA . ILE B 1 152 ? -9.445 -9.25 -11.492 1 97.62 152 ILE B CA 1
ATOM 5315 C C . ILE B 1 152 ? -8.195 -9.258 -12.367 1 97.62 152 ILE B C 1
ATOM 5317 O O . ILE B 1 152 ? -7.641 -10.312 -12.664 1 97.62 152 ILE B O 1
ATOM 5321 N N . GLY B 1 153 ? -7.801 -8.078 -12.773 1 97.31 153 GLY B N 1
ATOM 5322 C CA . GLY B 1 153 ? -6.562 -7.98 -13.531 1 97.31 153 GLY B CA 1
ATOM 5323 C C . GLY B 1 153 ? -5.363 -8.547 -12.797 1 97.31 153 GLY B C 1
ATOM 5324 O O . GLY B 1 153 ? -4.543 -9.25 -13.398 1 97.31 153 GLY B O 1
ATOM 5325 N N . ALA B 1 154 ? -5.219 -8.297 -11.523 1 96.56 154 ALA B N 1
ATOM 5326 C CA . ALA B 1 154 ? -4.094 -8.781 -10.727 1 96.56 154 ALA B CA 1
ATOM 5327 C C . ALA B 1 154 ? -4.074 -10.312 -10.68 1 96.56 154 ALA B C 1
ATOM 5329 O O . ALA B 1 154 ? -3.01 -10.93 -10.75 1 96.56 154 ALA B O 1
ATOM 5330 N N . PHE B 1 155 ? -5.184 -10.922 -10.641 1 96.88 155 PHE B N 1
ATOM 5331 C CA . PHE B 1 155 ? -5.266 -12.367 -10.492 1 96.88 155 PHE B CA 1
ATOM 5332 C C . PHE B 1 155 ? -4.934 -13.062 -11.812 1 96.88 155 PHE B C 1
ATOM 5334 O O . PHE B 1 155 ? -4.508 -14.219 -11.82 1 96.88 155 PHE B O 1
ATOM 5341 N N . TYR B 1 156 ? -5.082 -12.312 -12.922 1 96.62 156 TYR B N 1
ATOM 5342 C CA . TYR B 1 156 ? -5.02 -13.062 -14.172 1 96.62 156 TYR B CA 1
ATOM 5343 C C . TYR B 1 156 ? -3.926 -12.516 -15.086 1 96.62 156 TYR B C 1
ATOM 5345 O O . TYR B 1 156 ? -3.527 -13.164 -16.047 1 96.62 156 TYR B O 1
ATOM 5353 N N . LEU B 1 157 ? -3.549 -11.32 -14.859 1 93.44 157 LEU B N 1
ATOM 5354 C CA . LEU B 1 157 ? -2.514 -10.727 -15.695 1 93.44 157 LEU B CA 1
ATOM 5355 C C . LEU B 1 157 ? -1.168 -10.719 -14.977 1 93.44 157 LEU B C 1
ATOM 5357 O O . LEU B 1 157 ? -0.895 -9.828 -14.172 1 93.44 157 LEU B O 1
ATOM 5361 N N . ALA B 1 158 ? -0.4 -11.617 -15.289 1 86.31 158 ALA B N 1
ATOM 5362 C CA . ALA B 1 158 ? 0.814 -11.953 -14.547 1 86.31 158 ALA B CA 1
ATOM 5363 C C . ALA B 1 158 ? 1.759 -10.758 -14.477 1 86.31 158 ALA B C 1
ATOM 5365 O O . ALA B 1 158 ? 2.297 -10.445 -13.414 1 86.31 158 ALA B O 1
ATOM 5366 N N . ASN B 1 159 ? 1.932 -10.008 -15.516 1 80.88 159 ASN B N 1
ATOM 5367 C CA . ASN B 1 159 ? 2.91 -8.922 -15.57 1 80.88 159 ASN B CA 1
ATOM 5368 C C . ASN B 1 159 ? 2.426 -7.688 -14.82 1 80.88 159 ASN B C 1
ATOM 5370 O O . ASN B 1 159 ? 3.209 -6.777 -14.547 1 80.88 159 ASN B O 1
ATOM 5374 N N . LEU B 1 160 ? 1.199 -7.73 -14.469 1 90.88 160 LEU B N 1
ATOM 5375 C CA . LEU B 1 160 ? 0.631 -6.535 -13.852 1 90.88 160 LEU B CA 1
ATOM 5376 C C . LEU B 1 160 ? 0.176 -6.832 -12.43 1 90.88 160 LEU B C 1
ATOM 5378 O O . LEU B 1 160 ? -0.24 -5.922 -11.703 1 90.88 160 LEU B O 1
ATOM 5382 N N . SER B 1 161 ? 0.315 -8.023 -11.984 1 91.69 161 SER B N 1
ATOM 5383 C CA . SER B 1 161 ? -0.304 -8.5 -10.75 1 91.69 161 SER B CA 1
ATOM 5384 C C . SER B 1 161 ? 0.137 -7.656 -9.555 1 91.69 161 SER B C 1
ATOM 5386 O O . SER B 1 161 ? -0.698 -7.164 -8.797 1 91.69 161 SER B O 1
ATOM 5388 N N . TRP B 1 162 ? 1.432 -7.398 -9.453 1 90 162 TRP B N 1
ATOM 5389 C CA . TRP B 1 162 ? 1.983 -6.672 -8.312 1 90 162 TRP B CA 1
ATOM 5390 C C . TRP B 1 162 ? 1.483 -5.23 -8.297 1 90 162 TRP B C 1
ATOM 5392 O O . TRP B 1 162 ? 0.985 -4.758 -7.27 1 90 162 TRP B O 1
ATOM 5402 N N . LYS B 1 163 ? 1.563 -4.57 -9.438 1 91.69 163 LYS B N 1
ATOM 5403 C CA . LYS B 1 163 ? 1.194 -3.162 -9.531 1 91.69 163 LYS B CA 1
ATOM 5404 C C . LYS B 1 163 ? -0.305 -2.971 -9.32 1 91.69 163 LYS B C 1
ATOM 5406 O O . LYS B 1 163 ? -0.724 -2.061 -8.602 1 91.69 163 LYS B O 1
ATOM 5411 N N . LEU B 1 164 ? -1.043 -3.852 -9.906 1 95.5 164 LEU B N 1
ATOM 5412 C CA . LEU B 1 164 ? -2.494 -3.73 -9.82 1 95.5 164 LEU B CA 1
ATOM 5413 C C . LEU B 1 164 ? -2.977 -4.004 -8.398 1 95.5 164 LEU B C 1
ATOM 5415 O O . LEU B 1 164 ? -3.895 -3.342 -7.91 1 95.5 164 LEU B O 1
ATOM 5419 N N . SER B 1 165 ? -2.389 -5.016 -7.758 1 95.44 165 SER B N 1
ATOM 5420 C CA . SER B 1 165 ? -2.791 -5.336 -6.391 1 95.44 165 SER B CA 1
ATOM 5421 C C . SER B 1 165 ? -2.543 -4.16 -5.453 1 95.44 165 SER B C 1
ATOM 5423 O O . SER B 1 165 ? -3.367 -3.869 -4.582 1 95.44 165 SER B O 1
ATOM 5425 N N . GLY B 1 166 ? -1.414 -3.508 -5.641 1 93.75 166 GLY B N 1
ATOM 5426 C CA . GLY B 1 166 ? -1.125 -2.328 -4.84 1 93.75 166 GLY B CA 1
ATOM 5427 C C . GLY B 1 166 ? -2.121 -1.204 -5.055 1 93.75 166 GLY B C 1
ATOM 5428 O O . GLY B 1 166 ? -2.604 -0.604 -4.09 1 93.75 166 GLY B O 1
ATOM 5429 N N . GLN B 1 167 ? -2.4 -0.918 -6.258 1 94.31 167 GLN B N 1
ATOM 5430 C CA . GLN B 1 167 ? -3.359 0.134 -6.574 1 94.31 167 GLN B CA 1
ATOM 5431 C C . GLN B 1 167 ? -4.746 -0.205 -6.035 1 94.31 167 GLN B C 1
ATOM 5433 O O . GLN B 1 167 ? -5.441 0.663 -5.508 1 94.31 167 GLN B O 1
ATOM 5438 N N . ALA B 1 168 ? -5.125 -1.448 -6.195 1 96.19 168 ALA B N 1
ATOM 5439 C CA . ALA B 1 168 ? -6.434 -1.887 -5.715 1 96.19 168 ALA B CA 1
ATOM 5440 C C . ALA B 1 168 ? -6.57 -1.659 -4.211 1 96.19 168 ALA B C 1
ATOM 5442 O O . ALA B 1 168 ? -7.59 -1.146 -3.746 1 96.19 168 ALA B O 1
ATOM 5443 N N . THR B 1 169 ? -5.57 -2.025 -3.484 1 95 169 THR B N 1
ATOM 5444 C CA . THR B 1 169 ? -5.598 -1.897 -2.031 1 95 169 THR B CA 1
ATOM 5445 C C . THR B 1 169 ? -5.699 -0.432 -1.619 1 95 169 THR B C 1
ATOM 5447 O O . THR B 1 169 ? -6.465 -0.086 -0.716 1 95 169 THR B O 1
ATOM 5450 N N . ARG B 1 170 ? -4.949 0.423 -2.271 1 93.69 170 ARG B N 1
ATOM 5451 C CA . ARG B 1 170 ? -4.926 1.843 -1.935 1 93.69 170 ARG B CA 1
ATOM 5452 C C . ARG B 1 170 ? -6.262 2.506 -2.26 1 93.69 170 ARG B C 1
ATOM 5454 O O . ARG B 1 170 ? -6.762 3.316 -1.48 1 93.69 170 ARG B O 1
ATOM 5461 N N . ILE B 1 171 ? -6.805 2.209 -3.416 1 94.19 171 ILE B N 1
ATOM 5462 C CA . ILE B 1 171 ? -8.078 2.795 -3.824 1 94.19 171 ILE B CA 1
ATOM 5463 C C . ILE B 1 171 ? -9.203 2.25 -2.943 1 94.19 171 ILE B C 1
ATOM 5465 O O . ILE B 1 171 ? -10.133 2.98 -2.588 1 94.19 171 ILE B O 1
ATOM 5469 N N . ALA B 1 172 ? -9.125 0.954 -2.592 1 95.5 172 ALA B N 1
ATOM 5470 C CA . ALA B 1 172 ? -10.125 0.361 -1.703 1 95.5 172 ALA B CA 1
ATOM 5471 C C . ALA B 1 172 ? -10.195 1.112 -0.376 1 95.5 172 ALA B C 1
ATOM 5473 O O . ALA B 1 172 ? -11.281 1.397 0.128 1 95.5 172 ALA B O 1
ATOM 5474 N N . ALA B 1 173 ? -9.062 1.445 0.179 1 92.44 173 ALA B N 1
ATOM 5475 C CA . ALA B 1 173 ? -9.016 2.217 1.419 1 92.44 173 ALA B CA 1
ATOM 5476 C C . ALA B 1 173 ? -9.578 3.621 1.211 1 92.44 173 ALA B C 1
ATOM 5478 O O . ALA B 1 173 ? -10.289 4.145 2.068 1 92.44 173 ALA B O 1
ATOM 5479 N N . GLU B 1 174 ? -9.242 4.16 0.086 1 90.19 174 GLU B N 1
ATOM 5480 C CA . GLU B 1 174 ? -9.664 5.52 -0.232 1 90.19 174 GLU B CA 1
ATOM 5481 C C . GLU B 1 174 ? -11.188 5.625 -0.291 1 90.19 174 GLU B C 1
ATOM 5483 O O . GLU B 1 174 ? -11.766 6.625 0.148 1 90.19 174 GLU B O 1
ATOM 5488 N N . ILE B 1 175 ? -11.836 4.629 -0.862 1 91.06 175 ILE B N 1
ATOM 5489 C CA . ILE B 1 175 ? -13.281 4.715 -1.032 1 91.06 175 ILE B CA 1
ATOM 5490 C C . ILE B 1 175 ? -13.977 4.121 0.189 1 91.06 175 ILE B C 1
ATOM 5492 O O . ILE B 1 175 ? -15.203 3.977 0.202 1 91.06 175 ILE B O 1
ATOM 5496 N N . GLY B 1 176 ? -13.227 3.645 1.185 1 90.88 176 GLY B N 1
ATOM 5497 C CA . GLY B 1 176 ? -13.766 3.328 2.496 1 90.88 176 GLY B CA 1
ATOM 5498 C C . GLY B 1 176 ? -14.258 1.897 2.611 1 90.88 176 GLY B C 1
ATOM 5499 O O . GLY B 1 176 ? -15.156 1.605 3.402 1 90.88 176 GLY B O 1
ATOM 5500 N N . LEU B 1 177 ? -13.688 0.96 1.861 1 94 177 LEU B N 1
ATOM 5501 C CA . LEU B 1 177 ? -14.125 -0.43 1.938 1 94 177 LEU B CA 1
ATOM 5502 C C . LEU B 1 177 ? -13.82 -1.019 3.311 1 94 177 LEU B C 1
ATOM 5504 O O . LEU B 1 177 ? -14.539 -1.906 3.781 1 94 177 LEU B O 1
ATOM 5508 N N . HIS B 1 178 ? -12.867 -0.529 3.988 1 91.5 178 HIS B N 1
ATOM 5509 C CA . HIS B 1 178 ? -12.461 -1.049 5.289 1 91.5 178 HIS B CA 1
ATOM 5510 C C . HIS B 1 178 ? -13.508 -0.743 6.355 1 91.5 178 HIS B C 1
ATOM 5512 O O . HIS B 1 178 ? -13.516 -1.366 7.418 1 91.5 178 HIS B O 1
ATOM 5518 N N . GLN B 1 179 ? -14.43 0.107 6.062 1 90.31 179 GLN B N 1
ATOM 5519 C CA . GLN B 1 179 ? -15.453 0.495 7.027 1 90.31 179 GLN B CA 1
ATOM 5520 C C . GLN B 1 179 ? -16.734 -0.328 6.84 1 90.31 179 GLN B C 1
ATOM 5522 O O . GLN B 1 179 ? -17.625 -0.293 7.684 1 90.31 179 GLN B O 1
ATOM 5527 N N . SER B 1 180 ? -16.797 -1.109 5.789 1 92.75 180 SER B N 1
ATOM 5528 C CA . SER B 1 180 ? -18.031 -1.783 5.398 1 92.75 180 SER B CA 1
ATOM 5529 C C . SER B 1 180 ? -18.344 -2.951 6.328 1 92.75 180 SER B C 1
ATOM 5531 O O . SER B 1 180 ? -19.5 -3.277 6.551 1 92.75 180 SER B O 1
ATOM 5533 N N . TYR B 1 181 ? -17.328 -3.535 6.902 1 92.19 181 TYR B N 1
ATOM 5534 C CA . TYR B 1 181 ? -17.516 -4.695 7.766 1 92.19 181 TYR B CA 1
ATOM 5535 C C . TYR B 1 181 ? -18.359 -4.34 8.984 1 92.19 181 TYR B C 1
ATOM 5537 O O . TYR B 1 181 ? -19.281 -5.07 9.336 1 92.19 181 TYR B O 1
ATOM 5545 N N . GLN B 1 182 ? -18.047 -3.27 9.625 1 88.69 182 GLN B N 1
ATOM 5546 C CA . GLN B 1 182 ? -18.781 -2.859 10.82 1 88.69 182 GLN B CA 1
ATOM 5547 C C . GLN B 1 182 ? -20.234 -2.568 10.492 1 88.69 182 GLN B C 1
ATOM 5549 O O . GLN B 1 182 ? -21.125 -2.92 11.266 1 88.69 182 GLN B O 1
ATOM 5554 N N . LYS B 1 183 ? -20.422 -1.941 9.359 1 89.94 183 LYS B N 1
ATOM 5555 C CA . LYS B 1 183 ? -21.797 -1.666 8.93 1 89.94 183 LYS B CA 1
ATOM 5556 C C . LYS B 1 183 ? -22.562 -2.959 8.664 1 89.94 183 LYS B C 1
ATOM 5558 O O . LYS B 1 183 ? -23.734 -3.066 8.992 1 89.94 183 LYS B O 1
ATOM 5563 N N . LEU B 1 184 ? -21.875 -3.898 8.125 1 91.56 184 LEU B N 1
ATOM 5564 C CA . LEU B 1 184 ? -22.484 -5.191 7.84 1 91.56 184 LEU B CA 1
ATOM 5565 C C . LEU B 1 184 ? -22.875 -5.91 9.133 1 91.56 184 LEU B C 1
ATOM 5567 O O . LEU B 1 184 ? -23.984 -6.426 9.25 1 91.56 184 LEU B O 1
ATOM 5571 N N . ILE B 1 185 ? -21.984 -5.871 10.062 1 90.44 185 ILE B N 1
ATOM 5572 C CA . ILE B 1 185 ? -22.203 -6.578 11.32 1 90.44 185 ILE B CA 1
ATOM 5573 C C . ILE B 1 185 ? -23.312 -5.891 12.109 1 90.44 185 ILE B C 1
ATOM 5575 O O . ILE B 1 185 ? -24.031 -6.539 12.875 1 90.44 185 ILE B O 1
ATOM 5579 N N . GLN B 1 186 ? -23.469 -4.605 11.883 1 88 186 GLN B N 1
ATOM 5580 C CA . GLN B 1 186 ? -24.516 -3.852 12.547 1 88 186 GLN B CA 1
ATOM 5581 C C . GLN B 1 186 ? -25.859 -4.039 11.836 1 88 186 GLN B C 1
ATOM 5583 O O . GLN B 1 186 ? -26.875 -3.475 12.258 1 88 186 GLN B O 1
ATOM 5588 N N . GLY B 1 187 ? -25.891 -4.773 10.727 1 88.75 187 GLY B N 1
ATOM 5589 C CA . GLY B 1 187 ? -27.172 -5.176 10.148 1 88.75 187 GLY B CA 1
ATOM 5590 C C . GLY B 1 187 ? -27.391 -4.633 8.75 1 88.75 187 GLY B C 1
ATOM 5591 O O . GLY B 1 187 ? -28.406 -4.902 8.125 1 88.75 187 GLY B O 1
ATOM 5592 N N . ASP B 1 188 ? -26.484 -3.883 8.195 1 91.25 188 ASP B N 1
ATOM 5593 C CA . ASP B 1 188 ? -26.641 -3.348 6.84 1 91.25 188 ASP B CA 1
ATOM 5594 C C . ASP B 1 188 ? -26.172 -4.363 5.797 1 91.25 188 ASP B C 1
ATOM 5596 O O . ASP B 1 188 ? -25.031 -4.312 5.344 1 91.25 188 ASP B O 1
ATOM 5600 N N . ASN B 1 189 ? -27 -5.066 5.277 1 88.75 189 ASN B N 1
ATOM 5601 C CA . ASN B 1 189 ? -26.688 -6.164 4.367 1 88.75 189 ASN B CA 1
ATOM 5602 C C . ASN B 1 189 ? -26.234 -5.648 3.002 1 88.75 189 ASN B C 1
ATOM 5604 O O . ASN B 1 189 ? -25.656 -6.398 2.213 1 88.75 189 ASN B O 1
ATOM 5608 N N . THR B 1 190 ? -26.484 -4.422 2.727 1 89 190 THR B N 1
ATOM 5609 C CA . THR B 1 190 ? -26.094 -3.859 1.44 1 89 190 THR B CA 1
ATOM 5610 C C . THR B 1 190 ? -24.578 -3.707 1.359 1 89 190 THR B C 1
ATOM 5612 O O . THR B 1 190 ? -24.031 -3.498 0.277 1 89 190 THR B O 1
ATOM 5615 N N . GLN B 1 191 ? -23.922 -3.912 2.531 1 92.31 191 GLN B N 1
ATOM 5616 C CA . GLN B 1 191 ? -22.469 -3.715 2.598 1 92.31 191 GLN B CA 1
ATOM 5617 C C . GLN B 1 191 ? -21.719 -5.008 2.289 1 92.31 191 GLN B C 1
ATOM 5619 O O . GLN B 1 191 ? -20.5 -5.012 2.18 1 92.31 191 GLN B O 1
ATOM 5624 N N . ARG B 1 192 ? -22.391 -6.047 2.084 1 91 192 ARG B N 1
ATOM 5625 C CA . ARG B 1 192 ? -21.766 -7.359 1.946 1 91 192 ARG B CA 1
ATOM 5626 C C . ARG B 1 192 ? -20.812 -7.395 0.765 1 91 192 ARG B C 1
ATOM 5628 O O . ARG B 1 192 ? -19.672 -7.863 0.894 1 91 192 ARG B O 1
ATOM 5635 N N . ASP B 1 193 ? -21.281 -6.926 -0.364 1 91.06 193 ASP B N 1
ATOM 5636 C CA . ASP B 1 193 ? -20.453 -6.914 -1.562 1 91.06 193 ASP B CA 1
ATOM 5637 C C . ASP B 1 193 ? -19.172 -6.121 -1.334 1 91.06 193 ASP B C 1
ATOM 5639 O O . ASP B 1 193 ? -18.109 -6.492 -1.833 1 91.06 193 ASP B O 1
ATOM 5643 N N . ARG B 1 194 ? -19.25 -5.051 -0.622 1 94.5 194 ARG B N 1
ATOM 5644 C CA . ARG B 1 194 ? -18.094 -4.215 -0.319 1 94.5 194 ARG B CA 1
ATOM 5645 C C . ARG B 1 194 ? -17.125 -4.938 0.607 1 94.5 194 ARG B C 1
ATOM 5647 O O . ARG B 1 194 ? -15.906 -4.832 0.444 1 94.5 194 ARG B O 1
ATOM 5654 N N . VAL B 1 195 ? -17.656 -5.684 1.542 1 94.69 195 VAL B N 1
ATOM 5655 C CA . VAL B 1 195 ? -16.812 -6.461 2.457 1 94.69 195 VAL B CA 1
ATOM 5656 C C . VAL B 1 195 ? -16.078 -7.547 1.684 1 94.69 195 VAL B C 1
ATOM 5658 O O . VAL B 1 195 ? -14.875 -7.754 1.887 1 94.69 195 VAL B O 1
ATOM 5661 N N . CYS B 1 196 ? -16.781 -8.195 0.788 1 94.69 196 CYS B N 1
ATOM 5662 C CA . CYS B 1 196 ? -16.156 -9.227 -0.033 1 94.69 196 CYS B CA 1
ATOM 5663 C C . CYS B 1 196 ? -15.039 -8.648 -0.891 1 94.69 196 CYS B C 1
ATOM 5665 O O . CYS B 1 196 ? -13.984 -9.273 -1.04 1 94.69 196 CYS B O 1
ATOM 5667 N N . LEU B 1 197 ? -15.336 -7.516 -1.412 1 96.31 197 LEU B N 1
ATOM 5668 C CA . LEU B 1 197 ? -14.312 -6.871 -2.227 1 96.31 197 LEU B CA 1
ATOM 5669 C C . LEU B 1 197 ? -13.102 -6.488 -1.38 1 96.31 197 LEU B C 1
ATOM 5671 O O . LEU B 1 197 ? -11.961 -6.609 -1.833 1 96.31 197 LEU B O 1
ATOM 5675 N N . TRP B 1 198 ? -13.312 -6.016 -0.134 1 96.75 198 TRP B N 1
ATOM 5676 C CA . TRP B 1 198 ? -12.227 -5.715 0.791 1 96.75 198 TRP B CA 1
ATOM 5677 C C . TRP B 1 198 ? -11.383 -6.957 1.061 1 96.75 198 TRP B C 1
ATOM 5679 O O . TRP B 1 198 ? -10.148 -6.898 1.02 1 96.75 198 TRP B O 1
ATOM 5689 N N . TYR B 1 199 ? -12.023 -8.078 1.244 1 96.88 199 TYR B N 1
ATOM 5690 C CA . TYR B 1 199 ? -11.328 -9.344 1.46 1 96.88 199 TYR B CA 1
ATOM 5691 C C . TYR B 1 199 ? -10.555 -9.766 0.216 1 96.88 199 TYR B C 1
ATOM 5693 O O . TYR B 1 199 ? -9.438 -10.281 0.315 1 96.88 199 TYR B O 1
ATOM 5701 N N . ALA B 1 200 ? -11.18 -9.555 -0.905 1 96.88 200 ALA B N 1
ATOM 5702 C CA . ALA B 1 200 ? -10.508 -9.891 -2.156 1 96.88 200 ALA B CA 1
ATOM 5703 C C . ALA B 1 200 ? -9.219 -9.094 -2.318 1 96.88 200 ALA B C 1
ATOM 5705 O O . ALA B 1 200 ? -8.203 -9.625 -2.756 1 96.88 200 ALA B O 1
ATOM 5706 N N . THR B 1 201 ? -9.273 -7.797 -1.979 1 97.12 201 THR B N 1
ATOM 5707 C CA . THR B 1 201 ? -8.07 -6.969 -2.055 1 97.12 201 THR B CA 1
ATOM 5708 C C . THR B 1 201 ? -7.008 -7.465 -1.085 1 97.12 201 THR B C 1
ATOM 5710 O O . THR B 1 201 ? -5.812 -7.414 -1.387 1 97.12 201 THR B O 1
ATOM 5713 N N . TYR B 1 202 ? -7.41 -7.91 0.042 1 97.38 202 TYR B N 1
ATOM 5714 C CA . TYR B 1 202 ? -6.488 -8.461 1.026 1 97.38 202 TYR B CA 1
ATOM 5715 C C . TYR B 1 202 ? -5.773 -9.695 0.477 1 97.38 202 TYR B C 1
ATOM 5717 O O . TYR B 1 202 ? -4.551 -9.797 0.567 1 97.38 202 TYR B O 1
ATOM 5725 N N . VAL B 1 203 ? -6.543 -10.578 -0.062 1 97.44 203 VAL B N 1
ATOM 5726 C CA . VAL B 1 203 ? -5.973 -11.797 -0.615 1 97.44 203 VAL B CA 1
ATOM 5727 C C . VAL B 1 203 ? -5.012 -11.453 -1.752 1 97.44 203 VAL B C 1
ATOM 5729 O O . VAL B 1 203 ? -3.898 -11.977 -1.812 1 97.44 203 VAL B O 1
ATOM 5732 N N . CYS B 1 204 ? -5.469 -10.602 -2.568 1 95.81 204 CYS B N 1
ATOM 5733 C CA . CYS B 1 204 ? -4.684 -10.188 -3.725 1 95.81 204 CYS B CA 1
ATOM 5734 C C . CYS B 1 204 ? -3.336 -9.617 -3.291 1 95.81 204 CYS B C 1
ATOM 5736 O O . CYS B 1 204 ? -2.293 -10.008 -3.818 1 95.81 204 CYS B O 1
ATOM 5738 N N . ASP B 1 205 ? -3.312 -8.781 -2.387 1 95.56 205 ASP B N 1
ATOM 5739 C CA . ASP B 1 205 ? -2.096 -8.125 -1.924 1 95.56 205 ASP B CA 1
ATOM 5740 C C . ASP B 1 205 ? -1.168 -9.109 -1.222 1 95.56 205 ASP B C 1
ATOM 5742 O O . ASP B 1 205 ? 0.029 -9.164 -1.514 1 95.56 205 ASP B O 1
ATOM 5746 N N . HIS B 1 206 ? -1.663 -9.867 -0.327 1 95.62 206 HIS B N 1
ATOM 5747 C CA . HIS B 1 206 ? -0.832 -10.75 0.478 1 95.62 206 HIS B CA 1
ATOM 5748 C C . HIS B 1 206 ? -0.287 -11.906 -0.36 1 95.62 206 HIS B C 1
ATOM 5750 O O . HIS B 1 206 ? 0.863 -12.312 -0.186 1 95.62 206 HIS B O 1
ATOM 5756 N N . GLN B 1 207 ? -1.139 -12.383 -1.22 1 93.94 207 GLN B N 1
ATOM 5757 C CA . GLN B 1 207 ? -0.709 -13.461 -2.102 1 93.94 207 GLN B CA 1
ATOM 5758 C C . GLN B 1 207 ? 0.504 -13.047 -2.928 1 93.94 207 GLN B C 1
ATOM 5760 O O . GLN B 1 207 ? 1.519 -13.75 -2.945 1 93.94 207 GLN B O 1
ATOM 5765 N N . PHE B 1 208 ? 0.495 -11.93 -3.486 1 90.44 208 PHE B N 1
ATOM 5766 C CA . PHE B 1 208 ? 1.568 -11.516 -4.383 1 90.44 208 PHE B CA 1
ATOM 5767 C C . PHE B 1 208 ? 2.742 -10.945 -3.598 1 90.44 208 PHE B C 1
ATOM 5769 O O . PHE B 1 208 ? 3.898 -11.102 -3.996 1 90.44 208 PHE B O 1
ATOM 5776 N N . SER B 1 209 ? 2.475 -10.297 -2.479 1 90.75 209 SER B N 1
ATOM 5777 C CA . SER B 1 209 ? 3.566 -9.789 -1.649 1 90.75 209 SER B CA 1
ATOM 5778 C C . SER B 1 209 ? 4.426 -10.93 -1.116 1 90.75 209 SER B C 1
ATOM 5780 O O . SER B 1 209 ? 5.645 -10.938 -1.303 1 90.75 209 SER B O 1
ATOM 5782 N N . ILE B 1 210 ? 3.797 -11.891 -0.563 1 87.38 210 ILE B N 1
ATOM 5783 C CA . ILE B 1 210 ? 4.512 -13.008 0.04 1 87.38 210 ILE B CA 1
ATOM 5784 C C . ILE B 1 210 ? 5.238 -13.805 -1.045 1 87.38 210 ILE B C 1
ATOM 5786 O O . ILE B 1 210 ? 6.387 -14.211 -0.862 1 87.38 210 ILE B O 1
ATOM 5790 N N . ALA B 1 211 ? 4.52 -13.945 -2.164 1 84.31 211 ALA B N 1
ATOM 5791 C CA . ALA B 1 211 ? 5.125 -14.68 -3.27 1 84.31 211 ALA B CA 1
ATOM 5792 C C . ALA B 1 211 ? 6.406 -13.992 -3.746 1 84.31 211 ALA B C 1
ATOM 5794 O O . ALA B 1 211 ? 7.359 -14.656 -4.152 1 84.31 211 ALA B O 1
ATOM 5795 N N . HIS B 1 212 ? 6.453 -12.688 -3.594 1 82.69 212 HIS B N 1
ATOM 5796 C CA . HIS B 1 212 ? 7.609 -11.922 -4.055 1 82.69 212 HIS B CA 1
ATOM 5797 C C . HIS B 1 212 ? 8.594 -11.68 -2.918 1 82.69 212 HIS B C 1
ATOM 5799 O O . HIS B 1 212 ? 9.664 -11.094 -3.129 1 82.69 212 HIS B O 1
ATOM 5805 N N . GLY B 1 213 ? 8.281 -12.148 -1.76 1 83.88 213 GLY B N 1
ATOM 5806 C CA . GLY B 1 213 ? 9.125 -11.875 -0.608 1 83.88 213 GLY B CA 1
ATOM 5807 C C . GLY B 1 213 ? 9.094 -10.422 -0.173 1 83.88 213 GLY B C 1
ATOM 5808 O O . GLY B 1 213 ? 10.102 -9.891 0.297 1 83.88 213 GLY B O 1
ATOM 5809 N N . ARG B 1 214 ? 8.008 -9.82 -0.432 1 89.12 214 ARG B N 1
ATOM 5810 C CA . ARG B 1 214 ? 7.824 -8.414 -0.089 1 89.12 214 ARG B CA 1
ATOM 5811 C C . ARG B 1 214 ? 6.793 -8.25 1.022 1 89.12 214 ARG B C 1
ATOM 5813 O O . ARG B 1 214 ? 5.93 -9.117 1.203 1 89.12 214 ARG B O 1
ATOM 5820 N N . PRO B 1 215 ? 6.922 -7.172 1.782 1 89.44 215 PRO B N 1
ATOM 5821 C CA . PRO B 1 215 ? 5.91 -6.965 2.82 1 89.44 215 PRO B CA 1
ATOM 5822 C C . PRO B 1 215 ? 4.543 -6.598 2.248 1 89.44 215 PRO B C 1
ATOM 5824 O O . PRO B 1 215 ? 4.449 -5.719 1.387 1 89.44 215 PRO B O 1
ATOM 5827 N N . PRO B 1 216 ? 3.523 -7.258 2.77 1 89.75 216 PRO B N 1
ATOM 5828 C CA . PRO B 1 216 ? 2.182 -6.895 2.309 1 89.75 216 PRO B CA 1
ATOM 5829 C C . PRO B 1 216 ? 1.754 -5.504 2.779 1 89.75 216 PRO B C 1
ATOM 5831 O O . PRO B 1 216 ? 2.141 -5.07 3.867 1 89.75 216 PRO B O 1
ATOM 5834 N N . ALA B 1 217 ? 0.933 -4.898 1.975 1 86.69 217 ALA B N 1
ATOM 5835 C CA . ALA B 1 217 ? 0.459 -3.549 2.268 1 86.69 217 ALA B CA 1
ATOM 5836 C C . ALA B 1 217 ? -0.894 -3.582 2.971 1 86.69 217 ALA B C 1
ATOM 5838 O O . ALA B 1 217 ? -1.217 -2.684 3.752 1 86.69 217 ALA B O 1
ATOM 5839 N N . ALA B 1 218 ? -1.674 -4.57 2.59 1 83.19 218 ALA B N 1
ATOM 5840 C CA . ALA B 1 218 ? -3.014 -4.629 3.166 1 83.19 218 ALA B CA 1
ATOM 5841 C C . ALA B 1 218 ? -2.957 -4.949 4.656 1 83.19 218 ALA B C 1
ATOM 5843 O O . ALA B 1 218 ? -2.182 -5.805 5.086 1 83.19 218 ALA B O 1
ATOM 5844 N N . VAL B 1 219 ? -3.791 -4.301 5.395 1 78.81 219 VAL B N 1
ATOM 5845 C CA . VAL B 1 219 ? -3.709 -4.312 6.852 1 78.81 219 VAL B CA 1
ATOM 5846 C C . VAL B 1 219 ? -4.508 -5.488 7.406 1 78.81 219 VAL B C 1
ATOM 5848 O O . VAL B 1 219 ? -5.492 -5.922 6.801 1 78.81 219 VAL B O 1
ATOM 5851 N N . ASP B 1 220 ? -4.039 -5.941 8.484 1 82.06 220 ASP B N 1
ATOM 5852 C CA . ASP B 1 220 ? -4.766 -6.93 9.266 1 82.06 220 ASP B CA 1
ATOM 5853 C C . ASP B 1 220 ? -5.734 -6.258 10.242 1 82.06 220 ASP B C 1
ATOM 5855 O O . ASP B 1 220 ? -5.449 -6.148 11.43 1 82.06 220 ASP B O 1
ATOM 5859 N N . ASP B 1 221 ? -6.84 -5.98 9.68 1 86.12 221 ASP B N 1
ATOM 5860 C CA . ASP B 1 221 ? -7.797 -5.227 10.492 1 86.12 221 ASP B CA 1
ATOM 5861 C C . ASP B 1 221 ? -8.766 -6.164 11.211 1 86.12 221 ASP B C 1
ATOM 5863 O O . ASP B 1 221 ? -8.602 -7.387 11.172 1 86.12 221 ASP B O 1
ATOM 5867 N N . GLU B 1 222 ? -9.711 -5.633 11.859 1 86.75 222 GLU B N 1
ATOM 5868 C CA . GLU B 1 222 ? -10.648 -6.383 12.688 1 86.75 222 GLU B CA 1
ATOM 5869 C C . GLU B 1 222 ? -11.445 -7.387 11.852 1 86.75 222 GLU B C 1
ATOM 5871 O O . GLU B 1 222 ? -11.734 -8.484 12.32 1 86.75 222 GLU B O 1
ATOM 5876 N N . SER B 1 223 ? -11.805 -6.98 10.68 1 91.88 223 SER B N 1
ATOM 5877 C CA . SER B 1 223 ? -12.609 -7.859 9.828 1 91.88 223 SER B CA 1
ATOM 5878 C C . SER B 1 223 ? -11.844 -9.125 9.469 1 91.88 223 SER B C 1
ATOM 5880 O O . SER B 1 223 ? -12.438 -10.203 9.344 1 91.88 223 SER B O 1
ATOM 5882 N N . ILE B 1 224 ? -10.539 -9.008 9.281 1 93.44 224 ILE B N 1
ATOM 5883 C CA . ILE B 1 224 ? -9.695 -10.141 8.945 1 93.44 224 ILE B CA 1
ATOM 5884 C C . ILE B 1 224 ? -9.602 -11.086 10.141 1 93.44 224 ILE B C 1
ATOM 5886 O O . ILE B 1 224 ? -9.742 -12.305 10 1 93.44 224 ILE B O 1
ATOM 5890 N N . ARG B 1 225 ? -9.445 -10.523 11.289 1 91.12 225 ARG B N 1
ATOM 5891 C CA . ARG B 1 225 ? -9.297 -11.297 12.516 1 91.12 225 ARG B CA 1
ATOM 5892 C C . ARG B 1 225 ? -10.602 -12.008 12.875 1 91.12 225 ARG B C 1
ATOM 5894 O O . ARG B 1 225 ? -10.586 -13.062 13.508 1 91.12 225 ARG B O 1
ATOM 5901 N N . ASN B 1 226 ? -11.641 -11.43 12.445 1 92.75 226 ASN B N 1
ATOM 5902 C CA . ASN B 1 226 ? -12.953 -11.984 12.766 1 92.75 226 ASN B CA 1
ATOM 5903 C C . ASN B 1 226 ? -13.648 -12.523 11.523 1 92.75 226 ASN B C 1
ATOM 5905 O O . ASN B 1 226 ? -14.859 -12.336 11.352 1 92.75 226 ASN B O 1
ATOM 5909 N N . ILE B 1 227 ? -12.922 -13.156 10.672 1 94.75 227 ILE B N 1
ATOM 5910 C CA . ILE B 1 227 ? -13.43 -13.664 9.398 1 94.75 227 ILE B CA 1
ATOM 5911 C C . ILE B 1 227 ? -14.578 -14.641 9.664 1 94.75 227 ILE B C 1
ATOM 5913 O O . ILE B 1 227 ? -15.508 -14.742 8.867 1 94.75 227 ILE B O 1
ATOM 5917 N N . GLU B 1 228 ? -14.617 -15.336 10.812 1 93 228 GLU B N 1
ATOM 5918 C CA . GLU B 1 228 ? -15.672 -16.281 11.172 1 93 228 GLU B CA 1
ATOM 5919 C C . GLU B 1 228 ? -17 -15.578 11.375 1 93 228 GLU B C 1
ATOM 5921 O O . GLU B 1 228 ? -18.062 -16.125 11.039 1 93 228 GLU B O 1
ATOM 5926 N N . ARG B 1 229 ? -16.938 -14.422 11.898 1 92 229 ARG B N 1
ATOM 5927 C CA . ARG B 1 229 ? -18.156 -13.656 12.094 1 92 229 ARG B CA 1
ATOM 5928 C C . ARG B 1 229 ? -18.797 -13.297 10.758 1 92 229 ARG B C 1
ATOM 5930 O O . ARG B 1 229 ? -20.031 -13.281 10.633 1 92 229 ARG B O 1
ATOM 5937 N N . PHE B 1 230 ? -18 -13 9.789 1 92.88 230 PHE B N 1
ATOM 5938 C CA . PHE B 1 230 ? -18.484 -12.727 8.445 1 92.88 230 PHE B CA 1
ATOM 5939 C C . PHE B 1 230 ? -19.234 -13.93 7.879 1 92.88 230 PHE B C 1
ATOM 5941 O O . PHE B 1 230 ? -20.281 -13.781 7.242 1 92.88 230 PHE B O 1
ATOM 5948 N N . MET B 1 231 ? -18.734 -15.148 8.172 1 90.88 231 MET B N 1
ATOM 5949 C CA . MET B 1 231 ? -19.312 -16.375 7.645 1 90.88 231 MET B CA 1
ATOM 5950 C C . MET B 1 231 ? -20.656 -16.672 8.312 1 90.88 231 MET B C 1
ATOM 5952 O O . MET B 1 231 ? -21.422 -17.5 7.816 1 90.88 231 MET B O 1
ATOM 5956 N N . HIS B 1 232 ? -20.969 -15.953 9.352 1 88.19 232 HIS B N 1
ATOM 5957 C CA . HIS B 1 232 ? -22.234 -16.188 10.055 1 88.19 232 HIS B CA 1
ATOM 5958 C C . HIS B 1 232 ? -23.25 -15.109 9.727 1 88.19 232 HIS B C 1
ATOM 5960 O O . HIS B 1 232 ? -24.359 -15.125 10.258 1 88.19 232 HIS B O 1
ATOM 5966 N N . THR B 1 233 ? -22.828 -14.273 8.945 1 83.81 233 THR B N 1
ATOM 5967 C CA . THR B 1 233 ? -23.812 -13.289 8.508 1 83.81 233 THR B CA 1
ATOM 5968 C C . THR B 1 233 ? -24.828 -13.93 7.551 1 83.81 233 THR B C 1
ATOM 5970 O O . THR B 1 233 ? -24.625 -15.055 7.098 1 83.81 233 THR B O 1
ATOM 5973 N N . THR B 1 234 ? -26.062 -13.5 7.434 1 69.5 234 THR B N 1
ATOM 5974 C CA . THR B 1 234 ? -27.281 -14.117 6.93 1 69.5 234 THR B CA 1
ATOM 5975 C C . THR B 1 234 ? -27.016 -14.859 5.621 1 69.5 234 THR B C 1
ATOM 5977 O O . THR B 1 234 ? -27.438 -16 5.453 1 69.5 234 THR B O 1
ATOM 5980 N N . GLU B 1 235 ? -26.625 -14.266 4.531 1 70.81 235 GLU B N 1
ATOM 5981 C CA . GLU B 1 235 ? -26.594 -14.945 3.24 1 70.81 235 GLU B CA 1
ATOM 5982 C C . GLU B 1 235 ? -25.172 -15.297 2.828 1 70.81 235 GLU B C 1
ATOM 5984 O O . GLU B 1 235 ? -24.422 -14.438 2.369 1 70.81 235 GLU B O 1
ATOM 5989 N N . VAL B 1 236 ? -24.812 -16.656 3.256 1 72.94 236 VAL B N 1
ATOM 5990 C CA . VAL B 1 236 ? -23.469 -17.062 2.826 1 72.94 236 VAL B CA 1
ATOM 5991 C C . VAL B 1 236 ? -23.562 -17.859 1.523 1 72.94 236 VAL B C 1
ATOM 5993 O O . VAL B 1 236 ? -24.359 -18.797 1.417 1 72.94 236 VAL B O 1
ATOM 5996 N N . HIS B 1 237 ? -22.844 -17.359 0.53 1 78 237 HIS B N 1
ATOM 5997 C CA . HIS B 1 237 ? -22.75 -18 -0.776 1 78 237 HIS B CA 1
ATOM 5998 C C . HIS B 1 237 ? -21.531 -18.906 -0.861 1 78 237 HIS B C 1
ATOM 6000 O O . HIS B 1 237 ? -20.594 -18.766 -0.073 1 78 237 HIS B O 1
ATOM 6006 N N . PRO B 1 238 ? -21.609 -19.875 -1.688 1 77.06 238 PRO B N 1
ATOM 6007 C CA . PRO B 1 238 ? -20.5 -20.797 -1.807 1 77.06 238 PRO B CA 1
ATOM 6008 C C . PRO B 1 238 ? -19.156 -20.094 -2.029 1 77.06 238 PRO B C 1
ATOM 6010 O O . PRO B 1 238 ? -18.141 -20.5 -1.451 1 77.06 238 PRO B O 1
ATOM 6013 N N . GLY B 1 239 ? -19.156 -19.141 -2.76 1 88.5 239 GLY B N 1
ATOM 6014 C CA . GLY B 1 239 ? -17.922 -18.422 -3.025 1 88.5 239 GLY B CA 1
ATOM 6015 C C . GLY B 1 239 ? -17.359 -17.719 -1.805 1 88.5 239 GLY B C 1
ATOM 6016 O O . GLY B 1 239 ? -16.156 -17.484 -1.712 1 88.5 239 GLY B O 1
ATOM 6017 N N . ASP B 1 240 ? -18.172 -17.531 -0.801 1 90.5 240 ASP B N 1
ATOM 6018 C CA . ASP B 1 240 ? -17.766 -16.812 0.401 1 90.5 240 ASP B CA 1
ATOM 6019 C C . ASP B 1 240 ? -16.797 -17.656 1.242 1 90.5 240 ASP B C 1
ATOM 6021 O O . ASP B 1 240 ? -15.828 -17.125 1.794 1 90.5 240 ASP B O 1
ATOM 6025 N N . ALA B 1 241 ? -17.109 -18.906 1.268 1 92.75 241 ALA B N 1
ATOM 6026 C CA . ALA B 1 241 ? -16.266 -19.781 2.076 1 92.75 241 ALA B CA 1
ATOM 6027 C C . ALA B 1 241 ? -14.852 -19.875 1.496 1 92.75 241 ALA B C 1
ATOM 6029 O O . ALA B 1 241 ? -13.867 -19.906 2.238 1 92.75 241 ALA B O 1
ATOM 6030 N N . ARG B 1 242 ? -14.758 -19.984 0.235 1 95 242 ARG B N 1
ATOM 6031 C CA . ARG B 1 242 ? -13.453 -20.062 -0.41 1 95 242 ARG B CA 1
ATOM 6032 C C . ARG B 1 242 ? -12.664 -18.766 -0.206 1 95 242 ARG B C 1
ATOM 6034 O O . ARG B 1 242 ? -11.461 -18.812 0.064 1 95 242 ARG B O 1
ATOM 6041 N N . LEU B 1 243 ? -13.367 -17.641 -0.397 1 96.06 243 LEU B N 1
ATOM 6042 C CA . LEU B 1 243 ? -12.719 -16.359 -0.172 1 96.06 243 LEU B CA 1
ATOM 6043 C C . LEU B 1 243 ? -12.266 -16.219 1.276 1 96.06 243 LEU B C 1
ATOM 6045 O O . LEU B 1 243 ? -11.117 -15.852 1.538 1 96.06 243 LEU B O 1
ATOM 6049 N N . ALA B 1 244 ? -13.148 -16.531 2.191 1 96.38 244 ALA B N 1
ATOM 6050 C CA . ALA B 1 244 ? -12.82 -16.453 3.613 1 96.38 244 ALA B CA 1
ATOM 6051 C C . ALA B 1 244 ? -11.648 -17.375 3.953 1 96.38 244 ALA B C 1
ATOM 6053 O O . ALA B 1 244 ? -10.781 -17.016 4.754 1 96.38 244 ALA B O 1
ATOM 6054 N N . ALA B 1 245 ? -11.641 -18.531 3.361 1 97.19 245 ALA B N 1
ATOM 6055 C CA . ALA B 1 245 ? -10.555 -19.484 3.576 1 97.19 245 ALA B CA 1
ATOM 6056 C C . ALA B 1 245 ? -9.219 -18.891 3.141 1 97.19 245 ALA B C 1
ATOM 6058 O O . ALA B 1 245 ? -8.211 -19.031 3.842 1 97.19 245 ALA B O 1
ATOM 6059 N N . GLN B 1 246 ? -9.211 -18.312 2.012 1 97.56 246 GLN B N 1
ATOM 6060 C CA . GLN B 1 246 ? -7.957 -17.734 1.521 1 97.56 246 GLN B CA 1
ATOM 6061 C C . GLN B 1 246 ? -7.531 -16.547 2.367 1 97.56 246 GLN B C 1
ATOM 6063 O O . GLN B 1 246 ? -6.34 -16.344 2.605 1 97.56 246 GLN B O 1
ATOM 6068 N N . VAL B 1 247 ? -8.484 -15.703 2.822 1 97.81 247 VAL B N 1
ATOM 6069 C CA . VAL B 1 247 ? -8.156 -14.625 3.752 1 97.81 247 VAL B CA 1
ATOM 6070 C C . VAL B 1 247 ? -7.469 -15.203 4.988 1 97.81 247 VAL B C 1
ATOM 6072 O O . VAL B 1 247 ? -6.402 -14.727 5.387 1 97.81 247 VAL B O 1
ATOM 6075 N N . ALA B 1 248 ? -8.023 -16.219 5.512 1 98.06 248 ALA B N 1
ATOM 6076 C CA . ALA B 1 248 ? -7.492 -16.844 6.719 1 98.06 248 ALA B CA 1
ATOM 6077 C C . ALA B 1 248 ? -6.109 -17.438 6.469 1 98.06 248 ALA B C 1
ATOM 6079 O O . ALA B 1 248 ? -5.223 -17.344 7.32 1 98.06 248 ALA B O 1
ATOM 6080 N N . LEU B 1 249 ? -5.945 -18.062 5.367 1 98.25 249 LEU B N 1
ATOM 6081 C CA . LEU B 1 249 ? -4.66 -18.656 5.035 1 98.25 249 LEU B CA 1
ATOM 6082 C C . LEU B 1 249 ? -3.566 -17.609 4.949 1 98.25 249 LEU B C 1
ATOM 6084 O O . LEU B 1 249 ? -2.486 -17.781 5.516 1 98.25 249 LEU B O 1
ATOM 6088 N N . PHE B 1 250 ? -3.855 -16.578 4.27 1 97.25 250 PHE B N 1
ATOM 6089 C CA . PHE B 1 250 ? -2.828 -15.57 4.051 1 97.25 250 PHE B CA 1
ATOM 6090 C C . PHE B 1 250 ? -2.578 -14.766 5.32 1 97.25 250 PHE B C 1
ATOM 6092 O O . PHE B 1 250 ? -1.495 -14.203 5.504 1 97.25 250 PHE B O 1
ATOM 6099 N N . ALA B 1 251 ? -3.543 -14.711 6.195 1 96.5 251 ALA B N 1
ATOM 6100 C CA . ALA B 1 251 ? -3.256 -14.172 7.523 1 96.5 251 ALA B CA 1
ATOM 6101 C C . ALA B 1 251 ? -2.193 -15 8.234 1 96.5 251 ALA B C 1
ATOM 6103 O O . ALA B 1 251 ? -1.26 -14.453 8.828 1 96.5 251 ALA B O 1
ATOM 6104 N N . ILE B 1 252 ? -2.289 -16.328 8.125 1 96.94 252 ILE B N 1
ATOM 6105 C CA . ILE B 1 252 ? -1.326 -17.234 8.742 1 96.94 252 ILE B CA 1
ATOM 6106 C C . ILE B 1 252 ? 0.043 -17.047 8.086 1 96.94 252 ILE B C 1
ATOM 6108 O O . ILE B 1 252 ? 1.059 -16.953 8.781 1 96.94 252 ILE B O 1
ATOM 6112 N N . LEU B 1 253 ? 0.005 -16.984 6.777 1 95.75 253 LEU B N 1
ATOM 6113 C CA . LEU B 1 253 ? 1.263 -16.891 6.043 1 95.75 253 LEU B CA 1
ATOM 6114 C C . LEU B 1 253 ? 1.92 -15.531 6.281 1 95.75 253 LEU B C 1
ATOM 6116 O O . LEU B 1 253 ? 3.148 -15.43 6.281 1 95.75 253 LEU B O 1
ATOM 6120 N N . THR B 1 254 ? 1.104 -14.516 6.457 1 93.56 254 THR B N 1
ATOM 6121 C CA . THR B 1 254 ? 1.646 -13.195 6.781 1 93.56 254 THR B CA 1
ATOM 6122 C C . THR B 1 254 ? 2.336 -13.219 8.141 1 93.56 254 THR B C 1
ATOM 6124 O O . THR B 1 254 ? 3.408 -12.633 8.305 1 93.56 254 THR B O 1
ATOM 6127 N N . GLU B 1 255 ? 1.741 -13.859 9.086 1 92.75 255 GLU B N 1
ATOM 6128 C CA . GLU B 1 255 ? 2.373 -14.008 10.391 1 92.75 255 GLU B CA 1
ATOM 6129 C C . GLU B 1 255 ? 3.715 -14.719 10.281 1 92.75 255 GLU B C 1
ATOM 6131 O O . GLU B 1 255 ? 4.684 -14.344 10.945 1 92.75 255 GLU B O 1
ATOM 6136 N N . ALA B 1 256 ? 3.721 -15.703 9.508 1 92.88 256 ALA B N 1
ATOM 6137 C CA . ALA B 1 256 ? 4.973 -16.422 9.289 1 92.88 256 ALA B CA 1
ATOM 6138 C C . ALA B 1 256 ? 6.008 -15.539 8.609 1 92.88 256 ALA B C 1
ATOM 6140 O O . ALA B 1 256 ? 7.184 -15.555 8.969 1 92.88 256 ALA B O 1
ATOM 6141 N N . TYR B 1 257 ? 5.559 -14.797 7.633 1 90.38 257 TYR B N 1
ATOM 6142 C CA . TYR B 1 257 ? 6.445 -13.875 6.934 1 90.38 257 TYR B CA 1
ATOM 6143 C C . TYR B 1 257 ? 7.105 -12.906 7.91 1 90.38 257 TYR B C 1
ATOM 6145 O O . TYR B 1 257 ? 8.305 -12.648 7.816 1 90.38 257 TYR B O 1
ATOM 6153 N N . VAL B 1 258 ? 6.344 -12.422 8.781 1 87.69 258 VAL B N 1
ATOM 6154 C CA . VAL B 1 258 ? 6.848 -11.461 9.758 1 87.69 258 VAL B CA 1
ATOM 6155 C C . VAL B 1 258 ? 7.785 -12.164 10.734 1 87.69 258 VAL B C 1
ATOM 6157 O O . VAL B 1 258 ? 8.82 -11.609 11.125 1 87.69 258 VAL B O 1
ATOM 6160 N N . ALA B 1 259 ? 7.496 -13.344 11.102 1 88.62 259 ALA B N 1
ATOM 6161 C CA . ALA B 1 259 ? 8.242 -14.078 12.117 1 88.62 259 ALA B CA 1
ATOM 6162 C C . ALA B 1 259 ? 9.617 -14.5 11.594 1 88.62 259 ALA B C 1
ATOM 6164 O O . ALA B 1 259 ? 10.609 -14.453 12.32 1 88.62 259 ALA B O 1
ATOM 6165 N N . PHE B 1 260 ? 9.641 -14.906 10.367 1 87.94 260 PHE B N 1
ATOM 6166 C CA . PHE B 1 260 ? 10.867 -15.5 9.867 1 87.94 260 PHE B CA 1
ATOM 6167 C C . PHE B 1 260 ? 11.664 -14.492 9.047 1 87.94 260 PHE B C 1
ATOM 6169 O O . PHE B 1 260 ? 12.867 -14.68 8.82 1 87.94 260 PHE B O 1
ATOM 6176 N N . GLY B 1 261 ? 11.008 -13.469 8.648 1 78.19 261 GLY B N 1
ATOM 6177 C CA . GLY B 1 261 ? 11.688 -12.469 7.84 1 78.19 261 GLY B CA 1
ATOM 6178 C C . GLY B 1 261 ? 11.984 -12.945 6.434 1 78.19 261 GLY B C 1
ATOM 6179 O O . GLY B 1 261 ? 11.531 -14.016 6.027 1 78.19 261 GLY B O 1
ATOM 6180 N N . ASN B 1 262 ? 12.734 -12.133 5.648 1 75.81 262 ASN B N 1
ATOM 6181 C CA . ASN B 1 262 ? 12.977 -12.461 4.246 1 75.81 262 ASN B CA 1
ATOM 6182 C C . ASN B 1 262 ? 14.461 -12.469 3.918 1 75.81 262 ASN B C 1
ATOM 6184 O O . ASN B 1 262 ? 14.852 -12.312 2.76 1 75.81 262 ASN B O 1
ATOM 6188 N N . GLU B 1 263 ? 15.188 -12.68 4.918 1 75.06 263 GLU B N 1
ATOM 6189 C CA . GLU B 1 263 ? 16.625 -12.773 4.688 1 75.06 263 GLU B CA 1
ATOM 6190 C C . GLU B 1 263 ? 17 -14.156 4.16 1 75.06 263 GLU B C 1
ATOM 6192 O O . GLU B 1 263 ? 17 -15.133 4.91 1 75.06 263 GLU B O 1
ATOM 6197 N N . LEU B 1 264 ? 17.484 -14.172 3.049 1 69.38 264 LEU B N 1
ATOM 6198 C CA . LEU B 1 264 ? 17.734 -15.438 2.354 1 69.38 264 LEU B CA 1
ATOM 6199 C C . LEU B 1 264 ? 18.922 -16.156 2.957 1 69.38 264 LEU B C 1
ATOM 6201 O O . LEU B 1 264 ? 18.984 -17.391 2.926 1 69.38 264 LEU B O 1
ATOM 6205 N N . ASP B 1 265 ? 19.812 -15.438 3.545 1 72.44 265 ASP B N 1
ATOM 6206 C CA . ASP B 1 265 ? 21.062 -16.047 3.969 1 72.44 265 ASP B CA 1
ATOM 6207 C C . ASP B 1 265 ? 21.062 -16.344 5.469 1 72.44 265 ASP B C 1
ATOM 6209 O O . ASP B 1 265 ? 22.016 -16.891 6.004 1 72.44 265 ASP B O 1
ATOM 6213 N N . ARG B 1 266 ? 19.922 -16.109 5.992 1 78.56 266 ARG B N 1
ATOM 6214 C CA . ARG B 1 266 ? 19.875 -16.344 7.43 1 78.56 266 ARG B CA 1
ATOM 6215 C C . ARG B 1 266 ? 19.234 -17.703 7.742 1 78.56 266 ARG B C 1
ATOM 6217 O O . ARG B 1 266 ? 18.031 -17.875 7.602 1 78.56 266 ARG B O 1
ATOM 6224 N N . PRO B 1 267 ? 20.078 -18.656 8.141 1 84.62 267 PRO B N 1
ATOM 6225 C CA . PRO B 1 267 ? 19.516 -19.984 8.461 1 84.62 267 PRO B CA 1
ATOM 6226 C C . PRO B 1 267 ? 18.578 -19.938 9.656 1 84.62 267 PRO B C 1
ATOM 6228 O O . PRO B 1 267 ? 18.672 -19.062 10.508 1 84.62 267 PRO B O 1
ATOM 6231 N N . LEU B 1 268 ? 17.703 -20.891 9.711 1 89.31 268 LEU B N 1
ATOM 6232 C CA . LEU B 1 268 ? 16.812 -21 10.859 1 89.31 268 LEU B CA 1
ATOM 6233 C C . LEU B 1 268 ? 17.562 -21.562 12.062 1 89.31 268 LEU B C 1
ATOM 6235 O O . LEU B 1 268 ? 18.391 -22.469 11.922 1 89.31 268 LEU B O 1
ATOM 6239 N N . GLU B 1 269 ? 17.328 -20.984 13.148 1 89.69 269 GLU B N 1
ATOM 6240 C CA . GLU B 1 269 ? 17.891 -21.453 14.414 1 89.69 269 GLU B CA 1
ATOM 6241 C C . GLU B 1 269 ? 16.891 -22.344 15.156 1 89.69 269 GLU B C 1
ATOM 6243 O O . GLU B 1 269 ? 15.734 -22.469 14.742 1 89.69 269 GLU B O 1
ATOM 6248 N N . ASP B 1 270 ? 17.312 -22.953 16.188 1 88.25 270 ASP B N 1
ATOM 6249 C CA . ASP B 1 270 ? 16.5 -23.906 16.938 1 88.25 270 ASP B CA 1
ATOM 6250 C C . ASP B 1 270 ? 15.188 -23.266 17.391 1 88.25 270 ASP B C 1
ATOM 6252 O O . ASP B 1 270 ? 14.125 -23.891 17.297 1 88.25 270 ASP B O 1
ATOM 6256 N N . LYS B 1 271 ? 15.297 -22.062 17.797 1 90.69 271 LYS B N 1
ATOM 6257 C CA . LYS B 1 271 ? 14.102 -21.375 18.281 1 90.69 271 LYS B CA 1
ATOM 6258 C C . LYS B 1 271 ? 13.109 -21.141 17.156 1 90.69 271 LYS B C 1
ATOM 6260 O O . LYS B 1 271 ? 11.898 -21.062 17.391 1 90.69 271 LYS B O 1
ATOM 6265 N N . ASP B 1 272 ? 13.562 -21.109 15.977 1 92.94 272 ASP B N 1
ATOM 6266 C CA . ASP B 1 272 ? 12.727 -20.844 14.812 1 92.94 272 ASP B CA 1
ATOM 6267 C C . ASP B 1 272 ? 11.867 -22.062 14.469 1 92.94 272 ASP B C 1
ATOM 6269 O O . ASP B 1 272 ? 10.773 -21.906 13.914 1 92.94 272 ASP B O 1
ATOM 6273 N N . PHE B 1 273 ? 12.305 -23.219 14.867 1 94.69 273 PHE B N 1
ATOM 6274 C CA . PHE B 1 273 ? 11.586 -24.438 14.484 1 94.69 273 PHE B CA 1
ATOM 6275 C C . PHE B 1 273 ? 10.328 -24.609 15.336 1 94.69 273 PHE B C 1
ATOM 6277 O O . PHE B 1 273 ? 9.352 -25.219 14.891 1 94.69 273 PHE B O 1
ATOM 6284 N N . ASP B 1 274 ? 10.391 -24.016 16.531 1 95.5 274 ASP B N 1
ATOM 6285 C CA . ASP B 1 274 ? 9.148 -23.969 17.297 1 95.5 274 ASP B CA 1
ATOM 6286 C C . ASP B 1 274 ? 8.086 -23.125 16.594 1 95.5 274 ASP B C 1
ATOM 6288 O O . ASP B 1 274 ? 6.922 -23.531 16.516 1 95.5 274 ASP B O 1
ATOM 6292 N N . LYS B 1 275 ? 8.523 -22.031 16.109 1 95.62 275 LYS B N 1
ATOM 6293 C CA . LYS B 1 275 ? 7.617 -21.172 15.359 1 95.62 275 LYS B CA 1
ATOM 6294 C C . LYS B 1 275 ? 7.121 -21.859 14.094 1 95.62 275 LYS B C 1
ATOM 6296 O O . LYS B 1 275 ? 5.957 -21.719 13.711 1 95.62 275 LYS B O 1
ATOM 6301 N N . LEU B 1 276 ? 8.016 -22.562 13.469 1 96.69 276 LEU B N 1
ATOM 6302 C CA . LEU B 1 276 ? 7.656 -23.281 12.258 1 96.69 276 LEU B CA 1
ATOM 6303 C C . LEU B 1 276 ? 6.602 -24.344 12.555 1 96.69 276 LEU B C 1
ATOM 6305 O O . LEU B 1 276 ? 5.664 -24.531 11.773 1 96.69 276 LEU B O 1
ATOM 6309 N N . TRP B 1 277 ? 6.805 -25.016 13.656 1 96.62 277 TRP B N 1
ATOM 6310 C CA . TRP B 1 277 ? 5.84 -26.016 14.07 1 96.62 277 TRP B CA 1
ATOM 6311 C C . TRP B 1 277 ? 4.465 -25.406 14.297 1 96.62 277 TRP B C 1
ATOM 6313 O O . TRP B 1 277 ? 3.453 -25.938 13.836 1 96.62 277 TRP B O 1
ATOM 6323 N N . VAL B 1 278 ? 4.465 -24.266 14.977 1 97.25 278 VAL B N 1
ATOM 6324 C CA . VAL B 1 278 ? 3.209 -23.578 15.258 1 97.25 278 VAL B CA 1
ATOM 6325 C C . VAL B 1 278 ? 2.523 -23.203 13.945 1 97.25 278 VAL B C 1
ATOM 6327 O O . VAL B 1 278 ? 1.311 -23.359 13.805 1 97.25 278 VAL B O 1
ATOM 6330 N N . SER B 1 279 ? 3.244 -22.672 13.031 1 97.5 279 SER B N 1
ATOM 6331 C CA . SER B 1 279 ? 2.693 -22.281 11.742 1 97.5 279 SER B CA 1
ATOM 6332 C C . SER B 1 279 ? 2.166 -23.484 10.977 1 97.5 279 SER B C 1
ATOM 6334 O O . SER B 1 279 ? 1.136 -23.406 10.297 1 97.5 279 SER B O 1
ATOM 6336 N N . ASN B 1 280 ? 2.852 -24.594 11.023 1 98 280 ASN B N 1
ATOM 6337 C CA . ASN B 1 280 ? 2.389 -25.812 10.367 1 98 280 ASN B CA 1
ATOM 6338 C C . ASN B 1 280 ? 1.073 -26.297 10.961 1 98 280 ASN B C 1
ATOM 6340 O O . ASN B 1 280 ? 0.173 -26.719 10.227 1 98 280 ASN B O 1
ATOM 6344 N N . VAL B 1 281 ? 1.048 -26.234 12.258 1 98.31 281 VAL B N 1
ATOM 6345 C CA . VAL B 1 281 ? -0.18 -26.656 12.93 1 98.31 281 VAL B CA 1
ATOM 6346 C C . VAL B 1 281 ? -1.331 -25.75 12.516 1 98.31 281 VAL B C 1
ATOM 6348 O O . VAL B 1 281 ? -2.447 -26.203 12.281 1 98.31 281 VAL B O 1
ATOM 6351 N N . ALA B 1 282 ? -1.053 -24.469 12.453 1 98.44 282 ALA B N 1
ATOM 6352 C CA . ALA B 1 282 ? -2.072 -23.516 12.039 1 98.44 282 ALA B CA 1
ATOM 6353 C C . ALA B 1 282 ? -2.586 -23.828 10.641 1 98.44 282 ALA B C 1
ATOM 6355 O O . ALA B 1 282 ? -3.785 -23.719 10.375 1 98.44 282 ALA B O 1
ATOM 6356 N N . ILE B 1 283 ? -1.768 -24.219 9.711 1 98.44 283 ILE B N 1
ATOM 6357 C CA . ILE B 1 283 ? -2.148 -24.547 8.344 1 98.44 283 ILE B CA 1
ATOM 6358 C C . ILE B 1 283 ? -2.971 -25.828 8.328 1 98.44 283 ILE B C 1
ATOM 6360 O O . ILE B 1 283 ? -3.934 -25.953 7.566 1 98.44 283 ILE B O 1
ATOM 6364 N N . ASP B 1 284 ? -2.559 -26.781 9.148 1 98.56 284 ASP B N 1
ATOM 6365 C CA . ASP B 1 284 ? -3.326 -28.016 9.25 1 98.56 284 ASP B CA 1
ATOM 6366 C C . ASP B 1 284 ? -4.742 -27.75 9.758 1 98.56 284 ASP B C 1
ATOM 6368 O O . ASP B 1 284 ? -5.711 -28.297 9.219 1 98.56 284 ASP B O 1
ATOM 6372 N N . GLN B 1 285 ? -4.777 -26.938 10.758 1 98.5 285 GLN B N 1
ATOM 6373 C CA . GLN B 1 285 ? -6.086 -26.578 11.297 1 98.5 285 GLN B CA 1
ATOM 6374 C C . GLN B 1 285 ? -6.91 -25.812 10.266 1 98.5 285 GLN B C 1
ATOM 6376 O O . GLN B 1 285 ? -8.133 -25.969 10.195 1 98.5 285 GLN B O 1
ATOM 6381 N N . TRP B 1 286 ? -6.25 -25 9.57 1 98.44 286 TRP B N 1
ATOM 6382 C CA . TRP B 1 286 ? -6.902 -24.234 8.508 1 98.44 286 TRP B CA 1
ATOM 6383 C C . TRP B 1 286 ? -7.594 -25.172 7.52 1 98.44 286 TRP B C 1
ATOM 6385 O O . TRP B 1 286 ? -8.75 -24.953 7.16 1 98.44 286 TRP B O 1
ATOM 6395 N N . ARG B 1 287 ? -6.949 -26.203 7.031 1 98.31 287 ARG B N 1
ATOM 6396 C CA . ARG B 1 287 ? -7.523 -27.141 6.07 1 98.31 287 ARG B CA 1
ATOM 6397 C C . ARG B 1 287 ? -8.727 -27.859 6.664 1 98.31 287 ARG B C 1
ATOM 6399 O O . ARG B 1 287 ? -9.773 -27.969 6.02 1 98.31 287 ARG B O 1
ATOM 6406 N N . LEU B 1 288 ? -8.547 -28.297 7.871 1 97.88 288 LEU B N 1
ATOM 6407 C CA . LEU B 1 288 ? -9.609 -29.047 8.539 1 97.88 288 LEU B CA 1
ATOM 6408 C C . LEU B 1 288 ? -10.859 -28.172 8.703 1 97.88 288 LEU B C 1
ATOM 6410 O O . LEU B 1 288 ? -11.984 -28.672 8.641 1 97.88 288 LEU B O 1
ATOM 6414 N N . HIS B 1 289 ? -10.617 -26.969 8.836 1 96.69 289 HIS B N 1
ATOM 6415 C CA . HIS B 1 289 ? -11.703 -26.047 9.133 1 96.69 289 HIS B CA 1
ATOM 6416 C C . HIS B 1 289 ? -12.406 -25.594 7.852 1 96.69 289 HIS B C 1
ATOM 6418 O O . HIS B 1 289 ? -13.633 -25.516 7.809 1 96.69 289 HIS B O 1
ATOM 6424 N N . TRP B 1 290 ? -11.688 -25.297 6.852 1 96.62 290 TRP B N 1
ATOM 6425 C CA . TRP B 1 290 ? -12.242 -24.562 5.715 1 96.62 290 TRP B CA 1
ATOM 6426 C C . TRP B 1 290 ? -12.57 -25.5 4.562 1 96.62 290 TRP B C 1
ATOM 6428 O O . TRP B 1 290 ? -13.508 -25.266 3.803 1 96.62 290 TRP B O 1
ATOM 6438 N N . GLN B 1 291 ? -11.859 -26.594 4.379 1 96.19 291 GLN B N 1
ATOM 6439 C CA . GLN B 1 291 ? -12.062 -27.484 3.232 1 96.19 291 GLN B CA 1
ATOM 6440 C C . GLN B 1 291 ? -13.492 -28.031 3.211 1 96.19 291 GLN B C 1
ATOM 6442 O O . GLN B 1 291 ? -14.148 -28 2.172 1 96.19 291 GLN B O 1
ATOM 6447 N N . PRO B 1 292 ? -14.055 -28.453 4.359 1 94.56 292 PRO B N 1
ATOM 6448 C CA . PRO B 1 292 ? -15.422 -28.984 4.328 1 94.56 292 PRO B CA 1
ATOM 6449 C C . PRO B 1 292 ? -16.453 -27.906 4.031 1 94.56 292 PRO B C 1
ATOM 6451 O O . PRO B 1 292 ? -17.578 -28.219 3.602 1 94.56 292 PRO B O 1
ATOM 6454 N N . ARG B 1 293 ? -16.078 -26.672 4.219 1 92.44 293 ARG B N 1
ATOM 6455 C CA . ARG B 1 293 ? -17.016 -25.578 4.035 1 92.44 293 ARG B CA 1
ATOM 6456 C C . ARG B 1 293 ? -17.062 -25.125 2.576 1 92.44 293 ARG B C 1
ATOM 6458 O O . ARG B 1 293 ? -17.984 -24.422 2.166 1 92.44 293 ARG B O 1
ATOM 6465 N N . SER B 1 294 ? -16.031 -25.422 1.888 1 92.56 294 SER B N 1
ATOM 6466 C CA . SER B 1 294 ? -16 -25.156 0.452 1 92.56 294 SER B CA 1
ATOM 6467 C C . SER B 1 294 ? -16.562 -26.328 -0.337 1 92.56 294 SER B C 1
ATOM 6469 O O . SER B 1 294 ? -15.805 -27.109 -0.921 1 92.56 294 SER B O 1
ATOM 6471 N N . LYS B 1 295 ? -17.797 -26.344 -0.513 1 89.56 295 LYS B N 1
ATOM 6472 C CA . LYS B 1 295 ? -18.484 -27.516 -1.034 1 89.56 295 LYS B CA 1
ATOM 6473 C C . LYS B 1 295 ? -18.359 -27.609 -2.553 1 89.56 295 LYS B C 1
ATOM 6475 O O . LYS B 1 295 ? -18.359 -26.578 -3.238 1 89.56 295 LYS B O 1
ATOM 6480 N N . ASP B 1 296 ? -18.297 -28.828 -2.963 1 89.62 296 ASP B N 1
ATOM 6481 C CA . ASP B 1 296 ? -18.328 -29.109 -4.395 1 89.62 296 ASP B CA 1
ATOM 6482 C C . ASP B 1 296 ? -19.656 -28.672 -5.012 1 89.62 296 ASP B C 1
ATOM 6484 O O . ASP B 1 296 ? -20.625 -28.453 -4.293 1 89.62 296 ASP B O 1
ATOM 6488 N N . CYS B 1 297 ? -19.594 -28.344 -6.262 1 85.12 297 CYS B N 1
ATOM 6489 C CA . CYS B 1 297 ? -20.844 -27.953 -6.934 1 85.12 297 CYS B CA 1
ATOM 6490 C C . CYS B 1 297 ? -20.906 -28.547 -8.336 1 85.12 297 CYS B C 1
ATOM 6492 O O . CYS B 1 297 ? -19.891 -29.016 -8.867 1 85.12 297 CYS B O 1
ATOM 6494 N N . ALA B 1 298 ? -22.062 -28.516 -8.844 1 85.5 298 ALA B N 1
ATOM 6495 C CA . ALA B 1 298 ? -22.312 -29.156 -10.133 1 85.5 298 ALA B CA 1
ATOM 6496 C C . ALA B 1 298 ? -21.5 -28.5 -11.242 1 85.5 298 ALA B C 1
ATOM 6498 O O . ALA B 1 298 ? -21 -29.188 -12.133 1 85.5 298 ALA B O 1
ATOM 6499 N N . ALA B 1 299 ? -21.312 -27.328 -11.203 1 84.12 299 ALA B N 1
ATOM 6500 C CA . ALA B 1 299 ? -20.688 -26.578 -12.281 1 84.12 299 ALA B CA 1
ATOM 6501 C C . ALA B 1 299 ? -19.172 -26.75 -12.25 1 84.12 299 ALA B C 1
ATOM 6503 O O . ALA B 1 299 ? -18.516 -26.75 -13.297 1 84.12 299 ALA B O 1
ATOM 6504 N N . LEU B 1 300 ? -18.562 -26.953 -11.086 1 90.81 300 LEU B N 1
ATOM 6505 C CA . LEU B 1 300 ? -17.109 -26.953 -10.945 1 90.81 300 LEU B CA 1
ATOM 6506 C C . LEU B 1 300 ? -16.609 -28.281 -10.414 1 90.81 300 LEU B C 1
ATOM 6508 O O . LEU B 1 300 ? -15.406 -28.469 -10.234 1 90.81 300 LEU B O 1
ATOM 6512 N N . GLY B 1 301 ? -17.547 -29.172 -10.195 1 93.69 301 GLY B N 1
ATOM 6513 C CA . GLY B 1 301 ? -17.156 -30.453 -9.617 1 93.69 301 GLY B CA 1
ATOM 6514 C C . GLY B 1 301 ? -16.531 -30.312 -8.234 1 93.69 301 GLY B C 1
ATOM 6515 O O . GLY B 1 301 ? -17.094 -29.656 -7.359 1 93.69 301 GLY B O 1
ATOM 6516 N N . SER B 1 302 ? -15.367 -30.906 -8.094 1 95.19 302 SER B N 1
ATOM 6517 C CA . SER B 1 302 ? -14.695 -30.891 -6.797 1 95.19 302 SER B CA 1
ATOM 6518 C C . SER B 1 302 ? -13.664 -29.766 -6.727 1 95.19 302 SER B C 1
ATOM 6520 O O . SER B 1 302 ? -12.914 -29.672 -5.754 1 95.19 302 SER B O 1
ATOM 6522 N N . TYR B 1 303 ? -13.633 -28.906 -7.648 1 95.38 303 TYR B N 1
ATOM 6523 C CA . TYR B 1 303 ? -12.625 -27.859 -7.699 1 95.38 303 TYR B CA 1
ATOM 6524 C C . TYR B 1 303 ? -12.664 -27 -6.441 1 95.38 303 TYR B C 1
ATOM 6526 O O . TYR B 1 303 ? -11.625 -26.703 -5.855 1 95.38 303 TYR B O 1
ATOM 6534 N N . PRO B 1 304 ? -13.797 -26.594 -5.914 1 94.31 304 PRO B N 1
ATOM 6535 C CA . PRO B 1 304 ? -13.812 -25.688 -4.754 1 94.31 304 PRO B CA 1
ATOM 6536 C C . PRO B 1 304 ? -13.094 -26.281 -3.545 1 94.31 304 PRO B C 1
ATOM 6538 O O . PRO B 1 304 ? -12.289 -25.609 -2.904 1 94.31 304 PRO B O 1
ATOM 6541 N N . SER B 1 305 ? -13.297 -27.5 -3.268 1 95.44 305 SER B N 1
ATOM 6542 C CA . SER B 1 305 ? -12.648 -28.125 -2.125 1 95.44 305 SER B CA 1
ATOM 6543 C C . SER B 1 305 ? -11.195 -28.484 -2.443 1 95.44 305 SER B C 1
ATOM 6545 O O . SER B 1 305 ? -10.305 -28.281 -1.615 1 95.44 305 SER B O 1
ATOM 6547 N N . LYS B 1 306 ? -10.953 -29 -3.668 1 96.56 306 LYS B N 1
ATOM 6548 C CA . LYS B 1 306 ? -9.617 -29.453 -4.043 1 96.56 306 LYS B CA 1
ATOM 6549 C C . LYS B 1 306 ? -8.664 -28.281 -4.215 1 96.56 306 LYS B C 1
ATOM 6551 O O . LYS B 1 306 ? -7.465 -28.406 -3.955 1 96.56 306 LYS B O 1
ATOM 6556 N N . ALA B 1 307 ? -9.242 -27.188 -4.629 1 96.06 307 ALA B N 1
ATOM 6557 C CA . ALA B 1 307 ? -8.406 -25.984 -4.719 1 96.06 307 ALA B CA 1
ATOM 6558 C C . ALA B 1 307 ? -7.848 -25.609 -3.348 1 96.06 307 ALA B C 1
ATOM 6560 O O . ALA B 1 307 ? -6.699 -25.172 -3.236 1 96.06 307 ALA B O 1
ATOM 6561 N N . LEU B 1 308 ? -8.609 -25.734 -2.301 1 97.06 308 LEU B N 1
ATOM 6562 C CA . LEU B 1 308 ? -8.125 -25.438 -0.957 1 97.06 308 LEU B CA 1
ATOM 6563 C C . LEU B 1 308 ? -7.055 -26.438 -0.53 1 97.06 308 LEU B C 1
ATOM 6565 O O . LEU B 1 308 ? -6.117 -26.078 0.184 1 97.06 308 LEU B O 1
ATOM 6569 N N . VAL B 1 309 ? -7.188 -27.672 -0.979 1 98.12 309 VAL B N 1
ATOM 6570 C CA . VAL B 1 309 ? -6.16 -28.672 -0.685 1 98.12 309 VAL B CA 1
ATOM 6571 C C . VAL B 1 309 ? -4.859 -28.297 -1.388 1 98.12 309 VAL B C 1
ATOM 6573 O O . VAL B 1 309 ? -3.771 -28.469 -0.835 1 98.12 309 VAL B O 1
ATOM 6576 N N . LEU B 1 310 ? -5.039 -27.812 -2.578 1 97.88 310 LEU B N 1
ATOM 6577 C CA . LEU B 1 310 ? -3.873 -27.344 -3.311 1 97.88 310 LEU B CA 1
ATOM 6578 C C . LEU B 1 310 ? -3.174 -26.219 -2.547 1 97.88 310 LEU B C 1
ATOM 6580 O O . LEU B 1 310 ? -1.95 -26.234 -2.396 1 97.88 310 LEU B O 1
ATOM 6584 N N . TYR B 1 311 ? -3.928 -25.25 -2.078 1 97.94 311 TYR B N 1
ATOM 6585 C CA . TYR B 1 311 ? -3.381 -24.141 -1.288 1 97.94 311 TYR B CA 1
ATOM 6586 C C . TYR B 1 311 ? -2.729 -24.656 -0.012 1 97.94 311 TYR B C 1
ATOM 6588 O O . TYR B 1 311 ? -1.698 -24.141 0.421 1 97.94 311 TYR B O 1
ATOM 6596 N N . TYR B 1 312 ? -3.32 -25.656 0.558 1 98.56 312 TYR B N 1
ATOM 6597 C CA . TYR B 1 312 ? -2.777 -26.266 1.764 1 98.56 312 TYR B CA 1
ATOM 6598 C C . TYR B 1 312 ? -1.382 -26.828 1.512 1 98.56 312 TYR B C 1
ATOM 6600 O O . TYR B 1 312 ? -0.439 -26.516 2.244 1 98.56 312 TYR B O 1
ATOM 6608 N N . HIS B 1 313 ? -1.238 -27.625 0.512 1 98.44 313 HIS B N 1
ATOM 6609 C CA . HIS B 1 313 ? 0.055 -28.234 0.204 1 98.44 313 HIS B CA 1
ATOM 6610 C C . HIS B 1 313 ? 1.093 -27.156 -0.126 1 98.44 313 HIS B C 1
ATO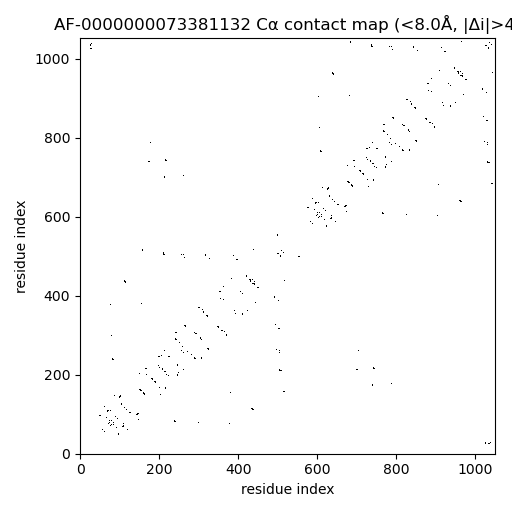M 6612 O O . HIS B 1 313 ? 2.23 -27.219 0.345 1 98.44 313 HIS B O 1
ATOM 6618 N N . PHE B 1 314 ? 0.662 -26.234 -0.878 1 97.5 314 PHE B N 1
ATOM 6619 C CA . PHE B 1 314 ? 1.618 -25.203 -1.278 1 97.5 314 PHE B CA 1
ATOM 6620 C C . PHE B 1 314 ? 2.057 -24.375 -0.078 1 97.5 314 PHE B C 1
ATOM 6622 O O . PHE B 1 314 ? 3.225 -24 0.027 1 97.5 314 PHE B O 1
ATOM 6629 N N . ALA B 1 315 ? 1.119 -24.031 0.764 1 97.81 315 ALA B N 1
ATOM 6630 C CA . ALA B 1 315 ? 1.466 -23.281 1.974 1 97.81 315 ALA B CA 1
ATOM 6631 C C . ALA B 1 315 ? 2.455 -24.062 2.832 1 97.81 315 ALA B C 1
ATOM 6633 O O . ALA B 1 315 ? 3.408 -23.5 3.369 1 97.81 315 ALA B O 1
ATOM 6634 N N . ARG B 1 316 ? 2.256 -25.328 2.961 1 97.81 316 ARG B N 1
ATOM 6635 C CA . ARG B 1 316 ? 3.166 -26.188 3.715 1 97.81 316 ARG B CA 1
ATOM 6636 C C . ARG B 1 316 ? 4.555 -26.203 3.08 1 97.81 316 ARG B C 1
ATOM 6638 O O . ARG B 1 316 ? 5.566 -26.188 3.783 1 97.81 316 ARG B O 1
ATOM 6645 N N . PHE B 1 317 ? 4.496 -26.297 1.83 1 96.5 317 PHE B N 1
ATOM 6646 C CA . PHE B 1 317 ? 5.754 -26.234 1.096 1 96.5 317 PHE B CA 1
ATOM 6647 C C . PHE B 1 317 ? 6.48 -24.922 1.379 1 96.5 317 PHE B C 1
ATOM 6649 O O . PHE B 1 317 ? 7.664 -24.922 1.713 1 96.5 317 PHE B O 1
ATOM 6656 N N . GLN B 1 318 ? 5.781 -23.828 1.274 1 92.75 318 GLN B N 1
ATOM 6657 C CA . GLN B 1 318 ? 6.371 -22.5 1.493 1 92.75 318 GLN B CA 1
ATOM 6658 C C . GLN B 1 318 ? 6.977 -22.406 2.889 1 92.75 318 GLN B C 1
ATOM 6660 O O . GLN B 1 318 ? 8.102 -21.922 3.049 1 92.75 318 GLN B O 1
ATOM 6665 N N . LEU B 1 319 ? 6.305 -22.859 3.82 1 94.62 319 LEU B N 1
ATOM 6666 C CA . LEU B 1 319 ? 6.734 -22.75 5.207 1 94.62 319 LEU B CA 1
ATOM 6667 C C . LEU B 1 319 ? 7.965 -23.609 5.465 1 94.62 319 LEU B C 1
ATOM 6669 O O . LEU B 1 319 ? 8.969 -23.125 6.004 1 94.62 319 LEU B O 1
ATOM 6673 N N . ASN B 1 320 ? 7.879 -24.812 5.02 1 95.88 320 ASN B N 1
ATOM 6674 C CA . ASN B 1 320 ? 8.922 -25.766 5.398 1 95.88 320 ASN B CA 1
ATOM 6675 C C . ASN B 1 320 ? 10.172 -25.578 4.547 1 95.88 320 ASN B C 1
ATOM 6677 O O . ASN B 1 320 ? 11.273 -25.953 4.973 1 95.88 320 ASN B O 1
ATOM 6681 N N . SER B 1 321 ? 10.031 -25.016 3.428 1 92.19 321 SER B N 1
ATOM 6682 C CA . SER B 1 321 ? 11.195 -24.75 2.596 1 92.19 321 SER B CA 1
ATOM 6683 C C . SER B 1 321 ? 12.102 -23.703 3.232 1 92.19 321 SER B C 1
ATOM 6685 O O . SER B 1 321 ? 13.273 -23.594 2.869 1 92.19 321 SER B O 1
ATOM 6687 N N . LEU B 1 322 ? 11.594 -22.953 4.195 1 90.31 322 LEU B N 1
ATOM 6688 C CA . LEU B 1 322 ? 12.375 -21.953 4.914 1 90.31 322 LEU B CA 1
ATOM 6689 C C . LEU B 1 322 ? 13.555 -22.594 5.633 1 90.31 322 LEU B C 1
ATOM 6691 O O . LEU B 1 322 ? 14.562 -21.938 5.887 1 90.31 322 LEU B O 1
ATOM 6695 N N . ALA B 1 323 ? 13.469 -23.859 5.934 1 90.5 323 ALA B N 1
ATOM 6696 C CA . ALA B 1 323 ? 14.5 -24.578 6.684 1 90.5 323 ALA B CA 1
ATOM 6697 C C . ALA B 1 323 ? 15.781 -24.719 5.863 1 90.5 323 ALA B C 1
ATOM 6699 O O . ALA B 1 323 ? 16.844 -24.984 6.41 1 90.5 323 ALA B O 1
ATOM 6700 N N . LEU B 1 324 ? 15.641 -24.547 4.641 1 87.5 324 LEU B N 1
ATOM 6701 C CA . LEU B 1 324 ? 16.781 -24.766 3.754 1 87.5 324 LEU B CA 1
ATOM 6702 C C . LEU B 1 324 ? 17.531 -23.453 3.49 1 87.5 324 LEU B C 1
ATOM 6704 O O . LEU B 1 324 ? 18.578 -23.453 2.852 1 87.5 324 LEU B O 1
ATOM 6708 N N . ARG B 1 325 ? 17.016 -22.391 4.023 1 83.88 325 ARG B N 1
ATOM 6709 C CA . ARG B 1 325 ? 17.656 -21.094 3.863 1 83.88 325 ARG B CA 1
ATOM 6710 C C . ARG B 1 325 ? 19.078 -21.094 4.43 1 83.88 325 ARG B C 1
ATOM 6712 O O . ARG B 1 325 ? 19.312 -21.641 5.508 1 83.88 325 ARG B O 1
ATOM 6719 N N . GLY B 1 326 ? 20.047 -20.562 3.646 1 77.19 326 GLY B N 1
ATOM 6720 C CA . GLY B 1 326 ? 21.406 -20.391 4.137 1 77.19 326 GLY B CA 1
ATOM 6721 C C . GLY B 1 326 ? 22.172 -21.688 4.223 1 77.19 326 GLY B C 1
ATOM 6722 O O . GLY B 1 326 ? 23.281 -21.734 4.758 1 77.19 326 GLY B O 1
ATOM 6723 N N . ILE B 1 327 ? 21.656 -22.766 3.83 1 78.06 327 ILE B N 1
ATOM 6724 C CA . ILE B 1 327 ? 22.328 -24.047 3.93 1 78.06 327 ILE B CA 1
ATOM 6725 C C . ILE B 1 327 ? 22.984 -24.391 2.594 1 78.06 327 ILE B C 1
ATOM 6727 O O . ILE B 1 327 ? 22.328 -24.391 1.551 1 78.06 327 ILE B O 1
ATOM 6731 N N . ASN B 1 328 ? 24.406 -24.406 2.625 1 66.44 328 ASN B N 1
ATOM 6732 C CA . ASN B 1 328 ? 25.172 -24.781 1.438 1 66.44 328 ASN B CA 1
ATOM 6733 C C . ASN B 1 328 ? 25.781 -26.172 1.587 1 66.44 328 ASN B C 1
ATOM 6735 O O . ASN B 1 328 ? 26.438 -26.469 2.59 1 66.44 328 ASN B O 1
ATOM 6739 N N . PRO B 1 329 ? 25.531 -27 0.659 1 59.72 329 PRO B N 1
ATOM 6740 C CA . PRO B 1 329 ? 26.109 -28.344 0.775 1 59.72 329 PRO B CA 1
ATOM 6741 C C . PRO B 1 329 ? 27.641 -28.344 0.679 1 59.72 329 PRO B C 1
ATOM 6743 O O . PRO B 1 329 ? 28.297 -29.203 1.271 1 59.72 329 PRO B O 1
ATOM 6746 N N . SER B 1 330 ? 28.25 -27.5 -0.369 1 55.12 330 SER B N 1
ATOM 6747 C CA . SER B 1 330 ? 29.703 -27.531 -0.579 1 55.12 330 SER B CA 1
ATOM 6748 C C . SER B 1 330 ? 30.453 -27.156 0.695 1 55.12 330 SER B C 1
ATOM 6750 O O . SER B 1 330 ? 31.562 -27.609 0.925 1 55.12 330 SER B O 1
ATOM 6752 N N . GLY B 1 331 ? 30.094 -26.156 1.365 1 48.03 331 GLY B N 1
ATOM 6753 C CA . GLY B 1 331 ? 30.812 -25.844 2.594 1 48.03 331 GLY B CA 1
ATOM 6754 C C . GLY B 1 331 ? 30.859 -27.016 3.562 1 48.03 331 GLY B C 1
ATOM 6755 O O . GLY B 1 331 ? 31.562 -26.953 4.578 1 48.03 331 GLY B O 1
ATOM 6756 N N . LEU B 1 332 ? 30.047 -27.891 3.301 1 46.22 332 LEU B N 1
ATOM 6757 C CA . LEU B 1 332 ? 29.938 -29.078 4.141 1 46.22 332 LEU B CA 1
ATOM 6758 C C . LEU B 1 332 ? 31.047 -30.078 3.828 1 46.22 332 LEU B C 1
ATOM 6760 O O . LEU B 1 332 ? 31.484 -30.812 4.711 1 46.22 332 LEU B O 1
ATOM 6764 N N . THR B 1 333 ? 31.547 -30.109 2.594 1 42 333 THR B N 1
ATOM 6765 C CA . THR B 1 333 ? 32.531 -31.125 2.223 1 42 333 THR B CA 1
ATOM 6766 C C . THR B 1 333 ? 33.938 -30.703 2.629 1 42 333 THR B C 1
ATOM 6768 O O . THR B 1 333 ? 34.875 -31.5 2.615 1 42 333 THR B O 1
ATOM 6771 N N . SER B 1 334 ? 34.219 -29.422 2.779 1 38.62 334 SER B N 1
ATOM 6772 C CA . SER B 1 334 ? 35.656 -29.109 2.793 1 38.62 334 SER B CA 1
ATOM 6773 C C . SER B 1 334 ? 36.281 -29.469 4.133 1 38.62 334 SER B C 1
ATOM 6775 O O . SER B 1 334 ? 37.5 -29.484 4.266 1 38.62 334 SER B O 1
ATOM 6777 N N . ASN B 1 335 ? 35.594 -29.25 5.277 1 37.56 335 ASN B N 1
ATOM 6778 C CA . ASN B 1 335 ? 36.406 -29.641 6.43 1 37.56 335 ASN B CA 1
ATOM 6779 C C . ASN B 1 335 ? 36.188 -31.109 6.785 1 37.56 335 ASN B C 1
ATOM 6781 O O . ASN B 1 335 ? 35.125 -31.5 7.23 1 37.56 335 ASN B O 1
ATOM 6785 N N . PRO B 1 336 ? 37.125 -31.922 6.344 1 40.75 336 PRO B N 1
ATOM 6786 C CA . PRO B 1 336 ? 37.062 -33.344 6.656 1 40.75 336 PRO B CA 1
ATOM 6787 C C . PRO B 1 336 ? 36.656 -33.625 8.102 1 40.75 336 PRO B C 1
ATOM 6789 O O . PRO B 1 336 ? 36.125 -34.688 8.414 1 40.75 336 PRO B O 1
ATOM 6792 N N . GLU B 1 337 ? 37.375 -33.062 9.039 1 41.53 337 GLU B N 1
ATOM 6793 C CA . GLU B 1 337 ? 37.188 -33.375 10.453 1 41.53 337 GLU B CA 1
ATOM 6794 C C . GLU B 1 337 ? 35.75 -33.125 10.898 1 41.53 337 GLU B C 1
ATOM 6796 O O . GLU B 1 337 ? 35.312 -33.625 11.93 1 41.53 337 GLU B O 1
ATOM 6801 N N . LEU B 1 338 ? 35.094 -32.094 10.453 1 41.12 338 LEU B N 1
ATOM 6802 C CA . LEU B 1 338 ? 33.688 -31.781 10.719 1 41.12 338 LEU B CA 1
ATOM 6803 C C . LEU B 1 338 ? 32.781 -32.594 9.805 1 41.12 338 LEU B C 1
ATOM 6805 O O . LEU B 1 338 ? 31.609 -32.281 9.656 1 41.12 338 LEU B O 1
ATOM 6809 N N . THR B 1 339 ? 33.188 -33.5 9.008 1 41.81 339 THR B N 1
ATOM 6810 C CA . THR B 1 339 ? 32.562 -34.469 8.117 1 41.81 339 THR B CA 1
ATOM 6811 C C . THR B 1 339 ? 31.406 -35.156 8.805 1 41.81 339 THR B C 1
ATOM 6813 O O . THR B 1 339 ? 30.547 -35.75 8.133 1 41.81 339 THR B O 1
ATOM 6816 N N . SER B 1 340 ? 31.516 -35.562 10.055 1 43.56 340 SER B N 1
ATOM 6817 C CA . SER B 1 340 ? 30.5 -36.438 10.633 1 43.56 340 SER B CA 1
ATOM 6818 C C . SER B 1 340 ? 29.188 -35.688 10.859 1 43.56 340 SER B C 1
ATOM 6820 O O . SER B 1 340 ? 28.172 -36.312 11.141 1 43.56 340 SER B O 1
ATOM 6822 N N . LYS B 1 341 ? 29.219 -34.5 11.031 1 49.78 341 LYS B N 1
ATOM 6823 C CA . LYS B 1 341 ? 27.953 -33.906 11.5 1 49.78 341 LYS B CA 1
ATOM 6824 C C . LYS B 1 341 ? 27.141 -33.344 10.344 1 49.78 341 LYS B C 1
ATOM 6826 O O . LYS B 1 341 ? 27.641 -32.562 9.539 1 49.78 341 LYS B O 1
ATOM 6831 N N . SER B 1 342 ? 26.156 -34.156 9.945 1 57 342 SER B N 1
ATOM 6832 C CA . SER B 1 342 ? 25.156 -33.75 8.961 1 57 342 SER B CA 1
ATOM 6833 C C . SER B 1 342 ? 24.891 -32.25 9.023 1 57 342 SER B C 1
ATOM 6835 O O . SER B 1 342 ? 24.703 -31.672 10.102 1 57 342 SER B O 1
ATOM 6837 N N . PRO B 1 343 ? 25.141 -31.5 7.832 1 64.94 343 PRO B N 1
ATOM 6838 C CA . PRO B 1 343 ? 24.891 -30.062 7.828 1 64.94 343 PRO B CA 1
ATOM 6839 C C . PRO B 1 343 ? 23.453 -29.719 8.195 1 64.94 343 PRO B C 1
ATOM 6841 O O . PRO B 1 343 ? 23.156 -28.562 8.516 1 64.94 343 PRO B O 1
ATOM 6844 N N . LEU B 1 344 ? 22.688 -30.812 8.219 1 81.06 344 LEU B N 1
ATOM 6845 C CA . LEU B 1 344 ? 21.297 -30.562 8.547 1 81.06 344 LEU B CA 1
ATOM 6846 C C . LEU B 1 344 ? 20.953 -31.156 9.906 1 81.06 344 LEU B C 1
ATOM 6848 O O . LEU B 1 344 ? 21.125 -32.344 10.133 1 81.06 344 LEU B O 1
ATOM 6852 N N . SER B 1 345 ? 20.594 -30.359 10.805 1 87.5 345 SER B N 1
ATOM 6853 C CA . SER B 1 345 ? 20.047 -30.844 12.062 1 87.5 345 SER B CA 1
ATOM 6854 C C . SER B 1 345 ? 18.781 -31.672 11.836 1 87.5 345 SER B C 1
ATOM 6856 O O . SER B 1 345 ? 18.25 -31.703 10.727 1 87.5 345 SER B O 1
ATOM 6858 N N . LEU B 1 346 ? 18.328 -32.406 12.781 1 90.75 346 LEU B N 1
ATOM 6859 C CA . LEU B 1 346 ? 17.125 -33.219 12.68 1 90.75 346 LEU B CA 1
ATOM 6860 C C . LEU B 1 346 ? 15.93 -32.344 12.297 1 90.75 346 LEU B C 1
ATOM 6862 O O . LEU B 1 346 ? 15.109 -32.75 11.469 1 90.75 346 LEU B O 1
ATOM 6866 N N . ALA B 1 347 ? 15.883 -31.203 12.977 1 92.69 347 ALA B N 1
ATOM 6867 C CA . ALA B 1 347 ? 14.773 -30.297 12.7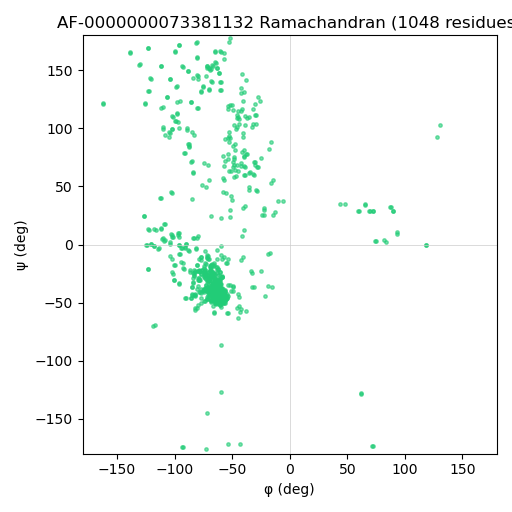03 1 92.69 347 ALA B CA 1
ATOM 6868 C C . ALA B 1 347 ? 14.805 -29.797 11.266 1 92.69 347 ALA B C 1
ATOM 6870 O O . ALA B 1 347 ? 13.758 -29.688 10.617 1 92.69 347 ALA B O 1
ATOM 6871 N N . HIS B 1 348 ? 15.969 -29.562 10.766 1 92.62 348 HIS B N 1
ATOM 6872 C CA . HIS B 1 348 ? 16.125 -29.156 9.375 1 92.62 348 HIS B CA 1
ATOM 6873 C C . HIS B 1 348 ? 15.688 -30.25 8.422 1 92.62 348 HIS B C 1
ATOM 6875 O O . HIS B 1 348 ? 15 -29.984 7.43 1 92.62 348 HIS B O 1
ATOM 6881 N N . ARG B 1 349 ? 16.031 -31.422 8.742 1 92.75 349 ARG B N 1
ATOM 6882 C CA . ARG B 1 349 ? 15.719 -32.562 7.887 1 92.75 349 ARG B CA 1
ATOM 6883 C C . ARG B 1 349 ? 14.211 -32.812 7.84 1 92.75 349 ARG B C 1
ATOM 6885 O O . ARG B 1 349 ? 13.656 -33.094 6.773 1 92.75 349 ARG B O 1
ATOM 6892 N N . GLU B 1 350 ? 13.648 -32.75 8.969 1 95.19 350 GLU B N 1
ATOM 6893 C CA . GLU B 1 350 ? 12.211 -32.969 9.039 1 95.19 350 GLU B CA 1
ATOM 6894 C C . GLU B 1 350 ? 11.445 -31.922 8.234 1 95.19 350 GLU B C 1
ATOM 6896 O O . GLU B 1 350 ? 10.508 -32.25 7.5 1 95.19 350 GLU B O 1
ATOM 6901 N N . ALA B 1 351 ? 11.859 -30.703 8.422 1 95.69 351 ALA B N 1
ATOM 6902 C CA . ALA B 1 351 ? 11.219 -29.625 7.684 1 95.69 351 ALA B CA 1
ATOM 6903 C C . ALA B 1 351 ? 11.484 -29.75 6.188 1 95.69 351 ALA B C 1
ATOM 6905 O O . ALA B 1 351 ? 10.594 -29.516 5.371 1 95.69 351 ALA B O 1
ATOM 6906 N N . ALA B 1 352 ? 12.688 -30.062 5.812 1 93.44 352 ALA B N 1
ATOM 6907 C CA . ALA B 1 352 ? 13.031 -30.25 4.402 1 93.44 352 ALA B CA 1
ATOM 6908 C C . ALA B 1 352 ? 12.203 -31.359 3.77 1 93.44 352 ALA B C 1
ATOM 6910 O O . ALA B 1 352 ? 11.703 -31.203 2.652 1 93.44 352 ALA B O 1
ATOM 6911 N N . ASN B 1 353 ? 12.086 -32.406 4.469 1 96.88 353 ASN B N 1
ATOM 6912 C CA . ASN B 1 353 ? 11.289 -33.531 3.963 1 96.88 353 ASN B CA 1
ATOM 6913 C C . ASN B 1 353 ? 9.812 -33.156 3.863 1 96.88 353 ASN B C 1
ATOM 6915 O O . ASN B 1 353 ? 9.117 -33.625 2.961 1 96.88 353 ASN B O 1
ATOM 6919 N N . ALA B 1 354 ? 9.359 -32.406 4.836 1 97.69 354 ALA B N 1
ATOM 6920 C CA . ALA B 1 354 ? 7.984 -31.922 4.758 1 97.69 354 ALA B CA 1
ATOM 6921 C C . ALA B 1 354 ? 7.781 -31.047 3.525 1 97.69 354 ALA B C 1
ATOM 6923 O O . ALA B 1 354 ? 6.734 -31.094 2.877 1 97.69 354 ALA B O 1
ATOM 6924 N N . ALA B 1 355 ? 8.75 -30.219 3.229 1 96.44 355 ALA B N 1
ATOM 6925 C CA . ALA B 1 355 ? 8.695 -29.359 2.045 1 96.44 355 ALA B CA 1
ATOM 6926 C C . ALA B 1 355 ? 8.672 -30.203 0.768 1 96.44 355 ALA B C 1
ATOM 6928 O O . ALA B 1 355 ? 7.887 -29.922 -0.145 1 96.44 355 ALA B O 1
ATOM 6929 N N . ILE B 1 356 ? 9.516 -31.203 0.703 1 96.5 356 ILE B N 1
ATOM 6930 C CA . ILE B 1 356 ? 9.586 -32.094 -0.456 1 96.5 356 ILE B CA 1
ATOM 6931 C C . ILE B 1 356 ? 8.25 -32.812 -0.638 1 96.5 356 ILE B C 1
ATOM 6933 O O . ILE B 1 356 ? 7.703 -32.844 -1.745 1 96.5 356 ILE B O 1
ATOM 6937 N N . ALA B 1 357 ? 7.746 -33.281 0.44 1 98.31 357 ALA B N 1
ATOM 6938 C CA . ALA B 1 357 ? 6.469 -34 0.394 1 98.31 357 ALA B CA 1
ATOM 6939 C C . ALA B 1 357 ? 5.344 -33.062 -0.056 1 98.31 357 ALA B C 1
ATOM 6941 O O . ALA B 1 357 ? 4.484 -33.469 -0.85 1 98.31 357 ALA B O 1
ATOM 6942 N N . ALA B 1 358 ? 5.312 -31.906 0.483 1 98.38 358 ALA B N 1
ATOM 6943 C CA . ALA B 1 358 ? 4.262 -30.953 0.157 1 98.38 358 ALA B CA 1
ATOM 6944 C C . ALA B 1 358 ? 4.348 -30.516 -1.304 1 98.38 358 ALA B C 1
ATOM 6946 O O . ALA B 1 358 ? 3.326 -30.406 -1.987 1 98.38 358 ALA B O 1
ATOM 6947 N N . ALA B 1 359 ? 5.535 -30.203 -1.77 1 97.25 359 ALA B N 1
ATOM 6948 C CA . ALA B 1 359 ? 5.727 -29.844 -3.172 1 97.25 359 ALA B CA 1
ATOM 6949 C C . ALA B 1 359 ? 5.297 -30.984 -4.094 1 97.25 359 ALA B C 1
ATOM 6951 O O . ALA B 1 359 ? 4.629 -30.75 -5.105 1 97.25 359 ALA B O 1
ATOM 6952 N N . THR B 1 360 ? 5.672 -32.219 -3.73 1 98.56 360 THR B N 1
ATOM 6953 C CA . THR B 1 360 ? 5.285 -33.406 -4.496 1 98.56 360 THR B CA 1
ATOM 6954 C C . THR B 1 360 ? 3.77 -33.562 -4.516 1 98.56 360 THR B C 1
ATOM 6956 O O . THR B 1 360 ? 3.184 -33.844 -5.566 1 98.56 360 THR B O 1
ATOM 6959 N N . SER B 1 361 ? 3.201 -33.344 -3.365 1 98.56 361 SER B N 1
ATOM 6960 C CA . SER B 1 361 ? 1.752 -33.5 -3.256 1 98.56 361 SER B CA 1
ATOM 6961 C C . SER B 1 361 ? 1.036 -32.438 -4.09 1 98.56 361 SER B C 1
ATOM 6963 O O . SER B 1 361 ? -0.027 -32.688 -4.656 1 98.56 361 SER B O 1
ATOM 6965 N N . THR B 1 362 ? 1.56 -31.234 -4.133 1 97.94 362 THR B N 1
ATOM 6966 C CA . THR B 1 362 ? 0.979 -30.172 -4.934 1 97.94 362 THR B CA 1
ATOM 6967 C C . THR B 1 362 ? 0.925 -30.562 -6.406 1 97.94 362 THR B C 1
ATOM 6969 O O . THR B 1 362 ? -0.13 -30.484 -7.039 1 97.94 362 THR B O 1
ATOM 6972 N N . LEU B 1 363 ? 2.016 -31.031 -6.938 1 98.06 363 LEU B N 1
ATOM 6973 C CA . LEU B 1 363 ? 2.076 -31.406 -8.344 1 98.06 363 LEU B CA 1
ATOM 6974 C C . LEU B 1 363 ? 1.227 -32.656 -8.609 1 98.06 363 LEU B C 1
ATOM 6976 O O . LEU B 1 363 ? 0.503 -32.719 -9.609 1 98.06 363 LEU B O 1
ATOM 6980 N N . THR B 1 364 ? 1.308 -33.594 -7.695 1 98.44 364 THR B N 1
ATOM 6981 C CA . THR B 1 364 ? 0.56 -34.844 -7.855 1 98.44 364 THR B CA 1
ATOM 6982 C C . THR B 1 364 ? -0.942 -34.562 -7.867 1 98.44 364 THR B C 1
ATOM 6984 O O . THR B 1 364 ? -1.677 -35.156 -8.672 1 98.44 364 THR B O 1
ATOM 6987 N N . LEU B 1 365 ? -1.354 -33.719 -7.012 1 98.19 365 LEU B N 1
ATOM 6988 C CA . LEU B 1 365 ? -2.773 -33.406 -6.938 1 98.19 365 LEU B CA 1
ATOM 6989 C C . LEU B 1 365 ? -3.262 -32.781 -8.25 1 98.19 365 LEU B C 1
ATOM 6991 O O . LEU B 1 365 ? -4.332 -33.156 -8.742 1 98.19 365 LEU B O 1
ATOM 6995 N N . ILE B 1 366 ? -2.562 -31.938 -8.805 1 96.69 366 ILE B N 1
ATOM 6996 C CA . ILE B 1 366 ? -2.934 -31.266 -10.047 1 96.69 366 ILE B CA 1
ATOM 6997 C C . ILE B 1 366 ? -2.98 -32.281 -11.188 1 96.69 366 ILE B C 1
ATOM 6999 O O . ILE B 1 366 ? -3.867 -32.219 -12.047 1 96.69 366 ILE B O 1
ATOM 7003 N N . LEU B 1 367 ? -2.1 -33.25 -11.211 1 97.25 367 LEU B N 1
ATOM 7004 C CA . LEU B 1 367 ? -1.99 -34.219 -12.289 1 97.25 367 LEU B CA 1
ATOM 7005 C C . LEU B 1 367 ? -3.068 -35.281 -12.164 1 97.25 367 LEU B C 1
ATOM 7007 O O . LEU B 1 367 ? -3.568 -35.812 -13.172 1 97.25 367 LEU B O 1
ATOM 7011 N N . GLU B 1 368 ? -3.455 -35.562 -10.961 1 96.69 368 GLU B N 1
ATOM 7012 C CA . GLU B 1 368 ? -4.273 -36.75 -10.766 1 96.69 368 GLU B CA 1
ATOM 7013 C C . GLU B 1 368 ? -5.746 -36.406 -10.586 1 96.69 368 GLU B C 1
ATOM 7015 O O . GLU B 1 368 ? -6.629 -37.219 -10.836 1 96.69 368 GLU B O 1
ATOM 7020 N N . ASP B 1 369 ? -5.996 -35.25 -10.172 1 96.31 369 ASP B N 1
ATOM 7021 C CA . ASP B 1 369 ? -7.391 -34.875 -9.969 1 96.31 369 ASP B CA 1
ATOM 7022 C C . ASP B 1 369 ? -8.023 -34.375 -11.258 1 96.31 369 ASP B C 1
ATOM 7024 O O . ASP B 1 369 ? -7.629 -33.344 -11.789 1 96.31 369 ASP B O 1
ATOM 7028 N N . ASP B 1 370 ? -9.086 -35 -11.664 1 94.75 370 ASP B N 1
ATOM 7029 C CA . ASP B 1 370 ? -9.703 -34.75 -12.953 1 94.75 370 ASP B CA 1
ATOM 7030 C C . ASP B 1 370 ? -10.359 -33.344 -12.969 1 94.75 370 ASP B C 1
ATOM 7032 O O . ASP B 1 370 ? -10.281 -32.625 -13.961 1 94.75 370 ASP B O 1
ATOM 7036 N N . ASP B 1 371 ? -11.008 -33.031 -11.938 1 95.38 371 ASP B N 1
ATOM 7037 C CA . ASP B 1 371 ? -11.719 -31.75 -11.891 1 95.38 371 ASP B CA 1
ATOM 7038 C C . ASP B 1 371 ? -10.734 -30.594 -11.859 1 95.38 371 ASP B C 1
ATOM 7040 O O . ASP B 1 371 ? -10.969 -29.547 -12.484 1 95.38 371 ASP B O 1
ATOM 7044 N N . LEU B 1 372 ? -9.703 -30.75 -11.117 1 95.12 372 LEU B N 1
ATOM 7045 C CA . LEU B 1 372 ? -8.672 -29.734 -11.102 1 95.12 372 LEU B CA 1
ATOM 7046 C C . LEU B 1 372 ? -8.047 -29.562 -12.484 1 95.12 372 LEU B C 1
ATOM 7048 O O . LEU B 1 372 ? -7.793 -28.438 -12.93 1 95.12 372 LEU B O 1
ATOM 7052 N N . ARG B 1 373 ? -7.805 -30.625 -13.156 1 94.38 373 ARG B N 1
ATOM 7053 C CA . ARG B 1 373 ? -7.207 -30.578 -14.484 1 94.38 373 ARG B CA 1
ATOM 7054 C C . ARG B 1 373 ? -8.141 -29.891 -15.477 1 94.38 373 ARG B C 1
ATOM 7056 O O . ARG B 1 373 ? -7.695 -29.109 -16.312 1 94.38 373 ARG B O 1
ATOM 7063 N N . ARG B 1 374 ? -9.367 -30.203 -15.352 1 94.25 374 ARG B N 1
ATOM 7064 C CA . ARG B 1 374 ? -10.352 -29.594 -16.234 1 94.25 374 ARG B CA 1
ATOM 7065 C C . ARG B 1 374 ? -10.461 -28.094 -16 1 94.25 374 ARG B C 1
ATOM 7067 O O . ARG B 1 374 ? -10.703 -27.328 -16.938 1 94.25 374 ARG B O 1
ATOM 7074 N N . ALA B 1 375 ? -10.289 -27.703 -14.789 1 95.88 375 ALA B N 1
ATOM 7075 C CA . ALA B 1 375 ? -10.422 -26.281 -14.422 1 95.88 375 ALA B CA 1
ATOM 7076 C C . ALA B 1 375 ? -9.156 -25.516 -14.758 1 95.88 375 ALA B C 1
ATOM 7078 O O . ALA B 1 375 ? -9.18 -24.281 -14.875 1 95.88 375 ALA B O 1
ATOM 7079 N N . PHE B 1 376 ? -8.062 -26.094 -14.969 1 95.94 376 PHE B N 1
ATOM 7080 C CA . PHE B 1 376 ? -6.73 -25.516 -14.945 1 95.94 376 PHE B CA 1
ATOM 7081 C C . PHE B 1 376 ? -6.594 -24.422 -16.016 1 95.94 376 PHE B C 1
ATOM 7083 O O . PHE B 1 376 ? -5.992 -23.375 -15.758 1 95.94 376 PHE B O 1
ATOM 7090 N N . PRO B 1 377 ? -7.215 -24.594 -17.203 1 96.12 377 PRO B N 1
ATOM 7091 C CA . PRO B 1 377 ? -7.078 -23.547 -18.203 1 96.12 377 PRO B CA 1
ATOM 7092 C C . PRO B 1 377 ? -7.668 -22.203 -17.766 1 96.12 377 PRO B C 1
ATOM 7094 O O . PRO B 1 377 ? -7.273 -21.156 -18.266 1 96.12 377 PRO B O 1
ATOM 7097 N N . GLY B 1 378 ? -8.555 -22.234 -16.812 1 96.81 378 GLY B N 1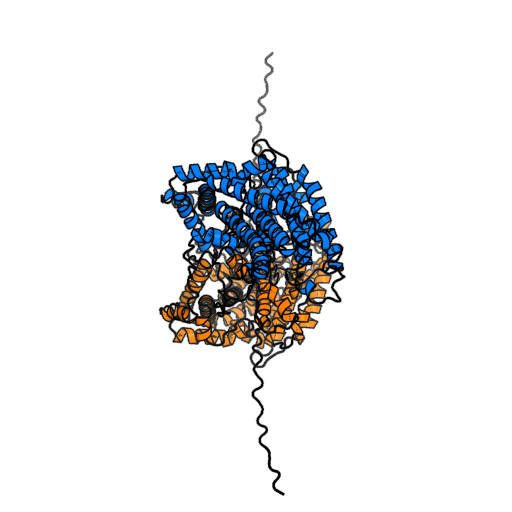
ATOM 7098 C CA . GLY B 1 378 ? -9.258 -21.016 -16.453 1 96.81 378 GLY B CA 1
ATOM 7099 C C . GLY B 1 378 ? -8.875 -20.484 -15.086 1 96.81 378 GLY B C 1
ATOM 7100 O O . GLY B 1 378 ? -9.391 -19.453 -14.648 1 96.81 378 GLY B O 1
ATOM 7101 N N . VAL B 1 379 ? -7.902 -21.078 -14.398 1 96.88 379 VAL B N 1
ATOM 7102 C CA . VAL B 1 379 ? -7.566 -20.719 -13.031 1 96.88 379 VAL B CA 1
ATOM 7103 C C . VAL B 1 379 ? -6.691 -19.469 -13.023 1 96.88 379 VAL B C 1
ATOM 7105 O O . VAL B 1 379 ? -6.074 -19.125 -14.039 1 96.88 379 VAL B O 1
ATOM 7108 N N . PRO B 1 380 ? -6.59 -18.734 -11.883 1 95.62 380 PRO B N 1
ATOM 7109 C CA . PRO B 1 380 ? -5.711 -17.578 -11.766 1 95.62 380 PRO B CA 1
ATOM 7110 C C . PRO B 1 380 ? -4.234 -17.938 -11.883 1 95.62 380 PRO B C 1
ATOM 7112 O O . PRO B 1 380 ? -3.865 -19.109 -11.719 1 95.62 380 PRO B O 1
ATOM 7115 N N . ILE B 1 381 ? -3.445 -16.938 -12.055 1 92.06 381 ILE B N 1
ATOM 7116 C CA . ILE B 1 381 ? -2.033 -17.109 -12.375 1 92.06 381 ILE B CA 1
ATOM 7117 C C . ILE B 1 381 ? -1.305 -17.719 -11.18 1 92.06 381 ILE B C 1
ATOM 7119 O O . ILE B 1 381 ? -0.299 -18.406 -11.344 1 92.06 381 ILE B O 1
ATOM 7123 N N . PHE B 1 382 ? -1.788 -17.484 -10.008 1 93.5 382 PHE B N 1
ATOM 7124 C CA . PHE B 1 382 ? -1.103 -17.969 -8.812 1 93.5 382 PHE B CA 1
ATOM 7125 C C . PHE B 1 382 ? -1.006 -19.5 -8.82 1 93.5 382 PHE B C 1
ATOM 7127 O O . PHE B 1 382 ? -0.018 -20.062 -8.352 1 93.5 382 PHE B O 1
ATOM 7134 N N . THR B 1 383 ? -1.971 -20.156 -9.336 1 95.25 383 THR B N 1
ATOM 7135 C CA . THR B 1 383 ? -1.95 -21.609 -9.422 1 95.25 383 THR B CA 1
ATOM 7136 C C . THR B 1 383 ? -0.831 -22.078 -10.352 1 95.25 383 THR B C 1
ATOM 7138 O O . THR B 1 383 ? -0.171 -23.078 -10.078 1 95.25 383 THR B O 1
ATOM 7141 N N . TYR B 1 384 ? -0.669 -21.422 -11.438 1 91.94 384 TYR B N 1
ATOM 7142 C CA . TYR B 1 384 ? 0.433 -21.734 -12.336 1 91.94 384 TYR B CA 1
ATOM 7143 C C . TYR B 1 384 ? 1.776 -21.562 -11.641 1 91.94 384 TYR B C 1
ATOM 7145 O O . TYR B 1 384 ? 2.697 -22.359 -11.836 1 91.94 384 TYR B O 1
ATOM 7153 N N . THR B 1 385 ? 1.839 -20.531 -10.812 1 88.25 385 THR B N 1
ATOM 7154 C CA . THR B 1 385 ? 3.068 -20.266 -10.07 1 88.25 385 THR B CA 1
ATOM 7155 C C . THR B 1 385 ? 3.336 -21.391 -9.062 1 88.25 385 THR B C 1
ATOM 7157 O O . THR B 1 385 ? 4.488 -21.719 -8.789 1 88.25 385 THR B O 1
ATOM 7160 N N . MET B 1 386 ? 2.301 -21.922 -8.531 1 92.88 386 MET B N 1
ATOM 7161 C CA . MET B 1 386 ? 2.467 -23.047 -7.613 1 92.88 386 MET B CA 1
ATOM 7162 C C . MET B 1 386 ? 3.178 -24.203 -8.297 1 92.88 386 MET B C 1
ATOM 7164 O O . MET B 1 386 ? 4.09 -24.812 -7.727 1 92.88 386 MET B O 1
ATOM 7168 N N . VAL B 1 387 ? 2.811 -24.469 -9.508 1 93.69 387 VAL B N 1
ATOM 7169 C CA . VAL B 1 387 ? 3.404 -25.562 -10.273 1 93.69 387 VAL B CA 1
ATOM 7170 C C . VAL B 1 387 ? 4.875 -25.266 -10.547 1 93.69 387 VAL B C 1
ATOM 7172 O O . VAL B 1 387 ? 5.746 -26.109 -10.289 1 93.69 387 VAL B O 1
ATOM 7175 N N . ALA B 1 388 ? 5.086 -24.125 -10.992 1 88.94 388 ALA B N 1
ATOM 7176 C CA . ALA B 1 388 ? 6.445 -23.734 -11.359 1 88.94 388 ALA B CA 1
ATOM 7177 C C . ALA B 1 388 ? 7.371 -23.766 -10.148 1 88.94 388 ALA B C 1
ATOM 7179 O O . ALA B 1 388 ? 8.492 -24.281 -10.227 1 88.94 388 ALA B O 1
ATOM 7180 N N . PHE B 1 389 ? 6.887 -23.328 -9.031 1 88.75 389 PHE B N 1
ATOM 7181 C CA . PHE B 1 389 ? 7.707 -23.25 -7.832 1 88.75 389 PHE B CA 1
ATOM 7182 C C . PHE B 1 389 ? 7.992 -24.641 -7.273 1 88.75 389 PHE B C 1
ATOM 7184 O O . PHE B 1 389 ? 9.125 -24.938 -6.895 1 88.75 389 PHE B O 1
ATOM 7191 N N . CYS B 1 390 ? 7 -25.359 -7.199 1 93 390 CYS B N 1
ATOM 7192 C CA . CYS B 1 390 ? 7.184 -26.703 -6.672 1 93 390 CYS B CA 1
ATOM 7193 C C . CYS B 1 390 ? 8.102 -27.531 -7.57 1 93 390 CYS B C 1
ATOM 7195 O O . CYS B 1 390 ? 8.969 -28.25 -7.082 1 93 390 CYS B O 1
ATOM 7197 N N . ALA B 1 391 ? 7.941 -27.406 -8.875 1 92 391 ALA B N 1
ATOM 7198 C CA . ALA B 1 391 ? 8.797 -28.109 -9.812 1 92 391 ALA B CA 1
ATOM 7199 C C . ALA B 1 391 ? 10.25 -27.672 -9.68 1 92 391 ALA B C 1
ATOM 7201 O O . ALA B 1 391 ? 11.156 -28.5 -9.609 1 92 391 ALA B O 1
ATOM 7202 N N . THR B 1 392 ? 10.469 -26.391 -9.625 1 88.38 392 THR B N 1
ATOM 7203 C CA . THR B 1 392 ? 11.812 -25.844 -9.508 1 88.38 392 THR B CA 1
ATOM 7204 C C . THR B 1 392 ? 12.461 -26.297 -8.203 1 88.38 392 THR B C 1
ATOM 7206 O O . THR B 1 392 ? 13.633 -26.688 -8.188 1 88.38 392 THR B O 1
ATOM 7209 N N . PHE B 1 393 ? 11.727 -26.25 -7.133 1 90.88 393 PHE B N 1
ATOM 7210 C CA . PHE B 1 393 ? 12.227 -26.672 -5.824 1 90.88 393 PHE B CA 1
ATOM 7211 C C . PHE B 1 393 ? 12.648 -28.125 -5.844 1 90.88 393 PHE B C 1
ATOM 7213 O O . PHE B 1 393 ? 13.734 -28.469 -5.379 1 90.88 393 PHE B O 1
ATOM 7220 N N . LEU B 1 394 ? 11.773 -28.953 -6.363 1 93.25 394 LEU B N 1
ATOM 7221 C CA . LEU B 1 394 ? 12.039 -30.391 -6.371 1 93.25 394 LEU B CA 1
ATOM 7222 C C . LEU B 1 394 ? 13.266 -30.703 -7.227 1 93.25 394 LEU B C 1
ATOM 7224 O O . LEU B 1 394 ? 14.102 -31.531 -6.84 1 93.25 394 LEU B O 1
ATOM 7228 N N . LEU B 1 395 ? 13.406 -30.047 -8.344 1 89.56 395 LEU B N 1
ATOM 7229 C CA . LEU B 1 395 ? 14.57 -30.281 -9.188 1 89.56 395 LEU B CA 1
ATOM 7230 C C . LEU B 1 395 ? 15.844 -29.797 -8.5 1 89.56 395 LEU B C 1
ATOM 7232 O O . LEU B 1 395 ? 16.891 -30.422 -8.617 1 89.56 395 LEU B O 1
ATOM 7236 N N . LYS B 1 396 ? 15.727 -28.734 -7.824 1 86.31 396 LYS B N 1
ATOM 7237 C CA . LYS B 1 396 ? 16.875 -28.219 -7.078 1 86.31 396 LYS B CA 1
ATOM 7238 C C . LYS B 1 396 ? 17.281 -29.188 -5.965 1 86.31 396 LYS B C 1
ATOM 7240 O O . LYS B 1 396 ? 18.469 -29.391 -5.711 1 86.31 396 LYS B O 1
ATOM 7245 N N . MET B 1 397 ? 16.312 -29.672 -5.301 1 89.38 397 MET B N 1
ATOM 7246 C CA . MET B 1 397 ? 16.578 -30.656 -4.254 1 89.38 397 MET B CA 1
ATOM 7247 C C . MET B 1 397 ? 17.25 -31.891 -4.836 1 89.38 397 MET B C 1
ATOM 7249 O O . MET B 1 397 ? 18.172 -32.438 -4.234 1 89.38 397 MET B O 1
ATOM 7253 N N . ALA B 1 398 ? 16.797 -32.25 -5.984 1 90.25 398 ALA B N 1
ATOM 7254 C CA . ALA B 1 398 ? 17.391 -33.406 -6.648 1 90.25 398 ALA B CA 1
ATOM 7255 C C . ALA B 1 398 ? 18.812 -33.125 -7.098 1 90.25 398 ALA B C 1
ATOM 7257 O O . ALA B 1 398 ? 19.688 -33.969 -6.988 1 90.25 398 ALA B O 1
ATOM 7258 N N . ALA B 1 399 ? 19.031 -31.953 -7.57 1 83.75 399 ALA B N 1
ATOM 7259 C CA . ALA B 1 399 ? 20.344 -31.578 -8.07 1 83.75 399 ALA B CA 1
ATOM 7260 C C . ALA B 1 399 ? 21.344 -31.438 -6.93 1 83.75 399 ALA B C 1
ATOM 7262 O O . ALA B 1 399 ? 22.516 -31.812 -7.07 1 83.75 399 ALA B O 1
ATOM 7263 N N . THR B 1 400 ? 20.891 -30.875 -5.836 1 81.56 400 THR B N 1
ATOM 7264 C CA . THR B 1 400 ? 21.781 -30.547 -4.734 1 81.56 400 THR B CA 1
ATOM 7265 C C . THR B 1 400 ? 21.984 -31.75 -3.82 1 81.56 400 THR B C 1
ATOM 7267 O O . THR B 1 400 ? 23.094 -31.969 -3.318 1 81.56 400 THR B O 1
ATOM 7270 N N . TRP B 1 401 ? 20.922 -32.5 -3.652 1 84.38 401 TRP B N 1
ATOM 7271 C CA . TRP B 1 401 ? 20.984 -33.531 -2.596 1 84.38 401 TRP B CA 1
ATOM 7272 C C . TRP B 1 401 ? 20.703 -34.906 -3.148 1 84.38 401 TRP B C 1
ATOM 7274 O O . TRP B 1 401 ? 20.719 -35.906 -2.406 1 84.38 401 TRP B O 1
ATOM 7284 N N . GLY B 1 402 ? 20.438 -35.094 -4.387 1 84.94 402 GLY B N 1
ATOM 7285 C CA . GLY B 1 402 ? 20.016 -36.344 -4.977 1 84.94 402 GLY B CA 1
ATOM 7286 C C . GLY B 1 402 ? 21 -37.469 -4.734 1 84.94 402 GLY B C 1
ATOM 7287 O O . GLY B 1 402 ? 20.609 -38.594 -4.387 1 84.94 402 GLY B O 1
ATOM 7288 N N . LYS B 1 403 ? 22.281 -37.156 -4.824 1 80.81 403 LYS B N 1
ATOM 7289 C CA . LYS B 1 403 ? 23.312 -38.188 -4.703 1 80.81 403 LYS B CA 1
ATOM 7290 C C . LYS B 1 403 ? 23.609 -38.5 -3.24 1 80.81 403 LYS B C 1
ATOM 7292 O O . LYS B 1 403 ? 24.062 -39.594 -2.91 1 80.81 403 LYS B O 1
ATOM 7297 N N . THR B 1 404 ? 23.344 -37.625 -2.367 1 78.12 404 THR B N 1
ATOM 7298 C CA . THR B 1 404 ? 23.703 -37.75 -0.96 1 78.12 404 THR B CA 1
ATOM 7299 C C . THR B 1 404 ? 22.453 -37.812 -0.089 1 78.12 404 THR B C 1
ATOM 7301 O O . THR B 1 404 ? 22.516 -37.594 1.125 1 78.12 404 THR B O 1
ATOM 7304 N N . SER B 1 405 ? 21.328 -38 -0.688 1 81.19 405 SER B N 1
ATOM 7305 C CA . SER B 1 405 ? 20.062 -37.875 0.019 1 81.19 405 SER B CA 1
ATOM 7306 C C . SER B 1 405 ? 19.953 -38.875 1.159 1 81.19 405 SER B C 1
ATOM 7308 O O . SER B 1 405 ? 19.516 -38.531 2.26 1 81.19 405 SER B O 1
ATOM 7310 N N . THR B 1 406 ? 20.375 -40.094 0.933 1 79.94 406 THR B N 1
ATOM 7311 C CA . THR B 1 406 ? 20.328 -41.125 1.955 1 79.94 406 THR B CA 1
ATOM 7312 C C . THR B 1 406 ? 21.25 -40.781 3.121 1 79.94 406 THR B C 1
ATOM 7314 O O . THR B 1 406 ? 20.906 -41.031 4.281 1 79.94 406 THR B O 1
ATOM 7317 N N . GLN B 1 407 ? 22.328 -40.188 2.801 1 76.38 407 GLN B N 1
ATOM 7318 C CA . GLN B 1 407 ? 23.297 -39.812 3.816 1 76.38 407 GLN B CA 1
ATOM 7319 C C . GLN B 1 407 ? 22.766 -38.719 4.734 1 76.38 407 GLN B C 1
ATOM 7321 O O . GLN B 1 407 ? 23.016 -38.75 5.941 1 76.38 407 GLN B O 1
ATOM 7326 N N . PHE B 1 408 ? 21.953 -37.969 4.172 1 79.88 408 PHE B N 1
ATOM 7327 C CA . PHE B 1 408 ? 21.516 -36.781 4.938 1 79.88 408 PHE B CA 1
ATOM 7328 C C . PHE B 1 408 ? 20.062 -36.938 5.375 1 79.88 408 PHE B C 1
ATOM 7330 O O . PHE B 1 408 ? 19.484 -36.031 5.973 1 79.88 408 PHE B O 1
ATOM 7337 N N . GLY B 1 409 ? 19.5 -38.094 5.051 1 85.69 409 GLY B N 1
ATOM 7338 C CA . GLY B 1 409 ? 18.156 -38.406 5.504 1 85.69 409 GLY B CA 1
ATOM 7339 C C . GLY B 1 409 ? 17.094 -37.594 4.777 1 85.69 409 GLY B C 1
ATOM 7340 O O . GLY B 1 409 ? 16.062 -37.25 5.363 1 85.69 409 GLY B O 1
ATOM 7341 N N . LEU B 1 410 ? 17.344 -37.219 3.586 1 90.12 410 LEU B N 1
ATOM 7342 C CA . LEU B 1 410 ? 16.375 -36.469 2.777 1 90.12 410 LEU B CA 1
ATOM 7343 C C . LEU B 1 410 ? 15.625 -37.406 1.832 1 90.12 410 LEU B C 1
ATOM 7345 O O . LEU B 1 410 ? 16.219 -38.344 1.278 1 90.12 410 LEU B O 1
ATOM 7349 N N . ALA B 1 411 ? 14.352 -37.188 1.771 1 90.88 411 ALA B N 1
ATOM 7350 C CA . ALA B 1 411 ? 13.484 -38.031 0.95 1 90.88 411 ALA B CA 1
ATOM 7351 C C . ALA B 1 411 ? 13.477 -37.562 -0.502 1 90.88 411 ALA B C 1
ATOM 7353 O O . ALA B 1 411 ? 12.422 -37.25 -1.054 1 90.88 411 ALA B O 1
ATOM 7354 N N . VAL B 1 412 ? 14.664 -37.625 -1.116 1 93.25 412 VAL B N 1
ATOM 7355 C CA . VAL B 1 412 ? 14.781 -37.188 -2.502 1 93.25 412 VAL B CA 1
ATOM 7356 C C . VAL B 1 412 ? 14.836 -38.406 -3.426 1 93.25 412 VAL B C 1
ATOM 7358 O O . VAL B 1 412 ? 15.758 -39.219 -3.334 1 93.25 412 VAL B O 1
ATOM 7361 N N . ASN B 1 413 ? 13.828 -38.562 -4.145 1 94.44 413 ASN B N 1
ATOM 7362 C CA . ASN B 1 413 ? 13.797 -39.562 -5.219 1 94.44 413 ASN B CA 1
ATOM 7363 C C . ASN B 1 413 ? 13.93 -38.875 -6.59 1 94.44 413 ASN B C 1
ATOM 7365 O O . ASN B 1 413 ? 12.93 -38.5 -7.184 1 94.44 413 ASN B O 1
ATOM 7369 N N . THR B 1 414 ? 15.109 -38.844 -7.082 1 93.81 414 THR B N 1
ATOM 7370 C CA . THR B 1 414 ? 15.438 -38.094 -8.281 1 93.81 414 THR B CA 1
ATOM 7371 C C . THR B 1 414 ? 14.609 -38.562 -9.469 1 93.81 414 THR B C 1
ATOM 7373 O O . THR B 1 414 ? 14.094 -37.75 -10.25 1 93.81 414 THR B O 1
ATOM 7376 N N . ARG B 1 415 ? 14.523 -39.875 -9.648 1 94.44 415 ARG B N 1
ATOM 7377 C CA . ARG B 1 415 ? 13.773 -40.406 -10.773 1 94.44 415 ARG B CA 1
ATOM 7378 C C . ARG B 1 415 ? 12.305 -40 -10.711 1 94.44 415 ARG B C 1
ATOM 7380 O O . ARG B 1 415 ? 11.734 -39.594 -11.727 1 94.44 415 ARG B O 1
ATOM 7387 N N . HIS B 1 416 ? 11.75 -40.094 -9.594 1 96.44 416 HIS B N 1
ATOM 7388 C CA . HIS B 1 416 ? 10.352 -39.719 -9.422 1 96.44 416 HIS B CA 1
ATOM 7389 C C . HIS B 1 416 ? 10.164 -38.219 -9.656 1 96.44 416 HIS B C 1
ATOM 7391 O O . HIS B 1 416 ? 9.188 -37.812 -10.281 1 96.44 416 HIS B O 1
ATOM 7397 N N . ILE B 1 417 ? 11.094 -37.406 -9.102 1 96.12 417 ILE B N 1
ATOM 7398 C CA . ILE B 1 417 ? 11.023 -35.969 -9.25 1 96.12 417 ILE B CA 1
ATOM 7399 C C . ILE B 1 417 ? 11.086 -35.594 -10.727 1 96.12 417 ILE B C 1
ATOM 7401 O O . ILE B 1 417 ? 10.281 -34.781 -11.203 1 96.12 417 ILE B O 1
ATOM 7405 N N . VAL B 1 418 ? 11.961 -36.188 -11.461 1 95.62 418 VAL B N 1
ATOM 7406 C CA . VAL B 1 418 ? 12.117 -35.875 -12.883 1 95.62 418 VAL B CA 1
ATOM 7407 C C . VAL B 1 418 ? 10.836 -36.25 -13.633 1 95.62 418 VAL B C 1
ATOM 7409 O O . VAL B 1 418 ? 10.359 -35.5 -14.477 1 95.62 418 VAL B O 1
ATOM 7412 N N . SER B 1 419 ? 10.32 -37.406 -13.328 1 97.44 419 SER B N 1
ATOM 7413 C CA . SER B 1 419 ? 9.094 -37.844 -13.969 1 97.44 419 SER B CA 1
ATOM 7414 C C . SER B 1 419 ? 7.926 -36.906 -13.648 1 97.44 419 SER B C 1
ATOM 7416 O O . SER B 1 419 ? 7.125 -36.594 -14.523 1 97.44 419 SER B O 1
ATOM 7418 N N . LEU B 1 420 ? 7.848 -36.562 -12.438 1 97.69 420 LEU B N 1
ATOM 7419 C CA . LEU B 1 420 ? 6.777 -35.688 -11.977 1 97.69 420 LEU B CA 1
ATOM 7420 C C . LEU B 1 420 ? 6.859 -34.312 -12.648 1 97.69 420 LEU B C 1
ATOM 7422 O O . LEU B 1 420 ? 5.84 -33.781 -13.086 1 97.69 420 LEU B O 1
ATOM 7426 N N . VAL B 1 421 ? 8.008 -33.719 -12.695 1 95.69 421 VAL B N 1
ATOM 7427 C CA . VAL B 1 421 ? 8.219 -32.406 -13.32 1 95.69 421 VAL B CA 1
ATOM 7428 C C . VAL B 1 421 ? 7.93 -32.5 -14.82 1 95.69 421 VAL B C 1
ATOM 7430 O O . VAL B 1 421 ? 7.301 -31.625 -15.398 1 95.69 421 VAL B O 1
ATOM 7433 N N . GLN B 1 422 ? 8.344 -33.625 -15.438 1 97.06 422 GLN B N 1
ATOM 7434 C CA . GLN B 1 422 ? 8.062 -33.844 -16.859 1 97.06 422 GLN B CA 1
ATOM 7435 C C . GLN B 1 422 ? 6.562 -33.906 -17.125 1 97.06 422 GLN B C 1
ATOM 7437 O O . GLN B 1 422 ? 6.051 -33.281 -18.031 1 97.06 422 GLN B O 1
ATOM 7442 N N . SER B 1 423 ? 5.934 -34.688 -16.344 1 98.25 423 SER B N 1
ATOM 7443 C CA . SER B 1 423 ? 4.492 -34.844 -16.484 1 98.25 423 SER B CA 1
ATOM 7444 C C . SER B 1 423 ? 3.771 -33.531 -16.297 1 98.25 423 SER B C 1
ATOM 7446 O O . SER B 1 423 ? 2.801 -33.219 -16.984 1 98.25 423 SER B O 1
ATOM 7448 N N . SER B 1 424 ? 4.191 -32.781 -15.328 1 97.31 424 SER B N 1
ATOM 7449 C CA . SER B 1 424 ? 3.594 -31.469 -15.078 1 97.31 424 SER B CA 1
ATOM 7450 C C . SER B 1 424 ? 3.824 -30.516 -16.25 1 97.31 424 SER B C 1
ATOM 7452 O O . SER B 1 424 ? 2.924 -29.766 -16.625 1 97.31 424 SER B O 1
ATOM 7454 N N . ALA B 1 425 ? 5.043 -30.484 -16.781 1 95.06 425 ALA B N 1
ATOM 7455 C CA . ALA B 1 425 ? 5.359 -29.656 -17.953 1 95.06 425 ALA B CA 1
ATOM 7456 C C . ALA B 1 425 ? 4.496 -30.047 -19.141 1 95.06 425 ALA B C 1
ATOM 7458 O O . ALA B 1 425 ? 3.994 -29.172 -19.859 1 95.06 425 ALA B O 1
ATOM 7459 N N . ASP B 1 426 ? 4.336 -31.328 -19.328 1 97.19 426 ASP B N 1
ATOM 7460 C CA . ASP B 1 426 ? 3.516 -31.812 -20.438 1 97.19 426 ASP B CA 1
ATOM 7461 C C . ASP B 1 426 ? 2.055 -31.406 -20.266 1 97.19 426 ASP B C 1
ATOM 7463 O O . ASP B 1 426 ? 1.389 -31.031 -21.234 1 97.19 426 ASP B O 1
ATOM 7467 N N . MET B 1 427 ? 1.626 -31.531 -19.109 1 97.31 427 MET B N 1
ATOM 7468 C CA . MET B 1 427 ? 0.259 -31.109 -18.828 1 97.31 427 MET B CA 1
ATOM 7469 C C . MET B 1 427 ? 0.073 -29.625 -19.125 1 97.31 427 MET B C 1
ATOM 7471 O O . MET B 1 427 ? -0.916 -29.234 -19.75 1 97.31 427 MET B O 1
ATOM 7475 N N . LEU B 1 428 ? 0.999 -28.781 -18.719 1 95.75 428 LEU B N 1
ATOM 7476 C CA . LEU B 1 428 ? 0.907 -27.359 -18.969 1 95.75 428 LEU B CA 1
ATOM 7477 C C . LEU B 1 428 ? 0.992 -27.062 -20.453 1 95.75 428 LEU B C 1
ATOM 7479 O O . LEU B 1 428 ? 0.353 -26.125 -20.953 1 95.75 428 LEU B O 1
ATOM 7483 N N . ALA B 1 429 ? 1.79 -27.812 -21.141 1 94.75 429 ALA B N 1
ATOM 7484 C CA . ALA B 1 429 ? 1.869 -27.672 -22.594 1 94.75 429 ALA B CA 1
ATOM 7485 C C . ALA B 1 429 ? 0.524 -27.969 -23.25 1 94.75 429 ALA B C 1
ATOM 7487 O O . ALA B 1 429 ? 0.117 -27.266 -24.188 1 94.75 429 ALA B O 1
ATOM 7488 N N . ASP B 1 430 ? -0.062 -28.984 -22.766 1 96.19 430 ASP B N 1
ATOM 7489 C CA . ASP B 1 430 ? -1.386 -29.328 -23.266 1 96.19 430 ASP B CA 1
ATOM 7490 C C . ASP B 1 430 ? -2.398 -28.234 -22.969 1 96.19 430 ASP B C 1
ATOM 7492 O O . ASP B 1 430 ? -3.213 -27.875 -23.812 1 96.19 430 ASP B O 1
ATOM 7496 N N . VAL B 1 431 ? -2.398 -27.75 -21.781 1 96.5 431 VAL B N 1
ATOM 7497 C CA . VAL B 1 431 ? -3.277 -26.672 -21.359 1 96.5 431 VAL B CA 1
ATOM 7498 C C . VAL B 1 431 ? -3.041 -25.453 -22.25 1 96.5 431 VAL B C 1
ATOM 7500 O O . VAL B 1 431 ? -3.99 -24.781 -22.672 1 96.5 431 VAL B O 1
ATOM 7503 N N . ALA B 1 432 ? -1.798 -25.141 -22.547 1 94.38 432 ALA B N 1
ATOM 7504 C CA . ALA B 1 432 ? -1.417 -23.969 -23.344 1 94.38 432 ALA B CA 1
ATOM 7505 C C . ALA B 1 432 ? -2.059 -24.016 -24.734 1 94.38 432 ALA B C 1
ATOM 7507 O O . ALA B 1 432 ? -2.379 -22.984 -25.312 1 94.38 432 ALA B O 1
ATOM 7508 N N . MET B 1 433 ? -2.318 -25.172 -25.203 1 94.56 433 MET B N 1
ATOM 7509 C CA . MET B 1 433 ? -2.896 -25.344 -26.531 1 94.56 433 MET B CA 1
ATOM 7510 C C . MET B 1 433 ? -4.344 -24.859 -26.562 1 94.56 433 MET B C 1
ATOM 7512 O O . MET B 1 433 ? -4.852 -24.469 -27.625 1 94.56 433 MET B O 1
ATOM 7516 N N . SER B 1 434 ? -4.961 -24.844 -25.438 1 95.31 434 SER B N 1
ATOM 7517 C CA . SER B 1 434 ? -6.359 -24.438 -25.375 1 95.31 434 SER B CA 1
ATOM 7518 C C . SER B 1 434 ? -6.484 -22.969 -24.969 1 95.31 434 SER B C 1
ATOM 7520 O O . SER B 1 434 ? -7.582 -22.484 -24.703 1 95.31 434 SER B O 1
ATOM 7522 N N . LEU B 1 435 ? -5.402 -22.297 -24.906 1 96.81 435 LEU B N 1
ATOM 7523 C CA . LEU B 1 435 ? -5.387 -20.922 -24.453 1 96.81 435 LEU B CA 1
ATOM 7524 C C . LEU B 1 435 ? -4.773 -20 -25.516 1 96.81 435 LEU B C 1
ATOM 7526 O O . LEU B 1 435 ? -4.324 -20.484 -26.562 1 96.81 435 LEU B O 1
ATOM 7530 N N . ASN B 1 436 ? -4.914 -18.688 -25.297 1 95.56 436 ASN B N 1
ATOM 7531 C CA . ASN B 1 436 ? -4.246 -17.703 -26.125 1 95.56 436 ASN B CA 1
ATOM 7532 C C . ASN B 1 436 ? -2.727 -17.828 -26.047 1 95.56 436 ASN B C 1
ATOM 7534 O O . ASN B 1 436 ? -2.186 -18.188 -25 1 95.56 436 ASN B O 1
ATOM 7538 N N . GLU B 1 437 ? -2.008 -17.531 -27.094 1 90 437 GLU B N 1
ATOM 7539 C CA . GLU B 1 437 ? -0.557 -17.688 -27.172 1 90 437 GLU B CA 1
ATOM 7540 C C . GLU B 1 437 ? 0.14 -16.766 -26.172 1 90 437 GLU B C 1
ATOM 7542 O O . GLU B 1 437 ? 1.278 -17.016 -25.766 1 90 437 GLU B O 1
ATOM 7547 N N . ARG B 1 438 ? -0.608 -15.75 -25.75 1 89.38 438 ARG B N 1
ATOM 7548 C CA . ARG B 1 438 ? -0.031 -14.773 -24.828 1 89.38 438 ARG B CA 1
ATOM 7549 C C . ARG B 1 438 ? -0.197 -15.227 -23.391 1 89.38 438 ARG B C 1
ATOM 7551 O O . ARG B 1 438 ? 0.345 -14.594 -22.469 1 89.38 438 ARG B O 1
ATOM 7558 N N . HIS B 1 439 ? -0.878 -16.281 -23.219 1 92.62 439 HIS B N 1
ATOM 7559 C CA . HIS B 1 439 ? -1.059 -16.797 -21.859 1 92.62 439 HIS B CA 1
ATOM 7560 C C . HIS B 1 439 ? 0.245 -17.359 -21.312 1 92.62 439 HIS B C 1
ATOM 7562 O O . HIS B 1 439 ? 1.066 -17.891 -22.062 1 92.62 439 HIS B O 1
ATOM 7568 N N . LEU B 1 440 ? 0.45 -17.359 -20.078 1 89.94 440 LEU B N 1
ATOM 7569 C CA . LEU B 1 440 ? 1.7 -17.688 -19.391 1 89.94 440 LEU B CA 1
ATOM 7570 C C . LEU B 1 440 ? 1.946 -19.203 -19.406 1 89.94 440 LEU B C 1
ATOM 7572 O O . LEU B 1 440 ? 3.08 -19.656 -19.234 1 89.94 440 LEU B O 1
ATOM 7576 N N . ALA B 1 441 ? 0.925 -20.016 -19.625 1 91.44 441 ALA B N 1
ATOM 7577 C CA . ALA B 1 441 ? 1.014 -21.469 -19.531 1 91.44 441 ALA B CA 1
ATOM 7578 C C . ALA B 1 441 ? 2.131 -22.016 -20.422 1 91.44 441 ALA B C 1
ATOM 7580 O O . ALA B 1 441 ? 2.912 -22.859 -20 1 91.44 441 ALA B O 1
ATOM 7581 N N . LYS B 1 442 ? 2.209 -21.547 -21.641 1 88.25 442 LYS B N 1
ATOM 7582 C CA . LYS B 1 442 ? 3.23 -22.016 -22.562 1 88.25 442 LYS B CA 1
ATOM 7583 C C . LYS B 1 442 ? 4.633 -21.688 -22.062 1 88.25 442 LYS B C 1
ATOM 7585 O O . LYS B 1 442 ? 5.539 -22.516 -22.141 1 88.25 442 LYS B O 1
ATOM 7590 N N . HIS B 1 443 ? 4.746 -20.562 -21.562 1 83.75 443 HIS B N 1
ATOM 7591 C CA . HIS B 1 443 ? 6.047 -20.125 -21.062 1 83.75 443 HIS B CA 1
ATOM 7592 C C . HIS B 1 443 ? 6.488 -20.953 -19.859 1 83.75 443 HIS B C 1
ATOM 7594 O O . HIS B 1 443 ? 7.66 -21.297 -19.734 1 83.75 443 HIS B O 1
ATOM 7600 N N . ILE B 1 444 ? 5.586 -21.203 -18.938 1 88.31 444 ILE B N 1
ATOM 7601 C CA . ILE B 1 444 ? 5.906 -22 -17.766 1 88.31 444 ILE B CA 1
ATOM 7602 C C . ILE B 1 444 ? 6.281 -23.422 -18.188 1 88.31 444 ILE B C 1
ATOM 7604 O O . ILE B 1 444 ? 7.254 -23.984 -17.688 1 88.31 444 ILE B O 1
ATOM 7608 N N . ALA B 1 445 ? 5.559 -23.938 -19.109 1 90.62 445 ALA B N 1
ATOM 7609 C CA . ALA B 1 445 ? 5.852 -25.281 -19.609 1 90.62 445 ALA B CA 1
ATOM 7610 C C . ALA B 1 445 ? 7.242 -25.344 -20.234 1 90.62 445 ALA B C 1
ATOM 7612 O O . ALA B 1 445 ? 8.031 -26.234 -19.938 1 90.62 445 ALA B O 1
ATOM 7613 N N . THR B 1 446 ? 7.559 -24.391 -21.078 1 85.94 446 THR B N 1
ATOM 7614 C CA . THR B 1 446 ? 8.852 -24.344 -21.75 1 85.94 446 THR B CA 1
ATOM 7615 C C . THR B 1 446 ? 9.977 -24.172 -20.719 1 85.94 446 THR B C 1
ATOM 7617 O O . THR B 1 446 ? 11.023 -24.828 -20.828 1 85.94 446 THR B O 1
ATOM 7620 N N . GLY B 1 447 ? 9.711 -23.281 -19.781 1 83.88 447 GLY B N 1
ATOM 7621 C CA . GLY B 1 447 ? 10.695 -23.094 -18.734 1 83.88 447 GLY B CA 1
ATOM 7622 C C . GLY B 1 447 ? 10.969 -24.359 -17.938 1 83.88 447 GLY B C 1
ATOM 7623 O O . GLY B 1 447 ? 12.125 -24.656 -17.625 1 83.88 447 GLY B O 1
ATOM 7624 N N . MET B 1 448 ? 9.992 -25.109 -17.625 1 87.38 448 MET B N 1
ATOM 7625 C CA . MET B 1 448 ? 10.133 -26.359 -16.875 1 87.38 448 MET B CA 1
ATOM 7626 C C . MET B 1 448 ? 10.883 -27.406 -17.703 1 87.38 448 MET B C 1
ATOM 7628 O O . MET B 1 448 ? 11.734 -28.125 -17.188 1 87.38 448 MET B O 1
ATOM 7632 N N . LEU B 1 449 ? 10.633 -27.453 -18.969 1 88.94 449 LEU B N 1
ATOM 7633 C CA . LEU B 1 449 ? 11.312 -28.391 -19.844 1 88.94 449 LEU B CA 1
ATOM 7634 C C . LEU B 1 449 ? 12.789 -28.031 -20 1 88.94 449 LEU B C 1
ATOM 7636 O O . LEU B 1 449 ? 13.648 -28.906 -20.031 1 88.94 449 LEU B O 1
ATOM 7640 N N . GLU B 1 450 ? 13.016 -26.781 -20.047 1 82 450 GLU B N 1
ATOM 7641 C CA . GLU B 1 450 ? 14.406 -26.328 -20.109 1 82 450 GLU B CA 1
ATOM 7642 C C . GLU B 1 450 ? 15.156 -26.688 -18.828 1 82 450 GLU B C 1
ATOM 7644 O O . GLU B 1 450 ? 16.312 -27.094 -18.891 1 82 450 GLU B O 1
ATOM 7649 N N . MET B 1 451 ? 14.492 -26.516 -17.734 1 83.81 451 MET B N 1
ATOM 7650 C CA . MET B 1 451 ? 15.102 -26.875 -16.469 1 83.81 451 MET B CA 1
ATOM 7651 C C . MET B 1 451 ? 15.398 -28.375 -16.406 1 83.81 451 MET B C 1
ATOM 7653 O O . MET B 1 451 ? 16.453 -28.781 -15.906 1 83.81 451 MET B O 1
ATOM 7657 N N . LEU B 1 452 ? 14.539 -29.141 -16.938 1 88.38 452 LEU B N 1
ATOM 7658 C CA . LEU B 1 452 ? 14.734 -30.594 -16.984 1 88.38 452 LEU B CA 1
ATOM 7659 C C . LEU B 1 452 ? 15.914 -30.953 -17.875 1 88.38 452 LEU B C 1
ATOM 7661 O O . LEU B 1 452 ? 16.688 -31.844 -17.547 1 88.38 452 LEU B O 1
ATOM 7665 N N . GLN B 1 453 ? 16.016 -30.25 -18.906 1 86.81 453 GLN B N 1
ATOM 7666 C CA . GLN B 1 453 ? 17.141 -30.484 -19.812 1 86.81 453 GLN B CA 1
ATOM 7667 C C . GLN B 1 453 ? 18.469 -30.141 -19.141 1 86.81 453 GLN B C 1
ATOM 7669 O O . GLN B 1 453 ? 19.453 -30.891 -19.266 1 86.81 453 GLN B O 1
ATOM 7674 N N . GLN B 1 454 ? 18.453 -29.078 -18.453 1 80.31 454 GLN B N 1
ATOM 7675 C CA . GLN B 1 454 ? 19.656 -28.688 -17.734 1 80.31 454 GLN B CA 1
ATOM 7676 C C . GLN B 1 454 ? 19.984 -29.688 -16.625 1 80.31 454 GLN B C 1
ATOM 7678 O O . GLN B 1 454 ? 21.156 -29.984 -16.391 1 80.31 454 GLN B O 1
ATOM 7683 N N . PHE B 1 455 ? 18.984 -30.156 -16 1 85.12 455 PHE B N 1
ATOM 7684 C CA . PHE B 1 455 ? 19.156 -31.156 -14.953 1 85.12 455 PHE B CA 1
ATOM 7685 C C . PHE B 1 455 ? 19.766 -32.438 -15.516 1 85.12 455 PHE B C 1
ATOM 7687 O O . PHE B 1 455 ? 20.656 -33.031 -14.906 1 85.12 455 PHE B O 1
ATOM 7694 N N . ARG B 1 456 ? 19.359 -32.844 -16.609 1 85.56 456 ARG B N 1
ATOM 7695 C CA . ARG B 1 456 ? 19.859 -34.062 -17.234 1 85.56 456 ARG B CA 1
ATOM 7696 C C . ARG B 1 456 ? 21.297 -33.875 -17.719 1 85.56 456 ARG B C 1
ATOM 7698 O O . ARG B 1 456 ? 22.078 -34.812 -17.719 1 85.56 456 ARG B O 1
ATOM 7705 N N . ALA B 1 457 ? 21.594 -32.688 -18.047 1 79.38 457 ALA B N 1
ATOM 7706 C CA . ALA B 1 457 ? 22.953 -32.375 -18.5 1 79.38 457 ALA B CA 1
ATOM 7707 C C . ALA B 1 457 ? 23.938 -32.438 -17.344 1 79.38 457 ALA B C 1
ATOM 7709 O O . ALA B 1 457 ? 25.125 -32.688 -17.547 1 79.38 457 ALA B O 1
ATOM 7710 N N . LEU B 1 458 ? 23.516 -32.125 -16.156 1 74.38 458 LEU B N 1
ATOM 7711 C CA . LEU B 1 458 ? 24.359 -32.25 -14.969 1 74.38 458 LEU B CA 1
ATOM 7712 C C . LEU B 1 458 ? 24.797 -33.688 -14.766 1 74.38 458 LEU B C 1
ATOM 7714 O O . LEU B 1 458 ? 25.953 -33.938 -14.383 1 74.38 458 LEU B O 1
ATOM 7718 N N . ASP B 1 459 ? 24.016 -34.625 -14.961 1 63.44 459 ASP B N 1
ATOM 7719 C CA . ASP B 1 459 ? 24.297 -36.031 -14.773 1 63.44 459 ASP B CA 1
ATOM 7720 C C . ASP B 1 459 ? 25.25 -36.562 -15.844 1 63.44 459 ASP B C 1
ATOM 7722 O O . ASP B 1 459 ? 26.141 -37.344 -15.562 1 63.44 459 ASP B O 1
ATOM 7726 N N . GLU B 1 460 ? 25.078 -36.031 -17.062 1 58.12 460 GLU B N 1
ATOM 7727 C CA . GLU B 1 460 ? 25.938 -36.5 -18.156 1 58.12 460 GLU B CA 1
ATOM 7728 C C . GLU B 1 460 ? 27.344 -35.938 -18.016 1 58.12 460 GLU B C 1
ATOM 7730 O O . GLU B 1 460 ? 28.328 -36.594 -18.344 1 58.12 460 GLU B O 1
ATOM 7735 N N . SER B 1 461 ? 27.359 -34.656 -17.578 1 54.84 461 SER B N 1
ATOM 7736 C CA . SER B 1 461 ? 28.672 -34.062 -17.422 1 54.84 461 SER B CA 1
ATOM 7737 C C . SER B 1 461 ? 29.469 -34.719 -16.297 1 54.84 461 SER B C 1
ATOM 7739 O O . SER B 1 461 ? 30.688 -34.875 -16.391 1 54.84 461 SER B O 1
ATOM 7741 N N . GLU B 1 462 ? 28.75 -35.094 -15.281 1 52.25 462 GLU B N 1
ATOM 7742 C CA . GLU B 1 462 ? 29.453 -35.812 -14.234 1 52.25 462 GLU B CA 1
ATOM 7743 C C . GLU B 1 462 ? 29.922 -37.188 -14.742 1 52.25 462 GLU B C 1
ATOM 7745 O O . GLU B 1 462 ? 31 -37.656 -14.383 1 52.25 462 GLU B O 1
ATOM 7750 N N . ILE B 1 463 ? 29.109 -37.75 -15.586 1 47.28 463 ILE B N 1
ATOM 7751 C CA . ILE B 1 463 ? 29.516 -39 -16.188 1 47.28 463 ILE B CA 1
ATOM 7752 C C . ILE B 1 463 ? 30.688 -38.781 -17.141 1 47.28 463 ILE B C 1
ATOM 7754 O O . ILE B 1 463 ? 31.641 -39.562 -17.156 1 47.28 463 ILE B O 1
ATOM 7758 N N . ASN B 1 464 ? 30.625 -37.688 -17.938 1 48.97 464 ASN B N 1
ATOM 7759 C CA . ASN B 1 464 ? 31.734 -37.406 -18.859 1 48.97 464 ASN B CA 1
ATOM 7760 C C . ASN B 1 464 ? 33 -37 -18.094 1 48.97 464 ASN B C 1
ATOM 7762 O O . ASN B 1 464 ? 34.094 -37.375 -18.5 1 48.97 464 ASN B O 1
ATOM 7766 N N . ASP B 1 465 ? 32.812 -36.219 -17.125 1 48.59 465 ASP B N 1
ATOM 7767 C CA . ASP B 1 465 ? 34 -35.875 -16.328 1 48.59 465 ASP B CA 1
ATOM 7768 C C . ASP B 1 465 ? 34.625 -37.125 -15.695 1 48.59 465 ASP B C 1
ATOM 7770 O O . ASP B 1 465 ? 35.844 -37.25 -15.609 1 48.59 465 ASP B O 1
ATOM 7774 N N . LEU B 1 466 ? 33.812 -38.062 -15.336 1 46.34 466 LEU B N 1
ATOM 7775 C CA . LEU B 1 466 ? 34.312 -39.312 -14.828 1 46.34 466 LEU B CA 1
ATOM 7776 C C . LEU B 1 466 ? 34.906 -40.156 -15.945 1 46.34 466 LEU B C 1
ATOM 7778 O O . LEU B 1 466 ? 35.969 -40.781 -15.758 1 46.34 466 LEU B O 1
ATOM 7782 N N . ASN B 1 467 ? 34.375 -40.188 -17.141 1 44.62 467 ASN B N 1
ATOM 7783 C CA . ASN B 1 467 ? 34.969 -40.906 -18.266 1 44.62 467 ASN B CA 1
ATOM 7784 C C . ASN B 1 467 ? 36.25 -40.25 -18.766 1 44.62 467 ASN B C 1
ATOM 7786 O O . ASN B 1 467 ? 37.188 -40.938 -19.172 1 44.62 467 ASN B O 1
ATOM 7790 N N . ASP B 1 468 ? 36.188 -38.875 -18.844 1 48.19 468 ASP B N 1
ATOM 7791 C CA . ASP B 1 468 ? 37.406 -38.219 -19.312 1 48.19 468 ASP B CA 1
ATOM 7792 C C . ASP B 1 468 ? 38.562 -38.438 -18.344 1 48.19 468 ASP B C 1
ATOM 7794 O O . ASP B 1 468 ? 39.719 -38.375 -18.734 1 48.19 468 ASP B O 1
ATOM 7798 N N . ARG B 1 469 ? 38.188 -38.562 -17.141 1 46.09 469 ARG B N 1
ATOM 7799 C CA . ARG B 1 469 ? 39.25 -38.875 -16.188 1 46.09 469 ARG B CA 1
ATOM 7800 C C . ARG B 1 469 ? 39.781 -40.281 -16.422 1 46.09 469 ARG B C 1
ATOM 7802 O O . ARG B 1 469 ? 40.969 -40.531 -16.125 1 46.09 469 ARG B O 1
ATOM 7809 N N . ILE B 1 470 ? 39.062 -41.156 -17.016 1 43.31 470 ILE B N 1
ATOM 7810 C CA . ILE B 1 470 ? 39.562 -42.5 -17.297 1 43.31 470 ILE B CA 1
ATOM 7811 C C . ILE B 1 470 ? 40.406 -42.5 -18.562 1 43.31 470 ILE B C 1
ATOM 7813 O O . ILE B 1 470 ? 41.469 -43.156 -18.625 1 43.31 470 ILE B O 1
ATOM 7817 N N . GLU B 1 471 ? 39.969 -41.812 -19.625 1 39.84 471 GLU B N 1
ATOM 7818 C CA . GLU B 1 471 ? 40.688 -41.906 -20.891 1 39.84 471 GLU B CA 1
ATOM 7819 C C . GLU B 1 471 ? 41.875 -40.969 -20.922 1 39.84 471 GLU B C 1
ATOM 7821 O O . GLU B 1 471 ? 42.469 -40.719 -21.984 1 39.84 471 GLU B O 1
ATOM 7826 N N . GLY B 1 472 ? 42.281 -40.25 -19.906 1 39 472 GLY B N 1
ATOM 7827 C CA . GLY B 1 472 ? 43.469 -39.406 -19.938 1 39 472 GLY B CA 1
ATOM 7828 C C . GLY B 1 472 ? 44.719 -40.125 -20.328 1 39 472 GLY B C 1
ATOM 7829 O O . GLY B 1 472 ? 45.531 -40.5 -19.484 1 39 472 GLY B O 1
ATOM 7830 N N . GLY B 1 473 ? 44.719 -41 -21.375 1 32.91 473 GLY B N 1
ATOM 7831 C CA . GLY B 1 473 ? 46.062 -41.281 -21.859 1 32.91 473 GLY B CA 1
ATOM 7832 C C . GLY B 1 473 ? 46.844 -40 -22.188 1 32.91 473 GLY B C 1
ATOM 7833 O O . GLY B 1 473 ? 46.25 -38.938 -22.266 1 32.91 473 GLY B O 1
ATOM 7834 N N . ASP B 1 474 ? 48.312 -40.062 -22.594 1 33.59 474 ASP B N 1
ATOM 7835 C CA . ASP B 1 474 ? 49.469 -39.188 -22.703 1 33.59 474 ASP B CA 1
ATOM 7836 C C . ASP B 1 474 ? 49.25 -38.094 -23.734 1 33.59 474 ASP B C 1
ATOM 7838 O O . ASP B 1 474 ? 50.188 -37.562 -24.297 1 33.59 474 ASP B O 1
ATOM 7842 N N . ARG B 1 475 ? 48.219 -38.156 -24.594 1 31.77 475 ARG B N 1
ATOM 7843 C CA . ARG B 1 475 ? 48.5 -37.281 -25.703 1 31.77 475 ARG B CA 1
ATOM 7844 C C . ARG B 1 475 ? 48.75 -35.844 -25.203 1 31.77 475 ARG B C 1
ATOM 7846 O O . ARG B 1 475 ? 48.344 -35.5 -24.094 1 31.77 475 ARG B O 1
ATOM 7853 N N . ASN B 1 476 ? 49.469 -35.031 -26.125 1 32.62 476 ASN B N 1
ATOM 7854 C CA . ASN B 1 476 ? 50.031 -33.688 -26.094 1 32.62 476 ASN B CA 1
ATOM 7855 C C . ASN B 1 476 ? 49.062 -32.656 -25.516 1 32.62 476 ASN B C 1
ATOM 7857 O O . ASN B 1 476 ? 47.875 -32.656 -25.875 1 32.62 476 ASN B O 1
ATOM 7861 N N . HIS B 1 477 ? 49.344 -32.125 -24.359 1 30.75 477 HIS B N 1
ATOM 7862 C CA . HIS B 1 477 ? 48.75 -31.172 -23.438 1 30.75 477 HIS B CA 1
ATOM 7863 C C . HIS B 1 477 ? 48.375 -29.875 -24.141 1 30.75 477 HIS B C 1
ATOM 7865 O O . HIS B 1 477 ? 49.125 -28.891 -24.094 1 30.75 477 HIS B O 1
ATOM 7871 N N . LEU B 1 478 ? 48.031 -29.906 -25.484 1 28.78 478 LEU B N 1
ATOM 7872 C CA . LEU B 1 478 ? 47.75 -28.516 -25.859 1 28.78 478 LEU B CA 1
ATOM 7873 C C . LEU B 1 478 ? 46.719 -27.922 -24.922 1 28.78 478 LEU B C 1
ATOM 7875 O O . LEU B 1 478 ? 45.719 -28.562 -24.578 1 28.78 478 LEU B O 1
ATOM 7879 N N . PRO B 1 479 ? 47.125 -26.828 -24.203 1 28.12 479 PRO B N 1
ATOM 7880 C CA . PRO B 1 479 ? 46.25 -26.156 -23.25 1 28.12 479 PRO B CA 1
ATOM 7881 C C . PRO B 1 479 ? 44.875 -25.859 -23.828 1 28.12 479 PRO B C 1
ATOM 7883 O O . PRO B 1 479 ? 44.781 -25.172 -24.844 1 28.12 479 PRO B O 1
ATOM 7886 N N . ALA B 1 480 ? 44.062 -26.828 -23.984 1 28 480 ALA B N 1
ATOM 7887 C CA . ALA B 1 480 ? 42.688 -26.547 -24.391 1 28 480 ALA B CA 1
ATOM 7888 C C . ALA B 1 480 ? 42.156 -25.297 -23.719 1 28 480 ALA B C 1
ATOM 7890 O O . ALA B 1 480 ? 42.375 -25.078 -22.516 1 28 480 ALA B O 1
ATOM 7891 N N . LEU B 1 481 ? 42.125 -24.219 -24.5 1 29.25 481 LEU B N 1
ATOM 7892 C CA . LEU B 1 481 ? 41.469 -23 -24.078 1 29.25 481 LEU B CA 1
ATOM 7893 C C . LEU B 1 481 ? 40.219 -23.312 -23.234 1 29.25 481 LEU B C 1
ATOM 7895 O O . LEU B 1 481 ? 39.469 -24.234 -23.562 1 29.25 481 LEU B O 1
ATOM 7899 N N . PRO B 1 482 ? 40.344 -23.016 -21.953 1 28.31 482 PRO B N 1
ATOM 7900 C CA . PRO B 1 482 ? 39.188 -23.219 -21.094 1 28.31 482 PRO B CA 1
ATOM 7901 C C . PRO B 1 482 ? 37.875 -22.844 -21.781 1 28.31 482 PRO B C 1
ATOM 7903 O O . PRO B 1 482 ? 37.75 -21.734 -22.297 1 28.31 482 PRO B O 1
ATOM 7906 N N . SER B 1 483 ? 37.406 -23.703 -22.625 1 29.42 483 SER B N 1
ATOM 7907 C CA . SER B 1 483 ? 36.031 -23.453 -23.094 1 29.42 483 SER B CA 1
ATOM 7908 C C . SER B 1 483 ? 35.219 -22.734 -22.031 1 29.42 483 SER B C 1
ATOM 7910 O O . SER B 1 483 ? 35.344 -23 -20.844 1 29.42 483 SER B O 1
ATOM 7912 N N . GLU B 1 484 ? 34.906 -21.531 -22.297 1 31.41 484 GLU B N 1
ATOM 7913 C CA . GLU B 1 484 ? 33.906 -20.812 -21.5 1 31.41 484 GLU B CA 1
ATOM 7914 C C . GLU B 1 484 ? 32.844 -21.766 -20.938 1 31.41 484 GLU B C 1
ATOM 7916 O O . GLU B 1 484 ? 32.031 -22.312 -21.688 1 31.41 484 GLU B O 1
ATOM 7921 N N . THR B 1 485 ? 33.281 -22.75 -20.125 1 30.09 485 THR B N 1
ATOM 7922 C CA . THR B 1 485 ? 32.312 -23.5 -19.328 1 30.09 485 THR B CA 1
ATOM 7923 C C . THR B 1 485 ? 31.094 -22.625 -18.969 1 30.09 485 THR B C 1
ATOM 7925 O O . THR B 1 485 ? 31.234 -21.656 -18.219 1 30.09 485 THR B O 1
ATOM 7928 N N . ASN B 1 486 ? 30.266 -22.312 -19.922 1 33.5 486 ASN B N 1
ATOM 7929 C CA . ASN B 1 486 ? 28.922 -21.875 -19.578 1 33.5 486 ASN B CA 1
ATOM 7930 C C . ASN B 1 486 ? 28.453 -22.469 -18.25 1 33.5 486 ASN B C 1
ATOM 7932 O O . ASN B 1 486 ? 28.297 -23.688 -18.141 1 33.5 486 ASN B O 1
ATOM 7936 N N . ASP B 1 487 ? 29.047 -22.094 -17.188 1 33.41 487 ASP B N 1
ATOM 7937 C CA . ASP B 1 487 ? 28.859 -22.578 -15.828 1 33.41 487 ASP B CA 1
ATOM 7938 C C . ASP B 1 487 ? 27.391 -22.938 -15.562 1 33.41 487 ASP B C 1
ATOM 7940 O O . ASP B 1 487 ? 26.625 -22.094 -15.078 1 33.41 487 ASP B O 1
ATOM 7944 N N . VAL B 1 488 ? 26.734 -23.656 -16.422 1 36.69 488 VAL B N 1
ATOM 7945 C CA . VAL B 1 488 ? 25.5 -24.391 -16.219 1 36.69 488 VAL B CA 1
ATOM 7946 C C . VAL B 1 488 ? 25.438 -24.875 -14.773 1 36.69 488 VAL B C 1
ATOM 7948 O O . VAL B 1 488 ? 24.344 -25 -14.203 1 36.69 488 VAL B O 1
ATOM 7951 N N . ASN B 1 489 ? 26.688 -25.266 -14.234 1 38.22 489 ASN B N 1
ATOM 7952 C CA . ASN B 1 489 ? 26.734 -25.719 -12.852 1 38.22 489 ASN B CA 1
ATOM 7953 C C . ASN B 1 489 ? 26.406 -24.609 -11.867 1 38.22 489 ASN B C 1
ATOM 7955 O O . ASN B 1 489 ? 26.125 -24.859 -10.695 1 38.22 489 ASN B O 1
ATOM 7959 N N . ALA B 1 490 ? 26.719 -23.438 -12.43 1 38.84 490 ALA B N 1
ATOM 7960 C CA . ALA B 1 490 ? 26.5 -22.297 -11.531 1 38.84 490 ALA B CA 1
ATOM 7961 C C . ALA B 1 490 ? 25.031 -22.203 -11.102 1 38.84 490 ALA B C 1
ATOM 7963 O O . ALA B 1 490 ? 24.734 -21.875 -9.953 1 38.84 490 ALA B O 1
ATOM 7964 N N . PHE B 1 491 ? 24.203 -22.547 -12.156 1 41.44 491 PHE B N 1
ATOM 7965 C CA . PHE B 1 491 ? 22.781 -22.562 -11.828 1 41.44 491 PHE B CA 1
ATOM 7966 C C . PHE B 1 491 ? 22.5 -23.516 -10.672 1 41.44 491 PHE B C 1
ATOM 7968 O O . PHE B 1 491 ? 21.75 -23.188 -9.758 1 41.44 491 PHE B O 1
ATOM 7975 N N . TRP B 1 492 ? 23.062 -24.734 -10.914 1 42.5 492 TRP B N 1
ATOM 7976 C CA . TRP B 1 492 ? 22.812 -25.812 -9.961 1 42.5 492 TRP B CA 1
ATOM 7977 C C . TRP B 1 492 ? 23.719 -25.672 -8.742 1 42.5 492 TRP B C 1
ATOM 7979 O O . TRP B 1 492 ? 23.359 -26.062 -7.633 1 42.5 492 TRP B O 1
ATOM 7989 N N . ALA B 1 493 ? 25.188 -25.516 -9.008 1 37.5 493 ALA B N 1
ATOM 7990 C CA . ALA B 1 493 ? 26.203 -25.438 -7.965 1 37.5 493 ALA B CA 1
ATOM 7991 C C . ALA B 1 493 ? 26.062 -24.156 -7.148 1 37.5 493 ALA B C 1
ATOM 7993 O O . ALA B 1 493 ? 26.75 -23.984 -6.137 1 37.5 493 ALA B O 1
ATOM 7994 N N . GLY B 1 494 ? 26.031 -23.125 -7.855 1 33.91 494 GLY B N 1
ATOM 7995 C CA . GLY B 1 494 ? 26.203 -21.875 -7.133 1 33.91 494 GLY B CA 1
ATOM 7996 C C . GLY B 1 494 ? 25.453 -21.844 -5.816 1 33.91 494 GLY B C 1
ATOM 7997 O O . GLY B 1 494 ? 24.578 -22.672 -5.574 1 33.91 494 GLY B O 1
ATOM 7998 N N . ASP B 1 495 ? 26.125 -21.109 -4.836 1 30.36 495 ASP B N 1
ATOM 7999 C CA . ASP B 1 495 ? 25.547 -20.922 -3.508 1 30.36 495 ASP B CA 1
ATOM 8000 C C . ASP B 1 495 ? 24.031 -20.859 -3.57 1 30.36 495 ASP B C 1
ATOM 8002 O O . ASP B 1 495 ? 23.453 -20.188 -4.438 1 30.36 495 ASP B O 1
ATOM 8006 N N . TYR B 1 496 ? 23.531 -21.938 -3.227 1 30.7 496 TYR B N 1
ATOM 8007 C CA . TYR B 1 496 ? 22.109 -21.906 -2.932 1 30.7 496 TYR B CA 1
ATOM 8008 C C . TYR B 1 496 ? 21.656 -20.5 -2.545 1 30.7 496 TYR B C 1
ATOM 8010 O O . TYR B 1 496 ? 21.719 -20.125 -1.371 1 30.7 496 TYR B O 1
ATOM 8018 N N . ASN B 1 497 ? 22.359 -19.609 -2.998 1 30.41 497 ASN B N 1
ATOM 8019 C CA . ASN B 1 497 ? 21.578 -18.422 -2.648 1 30.41 497 ASN B CA 1
ATOM 8020 C C . ASN B 1 497 ? 20.109 -18.594 -3.008 1 30.41 497 ASN B C 1
ATOM 8022 O O . ASN B 1 497 ? 19.734 -18.5 -4.18 1 30.41 497 ASN B O 1
ATOM 8026 N N . PHE B 1 498 ? 19.562 -19.594 -2.428 1 30.52 498 PHE B N 1
ATOM 8027 C CA . PHE B 1 498 ? 18.109 -19.766 -2.309 1 30.52 498 PHE B CA 1
ATOM 8028 C C . PHE B 1 498 ? 17.391 -18.453 -2.533 1 30.52 498 PHE B C 1
ATOM 8030 O O . PHE B 1 498 ? 16.188 -18.328 -2.252 1 30.52 498 PHE B O 1
ATOM 8037 N N . TYR B 1 499 ? 18.062 -17.469 -2.623 1 32.22 499 TYR B N 1
ATOM 8038 C CA . TYR B 1 499 ? 17.438 -16.203 -2.975 1 32.22 499 TYR B CA 1
ATOM 8039 C C . TYR B 1 499 ? 16.547 -16.359 -4.199 1 32.22 499 TYR B C 1
ATOM 8041 O O . TYR B 1 499 ? 15.562 -15.625 -4.363 1 32.22 499 TYR B O 1
ATOM 8049 N N . ASP B 1 500 ? 17.047 -17.188 -5.055 1 34.62 500 ASP B N 1
ATOM 8050 C CA . ASP B 1 500 ? 16.281 -17.422 -6.281 1 34.62 500 ASP B CA 1
ATOM 8051 C C . ASP B 1 500 ? 15.094 -18.344 -6.02 1 34.62 500 ASP B C 1
ATOM 8053 O O . ASP B 1 500 ? 14.203 -18.469 -6.863 1 34.62 500 ASP B O 1
ATOM 8057 N N . LEU B 1 501 ? 15.398 -19.484 -5.242 1 32.62 501 LEU B N 1
ATOM 8058 C CA . LEU B 1 501 ? 14.258 -20.328 -4.895 1 32.62 501 LEU B CA 1
ATOM 8059 C C . LEU B 1 501 ? 13.391 -19.656 -3.83 1 32.62 501 LEU B C 1
ATOM 8061 O O . LEU B 1 501 ? 13.828 -18.703 -3.182 1 32.62 501 LEU B O 1
ATOM 8065 N N . GLY B 1 502 ? 12.266 -20.422 -3.309 1 36.47 502 GLY B N 1
ATOM 8066 C CA . GLY B 1 502 ? 11.094 -20.422 -2.447 1 36.47 502 GLY B CA 1
ATOM 8067 C C . GLY B 1 502 ? 11.43 -20.141 -0.992 1 36.47 502 GLY B C 1
ATOM 8068 O O . GLY B 1 502 ? 10.555 -20.234 -0.123 1 36.47 502 GLY B O 1
ATOM 8069 N N . GLY B 1 503 ? 12.672 -20.469 -0.531 1 36.81 503 GLY B N 1
ATOM 8070 C CA . GLY B 1 503 ? 12.602 -20.531 0.92 1 36.81 503 GLY B CA 1
ATOM 8071 C C . GLY B 1 503 ? 12.242 -19.203 1.56 1 36.81 503 GLY B C 1
ATOM 8072 O O . GLY B 1 503 ? 12.336 -19.047 2.779 1 36.81 503 GLY B O 1
ATOM 8073 N N . THR B 1 504 ? 12.414 -18.141 0.948 1 40.72 504 THR B N 1
ATOM 8074 C CA . THR B 1 504 ? 11.875 -16.922 1.542 1 40.72 504 THR B CA 1
ATOM 8075 C C . THR B 1 504 ? 10.375 -16.797 1.271 1 40.72 504 THR B C 1
ATOM 8077 O O . THR B 1 504 ? 9.844 -17.484 0.391 1 40.72 504 THR B O 1
ATOM 8080 N N . PHE B 1 505 ? 9.969 -16.281 2.406 1 42.75 505 PHE B N 1
ATOM 8081 C CA . PHE B 1 505 ? 8.609 -15.898 2.051 1 42.75 505 PHE B CA 1
ATOM 8082 C C . PHE B 1 505 ? 8.602 -15.047 0.786 1 42.75 505 PHE B C 1
ATOM 8084 O O . PHE B 1 505 ? 9.25 -14 0.73 1 42.75 505 PHE B O 1
ATOM 8091 N N . GLY B 1 506 ? 8.375 -15.703 -0.216 1 43.94 506 GLY B N 1
ATOM 8092 C CA . GLY B 1 506 ? 8.336 -15.062 -1.519 1 43.94 506 GLY B CA 1
ATOM 8093 C C . GLY B 1 506 ? 9.227 -15.727 -2.545 1 43.94 506 GLY B C 1
ATOM 8094 O O . GLY B 1 506 ? 10.352 -16.125 -2.232 1 43.94 506 GLY B O 1
ATOM 8095 N N . PHE B 1 507 ? 8.641 -16.547 -3.172 1 43.78 507 PHE B N 1
ATOM 8096 C CA . PHE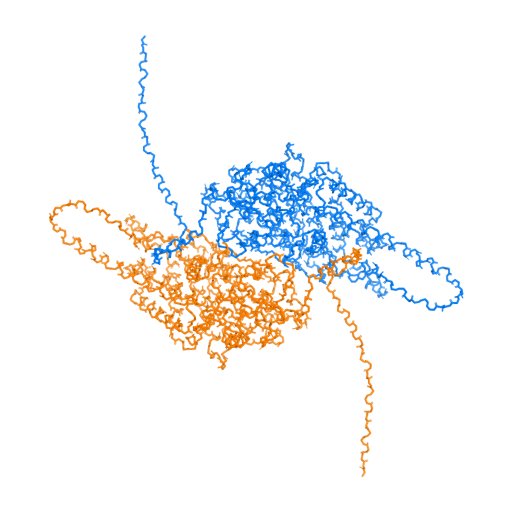 B 1 507 ? 9.305 -17.359 -4.176 1 43.78 507 PHE B CA 1
ATOM 8097 C C . PHE B 1 507 ? 9.906 -16.5 -5.277 1 43.78 507 PHE B C 1
ATOM 8099 O O . PHE B 1 507 ? 10.211 -17 -6.363 1 43.78 507 PHE B O 1
ATOM 8106 N N . GLY B 1 508 ? 10.148 -15.086 -4.758 1 39.91 508 GLY B N 1
ATOM 8107 C CA . GLY B 1 508 ? 10.789 -14.195 -5.711 1 39.91 508 GLY B CA 1
ATOM 8108 C C . GLY B 1 508 ? 10.148 -14.227 -7.082 1 39.91 508 GLY B C 1
ATOM 8109 O O . GLY B 1 508 ? 10.844 -14.32 -8.102 1 39.91 508 GLY B O 1
ATOM 8110 N N . LEU B 1 509 ? 8.828 -14.398 -7.156 1 38.97 509 LEU B N 1
ATOM 8111 C CA . LEU B 1 509 ? 8.133 -14.305 -8.438 1 38.97 509 LEU B CA 1
ATOM 8112 C C . LEU B 1 509 ? 8.5 -13.016 -9.164 1 38.97 509 LEU B C 1
ATOM 8114 O O . LEU B 1 509 ? 7.93 -11.961 -8.875 1 38.97 509 LEU B O 1
ATOM 8118 N N . ASP B 1 510 ? 9.547 -12.609 -9.203 1 37.78 510 ASP B N 1
ATOM 8119 C CA . ASP B 1 510 ? 9.859 -11.367 -9.906 1 37.78 510 ASP B CA 1
ATOM 8120 C C . ASP B 1 510 ? 9.125 -11.289 -11.242 1 37.78 510 ASP B C 1
ATOM 8122 O O . ASP B 1 510 ? 8.852 -12.32 -11.867 1 37.78 510 ASP B O 1
ATOM 8126 N N . GLU B 1 511 ? 8.492 -10.203 -11.445 1 38.97 511 GLU B N 1
ATOM 8127 C CA . GLU B 1 511 ? 7.852 -9.805 -12.695 1 38.97 511 GLU B CA 1
ATOM 8128 C C . GLU B 1 511 ? 8.617 -10.328 -13.906 1 38.97 511 GLU B C 1
ATOM 8130 O O . GLU B 1 511 ? 8.078 -10.398 -15.008 1 38.97 511 GLU B O 1
ATOM 8135 N N . THR B 1 512 ? 9.75 -10.531 -13.703 1 34.12 512 THR B N 1
ATOM 8136 C CA . THR B 1 512 ? 10.516 -10.984 -14.859 1 34.12 512 THR B CA 1
ATOM 8137 C C . THR B 1 512 ? 10.117 -12.406 -15.242 1 34.12 512 THR B C 1
ATOM 8139 O O . THR B 1 512 ? 10.117 -12.758 -16.422 1 34.12 512 THR B O 1
ATOM 8142 N N . LEU B 1 513 ? 10.008 -13.289 -14.242 1 35.28 513 LEU B N 1
ATOM 8143 C CA . LEU B 1 513 ? 9.484 -14.578 -14.656 1 35.28 513 LEU B CA 1
ATOM 8144 C C . LEU B 1 513 ? 8.156 -14.414 -15.391 1 35.28 513 LEU B C 1
ATOM 8146 O O . LEU B 1 513 ? 7.977 -14.953 -16.484 1 35.28 513 LEU B O 1
ATOM 8150 N N . LEU B 1 514 ? 7.219 -13.812 -14.648 1 37.31 514 LEU B N 1
ATOM 8151 C CA . LEU B 1 514 ? 5.945 -13.531 -15.305 1 37.31 514 LEU B CA 1
ATOM 8152 C C . LEU B 1 514 ? 6.117 -12.484 -16.391 1 37.31 514 LEU B C 1
ATOM 8154 O O . LEU B 1 514 ? 5.41 -12.508 -17.406 1 37.31 514 LEU B O 1
ATOM 8158 N N . GLY B 1 515 ? 6.781 -11.547 -16.188 1 36.56 515 GLY B N 1
ATOM 8159 C CA . GLY B 1 515 ? 7.027 -10.547 -17.219 1 36.56 515 GLY B CA 1
ATOM 8160 C C . GLY B 1 515 ? 7.805 -11.094 -18.391 1 36.56 515 GLY B C 1
ATOM 8161 O O . GLY B 1 515 ? 7.539 -10.719 -19.547 1 36.56 515 GLY B O 1
ATOM 8162 N N . GLN B 1 516 ? 8.914 -11.75 -18.172 1 33.22 516 GLN B N 1
ATOM 8163 C CA . GLN B 1 516 ? 9.57 -12.359 -19.328 1 33.22 516 GLN B CA 1
ATOM 8164 C C . GLN B 1 516 ? 8.641 -13.352 -20.031 1 33.22 516 GLN B C 1
ATOM 8166 O O . GLN B 1 516 ? 8.727 -13.539 -21.25 1 33.22 516 GLN B O 1
ATOM 8171 N N . MET B 1 517 ? 8.039 -14.07 -19.234 1 33.66 517 MET B N 1
ATOM 8172 C CA . MET B 1 517 ? 7 -14.867 -19.891 1 33.66 517 MET B CA 1
ATOM 8173 C C . MET B 1 517 ? 6.039 -13.977 -20.672 1 33.66 517 MET B C 1
ATOM 8175 O O . MET B 1 517 ? 5.516 -14.391 -21.703 1 33.66 517 MET B O 1
ATOM 8179 N N . ALA B 1 518 ? 5.648 -12.836 -19.984 1 32.5 518 ALA B N 1
ATOM 8180 C CA . ALA B 1 518 ? 4.785 -11.883 -20.672 1 32.5 518 ALA B CA 1
ATOM 8181 C C . ALA B 1 518 ? 5.594 -11 -21.625 1 32.5 518 ALA B C 1
ATOM 8183 O O . ALA B 1 518 ? 5.027 -10.25 -22.422 1 32.5 518 ALA B O 1
ATOM 8184 N N . ALA B 1 519 ? 6.73 -10.672 -21.281 1 32.69 519 ALA B N 1
ATOM 8185 C CA . ALA B 1 519 ? 7.43 -9.664 -22.078 1 32.69 519 ALA B CA 1
ATOM 8186 C C . ALA B 1 519 ? 7.461 -10.062 -23.547 1 32.69 519 ALA B C 1
ATOM 8188 O O . ALA B 1 519 ? 7.926 -9.297 -24.406 1 32.69 519 ALA B O 1
ATOM 8189 N N . ASP B 1 520 ? 7.559 -11.25 -23.875 1 30.45 520 ASP B N 1
ATOM 8190 C CA . ASP B 1 520 ? 7.434 -11.148 -25.328 1 30.45 520 ASP B CA 1
ATOM 8191 C C . ASP B 1 520 ? 6.316 -10.188 -25.719 1 30.45 520 ASP B C 1
ATOM 8193 O O . ASP B 1 520 ? 6.355 -9.578 -26.797 1 30.45 520 ASP B O 1
ATOM 8197 N N . ASN B 1 521 ? 5.074 -10.469 -25.266 1 29.91 521 ASN B N 1
ATOM 8198 C CA . ASN B 1 521 ? 3.992 -9.758 -25.938 1 29.91 521 ASN B CA 1
ATOM 8199 C C . ASN B 1 521 ? 3.803 -8.352 -25.391 1 29.91 521 ASN B C 1
ATOM 8201 O O . ASN B 1 521 ? 3.18 -7.504 -26.031 1 29.91 521 ASN B O 1
ATOM 8205 N N . PHE B 1 522 ? 3.6 -8.164 -24.062 1 28.39 522 PHE B N 1
ATOM 8206 C CA . PHE B 1 522 ? 2.986 -6.867 -23.766 1 28.39 522 PHE B CA 1
ATOM 8207 C C . PHE B 1 522 ? 4.047 -5.781 -23.656 1 28.39 522 PHE B C 1
ATOM 8209 O O . PHE B 1 522 ? 4.82 -5.754 -22.703 1 28.39 522 PHE B O 1
ATOM 8216 N N . GLU B 1 523 ? 4.676 -5.332 -24.641 1 27.58 523 GLU B N 1
ATOM 8217 C CA . GLU B 1 523 ? 5.379 -4.07 -24.859 1 27.58 523 GLU B CA 1
ATOM 8218 C C . GLU B 1 523 ? 4.762 -2.945 -24.031 1 27.58 523 GLU B C 1
ATOM 8220 O O . GLU B 1 523 ? 3.752 -2.357 -24.438 1 27.58 523 GLU B O 1
ATOM 8225 N N . LEU B 1 524 ? 4.473 -3.033 -22.891 1 26.11 524 LEU B N 1
ATOM 8226 C CA . LEU B 1 524 ? 4.133 -1.702 -22.391 1 26.11 524 LEU B CA 1
ATOM 8227 C C . LEU B 1 524 ? 5.25 -0.708 -22.703 1 26.11 524 LEU B C 1
ATOM 8229 O O . LEU B 1 524 ? 6.371 -0.854 -22.219 1 26.11 524 LEU B O 1
ATOM 8233 N N . GLY B 1 525 ? 5.57 -0.43 -23.969 1 23.97 525 GLY B N 1
ATOM 8234 C CA . GLY B 1 525 ? 6.207 0.754 -24.531 1 23.97 525 GLY B CA 1
ATOM 8235 C C . GLY B 1 525 ? 6.059 1.979 -23.641 1 23.97 525 GLY B C 1
ATOM 8236 O O . GLY B 1 525 ? 5.039 2.67 -23.703 1 23.97 525 GLY B O 1
ATOM 8237 N N . ILE B 1 526 ? 5.992 2.014 -22.328 1 20.38 526 ILE B N 1
ATOM 8238 C CA . ILE B 1 526 ? 6.152 3.404 -21.922 1 20.38 526 ILE B CA 1
ATOM 8239 C C . ILE B 1 526 ? 7.508 3.928 -22.375 1 20.38 526 ILE B C 1
ATOM 8241 O O . ILE B 1 526 ? 8.523 3.24 -22.25 1 20.38 526 ILE B O 1
#

Secondary structure (DSSP, 8-state):
-------------------------GGGHHHHHS-------------HHHHHHTSTTTTTSS-HHHHHHHHHHHHHTHHHHTTTTSS----SHHHHHHH-HHHHHHHHHHHHHTSTT-HHHHHHHHHHHHHHHHHTTT-S---HHHHHHHHHHHHH-GGGHHHHHHHHHHHHHHTTGGGHHHHHHTT-GGGHHHHHHHHHHHHHHHHHHHHHT----S---HHHHTHHHHHTSS---HHHHHHHHHHHHHHHHHHHHHHH-S-TT-PPPHHHHHHHHHHHHHHHHHHHHHGGGS--BTTTBTHHHHHHHHHHHHHHHHHHGGGGTT--SHHHHS-GGGTTS-SS-HHHHHHHHHHHHHHHHHHHHHHH-HHHHHHGGGS-HHHHHHHHHHHHHHHHHHHHHTTTHHHHT----HHHHHHHHHHHHHHHHHHHHTS-TTSHHHHHHHHHHHHHHHHHHHHHHHHHHHHHHHS--S-------------HHHHHHS---TTSSSSBSB----HHHHHHHHTTT-----/-------------------------GGGHHHHHS-------------HHHHHHTSTTTTTSS-HHHHHHHHHHHHHTHHHHTTTTSS----SHHHHHHH-HHHHHHHHHHHHHTSTT-HHHHHHHHHHHHHHHHHTTT-S---HHHHHHHHHHHHH-GGGHHHHHHHHHHHHHHTTGGGHHHHHHTT-GGGHHHHHHHHHHHHHHHHHHHHHT----S---HHHHTHHHHHTSS---HHHHHHHHHHHHHHHHHHHHHHH-S-TT-PPPHHHHHHHHHHHHHHHHHHHHHGGGS--BTTTBTHHHHHHHHHHHHHHHHHHGGGGTT--SHHHHS-GGGTTS-SS-HHHHHHHHHHHHHHHHHHHHHHH-HHHHHHGGGS-HHHHHHHHHHHHHHHHHHHHHTTTHHHHT----HHHHHHHHHHHHHHHHHHHHTS-TTSHHHHHHHHHHHHHHHHHHHHHHHHHHHHHHHS--S-------------HHHHHHS---TTSSSSBSB----HHHHHHHHHTT-----

pLDDT: mean 77.45, std 26.1, range [19.41, 98.69]

Nearest PDB structures (foldseek):
  3pja-assembly2_J-2  TM=3.682E-01  e=6.426E+00  Homo sapiens
  7cun-assembly1_G  TM=2.219E-01  e=2.284E+00  Homo sapiens
  5f0k-assembly3_C  TM=2.002E-01  e=2.874E+00  Homo sapiens
  5f0k-assembly1_A  TM=1.431E-01  e=1.815E+00  Homo sapiens
  7ycx-assembly1_G  TM=2.751E-01  e=2.283E+00  Homo sapiens

Foldseek 3Di:
DPPPPPPPPPPPPPPPVCCVVPVPDVVCVVCVVPVPPDPCVCCPVVQLVVQLCPACQVVPLDDPVLLQQLLVQCLQFQCCQQLHNLLDPDDHLSVLSSQDSLQSLLSSLLSLQLAAPSVSSNQSSVVSNVVVCVVCLVPLDDDSSNLSSLLSCLQAQLLCVQVSLVSSQVVLVSVPLVVLQVVVLVPPVVSLSSVLSLLSSLLSQLLQCLQQLHQGDHDDDPCLVVVVSSCPRDDDDLSSLLSNLSSQLSVLLNVLCVLLDFDQQDADDPVVLVVLVVSLVSLVVSLVPRLVSNDADDSQGSSRNLVSVLVSLLSLLLSLLLNCRNQAVVVQPPPVVSVPDQSADPSSQVSQQSNLVSLLCNLCSCLPPPSNLVSVSNGTVSSLVSLLQSLVSLLLCCLRCVVPCVVNVHPRDPVVSLVSLLSSLVSLCVSCVSGYVLGLSPVSSVVSVVSSVLSVVSVVVVVVVVVCVVPPDDPDPPVPDPPPPPCSVCVRHDDCSCCCARNRSHRSSPSCSVVVSNVVPDCPVD/DPPDPPPPPPPPPPPPPCCVVPVPDPVCPVCVVPVPPDCPVCCPVPQLVVQLCPACQVVPLDDPVLLQQLLVQCLQFQCCQQLHNLLDPDDHLSVLSSQDSLQSLQSSLLSLQLAAPSVSSNQSSVVSNVVVCVVCLVPLDDDSSNLSSLLSCLQAQLLCVQVSLVSSQVVLVSVPLVVLQVVVLVPPVVSLSSVLSLLSSLLSQLLQCLQQLHQGDHDDDPCLVVVVSSCPRDDDDLSSLLSNLSSQLSVLVNVLCVLLDFDQQDADDPVVLVVLVVSLVSLVVSLVPRLVSNDADDSLGSSRNLVSVLVSLLSLLLSLLLNCRNQAVVVQPPPPVSVPDQSADPSSQVSQQSNLVSLLCNLVSCLPPPSNLVSVSNGTVSSLVSLLQSLVSLLLCCLRCVVPCVVNVHPRDPVVSLVSLLSSLVSLCVSCVRGYVLGLSPVSSVVSVVSSVLSVVSVVVVVVVVVCVVPPDDPDPPPPDPPPPPCSVCVNNNPCSCCCHSNRSHRSSDSCSVVVSNVVPDCPVD